Protein AF-A0A6B2KS11-F1 (afdb_monomer_lite)

Radius of gyration: 35.13 Å; chains: 1; bounding box: 88×69×96 Å

Structure (mmCIF, N/CA/C/O backbone):
data_AF-A0A6B2KS11-F1
#
_entry.id   AF-A0A6B2KS11-F1
#
loop_
_atom_site.group_PDB
_atom_site.id
_atom_site.type_symbol
_atom_site.label_atom_id
_atom_site.label_alt_id
_atom_site.label_comp_id
_atom_site.label_asym_id
_atom_site.label_entity_id
_atom_site.label_seq_id
_atom_site.pdbx_PDB_ins_code
_atom_site.Cartn_x
_atom_site.Cartn_y
_atom_site.Cartn_z
_atom_site.occupancy
_atom_site.B_iso_or_equiv
_atom_site.auth_seq_id
_atom_site.auth_comp_id
_atom_site.auth_asym_id
_atom_site.auth_atom_id
_atom_site.pdbx_PDB_model_num
ATOM 1 N N . MET A 1 1 ? 16.908 41.956 -24.418 1.00 30.27 1 MET A N 1
ATOM 2 C CA . MET A 1 1 ? 16.771 43.033 -23.409 1.00 30.27 1 MET A CA 1
ATOM 3 C C . MET A 1 1 ? 15.777 42.545 -22.360 1.00 30.27 1 MET A C 1
ATOM 5 O O . MET A 1 1 ? 14.597 42.499 -22.646 1.00 30.27 1 MET A O 1
ATOM 9 N N . ASN A 1 2 ? 16.236 41.781 -21.369 1.00 25.41 2 ASN A N 1
ATOM 10 C CA . ASN A 1 2 ? 16.745 42.202 -20.049 1.00 25.41 2 ASN A CA 1
ATOM 11 C C . ASN A 1 2 ? 15.650 42.529 -19.017 1.00 25.41 2 ASN A C 1
ATOM 13 O O . ASN A 1 2 ? 15.176 43.660 -18.984 1.00 25.41 2 ASN A O 1
ATOM 17 N N . LYS A 1 3 ? 15.379 41.547 -18.136 1.00 23.83 3 LYS A N 1
ATOM 18 C CA . LYS A 1 3 ? 15.374 41.573 -16.644 1.00 23.83 3 LYS A CA 1
ATOM 19 C C . LYS A 1 3 ? 14.313 40.576 -16.137 1.00 23.83 3 LYS A C 1
ATOM 21 O O . LYS A 1 3 ? 13.131 40.830 -16.292 1.00 23.83 3 LYS A O 1
ATOM 26 N N . LEU A 1 4 ? 14.649 39.328 -15.794 1.00 23.19 4 LEU A N 1
ATOM 27 C CA . LEU A 1 4 ? 15.319 38.822 -14.578 1.00 23.19 4 LEU A CA 1
ATOM 28 C C . LEU A 1 4 ? 14.597 39.204 -13.278 1.00 23.19 4 LEU A C 1
ATOM 30 O O . LEU A 1 4 ? 14.755 40.340 -12.858 1.00 23.19 4 LEU A O 1
ATOM 34 N N . TRP A 1 5 ? 13.912 38.244 -12.640 1.00 22.19 5 TRP A N 1
ATOM 35 C CA . TRP A 1 5 ? 13.784 38.112 -11.178 1.00 22.19 5 TRP A CA 1
ATOM 36 C C . TRP A 1 5 ? 13.659 36.622 -10.810 1.00 22.19 5 TRP A C 1
ATOM 38 O O . TRP A 1 5 ? 12.677 35.963 -11.143 1.00 22.19 5 TRP A O 1
ATOM 48 N N . LEU A 1 6 ? 14.706 36.105 -10.158 1.00 22.38 6 LEU A N 1
ATOM 49 C CA . LEU A 1 6 ? 14.700 34.883 -9.352 1.00 22.38 6 LEU A CA 1
ATOM 50 C C . LEU A 1 6 ? 14.026 35.181 -8.009 1.00 22.38 6 LEU A C 1
ATOM 52 O O . LEU A 1 6 ? 14.280 36.243 -7.447 1.00 22.38 6 LEU A O 1
ATOM 56 N N . LEU A 1 7 ? 13.313 34.209 -7.437 1.00 23.92 7 LEU A N 1
ATOM 57 C CA . LEU A 1 7 ? 13.120 34.121 -5.989 1.00 23.92 7 LEU A CA 1
ATOM 58 C C . LEU A 1 7 ? 13.154 32.654 -5.549 1.00 23.92 7 LEU A C 1
ATOM 60 O O . LEU A 1 7 ? 12.382 31.818 -6.011 1.00 23.92 7 LEU A O 1
ATOM 64 N N . ALA A 1 8 ? 14.120 32.377 -4.679 1.00 22.92 8 ALA A N 1
ATOM 65 C CA . ALA A 1 8 ? 14.330 31.131 -3.966 1.00 22.92 8 ALA A CA 1
ATOM 66 C C . ALA A 1 8 ? 13.353 31.019 -2.783 1.00 22.92 8 ALA A C 1
ATOM 68 O O . ALA A 1 8 ? 13.087 32.011 -2.107 1.00 22.92 8 ALA A O 1
ATOM 69 N N . MET A 1 9 ? 12.872 29.809 -2.495 1.00 22.22 9 MET A N 1
ATOM 70 C CA . MET A 1 9 ? 12.194 29.473 -1.239 1.00 22.22 9 MET A CA 1
ATOM 71 C C . MET A 1 9 ? 13.128 28.625 -0.367 1.00 22.22 9 MET A C 1
ATOM 73 O O . MET A 1 9 ? 13.595 27.587 -0.840 1.00 22.22 9 MET A O 1
ATOM 77 N N . PRO A 1 10 ? 13.382 29.007 0.897 1.00 26.09 10 PRO A N 1
ATOM 78 C CA . PRO A 1 10 ? 13.936 28.104 1.888 1.00 26.09 10 PRO A CA 1
ATOM 79 C C . PRO A 1 10 ? 12.815 27.414 2.679 1.00 26.09 10 PRO A C 1
ATOM 81 O O . PRO A 1 10 ? 11.802 28.018 3.032 1.00 26.09 10 PRO A O 1
ATOM 84 N N . ALA A 1 11 ? 13.036 26.139 2.987 1.00 25.36 11 ALA A N 1
ATOM 85 C CA . ALA A 1 11 ? 12.310 25.403 4.010 1.00 25.36 11 ALA A CA 1
ATOM 86 C C . ALA A 1 11 ? 12.751 25.872 5.406 1.00 25.36 11 ALA A C 1
ATOM 88 O O . ALA A 1 11 ? 13.951 25.988 5.651 1.00 25.36 11 ALA A O 1
ATOM 89 N N . LEU A 1 12 ? 11.803 26.069 6.328 1.00 23.78 12 LEU A N 1
ATOM 90 C CA . LEU A 1 12 ? 12.069 26.164 7.766 1.00 23.78 12 LEU A CA 1
ATOM 91 C C . LEU A 1 12 ? 10.941 25.498 8.569 1.00 23.78 12 LEU A C 1
ATOM 93 O O . LEU A 1 12 ? 9.779 25.892 8.508 1.00 23.78 12 LEU A O 1
ATOM 97 N N . LEU A 1 13 ? 11.346 24.470 9.315 1.00 24.33 13 LEU A N 1
ATOM 98 C CA . LEU A 1 13 ? 10.686 23.855 10.465 1.00 24.33 13 LEU A CA 1
ATOM 99 C C . LEU A 1 13 ? 10.989 24.677 11.731 1.00 24.33 13 LEU A C 1
ATOM 101 O O . LEU A 1 13 ? 12.155 24.981 11.967 1.00 24.33 13 LEU A O 1
ATOM 105 N N . ALA A 1 14 ? 9.962 24.960 12.539 1.00 24.09 14 ALA A N 1
ATOM 106 C CA . ALA A 1 14 ? 9.923 25.202 14.001 1.00 24.09 14 ALA A CA 1
ATOM 107 C C . ALA A 1 14 ? 8.566 25.892 14.285 1.00 24.09 14 ALA A C 1
ATOM 109 O O . ALA A 1 14 ? 8.171 26.771 13.532 1.00 24.09 14 ALA A O 1
ATOM 110 N N . GLY A 1 15 ? 7.721 25.501 15.243 1.00 23.34 15 GLY A N 1
ATOM 111 C CA . GLY A 1 15 ? 8.015 25.257 16.652 1.00 23.34 15 GLY A CA 1
ATOM 112 C C . GLY A 1 15 ? 7.835 26.567 17.431 1.00 23.34 15 GLY A C 1
ATOM 113 O O . GLY A 1 15 ? 8.652 27.454 17.241 1.00 23.34 15 GLY A O 1
ATOM 114 N N . CYS A 1 16 ? 6.763 26.680 18.233 1.00 21.70 16 CYS A N 1
ATOM 115 C CA . CYS A 1 16 ? 6.567 27.549 19.420 1.00 21.70 16 CYS A CA 1
ATOM 116 C C . CYS A 1 16 ? 5.070 27.480 19.809 1.00 21.70 16 CYS A C 1
ATOM 118 O O . CYS A 1 16 ? 4.213 27.712 18.964 1.00 21.70 16 CYS A O 1
ATOM 120 N N . LEU A 1 17 ? 4.652 26.980 20.981 1.00 24.80 17 LEU A N 1
ATOM 121 C CA . LEU A 1 17 ? 4.764 27.600 22.313 1.00 24.80 17 LEU A CA 1
ATOM 122 C C . LEU A 1 17 ? 4.416 29.094 22.296 1.00 24.80 17 LEU A C 1
ATOM 124 O O . LEU A 1 17 ? 5.182 29.913 21.804 1.00 24.80 17 LEU A O 1
ATOM 128 N N . GLY A 1 18 ? 3.278 29.439 22.892 1.00 23.50 18 GLY A N 1
ATOM 129 C CA . GLY A 1 18 ? 2.865 30.817 23.134 1.00 23.50 18 GLY A CA 1
ATOM 130 C C . GLY A 1 18 ? 1.820 30.852 24.237 1.00 23.50 18 GLY A C 1
ATOM 131 O O . GLY A 1 18 ? 0.643 30.614 23.987 1.00 23.50 18 GLY A O 1
ATOM 132 N N . GLY A 1 19 ? 2.280 31.073 25.466 1.00 22.38 19 GLY A N 1
ATOM 133 C CA . GLY A 1 19 ? 1.431 31.319 26.620 1.00 22.38 19 GLY A CA 1
ATOM 134 C C . GLY A 1 19 ? 0.986 32.779 26.720 1.00 22.38 19 GLY A C 1
ATOM 135 O O . GLY A 1 19 ? 1.628 33.673 26.180 1.00 22.38 19 GLY A O 1
ATOM 136 N N . GLY A 1 20 ? -0.105 32.963 27.466 1.00 23.36 20 GLY A N 1
ATOM 137 C CA . GLY A 1 20 ? -0.348 34.056 28.413 1.00 23.36 20 GLY A CA 1
ATOM 138 C C . GLY A 1 20 ? -0.180 35.503 27.944 1.00 23.36 20 GLY A C 1
ATOM 139 O O . GLY A 1 20 ? 0.918 36.046 27.961 1.00 23.36 20 GLY A O 1
ATOM 140 N N . GLY A 1 21 ? -1.308 36.174 27.711 1.00 22.17 21 GLY A N 1
ATOM 141 C CA . GLY A 1 21 ? -1.399 37.632 27.661 1.00 22.17 21 GLY A CA 1
ATOM 142 C C . GLY A 1 21 ? -2.834 38.083 27.919 1.00 22.17 21 GLY A C 1
ATOM 143 O O . GLY A 1 21 ? -3.725 37.821 27.123 1.00 22.17 21 GLY A O 1
ATOM 144 N N . SER A 1 22 ? -3.038 38.702 29.075 1.00 25.12 22 SER A N 1
ATOM 145 C CA . SER A 1 22 ? -4.284 39.181 29.674 1.00 25.12 22 SER A CA 1
ATOM 146 C C . SER A 1 22 ? -5.066 40.197 28.834 1.00 25.12 22 SER A C 1
ATOM 148 O O . SER A 1 22 ? -4.502 41.196 28.394 1.00 25.12 22 SER A O 1
ATOM 150 N N . GLY A 1 23 ? -6.385 40.018 28.769 1.00 23.58 23 GLY A N 1
ATOM 151 C CA . GLY A 1 23 ? -7.353 41.052 28.408 1.00 23.58 23 GLY A CA 1
ATOM 152 C C . GLY A 1 23 ? -8.668 40.769 29.125 1.00 23.58 23 GLY A C 1
ATOM 153 O O . GLY A 1 23 ? -9.354 39.804 28.800 1.00 23.58 23 GLY A O 1
ATOM 154 N N . GLN A 1 24 ? -8.962 41.553 30.162 1.00 25.92 24 GLN A N 1
ATOM 155 C CA . GLN A 1 24 ? -10.265 41.580 30.817 1.00 25.92 24 GLN A CA 1
ATOM 156 C C . GLN A 1 24 ? -11.297 42.113 29.822 1.00 25.92 24 GLN A C 1
ATOM 158 O O . GLN A 1 24 ? -11.140 43.229 29.346 1.00 25.92 24 GLN A O 1
ATOM 163 N N . ASP A 1 25 ? -12.358 41.351 29.572 1.00 24.16 25 ASP A N 1
ATOM 164 C CA . ASP A 1 25 ? -13.672 41.947 29.360 1.00 24.16 25 ASP A CA 1
ATOM 165 C C . ASP A 1 25 ? -14.757 41.001 29.875 1.00 24.16 25 ASP A C 1
ATOM 167 O O . ASP A 1 25 ? -14.887 39.835 29.496 1.00 24.16 25 ASP A O 1
ATOM 171 N N . SER A 1 26 ? -15.484 41.521 30.851 1.00 25.55 26 SER A N 1
ATOM 172 C CA . SER A 1 26 ? -16.569 40.889 31.577 1.00 25.55 26 SER A CA 1
ATOM 173 C C . SER A 1 26 ? -17.820 40.787 30.706 1.00 25.55 26 SER A C 1
ATOM 175 O O . SER A 1 26 ? -18.474 41.792 30.445 1.00 25.55 26 SER A O 1
ATOM 177 N N . ALA A 1 27 ? -18.214 39.567 30.344 1.00 24.77 27 ALA A N 1
ATOM 178 C CA . ALA A 1 27 ? -19.581 39.258 29.942 1.00 24.77 27 ALA A CA 1
ATOM 179 C C . ALA A 1 27 ? -20.002 37.938 30.599 1.00 24.77 27 ALA A C 1
ATOM 181 O O . ALA A 1 27 ? -19.427 36.877 30.352 1.00 24.77 27 ALA A O 1
ATOM 182 N N . GLN A 1 28 ? -20.978 38.039 31.499 1.00 25.41 28 GLN A N 1
ATOM 183 C CA . GLN A 1 28 ? -21.565 36.949 32.272 1.00 25.41 28 GLN A CA 1
ATOM 184 C C . GLN A 1 28 ? -22.001 35.791 31.356 1.00 25.41 28 GLN A C 1
ATOM 186 O O . GLN A 1 28 ? -22.994 35.898 30.639 1.00 25.41 28 GLN A O 1
ATOM 191 N N . ARG A 1 29 ? -21.296 34.654 31.412 1.00 23.78 29 ARG A N 1
ATOM 192 C CA . ARG A 1 29 ? -21.831 33.372 30.937 1.00 23.78 29 ARG A CA 1
ATOM 193 C C . ARG A 1 29 ? -22.729 32.805 32.027 1.00 23.78 29 ARG A C 1
ATOM 195 O O . ARG A 1 29 ? -22.259 32.456 33.107 1.00 23.78 29 ARG A O 1
ATOM 202 N N . GLN A 1 30 ? -24.022 32.745 31.727 1.00 23.67 30 GLN A N 1
ATOM 203 C CA . GLN A 1 30 ? -25.009 32.030 32.523 1.00 23.67 30 GLN A CA 1
ATOM 204 C C . GLN A 1 30 ? -24.571 30.574 32.714 1.00 23.67 30 GLN A C 1
ATOM 206 O O . GLN A 1 30 ? -24.274 29.859 31.758 1.00 23.67 30 GLN A O 1
ATOM 211 N N . VAL A 1 31 ? -24.528 30.167 33.977 1.00 23.66 31 VAL A N 1
ATOM 212 C CA . VAL A 1 31 ? -24.377 28.787 34.434 1.00 23.66 31 VAL A CA 1
ATOM 213 C C . VAL A 1 31 ? -25.656 28.024 34.068 1.00 23.66 31 VAL A C 1
ATOM 215 O O . VAL A 1 31 ? -26.729 28.463 34.488 1.00 23.66 31 VAL A O 1
ATOM 218 N N . PRO A 1 32 ? -25.607 26.889 33.346 1.00 26.05 32 PRO A N 1
ATOM 219 C CA . PRO A 1 32 ? -26.745 25.982 33.304 1.00 26.05 32 PRO A CA 1
ATOM 220 C C . PRO A 1 32 ? -26.912 25.348 34.688 1.00 26.05 32 PRO A C 1
ATOM 222 O O . PRO A 1 32 ? -26.041 24.626 35.175 1.00 26.05 32 PRO A O 1
ATOM 225 N N . GLN A 1 33 ? -28.015 25.698 35.344 1.00 27.75 33 GLN A N 1
ATOM 226 C CA . GLN A 1 33 ? -28.438 25.177 36.637 1.00 27.75 33 GLN A CA 1
ATOM 227 C C . GLN A 1 33 ? -28.634 23.655 36.607 1.00 27.75 33 GLN A C 1
ATOM 229 O O . GLN A 1 33 ? -29.191 23.111 35.661 1.00 27.75 33 GLN A O 1
ATOM 234 N N . GLN A 1 34 ? -28.194 23.030 37.704 1.00 27.25 34 GLN A N 1
ATOM 235 C CA . GLN A 1 34 ? -28.736 21.838 38.367 1.00 27.25 34 GLN A CA 1
ATOM 236 C C . GLN A 1 34 ? -29.380 20.758 37.482 1.00 27.25 34 G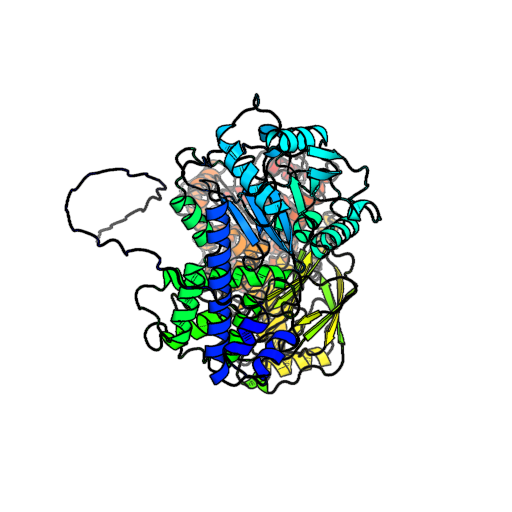LN A C 1
ATOM 238 O O . GLN A 1 34 ? -30.514 20.884 37.031 1.00 27.25 34 GLN A O 1
ATOM 243 N N . LEU A 1 35 ? -28.682 19.618 37.402 1.00 26.22 35 LEU A N 1
ATOM 244 C CA . LEU A 1 35 ? -29.261 18.291 37.185 1.00 26.22 35 LEU A CA 1
ATOM 245 C C . LEU A 1 35 ? -30.442 18.086 38.148 1.00 26.22 35 LEU A C 1
ATOM 247 O O . LEU A 1 35 ? -30.259 17.712 39.308 1.00 26.22 35 LEU A O 1
ATOM 251 N N . ALA A 1 36 ? -31.653 18.366 37.674 1.00 25.20 36 ALA A N 1
ATOM 252 C CA . ALA A 1 36 ? -32.864 17.886 38.308 1.00 25.20 36 ALA A CA 1
ATOM 253 C C . ALA A 1 36 ? -32.860 16.354 38.226 1.00 25.20 36 ALA A C 1
ATOM 255 O O . ALA A 1 36 ? -32.547 15.780 37.182 1.00 25.20 36 ALA A O 1
ATOM 256 N N . GLN A 1 37 ? -33.175 15.713 39.350 1.00 29.75 37 GLN A N 1
ATOM 257 C CA . GLN A 1 37 ? -33.398 14.277 39.466 1.00 29.75 37 GLN A CA 1
ATOM 258 C C . GLN A 1 37 ? -34.487 13.851 38.473 1.00 29.75 37 GLN A C 1
ATOM 260 O O . GLN A 1 37 ? -35.675 13.967 38.759 1.00 29.75 37 GLN A O 1
ATOM 265 N N . ALA A 1 38 ? -34.085 13.378 37.298 1.00 25.16 38 ALA A N 1
ATOM 266 C CA . ALA A 1 38 ? -34.938 12.550 36.467 1.00 25.16 38 ALA A CA 1
ATOM 267 C C . ALA A 1 38 ? -34.769 11.110 36.961 1.00 25.16 38 ALA A C 1
ATOM 269 O O . ALA A 1 38 ? -33.660 10.570 36.932 1.00 25.16 38 ALA A O 1
ATOM 270 N N . GLU A 1 39 ? -35.845 10.507 37.466 1.00 26.11 39 GLU A N 1
ATOM 271 C CA . GLU A 1 39 ? -35.879 9.069 37.727 1.00 26.11 39 GLU A CA 1
ATOM 272 C C . GLU A 1 39 ? -35.565 8.315 36.429 1.00 26.11 39 GLU A C 1
ATOM 274 O O . GLU A 1 39 ? -36.204 8.515 35.395 1.00 26.11 39 GLU A O 1
ATOM 279 N N . ALA A 1 40 ? -34.541 7.466 36.487 1.00 27.77 40 ALA A N 1
ATOM 280 C CA . ALA A 1 40 ? -34.168 6.586 35.395 1.00 27.77 40 ALA A CA 1
ATOM 281 C C . ALA A 1 40 ? -35.216 5.469 35.255 1.00 27.77 40 ALA A C 1
ATOM 283 O O . ALA A 1 40 ? -35.543 4.825 36.256 1.00 27.77 40 ALA A O 1
ATOM 284 N N . PRO A 1 41 ? -35.697 5.152 34.043 1.00 28.61 41 PRO A N 1
ATOM 285 C CA . PRO A 1 41 ? -36.376 3.890 33.831 1.00 28.61 41 PRO A CA 1
ATOM 286 C C . PRO A 1 41 ? -35.310 2.785 33.891 1.00 28.61 41 PRO A C 1
ATOM 288 O O . PRO A 1 41 ? -34.448 2.670 33.020 1.00 28.61 41 PRO A O 1
ATOM 291 N N . ALA A 1 42 ? -35.336 1.991 34.962 1.00 32.19 42 ALA A N 1
ATOM 292 C CA . ALA A 1 42 ? -34.577 0.753 35.061 1.00 32.19 42 ALA A CA 1
ATOM 293 C C . ALA A 1 42 ? -35.199 -0.263 34.098 1.00 32.19 42 ALA A C 1
ATOM 295 O O . ALA A 1 42 ? -36.178 -0.928 34.424 1.00 32.19 42 ALA A O 1
ATOM 296 N N . VAL A 1 43 ? -34.658 -0.339 32.889 1.00 29.55 43 VAL A N 1
ATOM 297 C CA . VAL A 1 43 ? -35.103 -1.288 31.874 1.00 29.55 43 VAL A CA 1
ATOM 298 C C . VAL A 1 43 ? -33.871 -2.059 31.420 1.00 29.55 43 VAL A C 1
ATOM 300 O O . VAL A 1 43 ? -32.865 -1.457 31.047 1.00 29.55 43 VAL A O 1
ATOM 303 N N . ALA A 1 44 ? -33.922 -3.389 31.519 1.00 35.47 44 ALA A N 1
ATOM 304 C CA . ALA A 1 44 ? -32.861 -4.266 31.029 1.00 35.47 44 ALA A CA 1
ATOM 305 C C . ALA A 1 44 ? -32.550 -3.944 29.553 1.00 35.47 44 ALA A C 1
ATOM 307 O O . ALA A 1 44 ? -33.459 -3.574 28.809 1.00 35.47 44 ALA A O 1
ATOM 308 N N . GLU A 1 45 ? -31.296 -4.095 29.109 1.00 39.44 45 GLU A N 1
ATOM 309 C CA . GLU A 1 45 ? -30.860 -3.744 27.739 1.00 39.44 45 GLU A CA 1
ATOM 310 C C . GLU A 1 45 ? -31.712 -4.393 26.629 1.00 39.44 45 GLU A C 1
ATOM 312 O O . GLU A 1 45 ? -31.842 -3.831 25.546 1.00 39.44 45 GLU A O 1
ATOM 317 N N . THR A 1 46 ? -32.371 -5.519 26.911 1.00 35.94 46 THR A N 1
ATOM 318 C CA . THR A 1 46 ? -33.343 -6.172 26.020 1.00 35.94 46 THR A CA 1
ATOM 319 C C . THR A 1 46 ? -34.735 -5.528 26.022 1.00 35.94 46 THR A C 1
ATOM 321 O O . THR A 1 46 ? -35.383 -5.471 24.982 1.00 35.94 46 THR A O 1
ATOM 324 N N . GLN A 1 47 ? -35.195 -4.993 27.154 1.00 35.38 47 GLN A N 1
ATOM 325 C CA . GLN A 1 47 ? -36.523 -4.383 27.302 1.00 35.38 47 GLN A CA 1
ATOM 326 C C . GLN A 1 47 ? -36.562 -2.911 26.843 1.00 35.38 47 GLN A C 1
ATOM 328 O O . GLN A 1 47 ? -37.624 -2.389 26.508 1.00 35.38 47 GLN A O 1
ATOM 333 N N . ALA A 1 48 ? -35.410 -2.230 26.793 1.00 39.84 48 ALA A N 1
ATOM 334 C CA . ALA A 1 48 ? -35.312 -0.838 26.346 1.00 39.84 48 ALA A CA 1
ATOM 335 C C . ALA A 1 48 ? -35.627 -0.681 24.844 1.00 39.84 48 ALA A C 1
ATOM 337 O O . ALA A 1 48 ? -36.089 0.373 24.411 1.00 39.84 48 ALA A O 1
ATOM 338 N N . VAL A 1 49 ? -35.422 -1.754 24.074 1.00 38.31 49 VAL A N 1
ATOM 339 C CA . VAL A 1 49 ? -35.632 -1.816 22.623 1.00 38.31 49 VAL A CA 1
ATOM 340 C C . VAL A 1 49 ? -37.084 -2.156 22.269 1.00 38.31 49 VAL A C 1
ATOM 342 O O . VAL A 1 49 ? -37.646 -1.532 21.371 1.00 38.31 49 VAL A O 1
ATOM 345 N N . GLU A 1 50 ? -37.723 -3.077 23.002 1.00 39.44 50 GLU A N 1
ATOM 346 C CA . GLU A 1 50 ? -39.147 -3.416 22.806 1.00 39.44 50 GLU A CA 1
ATOM 347 C C . GLU A 1 50 ? -40.079 -2.224 23.073 1.00 39.44 50 GLU A C 1
ATOM 349 O O . GLU A 1 50 ? -41.136 -2.109 22.453 1.00 39.44 50 GLU A O 1
ATOM 354 N N . ALA A 1 51 ? -39.686 -1.310 23.965 1.00 39.88 51 ALA A N 1
ATOM 355 C CA . ALA A 1 51 ? -40.531 -0.198 24.392 1.00 39.88 51 ALA A CA 1
ATOM 356 C C . ALA A 1 51 ? -40.580 0.990 23.411 1.00 39.88 51 ALA A C 1
ATOM 358 O O . ALA A 1 51 ? -41.495 1.808 23.511 1.00 39.88 51 ALA A O 1
ATOM 359 N N . ILE A 1 52 ? -39.619 1.123 22.486 1.00 43.06 52 ILE A N 1
ATOM 360 C CA . ILE A 1 52 ? -39.465 2.351 21.678 1.00 43.06 52 ILE A CA 1
ATOM 361 C C . ILE A 1 52 ? -39.940 2.174 20.228 1.00 43.06 52 ILE A C 1
ATOM 363 O O . ILE A 1 52 ? -40.359 3.153 19.617 1.00 43.06 52 ILE A O 1
ATOM 367 N N . TYR A 1 53 ? -39.984 0.952 19.690 1.00 46.12 53 TYR A N 1
ATOM 368 C CA . TYR A 1 53 ? -40.641 0.659 18.410 1.00 46.12 53 TYR A CA 1
ATOM 369 C C . TYR A 1 53 ? -40.989 -0.843 18.345 1.00 46.12 53 TYR A C 1
ATOM 371 O O . TYR A 1 53 ? -40.071 -1.657 18.272 1.00 46.12 53 TYR A O 1
ATOM 379 N N . PRO A 1 54 ? -42.272 -1.255 18.301 1.00 51.22 54 PRO A N 1
ATOM 380 C CA . PRO A 1 54 ? -42.671 -2.668 18.213 1.00 51.22 54 PRO A CA 1
ATOM 381 C C . PRO A 1 54 ? -42.452 -3.264 16.807 1.00 51.22 54 PRO A C 1
ATOM 383 O O . PRO A 1 54 ? -43.148 -4.191 16.393 1.00 51.22 54 PRO A O 1
ATOM 386 N N . TYR A 1 55 ? -41.523 -2.703 16.027 1.00 63.69 55 TYR A N 1
ATOM 387 C CA . TYR A 1 55 ? -41.244 -3.150 14.671 1.00 63.69 55 TYR A CA 1
ATOM 388 C C . TYR A 1 55 ? -40.358 -4.396 14.718 1.00 63.69 55 TYR A C 1
ATOM 390 O O . TYR A 1 55 ? -39.130 -4.320 14.676 1.00 63.69 55 TYR A O 1
ATOM 398 N N . GLU A 1 56 ? -41.024 -5.544 14.822 1.00 68.44 56 GLU A N 1
ATOM 399 C CA . GLU A 1 56 ? -40.445 -6.891 14.879 1.00 68.44 56 GLU A CA 1
ATOM 400 C C . GLU A 1 56 ? -39.298 -7.135 13.866 1.00 68.44 56 GLU A C 1
ATOM 402 O O . GLU A 1 56 ? -38.270 -7.682 14.284 1.00 68.44 56 GLU A O 1
ATOM 407 N N . PRO A 1 57 ? -39.333 -6.603 12.621 1.00 81.56 57 PRO A N 1
ATOM 408 C CA . PRO A 1 57 ? -38.229 -6.787 11.678 1.00 81.56 57 PRO A CA 1
ATOM 409 C C . PRO A 1 57 ? -36.885 -6.176 12.115 1.00 81.56 57 PRO A C 1
ATOM 411 O O . PRO A 1 57 ? -35.839 -6.695 11.730 1.00 81.56 57 PRO A O 1
ATOM 414 N N . ILE A 1 58 ? -36.861 -5.121 12.949 1.00 88.69 58 ILE A N 1
ATOM 415 C CA . ILE A 1 58 ? -35.597 -4.605 13.522 1.00 88.69 58 ILE A CA 1
ATOM 416 C C . ILE A 1 58 ? -34.985 -5.631 14.478 1.00 88.69 58 ILE A C 1
ATOM 418 O O . ILE A 1 58 ? -33.774 -5.847 14.443 1.00 88.69 58 ILE A O 1
ATOM 422 N N . GLY A 1 59 ? -35.803 -6.293 15.300 1.00 87.50 59 GLY A N 1
ATOM 423 C CA . GLY A 1 59 ? -35.342 -7.350 16.201 1.00 87.50 59 GLY A CA 1
ATOM 424 C C . GLY A 1 59 ? -34.722 -8.518 15.432 1.00 87.50 59 GLY A C 1
ATOM 425 O O . GLY A 1 59 ? -33.603 -8.935 15.738 1.00 87.50 59 GLY A O 1
ATOM 426 N N . ALA A 1 60 ? -35.399 -8.982 14.377 1.00 89.25 60 ALA A N 1
ATOM 427 C CA . ALA A 1 60 ? -34.889 -10.032 13.496 1.00 89.25 60 ALA A CA 1
ATOM 428 C C . ALA A 1 60 ? -33.579 -9.622 12.792 1.00 89.25 60 ALA A C 1
ATOM 430 O O . ALA A 1 60 ? -32.627 -10.407 12.731 1.00 89.25 60 ALA A O 1
ATOM 431 N N . ALA A 1 61 ? -33.483 -8.377 12.316 1.00 92.88 61 ALA A N 1
ATOM 432 C CA . ALA A 1 61 ? -32.281 -7.844 11.677 1.00 92.88 61 ALA A CA 1
ATOM 433 C C . ALA A 1 61 ? -31.095 -7.709 12.650 1.00 92.88 61 ALA A C 1
ATOM 435 O O . ALA A 1 61 ? -29.958 -8.004 12.283 1.00 92.88 61 ALA A O 1
ATOM 436 N N . LEU A 1 62 ? -31.332 -7.313 13.906 1.00 91.31 62 LEU A N 1
ATOM 437 C CA . LEU A 1 62 ? -30.293 -7.212 14.944 1.00 91.31 62 LEU A CA 1
ATOM 438 C C . LEU A 1 62 ? -29.695 -8.572 15.330 1.00 91.31 62 LEU A C 1
ATOM 440 O O . LEU A 1 62 ? -28.545 -8.627 15.775 1.00 91.31 62 LEU A O 1
ATOM 444 N N . GLN A 1 63 ? -30.458 -9.653 15.159 1.00 89.44 63 GLN A N 1
ATOM 445 C CA . GLN A 1 63 ? -29.993 -11.021 15.390 1.00 89.44 63 GLN A CA 1
ATOM 446 C C . GLN A 1 63 ? -29.285 -11.603 14.164 1.00 89.44 63 GLN A C 1
ATOM 448 O O . GLN A 1 63 ? -28.178 -12.124 14.277 1.00 89.44 63 GLN A O 1
ATOM 453 N N . SER A 1 64 ? -29.917 -11.510 12.993 1.00 91.06 64 SER A N 1
ATOM 454 C CA . SER A 1 64 ? -29.437 -12.142 11.757 1.00 91.06 64 SER A CA 1
ATOM 455 C C . SER A 1 64 ? -28.347 -11.345 11.043 1.00 91.06 64 SER A C 1
ATOM 457 O O . SER A 1 64 ? -27.551 -11.910 10.290 1.00 91.06 64 SER A O 1
ATOM 459 N N . GLY A 1 65 ? -28.317 -10.026 11.240 1.00 93.88 65 GLY A N 1
ATOM 460 C CA . GLY A 1 65 ? -27.577 -9.134 10.363 1.00 93.88 65 GLY A CA 1
ATOM 461 C C . GLY A 1 65 ? -28.113 -9.164 8.937 1.00 93.88 65 GLY A C 1
ATOM 462 O O . GLY A 1 65 ? -27.320 -9.045 8.005 1.00 93.88 65 GLY A O 1
ATOM 463 N N . ASP A 1 66 ? -29.418 -9.332 8.734 1.00 94.69 66 ASP A N 1
ATOM 464 C CA . ASP A 1 66 ? -30.064 -9.123 7.442 1.00 94.69 66 ASP A CA 1
ATOM 465 C C . ASP A 1 66 ? -30.969 -7.891 7.496 1.00 94.69 66 ASP A C 1
ATOM 467 O O . ASP A 1 66 ? -31.910 -7.820 8.280 1.00 94.69 66 ASP A O 1
ATOM 471 N N . ALA A 1 67 ? -30.654 -6.899 6.666 1.00 94.44 67 ALA A N 1
ATOM 472 C CA . ALA A 1 67 ? -31.425 -5.668 6.574 1.00 94.44 67 ALA A CA 1
ATOM 473 C C . ALA A 1 67 ? -32.495 -5.722 5.472 1.00 94.44 67 ALA A C 1
ATOM 475 O O . ALA A 1 67 ? -33.217 -4.742 5.320 1.00 94.44 67 ALA A O 1
ATOM 476 N N . SER A 1 68 ? -32.573 -6.794 4.672 1.00 90.44 68 SER A N 1
ATOM 477 C CA . SER A 1 68 ? -33.419 -6.912 3.470 1.00 90.44 68 SER A CA 1
ATOM 478 C C . SER A 1 68 ? -34.867 -6.453 3.691 1.00 90.44 68 SER A C 1
ATOM 480 O O . SER A 1 68 ? -35.340 -5.584 2.959 1.00 90.44 68 SER A O 1
ATOM 482 N N . GLU A 1 69 ? -35.497 -6.921 4.768 1.00 89.69 69 GLU A N 1
ATOM 483 C CA . GLU A 1 69 ? -36.891 -6.628 5.132 1.00 89.69 69 GLU A CA 1
ATOM 484 C C . GLU A 1 69 ? -37.096 -5.284 5.859 1.00 89.69 69 GLU A C 1
ATOM 486 O O . GLU A 1 69 ? -38.227 -4.891 6.135 1.00 89.69 69 GLU A O 1
ATOM 491 N N . LEU A 1 70 ? -36.027 -4.546 6.185 1.00 92.94 70 LEU A N 1
ATOM 492 C CA . LEU A 1 70 ? -36.150 -3.240 6.838 1.00 92.94 70 LEU A CA 1
ATOM 493 C C . LEU A 1 70 ? -36.559 -2.165 5.822 1.00 92.94 70 LEU A C 1
ATOM 495 O O . LEU A 1 70 ? -35.822 -1.950 4.862 1.00 92.94 70 LEU A O 1
ATOM 499 N N . PRO A 1 71 ? -37.666 -1.434 6.012 1.00 91.19 71 PRO A N 1
ATOM 500 C CA . PRO A 1 71 ? -38.073 -0.351 5.130 1.00 91.19 71 PRO A CA 1
ATOM 501 C C . PRO A 1 71 ? -37.301 0.938 5.464 1.00 91.19 71 PRO A C 1
ATOM 503 O O . PRO A 1 71 ? -36.570 1.006 6.456 1.00 91.19 71 PRO A O 1
ATOM 506 N N . ALA A 1 72 ? -37.439 1.982 4.643 1.00 89.69 72 ALA A N 1
ATOM 507 C CA . ALA A 1 72 ? -36.728 3.250 4.857 1.00 89.69 72 ALA A CA 1
ATOM 508 C C . ALA A 1 72 ? -37.098 3.903 6.205 1.00 89.69 72 ALA A C 1
ATOM 510 O O . ALA A 1 72 ? -36.258 4.504 6.875 1.00 89.69 72 ALA A O 1
ATOM 511 N N . GLU A 1 73 ? -38.342 3.709 6.636 1.00 88.69 73 GLU A N 1
ATOM 512 C CA . GLU A 1 73 ? -38.934 4.190 7.881 1.00 88.69 73 GLU A CA 1
ATOM 513 C C . GLU A 1 73 ? -38.315 3.543 9.132 1.00 88.69 73 GLU A C 1
ATOM 515 O O . GLU A 1 73 ? -38.503 4.051 10.235 1.00 88.69 73 GLU A O 1
ATOM 520 N N . ALA A 1 74 ? -37.531 2.465 8.989 1.00 91.12 74 ALA A N 1
ATOM 521 C CA . ALA A 1 74 ? -36.779 1.878 10.097 1.00 91.12 74 ALA A CA 1
ATOM 522 C C . ALA A 1 74 ? -35.547 2.716 10.495 1.00 91.12 74 ALA A C 1
ATOM 524 O O . ALA A 1 74 ? -35.055 2.590 11.618 1.00 91.12 74 ALA A O 1
ATOM 525 N N . ALA A 1 75 ? -35.035 3.583 9.610 1.00 91.94 75 ALA A N 1
ATOM 526 C CA . ALA A 1 75 ? -33.798 4.327 9.854 1.00 91.94 75 ALA A CA 1
ATOM 527 C C . ALA A 1 75 ? -33.836 5.223 11.116 1.00 91.94 75 ALA A C 1
ATOM 529 O O . ALA A 1 75 ? -32.888 5.145 11.903 1.00 91.94 75 ALA A O 1
ATOM 530 N N . PRO A 1 76 ? -34.895 6.019 11.385 1.00 91.06 76 PRO A N 1
ATOM 531 C CA . PRO A 1 76 ? -34.986 6.801 12.620 1.00 91.06 76 PRO A CA 1
ATOM 532 C C . PRO A 1 76 ? -34.971 5.937 13.887 1.00 91.06 76 PRO A C 1
ATOM 534 O O . PRO A 1 76 ? -34.303 6.290 14.856 1.00 91.06 76 PRO A O 1
ATOM 537 N N . ALA A 1 77 ? -35.649 4.783 13.877 1.00 89.94 77 ALA A N 1
ATOM 538 C CA . ALA A 1 77 ? -35.677 3.866 15.017 1.00 89.94 77 ALA A CA 1
ATOM 539 C C . ALA A 1 77 ? -34.297 3.241 15.286 1.00 89.94 77 ALA A C 1
ATOM 541 O O . ALA A 1 77 ? -33.877 3.130 16.437 1.00 89.94 77 ALA A O 1
ATOM 542 N N . LEU A 1 78 ? -33.549 2.899 14.230 1.00 94.56 78 LEU A N 1
ATOM 543 C CA . LEU A 1 78 ? -32.183 2.388 14.363 1.00 94.56 78 LEU A CA 1
ATOM 544 C C . LEU A 1 78 ? -31.227 3.438 14.955 1.00 94.56 78 LEU A C 1
ATOM 546 O O . LEU A 1 78 ? -30.421 3.113 15.829 1.00 94.56 78 LEU A O 1
ATOM 550 N N . LEU A 1 79 ? -31.341 4.703 14.529 1.00 94.44 79 LEU A N 1
ATOM 551 C CA . LEU A 1 79 ? -30.573 5.809 15.117 1.00 94.44 79 LEU A CA 1
ATOM 552 C C . LEU A 1 79 ? -30.967 6.070 16.570 1.00 94.44 79 LEU A C 1
ATOM 554 O O . LEU A 1 79 ? -30.085 6.288 17.398 1.00 94.44 79 LEU A O 1
ATOM 558 N N . ALA A 1 80 ? -32.262 6.018 16.893 1.00 91.44 80 ALA A N 1
ATOM 559 C CA . ALA A 1 80 ? -32.748 6.176 18.260 1.00 91.44 80 ALA A CA 1
ATOM 560 C C . ALA A 1 80 ? -32.180 5.089 19.190 1.00 91.44 80 ALA A C 1
ATOM 562 O O . ALA A 1 80 ? -31.697 5.415 20.274 1.00 91.44 80 ALA A O 1
ATOM 563 N N . GLY A 1 81 ? -32.139 3.829 18.740 1.00 90.88 81 GLY A N 1
ATOM 564 C CA . GLY A 1 81 ? -31.508 2.730 19.479 1.00 90.88 81 GLY A CA 1
ATOM 565 C C . GLY A 1 81 ? -30.007 2.947 19.701 1.00 90.88 81 GLY A C 1
ATOM 566 O O . GLY A 1 81 ? -29.525 2.868 20.831 1.00 90.88 81 GLY A O 1
ATOM 567 N N . ALA A 1 82 ? -29.259 3.314 18.653 1.00 93.31 82 ALA A N 1
ATOM 568 C CA . ALA A 1 82 ? -27.834 3.636 18.783 1.00 93.31 82 ALA A CA 1
ATOM 569 C C . ALA A 1 82 ? -27.586 4.816 19.743 1.00 93.31 82 ALA A C 1
ATOM 571 O O . ALA A 1 82 ? -26.668 4.780 20.567 1.00 93.31 82 ALA A O 1
ATOM 572 N N . ARG A 1 83 ? -28.417 5.860 19.661 1.00 94.38 83 ARG A N 1
ATOM 573 C CA . ARG A 1 83 ? -28.362 7.035 20.537 1.00 94.38 83 ARG A CA 1
ATOM 574 C C . ARG A 1 83 ? -28.595 6.650 21.997 1.00 94.38 83 ARG A C 1
ATOM 576 O O . ARG A 1 83 ? -27.802 7.037 22.851 1.00 94.38 83 ARG A O 1
ATOM 583 N N . GLN A 1 84 ? -29.622 5.849 22.270 1.00 92.44 84 GLN A N 1
ATOM 584 C CA . GLN A 1 84 ? -29.944 5.385 23.618 1.00 92.44 84 GLN A CA 1
ATOM 585 C C . GLN A 1 84 ? -28.808 4.555 24.226 1.00 92.44 84 GLN A C 1
ATOM 587 O O . GLN A 1 84 ? -28.476 4.747 25.393 1.00 92.44 84 GLN A O 1
ATOM 592 N N . LEU A 1 85 ? -28.162 3.681 23.446 1.00 91.12 85 LEU A N 1
ATOM 593 C CA . LEU A 1 85 ? -26.996 2.919 23.908 1.00 91.12 85 LEU A CA 1
ATOM 594 C C . LEU A 1 85 ? -25.820 3.836 24.277 1.00 91.12 85 LEU A C 1
ATOM 596 O O . LEU A 1 85 ? -25.178 3.636 25.309 1.00 91.12 85 LEU A O 1
ATOM 600 N N . ALA A 1 86 ? -25.557 4.872 23.474 1.00 92.12 86 ALA A N 1
ATOM 601 C CA . ALA A 1 86 ? -24.520 5.856 23.781 1.00 92.12 86 ALA A CA 1
ATOM 602 C C . ALA A 1 86 ? -24.850 6.676 25.043 1.00 92.12 86 ALA A C 1
ATOM 604 O O . ALA A 1 86 ? -23.964 6.915 25.864 1.00 92.12 86 ALA A O 1
ATOM 605 N N . GLU A 1 87 ? -26.111 7.072 25.233 1.00 92.56 87 GLU A N 1
ATOM 606 C CA . GLU A 1 87 ? -26.572 7.767 26.441 1.00 92.56 87 GLU A CA 1
ATOM 607 C C . GLU A 1 87 ? -26.495 6.887 27.686 1.00 92.56 87 GLU A C 1
ATOM 609 O O . GLU A 1 87 ? -25.986 7.335 28.714 1.00 92.56 87 GLU A O 1
ATOM 614 N N . ALA A 1 88 ? -26.943 5.634 27.591 1.00 89.69 88 ALA A N 1
ATOM 615 C CA . ALA A 1 88 ? -26.882 4.672 28.682 1.00 89.69 88 ALA A CA 1
ATOM 616 C C . ALA A 1 88 ? -25.430 4.420 29.100 1.00 89.69 88 ALA A C 1
ATOM 618 O O . ALA A 1 88 ? -25.107 4.514 30.284 1.00 89.69 88 ALA A O 1
ATOM 619 N N . ALA A 1 89 ? -24.531 4.193 28.138 1.00 89.88 89 ALA A N 1
ATOM 620 C CA . ALA A 1 89 ? -23.108 4.049 28.416 1.00 89.88 89 ALA A CA 1
ATOM 621 C C . ALA A 1 89 ? -22.523 5.311 29.066 1.00 89.88 89 ALA A C 1
ATOM 623 O O . ALA A 1 89 ? -21.842 5.217 30.085 1.00 89.88 89 ALA A O 1
ATOM 624 N N . ARG A 1 90 ? -22.837 6.502 28.540 1.00 91.69 90 ARG A N 1
ATOM 625 C CA . ARG A 1 90 ? -22.374 7.779 29.106 1.00 91.69 90 ARG A CA 1
ATOM 626 C C . ARG A 1 90 ? -22.838 7.964 30.540 1.00 91.69 90 ARG A C 1
ATOM 628 O O . ARG A 1 90 ? -22.033 8.284 31.409 1.00 91.69 90 ARG A O 1
ATOM 635 N N . PHE A 1 91 ? -24.116 7.722 30.801 1.00 90.31 91 PHE A N 1
ATOM 636 C CA . PHE A 1 91 ? -24.680 7.822 32.136 1.00 90.31 91 PHE A CA 1
ATOM 637 C C . PHE A 1 91 ? -24.024 6.829 33.102 1.00 90.31 91 PHE A C 1
ATOM 639 O O . PHE A 1 91 ? -23.583 7.236 34.178 1.00 90.31 91 PHE A O 1
ATOM 646 N N . ARG A 1 92 ? -23.895 5.552 32.710 1.00 88.38 92 ARG A N 1
ATOM 647 C CA . ARG A 1 92 ? -23.245 4.510 33.521 1.00 88.38 92 ARG A CA 1
ATOM 648 C C . ARG A 1 92 ? -21.794 4.861 33.846 1.00 88.38 92 ARG A C 1
ATOM 650 O O . ARG A 1 92 ? -21.434 4.880 35.020 1.00 88.38 92 ARG A O 1
ATOM 657 N N . GLN A 1 93 ? -20.981 5.182 32.837 1.00 90.19 93 GLN A N 1
ATOM 658 C CA . GLN A 1 93 ? -19.551 5.466 33.014 1.00 90.19 93 GLN A CA 1
ATOM 659 C C . GLN A 1 93 ? -19.317 6.686 33.912 1.00 90.19 93 GLN A C 1
ATOM 661 O O . GLN A 1 93 ? -18.504 6.626 34.836 1.00 90.19 93 GLN A O 1
ATOM 666 N N . LEU A 1 94 ? -20.046 7.782 33.677 1.00 90.44 94 LEU A N 1
ATOM 667 C CA . LEU A 1 94 ? -19.890 8.998 34.473 1.00 90.44 94 LEU A CA 1
ATOM 668 C C . LEU A 1 94 ? -20.395 8.794 35.904 1.00 90.44 94 LEU A C 1
ATOM 670 O O . LEU A 1 94 ? -19.701 9.171 36.841 1.00 90.44 94 LEU A O 1
ATOM 674 N N . THR A 1 95 ? -21.533 8.120 36.090 1.00 88.94 95 THR A N 1
ATOM 675 C CA . THR A 1 95 ? -22.073 7.817 37.427 1.00 88.94 95 THR A CA 1
ATOM 676 C C . THR A 1 95 ? -21.127 6.917 38.216 1.00 88.94 95 THR A C 1
ATOM 678 O O . THR A 1 95 ? -20.862 7.179 39.391 1.00 88.94 95 THR A O 1
ATOM 681 N N . GLN A 1 96 ? -20.572 5.886 37.572 1.00 88.38 96 GLN A N 1
ATOM 682 C CA . GLN A 1 96 ? -19.571 5.017 38.179 1.00 88.38 96 GLN A CA 1
ATOM 683 C C . GLN A 1 96 ? -18.351 5.830 38.614 1.00 88.38 96 GLN A C 1
ATOM 685 O O . GLN A 1 96 ? -17.957 5.760 39.775 1.00 88.38 96 GLN A O 1
ATOM 690 N N . LEU A 1 97 ? -17.772 6.635 37.720 1.00 90.31 97 LEU A N 1
ATOM 691 C CA . LEU A 1 97 ? -16.575 7.411 38.032 1.00 90.31 97 LEU A CA 1
ATOM 692 C C . LEU A 1 97 ? -16.833 8.454 39.136 1.00 90.31 97 LEU A C 1
ATOM 694 O O . LEU A 1 97 ? -16.011 8.593 40.042 1.00 90.31 97 LEU A O 1
ATOM 698 N N . THR A 1 98 ? -17.997 9.111 39.137 1.00 90.56 98 THR A N 1
ATOM 699 C CA . THR A 1 98 ? -18.430 10.008 40.221 1.00 90.56 98 THR A CA 1
ATOM 700 C C . THR A 1 98 ? -18.542 9.275 41.558 1.00 90.56 98 THR A C 1
ATOM 702 O O . THR A 1 98 ? -18.083 9.792 42.575 1.00 90.56 98 THR A O 1
ATOM 705 N N . ALA A 1 99 ? -19.094 8.057 41.580 1.00 88.44 99 ALA A N 1
ATOM 706 C CA . ALA A 1 99 ? -19.203 7.261 42.804 1.00 88.44 99 ALA A CA 1
ATOM 707 C C . ALA A 1 99 ? -17.832 6.842 43.370 1.00 88.44 99 ALA A C 1
ATOM 709 O O . ALA A 1 99 ? -17.689 6.661 44.580 1.00 88.44 99 ALA A O 1
ATOM 710 N N . LEU A 1 100 ? -16.816 6.703 42.512 1.00 90.44 100 LEU A N 1
ATOM 711 C CA . LEU A 1 100 ? -15.441 6.407 42.924 1.00 90.44 100 LEU A CA 1
ATOM 712 C C . LEU A 1 100 ? -14.678 7.649 43.410 1.00 90.44 100 LEU A C 1
ATOM 714 O O . LEU A 1 100 ? -13.756 7.515 44.221 1.00 90.44 100 LEU A O 1
ATOM 718 N N . LEU A 1 101 ? -15.085 8.839 42.958 1.00 89.88 101 LEU A N 1
ATOM 719 C CA . LEU A 1 101 ? -14.458 10.137 43.224 1.00 89.88 101 LEU A CA 1
ATOM 720 C C . LEU A 1 101 ? -15.391 11.106 43.985 1.00 89.88 101 LEU A C 1
ATOM 722 O O . LEU A 1 101 ? -15.694 12.191 43.478 1.00 89.88 101 LEU A O 1
ATOM 726 N N . PRO A 1 102 ? -15.846 10.775 45.210 1.00 85.81 102 PRO A N 1
ATOM 727 C CA . PRO A 1 102 ? -16.571 11.739 46.028 1.00 85.81 102 PRO A CA 1
ATOM 728 C C . PRO A 1 102 ? -15.678 12.938 46.387 1.00 85.81 102 PRO A C 1
ATOM 730 O O . PRO A 1 102 ? -14.445 12.865 46.341 1.00 85.81 102 PRO A O 1
ATOM 733 N N . ALA A 1 103 ? -16.304 14.055 46.768 1.00 82.88 103 ALA A N 1
ATOM 734 C CA . ALA A 1 103 ? -15.600 15.295 47.087 1.00 82.88 103 ALA A CA 1
ATOM 735 C C . ALA A 1 103 ? -14.454 15.071 48.096 1.00 82.88 103 ALA A C 1
ATOM 737 O O . ALA A 1 103 ? -14.644 14.466 49.150 1.00 82.88 103 ALA A O 1
ATOM 738 N N . GLY A 1 104 ? -13.259 15.571 47.763 1.00 82.38 104 GLY A N 1
ATOM 739 C CA . GLY A 1 104 ? -12.059 15.461 48.601 1.00 82.38 104 GLY A CA 1
ATOM 740 C C . GLY A 1 104 ? -11.204 14.206 48.378 1.00 82.38 104 GLY A C 1
ATOM 741 O O . GLY A 1 104 ? -10.130 14.106 48.971 1.00 82.38 104 GLY A O 1
ATOM 742 N N . VAL A 1 105 ? -11.614 13.266 47.518 1.00 87.81 105 VAL A N 1
ATOM 743 C CA . VAL A 1 105 ? -10.772 12.121 47.133 1.00 87.81 105 VAL A CA 1
ATOM 744 C C . VAL A 1 105 ? -9.727 12.547 46.100 1.00 87.81 105 VAL A C 1
ATOM 746 O O . VAL A 1 105 ? -10.065 13.031 45.021 1.00 87.81 105 VAL A O 1
ATOM 749 N N . SER A 1 106 ? -8.443 12.349 46.420 1.00 88.31 106 SER A N 1
ATOM 750 C CA . SER A 1 106 ? -7.346 12.609 45.482 1.00 88.31 106 SER A CA 1
ATOM 751 C C . SER A 1 106 ? -7.213 11.483 44.457 1.00 88.31 106 SER A C 1
ATOM 753 O O . SER A 1 106 ? -7.292 10.300 44.787 1.00 88.31 106 SER A O 1
ATOM 755 N N . GLN A 1 107 ? -6.958 11.878 43.212 1.00 89.56 107 GLN A N 1
ATOM 756 C CA . GLN A 1 107 ? -6.712 10.993 42.067 1.00 89.56 107 GLN A CA 1
ATOM 757 C C . GLN A 1 107 ? -5.248 11.059 41.602 1.00 89.56 107 GLN A C 1
ATOM 759 O O . GLN A 1 107 ? -4.888 10.427 40.611 1.00 89.56 107 GLN A O 1
ATOM 764 N N . GLY A 1 108 ? -4.405 11.816 42.312 1.00 93.81 108 GLY A N 1
ATOM 765 C CA . GLY A 1 108 ? -2.997 11.973 41.977 1.00 93.81 108 GLY A CA 1
ATOM 766 C C . GLY A 1 108 ? -2.245 10.655 42.113 1.00 93.81 108 GLY A C 1
ATOM 767 O O . GLY A 1 108 ? -2.143 10.121 43.219 1.00 93.81 108 GLY A O 1
ATOM 768 N N . TYR A 1 109 ? -1.721 10.141 41.002 1.00 95.69 109 TYR A N 1
ATOM 769 C CA . TYR A 1 109 ? -0.915 8.924 40.994 1.00 95.69 109 TYR A CA 1
ATOM 770 C C . TYR A 1 109 ? -0.002 8.860 39.768 1.00 95.69 109 TYR A C 1
ATOM 772 O O . TYR A 1 109 ? -0.440 9.001 38.626 1.00 95.69 109 TYR A O 1
ATOM 780 N N . ASP A 1 110 ? 1.274 8.596 40.010 1.00 95.56 110 ASP A N 1
ATOM 781 C CA . ASP A 1 110 ? 2.299 8.304 39.021 1.00 95.56 110 ASP A CA 1
ATOM 782 C C . ASP A 1 110 ? 2.452 6.785 38.862 1.00 95.56 110 ASP A C 1
ATOM 784 O O . ASP A 1 110 ? 2.878 6.081 39.787 1.00 95.56 110 ASP A O 1
ATOM 788 N N . PHE A 1 111 ? 2.095 6.270 37.682 1.00 94.31 111 PHE A N 1
ATOM 789 C CA . PHE A 1 111 ? 2.267 4.856 37.337 1.00 94.31 111 PHE A CA 1
ATOM 790 C C . PHE A 1 111 ? 3.697 4.542 36.874 1.00 94.31 111 PHE A C 1
ATOM 792 O O . PHE A 1 111 ? 4.075 3.369 36.792 1.00 94.31 111 PHE A O 1
ATOM 799 N N . GLY A 1 112 ? 4.502 5.568 36.587 1.00 91.69 112 GLY A N 1
ATOM 800 C CA . GLY A 1 112 ? 5.882 5.453 36.149 1.00 91.69 112 GLY A CA 1
ATOM 801 C C . GLY A 1 112 ? 6.057 4.700 34.828 1.00 91.69 112 GLY A C 1
ATOM 802 O O . GLY A 1 112 ? 5.112 4.383 34.102 1.00 91.69 112 GLY A O 1
ATOM 803 N N . SER A 1 113 ? 7.314 4.379 34.517 1.00 92.75 113 SER A N 1
ATOM 804 C CA . SER A 1 113 ? 7.697 3.649 33.301 1.00 92.75 113 SER A CA 1
ATOM 805 C C . SER A 1 113 ? 7.358 2.155 33.341 1.00 92.75 113 SER A C 1
ATOM 807 O O . SER A 1 113 ? 7.364 1.504 32.303 1.00 92.75 113 SER A O 1
ATOM 809 N N . ASN A 1 114 ? 7.058 1.590 34.512 1.00 92.50 114 ASN A N 1
ATOM 810 C CA . ASN A 1 114 ? 6.754 0.169 34.700 1.00 92.50 114 ASN A CA 1
ATOM 811 C C . ASN A 1 114 ? 5.245 -0.098 34.634 1.00 92.50 114 ASN A C 1
ATOM 813 O O . ASN A 1 114 ? 4.678 -0.743 35.513 1.00 92.50 114 ASN A O 1
ATOM 817 N N . SER A 1 115 ? 4.602 0.405 33.583 1.00 94.25 115 SER A N 1
ATOM 818 C CA . SER A 1 115 ? 3.162 0.263 33.386 1.00 94.25 115 SER A CA 1
ATOM 819 C C . SER A 1 115 ? 2.783 0.042 31.917 1.00 94.25 115 SER A C 1
ATOM 821 O O . SER A 1 115 ? 3.591 0.225 30.999 1.00 94.25 115 SER A O 1
ATOM 823 N N . ARG A 1 116 ? 1.542 -0.390 31.682 1.00 94.38 116 ARG A N 1
ATOM 824 C CA . ARG A 1 116 ? 0.913 -0.538 30.363 1.00 94.38 116 ARG A CA 1
ATOM 825 C C . ARG A 1 116 ? -0.450 0.129 30.347 1.00 94.38 116 ARG A C 1
ATOM 827 O O . ARG A 1 116 ? -1.055 0.370 31.382 1.00 94.38 116 ARG A O 1
ATOM 834 N N . GLN A 1 117 ? -0.930 0.406 29.144 1.00 95.12 117 GLN A N 1
ATOM 835 C CA . GLN A 1 117 ? -2.286 0.897 28.962 1.00 95.12 117 GLN A CA 1
ATOM 836 C C . GLN A 1 117 ? -3.287 -0.254 29.042 1.00 95.12 117 GLN A C 1
ATOM 838 O O . GLN A 1 117 ? -3.022 -1.344 28.523 1.00 95.12 117 GLN A O 1
ATOM 843 N N . VAL A 1 118 ? -4.427 0.024 29.661 1.00 95.00 118 VAL A N 1
ATOM 844 C CA . VAL A 1 118 ? -5.559 -0.887 29.806 1.00 95.00 118 VAL A CA 1
ATOM 845 C C . VAL A 1 118 ? -6.832 -0.098 29.543 1.00 95.00 118 VAL A C 1
ATOM 847 O O . VAL A 1 118 ? -7.021 0.942 30.164 1.00 95.00 118 VAL A O 1
ATOM 850 N N . TRP A 1 119 ? -7.712 -0.580 28.670 1.00 92.94 119 TRP A N 1
ATOM 851 C CA . TRP A 1 119 ? -8.968 0.102 28.340 1.00 92.94 119 TRP A CA 1
ATOM 852 C C . TRP A 1 119 ? -10.134 -0.881 28.158 1.00 92.94 119 TRP A C 1
ATOM 854 O O . TRP A 1 119 ? -9.891 -2.070 27.960 1.00 92.94 119 TRP A O 1
ATOM 864 N N . PRO A 1 120 ? -11.396 -0.426 28.231 1.00 91.00 120 PRO A N 1
ATOM 865 C CA . PRO A 1 120 ? -12.557 -1.263 27.922 1.00 91.00 120 PRO A CA 1
ATOM 866 C C . PRO A 1 120 ? -12.512 -1.844 26.506 1.00 91.00 120 PRO A C 1
ATOM 868 O O . PRO A 1 120 ? -12.187 -1.124 25.565 1.00 91.00 120 PRO A O 1
ATOM 871 N N . ALA A 1 121 ? -12.868 -3.120 26.334 1.00 84.88 121 ALA A N 1
ATOM 872 C CA . ALA A 1 121 ? -13.006 -3.711 24.999 1.00 84.88 121 ALA A CA 1
ATOM 873 C C . ALA A 1 121 ? -14.201 -3.117 24.230 1.00 84.88 121 ALA A C 1
ATOM 875 O O . ALA A 1 121 ? -14.146 -2.985 23.010 1.00 84.88 121 ALA A O 1
ATOM 876 N N . SER A 1 122 ? -15.248 -2.710 24.953 1.00 84.12 122 SER A N 1
ATOM 877 C CA . SER A 1 122 ? -16.381 -1.942 24.442 1.00 84.12 122 SER A CA 1
ATOM 878 C C . SER A 1 122 ? -16.756 -0.853 25.443 1.00 84.12 122 SER A C 1
ATOM 880 O O . SER A 1 122 ? -16.645 -1.046 26.655 1.00 84.12 122 SER A O 1
ATOM 882 N N . PHE A 1 123 ? -17.210 0.298 24.945 1.00 86.00 123 PHE A N 1
ATOM 883 C CA . PHE A 1 123 ? -17.751 1.355 25.802 1.00 86.00 123 PHE A CA 1
ATOM 884 C C . PHE A 1 123 ? -19.138 0.986 26.359 1.00 86.00 123 PHE A C 1
ATOM 886 O O . PHE A 1 123 ? -19.584 1.604 27.322 1.00 86.00 123 PHE A O 1
ATOM 893 N N . GLU A 1 124 ? -19.816 -0.001 25.760 1.00 82.44 124 GLU A N 1
ATOM 894 C CA . GLU A 1 124 ? -21.121 -0.481 26.220 1.00 82.44 124 GLU A CA 1
ATOM 895 C C . GLU A 1 124 ? -20.982 -1.204 27.566 1.00 82.44 124 GLU A C 1
ATOM 897 O O . GLU A 1 124 ? -21.701 -0.887 28.510 1.00 82.44 124 GLU A O 1
ATOM 902 N N . SER A 1 125 ? -20.017 -2.116 27.691 1.00 80.69 125 SER A N 1
ATOM 903 C CA . SER A 1 125 ? -19.850 -2.977 28.871 1.00 80.69 125 SER A CA 1
ATOM 904 C C . SER A 1 125 ? -18.729 -2.551 29.824 1.00 80.69 125 SER A C 1
ATOM 906 O O . SER A 1 125 ? -18.529 -3.187 30.860 1.00 80.69 125 SER A O 1
ATOM 908 N N . GLY A 1 126 ? -17.990 -1.477 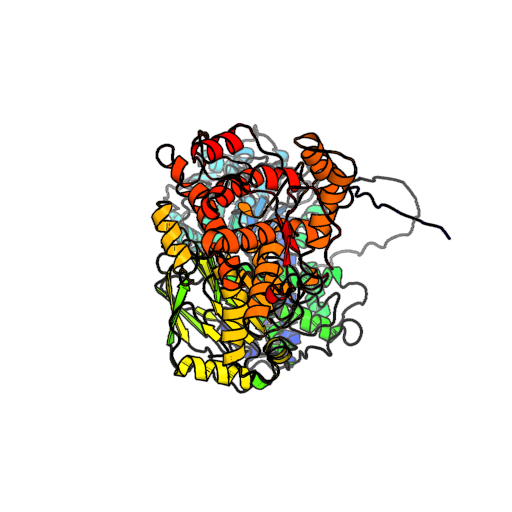29.525 1.00 89.06 126 GLY A N 1
ATOM 909 C CA . GLY A 1 126 ? -16.896 -1.029 30.383 1.00 89.06 126 GLY A CA 1
ATOM 910 C C . GLY A 1 126 ? -16.623 0.470 30.374 1.00 89.06 126 GLY A C 1
ATOM 911 O O . GLY A 1 126 ? -17.092 1.220 29.521 1.00 89.06 126 GLY A O 1
ATOM 912 N N . ALA A 1 127 ? -15.836 0.896 31.361 1.00 91.38 127 ALA A N 1
ATOM 913 C CA . ALA A 1 127 ? -15.507 2.286 31.646 1.00 91.38 127 ALA A CA 1
ATOM 914 C C . ALA A 1 127 ? -13.996 2.462 31.883 1.00 91.38 127 ALA A C 1
ATOM 916 O O . ALA A 1 127 ? -13.388 1.655 32.600 1.00 91.38 127 ALA A O 1
ATOM 917 N N . PRO A 1 128 ? -13.360 3.519 31.343 1.00 94.12 128 PRO A N 1
ATOM 918 C CA . PRO A 1 128 ? -12.048 3.922 31.822 1.00 94.12 128 PRO A CA 1
ATOM 919 C C . PRO A 1 128 ? -12.181 4.439 33.262 1.00 94.12 128 PRO A C 1
ATOM 921 O O . PRO A 1 128 ? -13.008 5.298 33.554 1.00 94.12 128 PRO A O 1
ATOM 924 N N . LEU A 1 129 ? -11.348 3.929 34.166 1.00 94.38 129 LEU A N 1
ATOM 925 C CA . LEU A 1 129 ? -11.292 4.406 35.550 1.00 94.38 129 LEU A CA 1
ATOM 926 C C . LEU A 1 129 ? -10.259 5.518 35.715 1.00 94.38 129 LEU A C 1
ATOM 928 O O . LEU A 1 129 ? -10.448 6.439 36.504 1.00 94.38 129 LEU A O 1
ATOM 932 N N . VAL A 1 130 ? -9.140 5.411 34.992 1.00 95.38 130 VAL A N 1
ATOM 933 C CA . VAL A 1 130 ? -8.003 6.325 35.123 1.00 95.38 130 VAL A CA 1
ATOM 934 C C . VAL A 1 130 ? -7.466 6.673 33.749 1.00 95.38 130 VAL A C 1
ATOM 936 O O . VAL A 1 130 ? -6.946 5.808 33.043 1.00 95.38 130 VAL A O 1
ATOM 939 N N . ILE A 1 131 ? -7.544 7.958 33.406 1.00 95.81 131 ILE A N 1
ATOM 940 C CA . ILE A 1 131 ? -6.950 8.526 32.197 1.00 95.81 131 ILE A CA 1
ATOM 941 C C . ILE A 1 131 ? -5.878 9.530 32.616 1.00 95.81 131 ILE A C 1
ATOM 943 O O . ILE A 1 131 ? -6.165 10.576 33.217 1.00 95.81 131 ILE A O 1
ATOM 947 N N . ALA A 1 132 ? -4.635 9.194 32.286 1.00 94.81 132 ALA A N 1
ATOM 948 C CA . ALA A 1 132 ? -3.465 10.012 32.552 1.00 94.81 132 ALA A CA 1
ATOM 949 C C . ALA A 1 132 ? -3.524 11.367 31.831 1.00 94.81 132 ALA A C 1
ATOM 951 O O . ALA A 1 132 ? -4.289 11.582 30.883 1.00 94.81 132 ALA A O 1
ATOM 952 N N . ASP A 1 133 ? -2.695 12.311 32.272 1.00 93.81 133 ASP A N 1
ATOM 953 C CA . ASP A 1 133 ? -2.573 13.624 31.631 1.00 93.81 133 ASP A CA 1
ATOM 954 C C . ASP A 1 133 ? -2.119 13.509 30.171 1.00 93.81 133 ASP A C 1
ATOM 956 O O . ASP A 1 133 ? -2.619 14.237 29.316 1.00 93.81 133 ASP A O 1
ATOM 960 N N . ASN A 1 134 ? -1.291 12.507 29.861 1.00 91.44 134 ASN A N 1
ATOM 961 C CA . ASN A 1 134 ? -0.865 12.178 28.498 1.00 91.44 134 ASN A CA 1
ATOM 962 C C . ASN A 1 134 ? -1.937 11.445 27.652 1.00 91.44 134 ASN A C 1
ATOM 964 O O . ASN A 1 134 ? -1.659 11.071 26.516 1.00 91.44 134 ASN A O 1
ATOM 968 N N . GLY A 1 135 ? -3.138 11.209 28.197 1.00 91.25 135 GLY A N 1
ATOM 969 C CA . GLY A 1 135 ? -4.257 10.547 27.515 1.00 91.25 135 GLY A CA 1
ATOM 970 C C . GLY A 1 135 ? -4.267 9.016 27.593 1.00 91.25 135 GLY A C 1
ATOM 971 O O . GLY A 1 135 ? -5.232 8.399 27.148 1.00 91.25 135 GLY A O 1
ATOM 972 N N . ALA A 1 136 ? -3.245 8.384 28.176 1.00 92.75 136 ALA A N 1
ATOM 973 C CA . ALA A 1 136 ? -3.212 6.935 28.359 1.00 92.75 136 ALA A CA 1
ATOM 974 C C . ALA A 1 136 ? -4.273 6.468 29.368 1.00 92.75 136 ALA A C 1
ATOM 976 O O . ALA A 1 136 ? -4.350 6.995 30.480 1.00 92.75 136 ALA A O 1
ATOM 977 N N . VAL A 1 137 ? -5.041 5.432 29.021 1.00 95.44 137 VAL A N 1
ATOM 978 C CA . VAL A 1 137 ? -5.915 4.752 29.988 1.00 95.44 137 VAL A CA 1
ATOM 979 C C . VAL A 1 137 ? -5.074 3.755 30.780 1.00 95.44 137 VAL A C 1
ATOM 981 O O . VAL A 1 137 ? -4.451 2.867 30.198 1.00 95.44 137 VAL A O 1
ATOM 984 N N . LEU A 1 138 ? -5.000 3.930 32.098 1.00 95.56 138 LEU A N 1
ATOM 985 C CA . LEU A 1 138 ? -4.121 3.158 32.990 1.00 95.56 138 LEU A CA 1
ATOM 986 C C . LEU A 1 138 ? -4.888 2.235 33.937 1.00 95.56 138 LEU A C 1
ATOM 988 O O . LEU A 1 138 ? -4.285 1.388 34.593 1.00 95.56 138 LEU A O 1
ATOM 992 N N . ALA A 1 139 ? -6.207 2.373 33.995 1.00 96.94 139 ALA A N 1
ATOM 993 C CA . ALA A 1 139 ? -7.088 1.424 34.648 1.00 96.94 139 ALA A CA 1
ATOM 994 C C . ALA A 1 139 ? -8.462 1.468 33.990 1.00 96.94 139 ALA A C 1
ATOM 996 O O . ALA A 1 139 ? -8.941 2.540 33.610 1.00 96.94 139 ALA A O 1
ATOM 997 N N . ALA A 1 140 ? -9.099 0.309 33.894 1.00 97.12 140 ALA A N 1
ATOM 998 C CA . ALA A 1 140 ? -10.431 0.172 33.331 1.00 97.12 140 ALA A CA 1
ATOM 999 C C . ALA A 1 140 ? -11.240 -0.868 34.103 1.00 97.12 140 ALA A C 1
ATOM 1001 O O . ALA A 1 140 ? -10.681 -1.781 34.720 1.00 97.12 140 ALA A O 1
ATOM 1002 N N . ALA A 1 141 ? -12.555 -0.709 34.044 1.00 95.25 141 ALA A N 1
ATOM 1003 C CA . ALA A 1 141 ? -13.531 -1.619 34.606 1.00 95.25 141 ALA A CA 1
ATOM 1004 C C . ALA A 1 141 ? -14.469 -2.128 33.520 1.00 95.25 141 ALA A C 1
ATOM 1006 O O . ALA A 1 141 ? -14.739 -1.421 32.550 1.00 95.25 141 ALA A O 1
ATOM 1007 N N . ALA A 1 142 ? -14.981 -3.333 33.715 1.00 93.38 142 ALA A N 1
ATOM 1008 C CA . ALA A 1 142 ? -16.050 -3.892 32.908 1.00 93.38 142 ALA A CA 1
ATOM 1009 C C . ALA A 1 142 ? -17.028 -4.655 33.796 1.00 93.38 142 ALA A C 1
ATOM 1011 O O . ALA A 1 142 ? -16.663 -5.157 34.866 1.00 93.38 142 ALA A O 1
ATOM 1012 N N . GLU A 1 143 ? -18.267 -4.726 33.344 1.00 89.31 143 GLU A N 1
ATOM 1013 C CA . GLU A 1 143 ? -19.309 -5.554 33.927 1.00 89.31 143 GLU A CA 1
ATOM 1014 C C . GLU A 1 143 ? -19.715 -6.603 32.892 1.00 89.31 143 GLU A C 1
ATOM 1016 O O . GLU A 1 143 ? -19.872 -6.297 31.711 1.00 89.31 143 GLU A O 1
ATOM 1021 N N . ALA A 1 144 ? -19.790 -7.854 33.329 1.00 84.12 144 ALA A N 1
ATOM 1022 C CA . ALA A 1 144 ? -20.141 -8.988 32.493 1.00 84.12 144 ALA A CA 1
ATOM 1023 C C . ALA A 1 144 ? -21.600 -9.388 32.710 1.00 84.12 144 ALA A C 1
ATOM 1025 O O . ALA A 1 144 ? -22.165 -9.197 33.795 1.00 84.12 144 ALA A O 1
ATOM 1026 N N . ASP A 1 145 ? -22.166 -10.041 31.702 1.00 69.06 145 ASP A N 1
ATOM 1027 C CA . ASP A 1 145 ? -23.495 -10.633 31.780 1.00 69.06 145 ASP A CA 1
ATOM 1028 C C . ASP A 1 145 ? -23.556 -11.634 32.951 1.00 69.06 145 ASP A C 1
ATOM 1030 O O . ASP A 1 145 ? -22.695 -12.503 33.106 1.00 69.06 145 ASP A O 1
ATOM 1034 N N . GLY A 1 146 ? -24.545 -11.468 33.837 1.00 70.00 146 GLY A N 1
ATOM 1035 C CA . GLY A 1 146 ? -24.633 -12.187 35.121 1.00 70.00 146 GLY A CA 1
ATOM 1036 C C . GLY A 1 146 ? -24.172 -11.383 36.348 1.00 70.00 146 GLY A C 1
ATOM 1037 O O . GLY A 1 146 ? -24.209 -11.900 37.466 1.00 70.00 146 GLY A O 1
ATOM 1038 N N . GLY A 1 147 ? -23.774 -10.117 36.169 1.00 84.06 147 GLY A N 1
ATOM 1039 C CA . GLY A 1 147 ? -23.453 -9.182 37.258 1.00 84.06 147 GLY A CA 1
ATOM 1040 C C . GLY A 1 147 ? -22.037 -9.329 37.825 1.00 84.06 147 GLY A C 1
ATOM 1041 O O . GLY A 1 147 ? -21.739 -8.803 38.904 1.00 84.06 147 GLY A O 1
ATOM 1042 N N . GLY A 1 148 ? -21.166 -10.068 37.131 1.00 92.88 148 GLY A N 1
ATOM 1043 C CA . GLY A 1 148 ? -19.746 -10.159 37.457 1.00 92.88 148 GLY A CA 1
ATOM 1044 C C . GLY A 1 148 ? -19.024 -8.873 37.096 1.00 92.88 148 GLY A C 1
ATOM 1045 O O . GLY A 1 148 ? -19.362 -8.213 36.119 1.00 92.88 148 GLY A O 1
ATOM 1046 N N . ARG A 1 149 ? -18.009 -8.508 37.876 1.00 95.25 149 ARG A N 1
ATOM 1047 C CA . ARG A 1 149 ? -17.270 -7.255 37.683 1.00 95.25 149 ARG A CA 1
ATOM 1048 C C . ARG A 1 149 ? -15.793 -7.535 37.531 1.00 95.25 149 ARG A C 1
ATOM 1050 O O . ARG A 1 149 ? -15.224 -8.367 38.241 1.00 95.25 149 ARG A O 1
ATOM 1057 N N . ALA A 1 150 ? -15.168 -6.796 36.631 1.00 97.00 150 ALA A N 1
ATOM 1058 C CA . ALA A 1 150 ? -13.756 -6.905 36.350 1.00 97.00 150 ALA A CA 1
ATOM 1059 C C . ALA A 1 150 ? -13.066 -5.546 36.443 1.00 97.00 150 ALA A C 1
ATOM 1061 O O . ALA A 1 150 ? -13.623 -4.523 36.049 1.00 97.00 150 ALA A O 1
ATOM 1062 N N . GLN A 1 151 ? -11.829 -5.537 36.935 1.00 97.62 151 GLN A N 1
ATOM 1063 C CA . GLN A 1 151 ? -10.935 -4.385 36.840 1.00 97.62 151 GLN A CA 1
ATOM 1064 C C . GLN A 1 151 ? -9.542 -4.820 36.438 1.00 97.62 151 GLN A C 1
ATOM 1066 O O . GLN A 1 151 ? -9.002 -5.774 36.993 1.00 97.62 151 GLN A O 1
ATOM 1071 N N . ALA A 1 152 ? -8.924 -4.076 35.534 1.00 98.06 152 ALA A N 1
ATOM 1072 C CA . ALA A 1 152 ? -7.529 -4.266 35.183 1.00 98.06 152 ALA A CA 1
ATOM 1073 C C . ALA A 1 152 ? -6.764 -2.956 35.371 1.00 98.06 152 ALA A C 1
ATOM 1075 O O . ALA A 1 152 ? -7.197 -1.888 34.937 1.00 98.06 152 ALA A O 1
ATOM 1076 N N . TRP A 1 153 ? -5.617 -3.063 36.035 1.00 97.75 153 TRP A N 1
ATOM 1077 C CA . TRP A 1 153 ? -4.740 -1.948 36.357 1.00 97.75 153 TRP A CA 1
ATOM 1078 C C . TRP A 1 153 ? -3.415 -2.115 35.627 1.00 97.75 153 TRP A C 1
ATOM 1080 O O . TRP A 1 153 ? -2.712 -3.116 35.773 1.00 97.75 153 TRP A O 1
ATOM 1090 N N . GLY A 1 154 ? -3.070 -1.091 34.857 1.00 95.88 154 GLY A N 1
ATOM 1091 C CA . GLY A 1 154 ? -1.873 -0.998 34.037 1.00 95.88 154 GLY A CA 1
ATOM 1092 C C . GLY A 1 154 ? -0.566 -0.901 34.817 1.00 95.88 154 GLY A C 1
ATOM 1093 O O . GLY A 1 154 ? 0.497 -0.939 34.211 1.00 95.88 154 GLY A O 1
ATOM 1094 N N . GLY A 1 155 ? -0.613 -0.824 36.145 1.00 95.00 155 GLY A N 1
ATOM 1095 C CA . GLY A 1 155 ? 0.552 -0.888 37.020 1.00 95.00 155 GLY A CA 1
ATOM 1096 C C . GLY A 1 155 ? 0.196 -1.470 38.385 1.00 95.00 155 GLY A C 1
ATOM 1097 O O . GLY A 1 155 ? -0.977 -1.670 38.713 1.00 95.00 155 GLY A O 1
ATOM 1098 N N . ASN A 1 156 ? 1.218 -1.718 39.205 1.00 93.38 156 ASN A N 1
ATOM 1099 C CA . ASN A 1 156 ? 1.061 -2.412 40.481 1.00 93.38 156 ASN A CA 1
ATOM 1100 C C . ASN A 1 156 ? 0.579 -1.476 41.607 1.00 93.38 156 ASN A C 1
ATOM 1102 O O . ASN A 1 156 ? 1.286 -1.226 42.585 1.00 93.38 156 ASN A O 1
ATOM 1106 N N . VAL A 1 157 ? -0.630 -0.930 41.455 1.00 95.56 157 VAL A N 1
ATOM 1107 C CA . VAL A 1 157 ? -1.227 0.018 42.411 1.00 95.56 157 VAL A CA 1
ATOM 1108 C C . VAL A 1 157 ? -1.515 -0.649 43.753 1.00 95.56 157 VAL A C 1
ATOM 1110 O O . VAL A 1 157 ? -1.214 -0.079 44.803 1.00 95.56 157 VAL A O 1
ATOM 1113 N N . LEU A 1 158 ? -2.023 -1.887 43.732 1.00 97.12 158 LEU A N 1
ATOM 1114 C CA . LEU A 1 158 ? -2.361 -2.633 44.946 1.00 97.12 158 LEU A CA 1
ATOM 1115 C C . LEU A 1 158 ? -1.152 -2.784 45.875 1.00 97.12 158 LEU A C 1
ATOM 1117 O O . LEU A 1 158 ? -1.301 -2.610 47.081 1.00 97.12 158 LEU A O 1
ATOM 1121 N N . TRP A 1 159 ? 0.054 -2.988 45.332 1.00 95.94 159 TRP A N 1
ATOM 1122 C CA . TRP A 1 159 ? 1.273 -3.018 46.136 1.00 95.94 159 TRP A CA 1
ATOM 1123 C C . TRP A 1 159 ? 1.449 -1.725 46.944 1.00 95.94 159 TRP A C 1
ATOM 1125 O O . TRP A 1 159 ? 1.571 -1.787 48.163 1.00 95.94 159 TRP A O 1
ATOM 1135 N N . ASN A 1 160 ? 1.362 -0.537 46.343 1.00 95.06 160 ASN A N 1
ATOM 1136 C CA . ASN A 1 160 ? 1.456 0.710 47.117 1.00 95.06 160 ASN A CA 1
ATOM 1137 C C . ASN A 1 160 ? 0.330 0.843 48.158 1.00 95.06 160 ASN A C 1
ATOM 1139 O O . ASN A 1 160 ? 0.552 1.343 49.261 1.00 95.06 160 ASN A O 1
ATOM 1143 N N . MET A 1 161 ? -0.872 0.369 47.834 1.00 96.44 161 MET A N 1
ATOM 1144 C CA . MET A 1 161 ? -2.050 0.517 48.692 1.00 96.44 161 MET A CA 1
ATOM 1145 C C . MET A 1 161 ? -2.117 -0.512 49.832 1.00 96.44 161 MET A C 1
ATOM 1147 O O . MET A 1 161 ? -2.794 -0.270 50.833 1.00 96.44 161 MET A O 1
ATOM 1151 N N . ALA A 1 162 ? -1.375 -1.618 49.742 1.00 96.69 162 ALA A N 1
ATOM 1152 C CA . ALA A 1 162 ? -1.345 -2.672 50.756 1.00 96.69 162 ALA A CA 1
ATOM 1153 C C . ALA A 1 162 ? -0.650 -2.275 52.067 1.00 96.69 162 ALA A C 1
ATOM 1155 O O . ALA A 1 162 ? -0.911 -2.883 53.102 1.00 96.69 162 ALA A O 1
ATOM 1156 N N . ASN A 1 163 ? 0.225 -1.263 52.046 1.00 95.00 163 ASN A N 1
ATOM 1157 C CA . ASN A 1 163 ? 0.965 -0.811 53.224 1.00 95.00 163 ASN A CA 1
ATOM 1158 C C . ASN A 1 163 ? 1.019 0.723 53.276 1.00 95.00 163 ASN A C 1
ATOM 1160 O O . ASN A 1 163 ? 1.496 1.361 52.341 1.00 95.00 163 ASN A O 1
ATOM 1164 N N . ALA A 1 164 ? 0.569 1.304 54.391 1.00 94.06 164 ALA A N 1
ATOM 1165 C CA . ALA A 1 164 ? 0.516 2.750 54.595 1.00 94.06 164 ALA A CA 1
ATOM 1166 C C . ALA A 1 164 ? 1.895 3.443 54.605 1.00 94.06 164 ALA A C 1
ATOM 1168 O O . ALA A 1 164 ? 1.942 4.660 54.464 1.00 94.06 164 ALA A O 1
ATOM 1169 N N . SER A 1 165 ? 3.007 2.706 54.737 1.00 94.50 165 SER A N 1
ATOM 1170 C CA . SER A 1 165 ? 4.365 3.264 54.640 1.00 94.50 165 SER A CA 1
ATOM 1171 C C . SER A 1 165 ? 4.906 3.378 53.208 1.00 94.50 165 SER A C 1
ATOM 1173 O O . SER A 1 165 ? 5.987 3.931 53.010 1.00 94.50 165 SER A O 1
ATOM 1175 N N . ARG A 1 166 ? 4.197 2.847 52.200 1.00 94.06 166 ARG A N 1
ATOM 1176 C CA . ARG A 1 166 ? 4.608 2.927 50.785 1.00 94.06 166 ARG A CA 1
ATOM 1177 C C . ARG A 1 166 ? 4.255 4.296 50.189 1.00 94.06 166 ARG A C 1
ATOM 1179 O O . ARG A 1 166 ? 3.574 5.103 50.816 1.00 94.06 166 ARG A O 1
ATOM 1186 N N . ALA A 1 167 ? 4.699 4.581 48.970 1.00 91.38 167 ALA A N 1
ATOM 1187 C CA . ALA A 1 167 ? 4.475 5.882 48.338 1.00 91.38 167 ALA A CA 1
ATOM 1188 C C . ALA A 1 167 ? 3.003 6.119 47.926 1.00 91.38 167 ALA A C 1
ATOM 1190 O O . ALA A 1 167 ? 2.204 5.189 47.842 1.00 91.38 167 ALA A O 1
ATOM 1191 N N . GLN A 1 168 ? 2.674 7.380 47.617 1.00 92.75 168 GLN A N 1
ATOM 1192 C CA . GLN A 1 168 ? 1.434 7.802 46.938 1.00 92.75 168 GLN A CA 1
ATOM 1193 C C . GLN A 1 168 ? 0.123 7.494 47.687 1.00 92.75 168 GLN A C 1
ATOM 1195 O O . GLN A 1 168 ? -0.923 7.259 47.087 1.00 92.75 168 GLN A O 1
ATOM 1200 N N . GLN A 1 169 ? 0.158 7.536 49.023 1.00 93.81 169 GLN A N 1
ATOM 1201 C CA . GLN A 1 169 ? -0.973 7.159 49.884 1.00 93.81 169 GLN A CA 1
ATOM 1202 C C . GLN A 1 169 ? -2.219 8.041 49.749 1.00 93.81 169 GLN A C 1
ATOM 1204 O O . GLN A 1 169 ? -3.305 7.596 50.117 1.00 93.81 169 GLN A O 1
ATOM 1209 N N . GLY A 1 170 ? -2.091 9.245 49.181 1.00 91.38 170 GLY A N 1
ATOM 1210 C CA . GLY A 1 170 ? -3.239 10.093 48.841 1.00 91.38 170 GLY A CA 1
ATOM 1211 C C . GLY A 1 170 ? -4.234 9.413 47.892 1.00 91.38 170 GLY A C 1
ATOM 1212 O O . GLY A 1 170 ? -5.416 9.734 47.926 1.00 91.38 170 GLY A O 1
ATOM 1213 N N . TYR A 1 171 ? -3.779 8.417 47.123 1.00 94.75 171 TYR A N 1
ATOM 1214 C CA . TYR A 1 171 ? -4.593 7.648 46.182 1.00 94.75 171 TYR A CA 1
ATOM 1215 C C . TYR A 1 171 ? -5.401 6.508 46.824 1.00 94.75 171 TYR A C 1
ATOM 1217 O O . TYR A 1 171 ? -6.281 5.921 46.189 1.00 94.75 171 TYR A O 1
ATOM 1225 N N . PHE A 1 172 ? -5.124 6.175 48.092 1.00 95.06 172 PHE A N 1
ATOM 1226 C CA . PHE A 1 172 ? -5.758 5.045 48.776 1.00 95.06 172 PHE A CA 1
ATOM 1227 C C . PHE A 1 172 ? -7.291 5.108 48.796 1.00 95.06 172 PHE A C 1
ATOM 1229 O O . PHE A 1 172 ? -7.899 4.077 48.508 1.00 95.06 172 PHE A O 1
ATOM 1236 N N . PRO A 1 173 ? -7.946 6.253 49.079 1.00 93.88 173 PRO A N 1
ATOM 1237 C CA . PRO A 1 173 ? -9.404 6.323 49.065 1.00 93.88 173 PRO A CA 1
ATOM 1238 C C . PRO A 1 173 ? -10.004 5.987 47.695 1.00 93.88 173 PRO A C 1
ATOM 1240 O O . PRO A 1 173 ? -10.945 5.202 47.633 1.00 93.88 173 PRO A O 1
ATOM 1243 N N . PHE A 1 174 ? -9.425 6.488 46.597 1.00 94.31 174 PHE A N 1
ATOM 1244 C CA . PHE A 1 174 ? -9.899 6.171 45.247 1.00 94.31 174 PHE A CA 1
ATOM 1245 C C . PHE A 1 174 ? -9.738 4.681 44.926 1.00 94.31 174 PHE A C 1
ATOM 1247 O O . PHE A 1 174 ? -10.697 4.023 44.523 1.00 94.31 174 PHE A O 1
ATOM 1254 N N . PHE A 1 175 ? -8.548 4.116 45.166 1.00 95.62 175 PHE A N 1
ATOM 1255 C CA . PHE A 1 175 ? -8.309 2.693 44.919 1.00 95.62 175 PHE A CA 1
ATOM 1256 C C . PHE A 1 175 ? -9.202 1.805 45.804 1.00 95.62 175 PHE A C 1
ATOM 1258 O O . PHE A 1 175 ? -9.753 0.812 45.330 1.00 95.62 175 PHE A O 1
ATOM 1265 N N . LYS A 1 176 ? -9.428 2.192 47.068 1.00 94.94 176 LYS A N 1
ATOM 1266 C CA . LYS A 1 176 ? -10.379 1.528 47.970 1.00 94.94 176 LYS A CA 1
ATOM 1267 C C . LYS A 1 176 ? -11.795 1.540 47.404 1.00 94.94 176 LYS A C 1
ATOM 1269 O O . LYS A 1 176 ? -12.410 0.477 47.348 1.00 94.94 176 LYS A O 1
ATOM 1274 N N . ASN A 1 177 ? -12.287 2.698 46.968 1.00 94.62 177 ASN A N 1
ATOM 1275 C CA . ASN A 1 177 ? -13.619 2.813 46.380 1.00 94.62 177 ASN A CA 1
ATOM 1276 C C . ASN A 1 177 ? -13.736 1.948 45.120 1.00 94.62 177 ASN A C 1
ATOM 1278 O O . ASN A 1 177 ? -14.735 1.261 44.925 1.00 94.62 177 ASN A O 1
ATOM 1282 N N . SER A 1 178 ? -12.682 1.917 44.298 1.00 95.25 178 SER A N 1
ATOM 1283 C CA . SER A 1 178 ? -12.628 1.098 43.086 1.00 95.25 178 SER A CA 1
ATOM 1284 C C . SER A 1 178 ? -12.770 -0.391 43.394 1.00 95.25 178 SER A C 1
ATOM 1286 O O . SER A 1 178 ? -13.581 -1.070 42.766 1.00 95.25 178 SER A O 1
ATOM 1288 N N . ILE A 1 179 ? -12.034 -0.909 44.383 1.00 95.88 179 ILE A N 1
ATOM 1289 C CA . ILE A 1 179 ? -12.164 -2.315 44.788 1.00 95.88 179 ILE A CA 1
ATOM 1290 C C . ILE A 1 179 ? -13.500 -2.578 45.506 1.00 95.88 179 ILE A C 1
ATOM 1292 O O . ILE A 1 179 ? -14.065 -3.660 45.361 1.00 95.88 179 ILE A O 1
ATOM 1296 N N . GLY A 1 180 ? -14.047 -1.592 46.224 1.00 94.38 180 GLY A N 1
ATOM 1297 C CA . GLY A 1 180 ? -15.404 -1.651 46.776 1.00 94.38 180 GLY A CA 1
ATOM 1298 C C . GLY A 1 180 ? -16.454 -1.871 45.686 1.00 94.38 180 GLY A C 1
ATOM 1299 O O . GLY A 1 180 ? -17.230 -2.824 45.764 1.00 94.38 180 GLY A O 1
ATOM 1300 N N . TRP A 1 181 ? -16.394 -1.080 44.608 1.00 93.69 181 TRP A N 1
ATOM 1301 C CA . TRP A 1 181 ? -17.256 -1.269 43.440 1.00 93.69 181 TRP A CA 1
ATOM 1302 C C . TRP A 1 181 ? -17.049 -2.645 42.810 1.00 93.69 181 TRP A C 1
ATOM 1304 O O . TRP A 1 181 ? -18.019 -3.340 42.528 1.00 93.69 181 TRP A O 1
ATOM 1314 N N . LEU A 1 182 ? -15.799 -3.088 42.656 1.00 95.38 182 LEU A N 1
ATOM 1315 C CA . LEU A 1 182 ? -15.496 -4.401 42.091 1.00 95.38 182 LEU A CA 1
ATOM 1316 C C . LEU A 1 182 ? -16.179 -5.525 42.893 1.00 95.38 182 LEU A C 1
ATOM 1318 O O . LEU A 1 182 ? -16.795 -6.415 42.313 1.00 95.38 182 LEU A O 1
ATOM 1322 N N . LEU A 1 183 ? -16.150 -5.451 44.223 1.00 93.81 183 LEU A N 1
ATOM 1323 C CA . LEU A 1 183 ? -16.735 -6.459 45.108 1.00 93.81 183 LEU A CA 1
ATOM 1324 C C . LEU A 1 183 ? -18.262 -6.372 45.217 1.00 93.81 183 LEU A C 1
ATOM 1326 O O . LEU A 1 183 ? -18.924 -7.405 45.175 1.00 93.81 183 LEU A O 1
ATOM 1330 N N . GLY A 1 184 ? -18.827 -5.171 45.349 1.00 87.81 184 GLY A N 1
ATOM 1331 C CA . GLY A 1 184 ? -20.228 -4.977 45.747 1.00 87.81 184 GLY A CA 1
ATOM 1332 C C . GLY A 1 184 ? -21.079 -4.112 44.817 1.00 87.81 184 GLY A C 1
ATOM 1333 O O . GLY A 1 184 ? -22.218 -3.821 45.161 1.00 87.81 184 GLY A O 1
ATOM 1334 N N . GLY A 1 185 ? -20.543 -3.651 43.684 1.00 85.25 185 GLY A N 1
ATOM 1335 C CA . GLY A 1 185 ? -21.236 -2.765 42.737 1.00 85.25 185 GLY A CA 1
ATOM 1336 C C . GLY A 1 185 ? -21.376 -1.311 43.207 1.00 85.25 185 GLY A C 1
ATOM 1337 O O . GLY A 1 185 ? -21.863 -0.468 42.461 1.00 85.25 185 GLY A O 1
ATOM 1338 N N . SER A 1 186 ? -20.915 -0.985 44.419 1.00 79.00 186 SER A N 1
ATOM 1339 C CA . SER A 1 186 ? -20.947 0.362 44.997 1.00 79.00 186 SER A CA 1
ATOM 1340 C C . SER A 1 186 ? -19.561 0.793 45.469 1.00 79.00 186 SER A C 1
ATOM 1342 O O . SER A 1 186 ? -18.855 0.029 46.123 1.00 79.00 186 SER A O 1
ATOM 1344 N N . GLY A 1 187 ? -19.184 2.040 45.172 1.00 71.56 187 GLY A N 1
ATOM 1345 C CA . GLY A 1 187 ? -17.892 2.608 45.564 1.00 71.56 187 GLY A CA 1
ATOM 1346 C C . GLY A 1 187 ? -17.730 2.864 47.068 1.00 71.56 187 GLY A C 1
ATOM 1347 O O . GLY A 1 187 ? -16.608 3.041 47.526 1.00 71.56 187 GLY A O 1
ATOM 1348 N N . SER A 1 188 ? -18.813 2.877 47.854 1.00 67.88 188 SER A N 1
ATOM 1349 C CA . SER A 1 188 ? -18.787 3.287 49.270 1.00 67.88 188 SER A CA 1
ATOM 1350 C C . SER A 1 188 ? -18.905 2.139 50.279 1.00 67.88 188 SER A C 1
ATOM 1352 O O . SER A 1 188 ? -18.578 2.326 51.453 1.00 67.88 188 SER A O 1
ATOM 1354 N N . ALA A 1 189 ? -19.335 0.948 49.850 1.00 73.50 189 ALA A N 1
ATOM 1355 C CA . ALA A 1 189 ? -19.550 -0.205 50.722 1.00 73.50 189 ALA A CA 1
ATOM 1356 C C . ALA A 1 189 ? -18.470 -1.273 50.498 1.00 73.50 189 ALA A C 1
ATOM 1358 O O . ALA A 1 189 ? -18.326 -1.810 49.403 1.00 73.50 189 ALA A O 1
ATOM 1359 N N . PHE A 1 190 ? -17.717 -1.599 51.551 1.00 84.62 190 PHE A N 1
ATOM 1360 C CA . PHE A 1 190 ? -16.691 -2.643 51.517 1.00 84.62 190 PHE A CA 1
ATOM 1361 C C . PHE A 1 190 ? -17.172 -3.865 52.320 1.00 84.62 190 PHE A C 1
ATOM 1363 O O . PHE A 1 190 ? -17.600 -3.683 53.463 1.00 84.62 190 PHE A O 1
ATOM 1370 N N . PRO A 1 191 ? -17.136 -5.099 51.778 1.00 89.06 191 PRO A N 1
ATOM 1371 C CA . PRO A 1 191 ? -17.593 -6.279 52.511 1.00 89.06 191 PRO A CA 1
ATOM 1372 C C . PRO A 1 191 ? -16.805 -6.505 53.807 1.00 89.06 191 PRO A C 1
ATOM 1374 O O . PRO A 1 191 ? -15.582 -6.379 53.825 1.00 89.06 191 PRO A O 1
ATOM 1377 N N . ALA A 1 192 ? -17.487 -6.915 54.882 1.00 92.06 192 ALA A N 1
ATOM 1378 C CA . ALA A 1 192 ? -16.843 -7.190 56.173 1.00 92.06 192 ALA A CA 1
ATOM 1379 C C . ALA A 1 192 ? -15.848 -8.365 56.112 1.00 92.06 192 ALA A C 1
ATOM 1381 O O . ALA A 1 192 ? -14.892 -8.429 56.880 1.00 92.06 192 ALA A O 1
ATOM 1382 N N . THR A 1 193 ? -16.062 -9.316 55.201 1.00 95.56 193 THR A N 1
ATOM 1383 C CA . THR A 1 193 ? -15.145 -10.423 54.910 1.00 95.56 193 THR A CA 1
ATOM 1384 C C . THR A 1 193 ? -15.011 -10.563 53.404 1.00 95.56 193 THR A C 1
ATOM 1386 O O . THR A 1 193 ? -16.017 -10.544 52.701 1.00 95.56 193 THR A O 1
ATOM 1389 N N . VAL A 1 194 ? -13.782 -10.743 52.922 1.00 97.25 194 VAL A N 1
ATOM 1390 C CA . VAL A 1 194 ? -13.495 -11.006 51.508 1.00 97.25 194 VAL A CA 1
ATOM 1391 C C . VAL A 1 194 ? -12.664 -12.276 51.412 1.00 97.25 194 VAL A C 1
ATOM 1393 O O . VAL A 1 194 ? -11.525 -12.327 51.893 1.00 97.25 194 VAL A O 1
ATOM 1396 N N . ARG A 1 195 ? -13.236 -13.314 50.798 1.00 97.94 195 ARG A N 1
ATOM 1397 C CA . ARG A 1 195 ? -12.518 -14.543 50.461 1.00 97.94 195 ARG A CA 1
ATOM 1398 C C . ARG A 1 195 ? -11.817 -14.338 49.131 1.00 97.94 195 ARG A C 1
ATOM 1400 O O . ARG A 1 195 ? -12.474 -14.081 48.126 1.00 97.94 195 ARG A O 1
ATOM 1407 N N . TYR A 1 196 ? -10.497 -14.425 49.112 1.00 98.25 196 TYR A N 1
ATOM 1408 C CA . TYR A 1 196 ? -9.721 -14.143 47.909 1.00 98.25 196 TYR A CA 1
ATOM 1409 C C . TYR A 1 196 ? -8.834 -15.320 47.530 1.00 98.25 196 TYR A C 1
ATOM 1411 O O . TYR A 1 196 ? -8.357 -16.061 48.389 1.00 98.25 196 TYR A O 1
ATOM 1419 N N . ALA A 1 197 ? -8.584 -15.461 46.237 1.00 98.12 197 ALA A N 1
ATOM 1420 C CA . ALA A 1 197 ? -7.583 -16.367 45.699 1.00 98.12 197 ALA A CA 1
ATOM 1421 C C . ALA A 1 197 ? -6.729 -15.607 44.682 1.00 98.12 197 ALA A C 1
ATOM 1423 O O . ALA A 1 197 ? -7.222 -14.703 44.001 1.00 98.12 197 ALA A O 1
ATOM 1424 N N . THR A 1 198 ? -5.443 -15.944 44.604 1.00 97.62 198 THR A N 1
ATOM 1425 C CA . THR A 1 198 ? -4.502 -15.257 43.714 1.00 97.62 198 THR A CA 1
ATOM 1426 C C . THR A 1 198 ? -3.788 -16.231 42.792 1.00 97.62 198 THR A C 1
ATOM 1428 O O . THR A 1 198 ? -3.563 -17.391 43.134 1.00 97.62 198 THR A O 1
ATOM 1431 N N . HIS A 1 199 ? -3.401 -15.739 41.620 1.00 97.56 199 HIS A N 1
ATOM 1432 C CA . HIS A 1 199 ? -2.492 -16.417 40.711 1.00 97.56 199 HIS A CA 1
ATOM 1433 C C . HIS A 1 199 ? -1.497 -15.406 40.135 1.00 97.56 199 HIS A C 1
ATOM 1435 O O . HIS A 1 199 ? -1.869 -14.288 39.778 1.00 97.56 199 HIS A O 1
ATOM 1441 N N . ALA A 1 200 ? -0.215 -15.782 40.098 1.00 96.50 200 ALA A N 1
ATOM 1442 C CA . ALA A 1 200 ? 0.892 -14.920 39.671 1.00 96.50 200 ALA A CA 1
ATOM 1443 C C . ALA A 1 200 ? 0.939 -13.530 40.353 1.00 96.50 200 ALA A C 1
ATOM 1445 O O . ALA A 1 200 ? 1.526 -12.590 39.816 1.00 96.50 200 ALA A O 1
ATOM 1446 N N . TYR A 1 201 ? 0.336 -13.396 41.540 1.00 97.56 201 TYR A N 1
ATOM 1447 C CA . TYR A 1 201 ? 0.314 -12.167 42.328 1.00 97.56 201 TYR A CA 1
ATOM 1448 C C . TYR A 1 201 ? 0.459 -12.473 43.833 1.00 97.56 201 TYR A C 1
ATOM 1450 O O . TYR A 1 201 ? -0.161 -13.434 44.311 1.00 97.56 201 TYR A O 1
ATOM 1458 N N . PRO A 1 202 ? 1.246 -11.693 44.605 1.00 96.75 202 PRO A N 1
ATOM 1459 C CA . PRO A 1 202 ? 1.480 -11.968 46.023 1.00 96.75 202 PRO A CA 1
ATOM 1460 C C . PRO A 1 202 ? 0.209 -11.853 46.880 1.00 96.75 202 PRO A C 1
ATOM 1462 O O . PRO A 1 202 ? -0.357 -10.772 47.045 1.00 96.75 202 PRO A O 1
ATOM 1465 N N . GLY A 1 203 ? -0.209 -12.958 47.508 1.00 96.56 203 GLY A N 1
ATOM 1466 C CA . GLY A 1 203 ? -1.372 -12.970 48.408 1.00 96.56 203 GLY A CA 1
ATOM 1467 C C . GLY A 1 203 ? -1.216 -12.063 49.637 1.00 96.56 203 GLY A C 1
ATOM 1468 O O . GLY A 1 203 ? -2.197 -11.498 50.114 1.00 96.56 203 GLY A O 1
ATOM 1469 N N . ALA A 1 204 ? 0.017 -11.848 50.111 1.00 97.44 204 ALA A N 1
ATOM 1470 C CA . ALA A 1 204 ? 0.303 -10.960 51.239 1.00 97.44 204 ALA A CA 1
ATOM 1471 C C . ALA A 1 204 ? -0.091 -9.497 50.962 1.00 97.44 204 ALA A C 1
ATOM 1473 O O . ALA A 1 204 ? -0.644 -8.843 51.844 1.00 97.44 204 ALA A O 1
ATOM 1474 N N . ASP A 1 205 ? 0.131 -8.998 49.740 1.00 97.94 205 ASP A N 1
ATOM 1475 C CA . ASP A 1 205 ? -0.265 -7.636 49.368 1.00 97.94 205 ASP A CA 1
ATOM 1476 C C . ASP A 1 205 ? -1.797 -7.519 49.273 1.00 97.94 205 ASP A C 1
ATOM 1478 O O . ASP A 1 205 ? -2.371 -6.547 49.762 1.00 97.94 205 ASP A O 1
ATOM 1482 N N . VAL A 1 206 ? -2.482 -8.540 48.736 1.00 97.94 206 VAL A N 1
ATOM 1483 C CA . VAL A 1 206 ? -3.958 -8.585 48.701 1.00 97.94 206 VAL A CA 1
ATOM 1484 C C . VAL A 1 206 ? -4.529 -8.572 50.118 1.00 97.94 206 VAL A C 1
ATOM 1486 O O . VAL A 1 206 ? -5.389 -7.750 50.432 1.00 97.94 206 VAL A O 1
ATOM 1489 N N . SER A 1 207 ? -4.006 -9.425 51.004 1.00 97.75 207 SER A N 1
ATOM 1490 C CA . SER A 1 207 ? -4.407 -9.463 52.413 1.00 97.75 207 SER A CA 1
ATOM 1491 C C . SER A 1 207 ? -4.161 -8.133 53.125 1.00 97.75 207 SER A C 1
ATOM 1493 O O . SER A 1 207 ? -5.023 -7.671 53.875 1.00 97.75 207 SER A O 1
ATOM 1495 N N . GLY A 1 208 ? -2.996 -7.517 52.896 1.00 97.50 208 GLY A N 1
ATOM 1496 C CA . GLY A 1 208 ? -2.622 -6.233 53.489 1.00 97.50 208 GLY A CA 1
ATOM 1497 C C . GLY A 1 208 ? -3.567 -5.112 53.069 1.00 97.50 208 GLY A C 1
ATOM 1498 O O . GLY A 1 208 ? -4.093 -4.394 53.921 1.00 97.50 208 GLY A O 1
ATOM 1499 N N . PHE A 1 209 ? -3.871 -5.023 51.771 1.00 97.69 209 PHE A N 1
ATOM 1500 C CA . PHE A 1 209 ? -4.832 -4.053 51.251 1.00 97.69 209 PHE A CA 1
ATOM 1501 C C . PHE A 1 209 ? -6.242 -4.267 51.818 1.00 97.69 209 PHE A C 1
ATOM 1503 O O . PHE A 1 209 ? -6.831 -3.319 52.332 1.00 97.69 209 PHE A O 1
ATOM 1510 N N . LEU A 1 210 ? -6.770 -5.497 51.773 1.00 97.00 210 LEU A N 1
ATOM 1511 C CA . LEU A 1 210 ? -8.117 -5.813 52.270 1.00 97.00 210 LEU A CA 1
ATOM 1512 C C . LEU A 1 210 ? -8.267 -5.489 53.765 1.00 97.00 210 LEU A C 1
ATOM 1514 O O . LEU A 1 210 ? -9.254 -4.873 54.166 1.00 97.00 210 LEU A O 1
ATOM 1518 N N . THR A 1 211 ? -7.256 -5.827 54.571 1.00 96.19 211 THR A N 1
ATOM 1519 C CA . THR A 1 211 ? -7.230 -5.511 56.009 1.00 96.19 211 THR A CA 1
ATOM 1520 C C . THR A 1 211 ? -7.246 -4.003 56.234 1.00 96.19 211 THR A C 1
ATOM 1522 O O . THR A 1 211 ? -8.047 -3.494 57.016 1.00 96.19 211 THR A O 1
ATOM 1525 N N . ARG A 1 212 ? -6.414 -3.260 55.495 1.00 95.12 212 ARG A N 1
ATOM 1526 C CA . ARG A 1 212 ? -6.375 -1.795 55.565 1.00 95.12 212 ARG A CA 1
ATOM 1527 C C . ARG A 1 212 ? -7.677 -1.146 55.086 1.00 95.12 212 ARG A C 1
ATOM 1529 O O . ARG A 1 212 ? -8.065 -0.097 55.593 1.00 95.12 212 ARG A O 1
ATOM 1536 N N . ALA A 1 213 ? -8.363 -1.755 54.121 1.00 94.19 213 ALA A N 1
ATOM 1537 C CA . ALA A 1 213 ? -9.665 -1.304 53.643 1.00 94.19 213 ALA A CA 1
ATOM 1538 C C . ALA A 1 213 ? -10.799 -1.548 54.659 1.00 94.19 213 ALA A C 1
ATOM 1540 O O . ALA A 1 213 ? -11.871 -0.959 54.501 1.00 94.19 213 ALA A O 1
ATOM 1541 N N . GLY A 1 214 ? -10.548 -2.326 55.720 1.00 93.69 214 GLY A N 1
ATOM 1542 C CA . GLY A 1 214 ? -11.497 -2.615 56.798 1.00 93.69 214 GLY A CA 1
ATOM 1543 C C . GLY A 1 214 ? -12.208 -3.966 56.671 1.00 93.69 214 GLY A C 1
ATOM 1544 O O . GLY A 1 214 ? -13.196 -4.181 57.367 1.00 93.69 214 GLY A O 1
ATOM 1545 N N . ALA A 1 215 ? -11.732 -4.869 55.806 1.00 95.06 215 ALA A N 1
ATOM 1546 C CA . ALA A 1 215 ? -12.269 -6.223 55.663 1.00 95.06 215 ALA A CA 1
ATOM 1547 C C . ALA A 1 215 ? -11.408 -7.273 56.369 1.00 95.06 215 ALA A C 1
ATOM 1549 O O . ALA A 1 215 ? -10.180 -7.196 56.385 1.00 95.06 215 ALA A O 1
ATOM 1550 N N . GLN A 1 216 ? -12.045 -8.347 56.833 1.00 96.50 216 GLN A N 1
ATOM 1551 C CA . GLN A 1 216 ? -11.344 -9.586 57.143 1.00 96.50 216 GLN A CA 1
ATOM 1552 C C . GLN A 1 216 ? -10.945 -10.295 55.838 1.00 96.50 216 GLN A C 1
ATOM 1554 O O . GLN A 1 216 ? -11.797 -10.814 55.112 1.00 96.50 216 GLN A O 1
ATOM 1559 N N . ALA A 1 217 ? -9.645 -10.348 55.550 1.00 96.81 217 ALA A N 1
ATOM 1560 C CA . ALA A 1 217 ? -9.110 -11.058 54.393 1.00 96.81 217 ALA A CA 1
ATOM 1561 C C . ALA A 1 217 ? -8.997 -12.565 54.679 1.00 96.81 217 ALA A C 1
ATOM 1563 O O . ALA A 1 217 ? -8.307 -12.972 55.614 1.00 96.81 217 ALA A O 1
ATOM 1564 N N . LYS A 1 218 ? -9.652 -13.406 53.872 1.00 97.19 218 LYS A N 1
ATOM 1565 C CA . LYS A 1 218 ? -9.570 -14.872 53.987 1.00 97.19 218 LYS A CA 1
ATOM 1566 C C . LYS A 1 218 ? -9.004 -15.470 52.704 1.00 97.19 218 LYS A C 1
ATOM 1568 O O . LYS A 1 218 ? -9.690 -15.515 51.688 1.00 97.19 218 LYS A O 1
ATOM 1573 N N . ALA A 1 219 ? -7.757 -15.929 52.747 1.00 96.75 219 ALA A N 1
ATOM 1574 C CA . ALA A 1 219 ? -7.155 -16.618 51.611 1.00 96.75 219 ALA A CA 1
ATOM 1575 C C . ALA A 1 219 ? -7.847 -17.969 51.382 1.00 96.75 219 ALA A C 1
ATOM 1577 O O . ALA A 1 219 ? -8.017 -18.754 52.316 1.00 96.75 219 ALA A O 1
ATOM 1578 N N . VAL A 1 220 ? -8.216 -18.249 50.137 1.00 96.88 220 VAL A N 1
ATOM 1579 C CA . VAL A 1 220 ? -8.728 -19.544 49.692 1.00 96.88 220 VAL A CA 1
ATOM 1580 C C . VAL A 1 220 ? -7.649 -20.193 48.839 1.00 96.88 220 VAL A C 1
ATOM 1582 O O . VAL A 1 220 ? -7.238 -19.640 47.820 1.00 96.88 220 VAL A O 1
ATOM 1585 N N . SER A 1 221 ? -7.179 -21.371 49.251 1.00 93.94 221 SER A N 1
ATOM 1586 C CA . SER A 1 221 ? -6.263 -22.160 48.427 1.00 93.94 221 SER A CA 1
ATOM 1587 C C . SER A 1 221 ? -7.035 -22.716 47.236 1.00 93.94 221 SER A C 1
ATOM 1589 O O . SER A 1 221 ? -7.867 -23.610 47.387 1.00 93.94 221 SER A O 1
ATOM 1591 N N . CYS A 1 222 ? -6.828 -22.120 46.065 1.00 93.69 222 CYS A N 1
ATOM 1592 C CA . CYS A 1 222 ? -7.538 -22.492 44.854 1.00 93.69 222 CYS A CA 1
ATOM 1593 C C . CYS A 1 222 ? -6.687 -22.200 43.617 1.00 93.69 222 CYS A C 1
ATOM 1595 O O . CYS A 1 222 ? -6.152 -21.101 43.471 1.00 93.69 222 CYS A O 1
ATOM 1597 N N . ALA A 1 223 ? -6.566 -23.176 42.717 1.00 93.19 223 ALA A N 1
ATOM 1598 C CA . ALA A 1 223 ? -5.828 -23.039 41.463 1.00 93.19 223 ALA A CA 1
ATOM 1599 C C . ALA A 1 223 ? -6.684 -22.307 40.416 1.00 93.19 223 ALA A C 1
ATOM 1601 O O . ALA A 1 223 ? -7.183 -22.906 39.469 1.00 93.19 223 ALA A O 1
ATOM 1602 N N . ILE A 1 224 ? -6.880 -21.001 40.610 1.00 94.31 224 ILE A N 1
ATOM 1603 C CA . ILE A 1 224 ? -7.896 -20.214 39.891 1.00 94.31 224 ILE A CA 1
ATOM 1604 C C . ILE A 1 224 ? -7.664 -20.047 38.384 1.00 94.31 224 ILE A C 1
ATOM 1606 O O . ILE A 1 224 ? -8.561 -19.581 37.688 1.00 94.31 224 ILE A O 1
ATOM 1610 N N . GLU A 1 225 ? -6.492 -20.417 37.882 1.00 92.12 225 GLU A N 1
ATOM 1611 C CA . GLU A 1 225 ? -6.167 -20.387 36.456 1.00 92.12 225 GLU A CA 1
ATOM 1612 C C . GLU A 1 225 ? -6.616 -21.658 35.705 1.00 92.12 225 GLU A C 1
ATOM 1614 O O . GLU A 1 225 ? -6.744 -21.647 34.483 1.00 92.12 225 GLU A O 1
ATOM 1619 N N . GLN A 1 226 ? -6.868 -22.746 36.435 1.00 89.50 226 GLN A N 1
ATOM 1620 C CA . GLN A 1 226 ? -7.230 -24.057 35.895 1.00 89.50 226 GLN A CA 1
ATOM 1621 C C . GLN A 1 226 ? -8.680 -24.395 36.250 1.00 89.50 226 GLN A C 1
ATOM 1623 O O . GLN A 1 226 ? -9.258 -23.803 37.166 1.00 89.50 226 GLN A O 1
ATOM 1628 N N . GLU A 1 227 ? -9.270 -25.371 35.560 1.00 89.12 227 GLU A N 1
ATOM 1629 C CA . GLU A 1 227 ? -10.593 -25.867 35.930 1.00 89.12 227 GLU A CA 1
ATOM 1630 C C . GLU A 1 227 ? -10.571 -26.452 37.350 1.00 89.12 227 GLU A C 1
ATOM 1632 O O . GLU A 1 227 ? -9.724 -27.271 37.704 1.00 89.12 227 GLU A O 1
ATOM 1637 N N . ASN A 1 228 ? -11.499 -25.999 38.190 1.00 89.19 228 ASN A N 1
ATOM 1638 C CA . ASN A 1 228 ? -11.603 -26.412 39.584 1.00 89.19 228 ASN A CA 1
ATOM 1639 C C . ASN A 1 228 ? -13.036 -26.184 40.106 1.00 89.19 228 ASN A C 1
ATOM 1641 O O . ASN A 1 228 ? -13.876 -25.607 39.412 1.00 89.19 228 ASN A O 1
ATOM 1645 N N . SER A 1 229 ? -13.317 -26.610 41.341 1.00 91.69 229 SER A N 1
ATOM 1646 C CA . SER A 1 229 ? -14.582 -26.337 42.047 1.00 91.69 229 SER A CA 1
ATOM 1647 C C . SER A 1 229 ? -14.429 -25.419 43.270 1.00 91.69 229 SER A C 1
ATOM 1649 O O . SER A 1 229 ? -15.411 -24.819 43.706 1.00 91.69 229 SER A O 1
ATOM 1651 N N . CYS A 1 230 ? -13.209 -25.248 43.801 1.00 93.44 230 CYS A N 1
ATOM 1652 C CA . CYS A 1 230 ? -12.936 -24.412 44.980 1.00 93.44 230 CYS A CA 1
ATOM 1653 C C . CYS A 1 230 ? -13.280 -22.929 44.774 1.00 93.44 230 CYS A C 1
ATOM 1655 O O . CYS A 1 230 ? -13.536 -22.214 45.745 1.00 93.44 230 CYS A O 1
ATOM 1657 N N . TRP A 1 231 ? -13.338 -22.470 43.520 1.00 94.81 231 TRP A N 1
ATOM 1658 C CA . TRP A 1 231 ? -13.640 -21.088 43.157 1.00 94.81 231 TRP A CA 1
ATOM 1659 C C . TRP A 1 231 ? -15.023 -20.609 43.621 1.00 94.81 231 TRP A C 1
ATOM 1661 O O . TRP A 1 231 ? -15.218 -19.414 43.822 1.00 94.81 231 TRP A O 1
ATOM 1671 N N . GLN A 1 232 ? -15.991 -21.508 43.832 1.00 94.56 232 GLN A N 1
ATOM 1672 C CA . GLN A 1 232 ? -17.354 -21.127 44.230 1.00 94.56 232 GLN A CA 1
ATOM 1673 C C . GLN A 1 232 ? -17.377 -20.339 45.551 1.00 94.56 232 GLN A C 1
ATOM 1675 O O . GLN A 1 232 ? -18.174 -19.409 45.717 1.00 94.56 232 GLN A O 1
ATOM 1680 N N . GLY A 1 233 ? -16.463 -20.677 46.467 1.00 93.38 233 GLY A N 1
ATOM 1681 C CA . GLY A 1 233 ? -16.280 -20.006 47.754 1.00 93.38 233 GLY A CA 1
ATOM 1682 C C . GLY A 1 233 ? -15.389 -18.762 47.710 1.00 93.38 233 GLY A C 1
ATOM 1683 O O . GLY A 1 233 ? -15.127 -18.192 48.764 1.00 93.38 233 GLY A O 1
ATOM 1684 N N . VAL A 1 234 ? -14.903 -18.350 46.539 1.00 97.19 234 VAL A N 1
ATOM 1685 C CA . VAL A 1 234 ? -14.069 -17.155 46.362 1.00 97.19 234 VAL A CA 1
ATOM 1686 C C . VAL A 1 234 ? -14.958 -15.967 45.997 1.00 97.19 234 VAL A C 1
ATOM 1688 O O . VAL A 1 234 ? -15.898 -16.099 45.210 1.00 97.19 234 VAL A O 1
ATOM 1691 N N . ASP A 1 235 ? -14.668 -14.810 46.585 1.00 95.88 235 ASP A N 1
ATOM 1692 C CA . ASP A 1 235 ? -15.334 -13.536 46.306 1.00 95.88 235 ASP A CA 1
ATOM 1693 C C . ASP A 1 235 ? -14.498 -12.694 45.328 1.00 95.88 235 ASP A C 1
ATOM 1695 O O . ASP A 1 235 ? -15.054 -12.133 44.389 1.00 95.88 235 ASP A O 1
ATOM 1699 N N . LEU A 1 236 ? -13.167 -12.664 45.512 1.00 97.88 236 LEU A N 1
ATOM 1700 C CA . LEU A 1 236 ? -12.212 -11.902 44.698 1.00 97.88 236 LEU A CA 1
ATOM 1701 C C . LEU A 1 236 ? -11.113 -12.788 44.096 1.00 97.88 236 LEU A C 1
ATOM 1703 O O . LEU A 1 236 ? -10.311 -13.385 44.818 1.00 97.88 236 LEU A O 1
ATOM 1707 N N . PHE A 1 237 ? -11.022 -12.793 42.772 1.00 98.44 237 PHE A N 1
ATOM 1708 C CA . PHE A 1 237 ? -9.957 -13.443 42.013 1.00 98.44 237 PHE A CA 1
ATOM 1709 C C . PHE A 1 237 ? -8.908 -12.410 41.609 1.00 98.44 237 PHE A C 1
ATOM 1711 O O . PHE A 1 237 ? -9.252 -11.425 40.961 1.00 98.44 237 PHE A O 1
ATOM 1718 N N . VAL A 1 238 ? -7.639 -12.616 41.970 1.00 98.50 238 VAL A N 1
ATOM 1719 C CA . VAL A 1 238 ? -6.552 -11.675 41.645 1.00 98.50 238 VAL A CA 1
ATOM 1720 C C . VAL A 1 238 ? -5.508 -12.334 40.751 1.00 98.50 238 VAL A C 1
ATOM 1722 O O . VAL A 1 238 ? -4.859 -13.299 41.152 1.00 98.50 238 VAL A O 1
ATOM 1725 N N . PHE A 1 239 ? -5.307 -11.770 39.566 1.00 98.38 239 PHE A N 1
ATOM 1726 C CA . PHE A 1 239 ? -4.330 -12.214 38.580 1.00 98.38 239 PHE A CA 1
ATOM 1727 C C . PHE A 1 239 ? -3.207 -11.187 38.420 1.00 98.38 239 PHE A C 1
ATOM 1729 O O . PHE A 1 239 ? -3.449 -9.980 38.353 1.00 98.38 239 PHE A O 1
ATOM 1736 N N . GLY A 1 240 ? -1.969 -11.667 38.341 1.00 97.50 240 GLY A N 1
ATOM 1737 C CA . GLY A 1 240 ? -0.804 -10.846 38.012 1.00 97.50 240 GLY A CA 1
ATOM 1738 C C . GLY A 1 240 ? -0.293 -11.080 36.591 1.00 97.50 240 GLY A C 1
ATOM 1739 O O . GLY A 1 240 ? -0.712 -12.015 35.907 1.00 97.50 240 GLY A O 1
ATOM 1740 N N . GLN A 1 241 ? 0.670 -10.258 36.167 1.00 95.31 241 GLN A N 1
ATOM 1741 C CA . GLN A 1 241 ? 1.293 -10.321 34.835 1.00 95.31 241 GLN A CA 1
ATOM 1742 C C . GLN A 1 241 ? 1.828 -11.710 34.443 1.00 95.31 241 GLN A C 1
ATOM 1744 O O . GLN A 1 241 ? 1.824 -12.046 33.266 1.00 95.31 241 GLN A O 1
ATOM 1749 N N . GLY A 1 242 ? 2.275 -12.521 35.408 1.00 95.31 242 GLY A N 1
ATOM 1750 C CA . GLY A 1 242 ? 2.796 -13.869 35.152 1.00 95.31 242 GLY A CA 1
ATOM 1751 C C . GLY A 1 242 ? 1.733 -14.939 34.880 1.00 95.31 242 GLY A C 1
ATOM 1752 O O . GLY A 1 242 ? 2.097 -16.108 34.794 1.00 95.31 242 GLY A O 1
ATOM 1753 N N . SER A 1 243 ? 0.450 -14.572 34.790 1.00 96.44 243 SER A N 1
ATOM 1754 C CA . SER A 1 243 ? -0.608 -15.512 34.401 1.00 96.44 243 SER A CA 1
ATOM 1755 C C . SER A 1 243 ? -0.435 -15.924 32.934 1.00 96.44 243 SER A C 1
ATOM 1757 O O . SER A 1 243 ? 0.129 -15.187 32.124 1.00 96.44 243 SER A O 1
ATOM 1759 N N . SER A 1 244 ? -0.926 -17.098 32.570 1.00 94.31 244 SER A N 1
ATOM 1760 C CA . SER A 1 244 ? -0.837 -17.640 31.222 1.00 94.31 244 SER A CA 1
ATOM 1761 C C . SER A 1 244 ? -1.774 -16.925 30.247 1.00 94.31 244 SER A C 1
ATOM 1763 O O . SER A 1 244 ? -2.912 -16.560 30.545 1.00 94.31 244 SER A O 1
ATOM 1765 N N . ASN A 1 245 ? -1.280 -16.749 29.023 1.00 93.31 245 ASN A N 1
ATOM 1766 C CA . ASN A 1 245 ? -2.026 -16.160 27.917 1.00 93.31 245 ASN A CA 1
ATOM 1767 C C . ASN A 1 245 ? -2.755 -17.251 27.109 1.00 93.31 245 ASN A C 1
ATOM 1769 O O . ASN A 1 245 ? -2.491 -17.439 25.920 1.00 93.31 245 ASN A O 1
ATOM 1773 N N . SER A 1 246 ? -3.608 -18.038 27.773 1.00 93.12 246 SER A N 1
ATOM 1774 C CA . SER A 1 246 ? -4.239 -19.238 27.205 1.00 93.12 246 SER A CA 1
ATOM 1775 C C . SER A 1 246 ? -5.766 -19.136 27.133 1.00 93.12 246 SER A C 1
ATOM 1777 O O . SER A 1 246 ? -6.393 -18.390 27.885 1.00 93.12 246 SER A O 1
ATOM 1779 N N . GLU A 1 247 ? -6.380 -19.913 26.235 1.00 90.56 247 GLU A N 1
ATOM 1780 C CA . GLU A 1 247 ? -7.846 -19.990 26.144 1.00 90.56 247 GLU A CA 1
ATOM 1781 C C . GLU A 1 247 ? -8.476 -20.655 27.375 1.00 90.56 247 GLU A C 1
ATOM 1783 O O . GLU A 1 247 ? -9.559 -20.267 27.797 1.00 90.56 247 GLU A O 1
ATOM 1788 N N . ALA A 1 248 ? -7.784 -21.619 27.990 1.00 92.12 248 ALA A N 1
ATOM 1789 C CA . ALA A 1 248 ? -8.263 -22.285 29.199 1.00 92.12 248 ALA A CA 1
ATOM 1790 C C . ALA A 1 248 ? -8.421 -21.288 30.360 1.00 92.12 248 ALA A C 1
ATOM 1792 O O . ALA A 1 248 ? -9.461 -21.248 31.017 1.00 92.12 248 ALA A O 1
ATOM 1793 N N . THR A 1 249 ? -7.429 -20.418 30.554 1.00 94.50 249 THR A N 1
ATOM 1794 C CA . THR A 1 249 ? -7.480 -19.348 31.558 1.00 94.50 249 THR A CA 1
ATOM 1795 C C . THR A 1 249 ? -8.571 -18.330 31.250 1.00 94.50 249 THR A C 1
ATOM 1797 O O . THR A 1 249 ? -9.332 -17.952 32.140 1.00 94.50 249 THR A O 1
ATOM 1800 N N . ALA A 1 250 ? -8.687 -17.918 29.986 1.00 94.06 250 ALA A N 1
ATOM 1801 C CA . ALA A 1 250 ? -9.735 -17.010 29.534 1.00 94.06 250 ALA A CA 1
ATOM 1802 C C . ALA A 1 250 ? -11.144 -17.586 29.794 1.00 94.06 250 ALA A C 1
ATOM 1804 O O . ALA A 1 250 ? -12.012 -16.892 30.324 1.00 94.06 250 ALA A O 1
ATOM 1805 N N . ALA A 1 251 ? -11.362 -18.872 29.502 1.00 93.75 251 ALA A N 1
ATOM 1806 C CA . ALA A 1 251 ? -12.623 -19.564 29.767 1.00 93.75 251 ALA A CA 1
ATOM 1807 C C . ALA A 1 251 ? -12.958 -19.615 31.262 1.00 93.75 251 ALA A C 1
ATOM 1809 O O . ALA A 1 251 ? -14.104 -19.385 31.652 1.00 93.75 251 ALA A O 1
ATOM 1810 N N . GLN A 1 252 ? -11.954 -19.855 32.104 1.00 95.00 252 GLN A N 1
ATOM 1811 C CA . GLN A 1 252 ? -12.133 -19.881 33.547 1.00 95.00 252 GLN A CA 1
ATOM 1812 C C . GLN A 1 252 ? -12.490 -18.488 34.104 1.00 95.00 252 GLN A C 1
ATOM 1814 O O . GLN A 1 252 ? -13.390 -18.374 34.935 1.00 95.00 252 GLN A O 1
ATOM 1819 N N . VAL A 1 253 ? -11.868 -17.419 33.593 1.00 95.94 253 VAL A N 1
ATOM 1820 C CA . VAL A 1 253 ? -12.236 -16.034 33.939 1.00 95.94 253 VAL A CA 1
ATOM 1821 C C . VAL A 1 253 ? -13.670 -15.709 33.526 1.00 95.94 253 VAL A C 1
ATOM 1823 O O . VAL A 1 253 ? -14.427 -15.196 34.352 1.00 95.94 253 VAL A O 1
ATOM 1826 N N . ARG A 1 254 ? -14.083 -16.070 32.303 1.00 93.88 254 ARG A N 1
ATOM 1827 C CA . ARG A 1 254 ? -15.481 -15.899 31.866 1.00 93.88 254 ARG A CA 1
ATOM 1828 C C . ARG A 1 254 ? -16.454 -16.647 32.774 1.00 93.88 254 ARG A C 1
ATOM 1830 O O . ARG A 1 254 ? -17.488 -16.097 33.133 1.00 93.88 254 ARG A O 1
ATOM 1837 N N . ARG A 1 255 ? -16.105 -17.857 33.225 1.00 94.38 255 ARG A N 1
ATOM 1838 C CA . ARG A 1 255 ? -16.918 -18.634 34.177 1.00 94.38 255 ARG A CA 1
ATOM 1839 C C . ARG A 1 255 ? -17.083 -17.927 35.524 1.00 94.38 255 ARG A C 1
ATOM 1841 O O . ARG A 1 255 ? -18.168 -17.973 36.096 1.00 94.38 255 ARG A O 1
ATOM 1848 N N . TYR A 1 256 ? -16.036 -17.278 36.035 1.00 95.81 256 TYR A N 1
ATOM 1849 C CA . TYR A 1 256 ? -16.128 -16.499 37.275 1.00 95.81 256 TYR A CA 1
ATOM 1850 C C . TYR A 1 256 ? -17.040 -15.289 37.115 1.00 95.81 256 TYR A C 1
ATOM 1852 O O . TYR A 1 256 ? -17.911 -15.059 37.954 1.00 95.81 256 TYR A O 1
ATOM 1860 N N . LEU A 1 257 ? -16.865 -14.547 36.026 1.00 95.00 257 LEU A N 1
ATOM 1861 C CA . LEU A 1 257 ? -17.662 -13.362 35.735 1.00 95.00 257 LEU A CA 1
ATOM 1862 C C . LEU A 1 257 ? -19.140 -13.712 35.516 1.00 95.00 257 LEU A C 1
ATOM 1864 O O . LEU A 1 257 ? -19.997 -13.105 36.150 1.00 95.00 257 LEU A O 1
ATOM 1868 N N . ALA A 1 258 ? -19.437 -14.767 34.755 1.00 92.88 258 ALA A N 1
ATOM 1869 C CA . ALA A 1 258 ? -20.801 -15.268 34.563 1.00 92.88 258 ALA A CA 1
ATOM 1870 C C . ALA A 1 258 ? -21.477 -15.709 35.878 1.00 92.88 258 ALA A C 1
ATOM 1872 O O . ALA A 1 258 ? -22.699 -15.706 35.993 1.00 92.88 258 ALA A O 1
ATOM 1873 N N . ALA A 1 259 ? -20.688 -16.079 36.893 1.00 93.25 259 ALA A N 1
ATOM 1874 C CA . ALA A 1 259 ? -21.171 -16.422 38.229 1.00 93.25 259 ALA A CA 1
ATOM 1875 C C . ALA A 1 259 ? -21.261 -15.212 39.185 1.00 93.25 259 ALA A C 1
ATOM 1877 O O . ALA A 1 259 ? -21.354 -15.399 40.402 1.00 93.25 259 ALA A O 1
ATOM 1878 N N . GLY A 1 260 ? -21.182 -13.981 38.669 1.00 93.75 260 GLY A N 1
ATOM 1879 C CA . GLY A 1 260 ? -21.310 -12.758 39.462 1.00 93.75 260 GLY A CA 1
ATOM 1880 C C . GLY A 1 260 ? -20.077 -12.409 40.302 1.00 93.75 260 GLY A C 1
ATOM 1881 O O . GLY A 1 260 ? -20.179 -11.633 41.253 1.00 93.75 260 GLY A O 1
ATOM 1882 N N . LYS A 1 261 ? -18.912 -13.011 40.025 1.00 95.69 261 LYS A N 1
ATOM 1883 C CA . LYS A 1 261 ? -17.702 -12.841 40.848 1.00 95.69 261 LYS A CA 1
ATOM 1884 C C . LYS A 1 261 ? -16.870 -11.623 40.444 1.00 95.69 261 LYS A C 1
ATOM 1886 O O . LYS A 1 261 ? -16.977 -11.117 39.329 1.00 95.69 261 LYS A O 1
ATOM 1891 N N . ALA A 1 262 ? -16.004 -11.187 41.360 1.00 97.44 262 ALA A N 1
ATOM 1892 C CA . ALA A 1 262 ? -15.063 -10.095 41.142 1.00 97.44 262 ALA A CA 1
ATOM 1893 C C . ALA A 1 262 ? -13.706 -10.598 40.627 1.00 97.44 262 ALA A C 1
ATOM 1895 O O . ALA A 1 262 ? -13.068 -11.431 41.276 1.00 97.44 262 ALA A O 1
ATOM 1896 N N . VAL A 1 263 ? -13.223 -10.046 39.511 1.00 98.31 263 VAL A N 1
ATOM 1897 C CA . VAL A 1 263 ? -11.911 -10.377 38.926 1.00 98.31 263 VAL A CA 1
ATOM 1898 C C . VAL A 1 263 ? -11.027 -9.130 38.824 1.00 98.31 263 VAL A C 1
ATOM 1900 O O . VAL A 1 263 ? -11.398 -8.132 38.214 1.00 98.31 263 VAL A O 1
ATOM 1903 N N . LEU A 1 264 ? -9.831 -9.184 39.406 1.00 98.50 264 LEU A N 1
ATOM 1904 C CA . LEU A 1 264 ? -8.836 -8.113 39.394 1.00 98.50 264 LEU A CA 1
ATOM 1905 C C . LEU A 1 264 ? -7.575 -8.563 38.655 1.00 98.50 264 LEU A C 1
ATOM 1907 O O . LEU A 1 264 ? -6.995 -9.591 38.995 1.00 98.50 264 LEU A O 1
ATOM 1911 N N . TYR A 1 265 ? -7.104 -7.756 37.708 1.00 98.50 265 TYR A N 1
ATOM 1912 C CA . TYR A 1 265 ? -5.808 -7.925 37.055 1.00 98.50 265 TYR A CA 1
ATOM 1913 C C . TYR A 1 265 ? -4.856 -6.773 37.396 1.00 98.50 265 TYR A C 1
ATOM 1915 O O . TYR A 1 265 ? -5.244 -5.603 37.356 1.00 98.50 265 TYR A O 1
ATOM 1923 N N . LEU A 1 266 ? -3.598 -7.101 37.701 1.00 97.94 266 LEU A N 1
ATOM 1924 C CA . LEU A 1 266 ? -2.544 -6.142 38.040 1.00 97.94 266 LEU A CA 1
ATOM 1925 C C . LEU A 1 266 ? -1.283 -6.399 37.208 1.00 97.94 266 LEU A C 1
ATOM 1927 O O . LEU A 1 266 ? -0.601 -7.417 37.359 1.00 97.94 266 LEU A O 1
ATOM 1931 N N . GLN A 1 267 ? -0.934 -5.427 36.370 1.00 95.69 267 GLN A N 1
ATOM 1932 C CA . GLN A 1 267 ? 0.335 -5.398 35.648 1.00 95.69 267 GLN A CA 1
ATOM 1933 C C . GLN A 1 267 ? 1.490 -5.050 36.606 1.00 95.69 267 GLN A C 1
ATOM 1935 O O . GLN A 1 267 ? 1.330 -4.192 37.475 1.00 95.69 267 GLN A O 1
ATOM 1940 N N . SER A 1 268 ? 2.671 -5.665 36.450 1.00 93.38 268 SER A N 1
ATOM 1941 C CA . SER A 1 268 ? 3.833 -5.371 37.310 1.00 93.38 268 SER A CA 1
ATOM 1942 C C . SER A 1 268 ? 4.941 -4.558 36.632 1.00 93.38 268 SER A C 1
ATOM 1944 O O . SER A 1 268 ? 5.719 -3.912 37.334 1.00 93.38 268 SER A O 1
ATOM 1946 N N . ASN A 1 269 ? 5.021 -4.551 35.296 1.00 92.25 269 ASN A N 1
ATOM 1947 C CA . ASN A 1 269 ? 5.975 -3.737 34.533 1.00 92.25 269 ASN A CA 1
ATOM 1948 C C . ASN A 1 269 ? 5.476 -3.395 33.110 1.00 92.25 269 ASN A C 1
ATOM 1950 O O . ASN A 1 269 ? 4.327 -3.641 32.760 1.00 92.25 269 ASN A O 1
ATOM 1954 N N . TRP A 1 270 ? 6.331 -2.816 32.262 1.00 91.69 270 TRP A N 1
ATOM 1955 C CA . TRP A 1 270 ? 5.978 -2.432 30.887 1.00 91.69 270 TRP A CA 1
ATOM 1956 C C . TRP A 1 270 ? 5.963 -3.588 29.871 1.00 91.69 270 TRP A C 1
ATOM 1958 O O . TRP A 1 270 ? 5.524 -3.378 28.742 1.00 91.69 270 TRP A O 1
ATOM 1968 N N . ASN A 1 271 ? 6.441 -4.787 30.219 1.00 91.12 271 ASN A N 1
ATOM 1969 C CA . ASN A 1 271 ? 6.544 -5.948 29.321 1.00 91.12 271 ASN A CA 1
ATOM 1970 C C . ASN A 1 271 ? 5.173 -6.611 29.068 1.00 91.12 271 ASN A C 1
ATOM 1972 O O . ASN A 1 271 ? 4.212 -6.296 29.758 1.00 91.12 271 ASN A O 1
ATOM 1976 N N . TYR A 1 272 ? 5.060 -7.499 28.076 1.00 90.88 272 TYR A N 1
ATOM 1977 C CA . TYR A 1 272 ? 3.801 -8.168 27.710 1.00 90.88 272 TYR A CA 1
ATOM 1978 C C . TYR A 1 272 ? 3.119 -8.863 28.902 1.00 90.88 272 TYR A C 1
ATOM 1980 O O . TYR A 1 272 ? 3.774 -9.220 29.888 1.00 90.88 272 TYR A O 1
ATOM 1988 N N . GLY A 1 273 ? 1.797 -9.016 28.812 1.00 90.69 273 GLY A N 1
ATOM 1989 C CA . GLY A 1 273 ? 0.964 -9.652 29.833 1.00 90.69 273 GLY A CA 1
ATOM 1990 C C . GLY A 1 273 ? 0.066 -10.736 29.229 1.00 90.69 273 GLY A C 1
ATOM 1991 O O . GLY A 1 273 ? 0.281 -11.145 28.095 1.00 90.69 273 GLY A O 1
ATOM 1992 N N . PRO A 1 274 ? -0.939 -11.229 29.965 1.00 94.06 274 PRO A N 1
ATOM 1993 C CA . PRO A 1 274 ? -1.868 -12.238 29.478 1.00 94.06 274 PRO A CA 1
ATOM 1994 C C . PRO A 1 274 ? -3.049 -11.570 28.757 1.00 94.06 274 PRO A C 1
ATOM 1996 O O . PRO A 1 274 ? -4.131 -11.423 29.328 1.00 94.06 274 PRO A O 1
ATOM 1999 N N . GLU A 1 275 ? -2.866 -11.132 27.507 1.00 92.75 275 GLU A N 1
ATOM 2000 C CA . GLU A 1 275 ? -3.897 -10.368 26.783 1.00 92.75 275 GLU A CA 1
ATOM 2001 C C . GLU A 1 275 ? -5.236 -11.117 26.656 1.00 92.75 275 GLU A C 1
ATOM 2003 O O . GLU A 1 275 ? -6.287 -10.491 26.768 1.00 92.75 275 GLU A O 1
ATOM 2008 N N . ARG A 1 276 ? -5.233 -12.447 26.490 1.00 91.88 276 ARG A N 1
ATOM 2009 C CA . ARG A 1 276 ? -6.457 -13.271 26.432 1.00 91.88 276 ARG A CA 1
ATOM 2010 C C . ARG A 1 276 ? -7.228 -13.283 27.748 1.00 91.88 276 ARG A C 1
ATOM 2012 O O . ARG A 1 276 ? -8.454 -13.262 27.729 1.00 91.88 276 ARG A O 1
ATOM 2019 N N . LEU A 1 277 ? -6.521 -13.295 28.879 1.00 95.38 277 LEU A N 1
ATOM 2020 C CA . LEU A 1 277 ? -7.132 -13.204 30.205 1.00 95.38 277 LEU A CA 1
ATOM 2021 C C . LEU A 1 277 ? -7.836 -11.856 30.355 1.00 95.38 277 LEU A C 1
ATOM 2023 O O . LEU A 1 277 ? -9.005 -11.811 30.724 1.00 95.38 277 LEU A O 1
ATOM 2027 N N . VAL A 1 278 ? -7.144 -10.765 30.019 1.00 95.44 278 VAL A N 1
ATOM 2028 C CA . VAL A 1 278 ? -7.712 -9.411 30.098 1.00 95.44 278 VAL A CA 1
ATOM 2029 C C . VAL A 1 278 ? -8.868 -9.243 29.102 1.00 95.44 278 VAL A C 1
ATOM 2031 O O . VAL A 1 278 ? -9.886 -8.653 29.446 1.00 95.44 278 VAL A O 1
ATOM 2034 N N . SER A 1 279 ? -8.779 -9.849 27.917 1.00 92.06 279 SER A N 1
ATOM 2035 C CA . SER A 1 279 ? -9.877 -9.894 26.944 1.00 92.06 279 SER A CA 1
ATOM 2036 C C . SER A 1 279 ? -11.108 -10.628 27.476 1.00 92.06 279 SER A C 1
ATOM 2038 O O . SER A 1 279 ? -12.220 -10.129 27.323 1.00 92.06 279 SER A O 1
ATOM 2040 N N . ALA A 1 280 ? -10.930 -11.746 28.187 1.00 92.50 280 ALA A N 1
ATOM 2041 C CA . ALA A 1 280 ? -12.020 -12.442 28.877 1.00 92.50 280 ALA A CA 1
ATOM 2042 C C . ALA A 1 280 ? -12.679 -11.613 29.990 1.00 92.50 280 ALA A C 1
ATOM 2044 O O . ALA A 1 280 ? -13.800 -11.919 30.385 1.00 92.50 280 ALA A O 1
ATOM 2045 N N . MET A 1 281 ? -12.005 -10.568 30.478 1.00 94.81 281 MET A N 1
ATOM 2046 C CA . MET A 1 281 ? -12.565 -9.599 31.419 1.00 94.81 281 MET A CA 1
ATOM 2047 C C . MET A 1 281 ? -13.405 -8.509 30.739 1.00 94.81 281 MET A C 1
ATOM 2049 O O . MET A 1 281 ? -13.870 -7.614 31.434 1.00 94.81 281 MET A O 1
ATOM 2053 N N . GLY A 1 282 ? -13.560 -8.519 29.410 1.00 91.38 282 GLY A N 1
ATOM 2054 C CA . GLY A 1 282 ? -14.172 -7.408 28.670 1.00 91.38 282 GLY A CA 1
ATOM 2055 C C . GLY A 1 282 ? -13.262 -6.176 28.572 1.00 91.38 282 GLY A C 1
ATOM 2056 O O . GLY A 1 282 ? -13.725 -5.066 28.310 1.00 91.38 282 GLY A O 1
ATOM 2057 N N . LEU A 1 283 ? -11.956 -6.351 28.791 1.00 94.19 283 LEU A N 1
ATOM 2058 C CA . LEU A 1 283 ? -10.947 -5.294 28.795 1.00 94.19 283 LEU A CA 1
ATOM 2059 C C . LEU A 1 283 ? -9.857 -5.599 27.761 1.00 94.19 283 LEU A C 1
ATOM 2061 O O . LEU A 1 283 ? -9.712 -6.713 27.277 1.00 94.19 283 LEU A O 1
ATOM 2065 N N . THR A 1 284 ? -9.051 -4.608 27.413 1.00 92.25 284 THR A N 1
ATOM 2066 C CA . THR A 1 284 ? -7.912 -4.756 26.508 1.00 92.25 284 THR A CA 1
ATOM 2067 C C . THR A 1 284 ? -6.650 -4.307 27.215 1.00 92.25 284 THR A C 1
ATOM 2069 O O . THR A 1 284 ? -6.596 -3.212 27.771 1.00 92.25 284 THR A O 1
ATOM 2072 N N . LEU A 1 285 ? -5.617 -5.144 27.160 1.00 92.75 285 LEU A N 1
ATOM 2073 C CA . LEU A 1 285 ? -4.254 -4.771 27.514 1.00 92.75 285 LEU A CA 1
ATOM 2074 C C . LEU A 1 285 ? -3.528 -4.375 26.228 1.00 92.75 285 LEU A C 1
ATOM 2076 O O . LEU A 1 285 ? -3.565 -5.116 25.247 1.00 92.75 285 LEU A O 1
ATOM 2080 N N . SER A 1 286 ? -2.867 -3.217 26.215 1.00 88.38 286 SER A N 1
ATOM 2081 C CA . SER A 1 286 ? -2.144 -2.769 25.020 1.00 88.38 286 SER A CA 1
ATOM 2082 C C . SER A 1 286 ? -1.144 -3.817 24.550 1.00 88.38 286 SER A C 1
ATOM 2084 O O . SER A 1 286 ? -0.306 -4.241 25.343 1.00 88.38 286 SER A O 1
ATOM 2086 N N . GLY A 1 287 ? -1.183 -4.167 23.262 1.00 81.75 287 GLY A N 1
ATOM 2087 C CA . GLY A 1 287 ? -0.189 -5.016 22.596 1.00 81.75 287 GLY A CA 1
ATOM 2088 C C . GLY A 1 287 ? 1.057 -4.259 22.118 1.00 81.75 287 GLY A C 1
ATOM 2089 O O . GLY A 1 287 ? 1.986 -4.875 21.605 1.00 81.75 287 GLY A O 1
ATOM 2090 N N . ALA A 1 288 ? 1.113 -2.932 22.285 1.00 78.50 288 ALA A N 1
ATOM 2091 C CA . ALA A 1 288 ? 2.242 -2.129 21.822 1.00 78.50 288 ALA A CA 1
ATOM 2092 C C . ALA A 1 288 ? 3.519 -2.431 22.623 1.00 78.50 288 ALA A C 1
ATOM 2094 O O . ALA A 1 288 ? 3.505 -2.495 23.857 1.00 78.50 288 ALA A O 1
ATOM 2095 N N . TYR A 1 289 ? 4.643 -2.597 21.926 1.00 84.94 289 TYR A N 1
ATOM 2096 C CA . TYR A 1 289 ? 5.938 -2.788 22.574 1.00 84.94 289 TYR A CA 1
ATOM 2097 C C . TYR A 1 289 ? 6.288 -1.590 23.474 1.00 84.94 289 TYR A C 1
ATOM 2099 O O . TYR A 1 289 ? 6.076 -0.438 23.101 1.00 84.94 289 TYR A O 1
ATOM 2107 N N . GLY A 1 290 ? 6.831 -1.868 24.662 1.00 87.44 290 GLY A N 1
ATOM 2108 C CA . GLY A 1 290 ? 7.321 -0.851 25.597 1.00 87.44 290 GLY A CA 1
ATOM 2109 C C . GLY A 1 290 ? 6.269 -0.171 26.482 1.00 87.44 290 GLY A C 1
ATOM 2110 O O . GLY A 1 290 ? 6.655 0.568 27.381 1.00 87.44 290 GLY A O 1
ATOM 2111 N N . GLY A 1 291 ? 4.968 -0.428 26.304 1.00 89.00 291 GLY A N 1
ATOM 2112 C CA . GLY A 1 291 ? 3.932 0.051 27.230 1.00 89.00 291 GLY A CA 1
ATOM 2113 C C . GLY A 1 291 ? 4.003 1.563 27.500 1.00 89.00 291 GLY A C 1
ATOM 2114 O O . GLY A 1 291 ? 3.894 2.370 26.582 1.00 89.00 291 GLY A O 1
ATOM 2115 N N . GLN A 1 292 ? 4.177 1.946 28.768 1.00 91.88 292 GLN A N 1
ATOM 2116 C CA . GLN A 1 292 ? 4.370 3.335 29.216 1.00 91.88 292 GLN A CA 1
ATOM 2117 C C . GLN A 1 292 ? 5.835 3.683 29.530 1.00 91.88 292 GLN A C 1
ATOM 2119 O O . GLN A 1 292 ? 6.095 4.710 30.156 1.00 91.88 292 GLN A O 1
ATOM 2124 N N . TYR A 1 293 ? 6.805 2.872 29.096 1.00 92.31 293 TYR A N 1
ATOM 2125 C CA . TYR A 1 293 ? 8.219 3.064 29.432 1.00 92.31 293 TYR A CA 1
ATOM 2126 C C . TYR A 1 293 ? 8.730 4.476 29.102 1.00 92.31 293 TYR A C 1
ATOM 2128 O O . TYR A 1 293 ? 9.404 5.102 29.923 1.00 92.31 293 TYR A O 1
ATOM 2136 N N . TRP A 1 294 ? 8.352 5.001 27.931 1.00 92.56 294 TRP A N 1
ATOM 2137 C CA . TRP A 1 294 ? 8.725 6.347 27.483 1.00 92.56 294 TRP A CA 1
ATOM 2138 C C . TRP A 1 294 ? 7.724 7.425 27.906 1.00 92.56 294 TRP A C 1
ATOM 2140 O O . TRP A 1 294 ? 8.134 8.510 28.306 1.00 92.56 294 TRP A O 1
ATOM 2150 N N . SER A 1 295 ? 6.423 7.132 27.828 1.00 89.69 295 SER A N 1
ATOM 2151 C CA . SER A 1 295 ? 5.356 8.120 28.036 1.00 89.69 295 SER A CA 1
ATOM 2152 C C . SER A 1 295 ? 5.056 8.422 29.505 1.00 89.69 295 SER A C 1
ATOM 2154 O O . SER A 1 295 ? 4.480 9.474 29.768 1.00 89.69 295 SER A O 1
ATOM 2156 N N . LYS A 1 296 ? 5.428 7.517 30.429 1.00 92.12 296 LYS A N 1
ATOM 2157 C CA . LYS A 1 296 ? 5.308 7.648 31.895 1.00 92.12 296 LYS A CA 1
ATOM 2158 C C . LYS A 1 296 ? 3.969 8.249 32.337 1.00 92.12 296 LYS A C 1
ATOM 2160 O O . LYS A 1 296 ? 3.912 9.372 32.826 1.00 92.12 296 LYS A O 1
ATOM 2165 N N . GLY A 1 297 ? 2.883 7.516 32.112 1.00 91.75 297 GLY A N 1
ATOM 2166 C CA . GLY A 1 297 ? 1.546 7.995 32.441 1.00 91.75 297 GLY A CA 1
ATOM 2167 C C . GLY A 1 297 ? 1.369 8.308 33.932 1.00 91.75 297 GLY A C 1
ATOM 2168 O O . GLY A 1 297 ? 1.624 7.469 34.794 1.00 91.75 297 GLY A O 1
ATOM 2169 N N . SER A 1 298 ? 0.886 9.511 34.222 1.00 94.81 298 SER A N 1
ATOM 2170 C CA . SER A 1 298 ? 0.544 9.968 35.566 1.00 94.81 298 SER A CA 1
ATOM 2171 C C . SER A 1 298 ? -0.736 10.803 35.546 1.00 94.81 298 SER A C 1
ATOM 2173 O O . SER A 1 298 ? -1.171 11.289 34.496 1.00 94.81 298 SER A O 1
ATOM 2175 N N . VAL A 1 299 ? -1.362 10.923 36.712 1.00 95.56 299 VAL A N 1
ATOM 2176 C CA . VAL A 1 299 ? -2.455 11.859 36.977 1.00 95.56 299 VAL A CA 1
ATOM 2177 C C . VAL A 1 299 ? -1.961 12.877 37.992 1.00 95.56 299 VAL A C 1
ATOM 2179 O O . VAL A 1 299 ? -1.516 12.504 39.080 1.00 95.56 299 VAL A O 1
ATOM 2182 N N . ALA A 1 300 ? -2.051 14.153 37.636 1.00 93.75 300 ALA A N 1
ATOM 2183 C CA . ALA A 1 300 ? -1.734 15.275 38.503 1.00 93.75 300 ALA A CA 1
ATOM 2184 C C . ALA A 1 300 ? -2.549 15.264 39.823 1.00 93.75 300 ALA A C 1
ATOM 2186 O O . ALA A 1 300 ? -3.762 15.024 39.792 1.00 93.75 300 ALA A O 1
ATOM 2187 N N . PRO A 1 301 ? -1.931 15.558 40.987 1.00 89.12 301 PRO A N 1
ATOM 2188 C CA . PRO A 1 301 ? -2.632 15.675 42.272 1.00 89.12 301 PRO A CA 1
ATOM 2189 C C . PRO A 1 301 ? -3.792 16.679 42.283 1.00 89.12 301 PRO A C 1
ATOM 2191 O O . PRO A 1 301 ? -4.772 16.473 42.996 1.00 89.12 301 PRO A O 1
ATOM 2194 N N . GLU A 1 302 ? -3.688 17.739 41.484 1.00 90.69 302 GLU A N 1
ATOM 2195 C CA . GLU A 1 302 ? -4.670 18.813 41.324 1.00 90.69 302 GLU A CA 1
ATOM 2196 C C . GLU A 1 302 ? -5.814 18.485 40.350 1.00 90.69 302 GLU A C 1
ATOM 2198 O O . GLU A 1 302 ? -6.696 19.319 40.133 1.00 90.69 302 GLU A O 1
ATOM 2203 N N . ARG A 1 303 ? -5.835 17.280 39.757 1.00 93.19 303 ARG A N 1
ATOM 2204 C CA . ARG A 1 303 ? -6.900 16.860 38.840 1.00 93.19 303 ARG A CA 1
ATOM 2205 C C . ARG A 1 303 ? -8.271 16.939 39.520 1.00 93.19 303 ARG A C 1
ATOM 2207 O O . ARG A 1 303 ? -8.561 16.201 40.465 1.00 93.19 303 ARG A O 1
ATOM 2214 N N . THR A 1 304 ? -9.148 17.784 38.980 1.00 92.25 304 THR A N 1
ATOM 2215 C CA . THR A 1 304 ? -10.536 17.903 39.445 1.00 92.25 304 THR A CA 1
ATOM 2216 C C . THR A 1 304 ? -11.381 16.708 39.003 1.00 92.25 304 THR A C 1
ATOM 2218 O O . THR A 1 304 ? -11.064 16.023 38.026 1.00 92.25 304 THR A O 1
ATOM 2221 N N . VAL A 1 305 ? -12.475 16.447 39.726 1.00 90.94 305 VAL A N 1
ATOM 2222 C CA . VAL A 1 305 ? -13.445 15.403 39.353 1.00 90.94 305 VAL A CA 1
ATOM 2223 C C . VAL A 1 305 ? -14.018 15.692 37.965 1.00 90.94 305 VAL A C 1
ATOM 2225 O O . VAL A 1 305 ? -13.966 14.818 37.104 1.00 90.94 305 VAL A O 1
ATOM 2228 N N . ASP A 1 306 ? -14.435 16.934 37.706 1.00 91.25 306 ASP A N 1
ATOM 2229 C CA . ASP A 1 306 ? -14.977 17.358 36.408 1.00 91.25 306 ASP A CA 1
ATOM 2230 C C . ASP A 1 306 ? -14.004 17.113 35.249 1.00 91.25 306 ASP A C 1
ATOM 2232 O O . ASP A 1 306 ? -14.408 16.609 34.206 1.00 91.25 306 ASP A O 1
ATOM 2236 N N . ALA A 1 307 ? -12.706 17.385 35.434 1.00 92.62 307 ALA A N 1
ATOM 2237 C CA . ALA A 1 307 ? -11.703 17.131 34.400 1.00 92.62 307 ALA A CA 1
ATOM 2238 C C . ALA A 1 307 ? -11.526 15.629 34.106 1.00 92.62 307 ALA A C 1
ATOM 2240 O O . ALA A 1 307 ? -11.265 15.244 32.965 1.00 92.62 307 ALA A O 1
ATOM 2241 N N . SER A 1 308 ? -11.671 14.763 35.114 1.00 91.88 308 SER A N 1
ATOM 2242 C CA . SER A 1 308 ? -11.643 13.308 34.916 1.00 91.88 308 SER A CA 1
ATOM 2243 C C . SER A 1 308 ? -12.923 12.788 34.256 1.00 91.88 308 SER A C 1
ATOM 2245 O O . SER A 1 308 ? -12.832 11.952 33.358 1.00 91.88 308 SER A O 1
ATOM 2247 N N . LEU A 1 309 ? -14.092 13.319 34.630 1.00 91.44 309 LEU A N 1
ATOM 2248 C CA . LEU A 1 309 ? -15.370 13.013 33.975 1.00 91.44 309 LEU A CA 1
ATOM 2249 C C . LEU A 1 309 ? -15.359 13.443 32.502 1.00 91.44 309 LEU A C 1
ATOM 2251 O O . LEU A 1 309 ? -15.740 12.665 31.630 1.00 91.44 309 LEU A O 1
ATOM 2255 N N . GLN A 1 310 ? -14.847 14.641 32.208 1.00 90.88 310 GLN A N 1
ATOM 2256 C CA . GLN A 1 310 ? -14.681 15.130 30.842 1.00 90.88 310 GLN A CA 1
ATOM 2257 C C . GLN A 1 310 ? -13.758 14.215 30.028 1.00 90.88 310 GLN A C 1
ATOM 2259 O O . GLN A 1 310 ? -14.121 13.806 28.928 1.00 90.88 310 GLN A O 1
ATOM 2264 N N . LYS A 1 311 ? -12.597 13.827 30.575 1.00 91.50 311 LYS A N 1
ATOM 2265 C CA . LYS A 1 311 ? -11.682 12.889 29.902 1.00 91.50 311 LYS A CA 1
ATOM 2266 C C . LYS A 1 311 ? -12.332 11.531 29.628 1.00 91.50 311 LYS A C 1
ATOM 2268 O O . LYS A 1 311 ? -12.050 10.943 28.588 1.00 91.50 311 LYS A O 1
ATOM 2273 N N . ALA A 1 312 ? -13.180 11.025 30.525 1.00 89.25 312 ALA A N 1
ATOM 2274 C CA . ALA A 1 312 ? -13.910 9.775 30.301 1.00 89.25 312 ALA A CA 1
ATOM 2275 C C . ALA A 1 312 ? -14.928 9.903 29.150 1.00 89.25 312 ALA A C 1
ATOM 2277 O O . ALA A 1 312 ? -14.960 9.047 28.264 1.00 89.25 312 ALA A O 1
ATOM 2278 N N . ASP A 1 313 ? -15.688 11.003 29.109 1.00 87.50 313 ASP A N 1
ATOM 2279 C CA . ASP A 1 313 ? -16.648 11.299 28.033 1.00 87.50 313 ASP A CA 1
ATOM 2280 C C . ASP A 1 313 ? -15.950 11.459 26.667 1.00 87.50 313 ASP A C 1
ATOM 2282 O O . ASP A 1 313 ? -16.358 10.862 25.665 1.00 87.50 313 ASP A O 1
ATOM 2286 N N . GLU A 1 314 ? -14.839 12.202 26.637 1.00 86.69 314 GLU A N 1
ATOM 2287 C CA . GLU A 1 314 ? -13.980 12.377 25.459 1.00 86.69 314 GLU A CA 1
ATOM 2288 C C . GLU A 1 314 ? -13.353 11.054 25.010 1.00 86.69 314 GLU A C 1
ATOM 2290 O O . GLU A 1 314 ? -13.310 10.760 23.809 1.00 86.69 314 GLU A O 1
ATOM 2295 N N . TRP A 1 315 ? -12.910 10.219 25.958 1.00 84.81 315 TRP A N 1
ATOM 2296 C CA . TRP A 1 315 ? -12.332 8.920 25.640 1.00 84.81 315 TRP A CA 1
ATOM 2297 C C . TRP A 1 315 ? -13.332 8.031 24.926 1.00 84.81 315 TRP A C 1
ATOM 2299 O O . TRP A 1 315 ? -12.936 7.437 23.938 1.00 84.81 315 TRP A O 1
ATOM 2309 N N . GLY A 1 316 ? -14.600 7.962 25.338 1.00 79.94 316 GLY A N 1
ATOM 2310 C CA . GLY A 1 316 ? -15.627 7.198 24.613 1.00 79.94 316 GLY A CA 1
ATOM 2311 C C . GLY A 1 316 ? -16.193 7.915 23.375 1.00 79.94 316 GLY A C 1
ATOM 2312 O O . GLY A 1 316 ? -16.885 7.294 22.559 1.00 79.94 316 GLY A O 1
ATOM 2313 N N . ALA A 1 317 ? -15.894 9.212 23.227 1.00 85.81 317 ALA A N 1
ATOM 2314 C CA . ALA A 1 317 ? -16.547 10.151 22.312 1.00 85.81 317 ALA A CA 1
ATOM 2315 C C . ALA A 1 317 ? -18.083 10.118 22.417 1.00 85.81 317 ALA A C 1
ATOM 2317 O O . ALA A 1 317 ? -18.778 10.273 21.413 1.00 85.81 317 ALA A O 1
ATOM 2318 N N . LEU A 1 318 ? -18.628 9.894 23.616 1.00 88.00 318 LEU A N 1
ATOM 2319 C CA . LEU A 1 318 ? -20.047 9.563 23.794 1.00 88.00 318 LEU A CA 1
ATOM 2320 C C . LEU A 1 318 ? -20.949 10.751 23.446 1.00 88.00 318 LEU A C 1
ATOM 2322 O O . LEU A 1 318 ? -21.895 10.591 22.678 1.00 88.00 318 LEU A O 1
ATOM 2326 N N . ALA A 1 319 ? -20.596 11.961 23.890 1.00 87.62 319 ALA A N 1
ATOM 2327 C CA . ALA A 1 319 ? -21.269 13.186 23.450 1.00 87.62 319 ALA A CA 1
ATOM 2328 C C . ALA A 1 319 ? -21.232 13.369 21.918 1.00 87.62 319 ALA A C 1
ATOM 2330 O O . ALA A 1 319 ? -22.229 13.753 21.311 1.00 87.62 319 ALA A O 1
ATOM 2331 N N . GLY A 1 320 ? -20.104 13.040 21.276 1.00 89.25 320 GLY A N 1
ATOM 2332 C CA . GLY A 1 320 ? -19.955 13.099 19.819 1.00 89.25 320 GLY A CA 1
ATOM 2333 C C . GLY A 1 320 ? -20.824 12.076 19.082 1.00 89.25 320 GLY A C 1
ATOM 2334 O O . GLY A 1 320 ? -21.398 12.401 18.046 1.00 89.25 320 GLY A O 1
ATOM 2335 N N . ARG A 1 321 ? -20.977 10.863 19.631 1.00 91.50 321 ARG A N 1
ATOM 2336 C CA . ARG A 1 321 ? -21.878 9.821 19.104 1.00 91.50 321 ARG A CA 1
ATOM 2337 C C . ARG A 1 321 ? -23.341 10.239 19.180 1.00 91.50 321 ARG A C 1
ATOM 2339 O O . ARG A 1 321 ? -24.066 10.043 18.210 1.00 91.50 321 ARG A O 1
ATOM 2346 N N . ILE A 1 322 ? -23.753 10.824 20.306 1.00 91.75 322 ILE A N 1
ATOM 2347 C CA . ILE A 1 322 ? -25.118 11.330 20.509 1.00 91.75 322 ILE A CA 1
ATOM 2348 C C . ILE A 1 322 ? -25.396 12.463 19.517 1.00 91.75 322 ILE A C 1
ATOM 2350 O O . ILE A 1 322 ? -26.350 12.380 18.749 1.00 91.75 322 ILE A O 1
ATOM 2354 N N . ALA A 1 323 ? -24.500 13.453 19.442 1.00 90.69 323 ALA A N 1
ATOM 2355 C CA . ALA A 1 323 ? -24.622 14.564 18.501 1.00 90.69 323 ALA A CA 1
ATOM 2356 C C . ALA A 1 323 ? -24.658 14.101 17.035 1.00 90.69 323 ALA A C 1
ATOM 2358 O O . ALA A 1 323 ? -25.375 14.682 16.222 1.00 90.69 323 ALA A O 1
ATOM 2359 N N . LEU A 1 324 ? -23.905 13.053 16.683 1.00 92.25 324 LEU A N 1
ATOM 2360 C CA . LEU A 1 324 ? -23.936 12.473 15.343 1.00 92.25 324 LEU A CA 1
ATOM 2361 C C . LEU A 1 324 ? -25.256 11.756 15.045 1.00 92.25 324 LEU A C 1
ATOM 2363 O O . LEU A 1 324 ? -25.794 11.933 13.953 1.00 92.25 324 LEU A O 1
ATOM 2367 N N . ALA A 1 325 ? -25.789 10.980 15.991 1.00 93.19 325 ALA A N 1
ATOM 2368 C CA . ALA A 1 325 ? -27.094 10.343 15.838 1.00 93.19 325 ALA A CA 1
ATOM 2369 C C . ALA A 1 325 ? -28.208 11.392 15.672 1.00 93.19 325 ALA A C 1
ATOM 2371 O O . ALA A 1 325 ? -29.034 11.261 14.771 1.00 93.19 325 ALA A O 1
ATOM 2372 N N . ASP A 1 326 ? -28.171 12.473 16.459 1.00 90.62 326 ASP A N 1
ATOM 2373 C CA . ASP A 1 326 ? -29.109 13.596 16.345 1.00 90.62 326 ASP A CA 1
ATOM 2374 C C . ASP A 1 326 ? -28.978 14.313 14.992 1.00 90.62 326 ASP A C 1
ATOM 2376 O O . ASP A 1 326 ? -29.982 14.619 14.349 1.00 90.62 326 ASP A O 1
ATOM 2380 N N . ALA A 1 327 ? -27.752 14.558 14.523 1.00 90.81 327 ALA A N 1
ATOM 2381 C CA . ALA A 1 327 ? -27.506 15.186 13.225 1.00 90.81 327 ALA A CA 1
ATOM 2382 C C . ALA A 1 327 ? -28.038 14.335 12.059 1.00 90.81 327 ALA A C 1
ATOM 2384 O O . ALA A 1 327 ? -28.642 14.871 11.130 1.00 90.81 327 ALA A O 1
ATOM 2385 N N . LEU A 1 328 ? -27.844 13.012 12.120 1.00 92.50 328 LEU A N 1
ATOM 2386 C CA . LEU A 1 328 ? -28.349 12.067 11.122 1.00 92.50 328 LEU A CA 1
ATOM 2387 C C . LEU A 1 328 ? -29.874 11.922 11.161 1.00 92.50 328 LEU A C 1
ATOM 2389 O O . LEU A 1 328 ? -30.481 11.777 10.107 1.00 92.50 328 LEU A O 1
ATOM 2393 N N . ALA A 1 329 ? -30.492 11.965 12.343 1.00 89.38 329 ALA A N 1
ATOM 2394 C CA . ALA A 1 329 ? -31.943 11.844 12.491 1.00 89.38 329 ALA A CA 1
ATOM 2395 C C . ALA A 1 329 ? -32.694 13.099 12.020 1.00 89.38 329 ALA A C 1
ATOM 2397 O O . ALA A 1 329 ? -33.807 12.997 11.514 1.00 89.38 329 ALA A O 1
ATOM 2398 N N . ASN A 1 330 ? -32.081 14.276 12.176 1.00 86.25 330 ASN A N 1
ATOM 2399 C CA . ASN A 1 330 ? -32.676 15.564 11.812 1.00 86.25 330 ASN A CA 1
ATOM 2400 C C . ASN A 1 330 ? -32.236 16.076 10.434 1.00 86.25 330 ASN A C 1
ATOM 2402 O O . ASN A 1 330 ? -32.534 17.221 10.094 1.00 86.25 330 ASN A O 1
ATOM 2406 N N . ASP A 1 331 ? -31.484 15.281 9.664 1.00 81.25 331 ASP A N 1
ATOM 2407 C CA . ASP A 1 331 ? -30.920 15.690 8.372 1.00 81.25 331 ASP A CA 1
ATOM 2408 C C . ASP A 1 331 ? -30.115 17.003 8.441 1.00 81.25 331 ASP A C 1
ATOM 2410 O O . ASP A 1 331 ? -30.025 17.780 7.487 1.00 81.25 331 ASP A O 1
ATOM 2414 N N . ALA A 1 332 ? -29.501 17.256 9.595 1.00 71.38 332 ALA A N 1
ATOM 2415 C CA . ALA A 1 332 ? -28.889 18.528 9.927 1.00 71.38 332 ALA A CA 1
ATOM 2416 C C . ALA A 1 332 ? -27.363 18.431 9.833 1.00 71.38 332 ALA A C 1
ATOM 2418 O O . ALA A 1 332 ? -26.690 17.971 10.755 1.00 71.38 332 ALA A O 1
ATOM 2419 N N . LEU A 1 333 ? -26.792 18.938 8.738 1.00 68.62 333 LEU A N 1
ATOM 2420 C CA . LEU A 1 333 ? -25.362 19.233 8.663 1.00 68.62 333 LEU A CA 1
ATOM 2421 C C . LEU A 1 333 ? -25.164 20.750 8.762 1.00 68.62 333 LEU A C 1
ATOM 2423 O O . LEU A 1 333 ? -25.368 21.482 7.793 1.00 68.62 333 LEU A O 1
ATOM 2427 N N . ALA A 1 334 ? -24.763 21.240 9.937 1.00 59.53 334 ALA A N 1
ATOM 2428 C CA . ALA A 1 334 ? -24.379 22.641 10.075 1.00 59.53 334 ALA A CA 1
ATOM 2429 C C . ALA A 1 334 ? -23.166 22.916 9.169 1.00 59.53 334 ALA A C 1
ATOM 2431 O O . ALA A 1 334 ? -22.131 22.263 9.316 1.00 59.53 334 ALA A O 1
ATOM 2432 N N . GLN A 1 335 ? -23.276 23.901 8.267 1.00 56.22 335 GLN A N 1
ATOM 2433 C CA . GLN A 1 335 ? -22.250 24.236 7.261 1.00 56.22 335 GLN A CA 1
ATOM 2434 C C . GLN A 1 335 ? -20.837 24.456 7.848 1.00 56.22 335 GLN A C 1
ATOM 2436 O O . GLN A 1 335 ? -19.851 24.323 7.130 1.00 56.22 335 GLN A O 1
ATOM 2441 N N . TRP A 1 336 ? -20.736 24.742 9.153 1.00 49.16 336 TRP A N 1
ATOM 2442 C CA . TRP A 1 336 ? -19.500 25.084 9.864 1.00 49.16 336 TRP A CA 1
ATOM 2443 C C . TRP A 1 336 ? -18.990 24.004 10.835 1.00 49.16 336 TRP A C 1
ATOM 2445 O O . TRP A 1 336 ? -17.896 24.155 11.372 1.00 49.16 336 TRP A O 1
ATOM 2455 N N . ASN A 1 337 ? -19.735 22.912 11.067 1.00 59.59 337 ASN A N 1
ATOM 2456 C CA . ASN A 1 337 ? -19.346 21.848 12.010 1.00 59.59 337 ASN A CA 1
ATOM 2457 C C . ASN A 1 337 ? -19.121 20.491 11.323 1.00 59.59 337 ASN A C 1
ATOM 2459 O O . ASN A 1 337 ? -19.626 19.454 11.753 1.00 59.59 337 ASN A O 1
ATOM 2463 N N . THR A 1 338 ? -18.343 20.475 10.241 1.00 62.66 338 THR A N 1
ATOM 2464 C CA . THR A 1 338 ? -17.936 19.210 9.613 1.00 62.66 338 THR A CA 1
ATOM 2465 C C . THR A 1 338 ? -16.853 18.493 10.415 1.00 62.66 338 THR A C 1
ATOM 2467 O O . THR A 1 338 ? -16.792 17.270 10.367 1.00 62.66 338 THR A O 1
ATOM 2470 N N . GLY A 1 339 ? -16.015 19.216 11.169 1.00 71.56 339 GLY A N 1
ATOM 2471 C CA . GLY A 1 339 ? -14.871 18.637 11.883 1.00 71.56 339 GLY A CA 1
ATOM 2472 C C . GLY A 1 339 ? -15.270 17.626 12.961 1.00 71.56 339 GLY A C 1
ATOM 2473 O O . GLY A 1 339 ? -14.805 16.489 12.929 1.00 71.56 339 GLY A O 1
ATOM 2474 N N . GLY A 1 340 ? -16.170 18.010 13.874 1.00 81.81 340 GLY A N 1
ATOM 2475 C CA . GLY A 1 340 ? -16.587 17.147 14.985 1.00 81.81 340 GLY A CA 1
ATOM 2476 C C . GLY A 1 340 ? -17.387 15.922 14.532 1.00 81.81 340 GLY A C 1
ATOM 2477 O O . GLY A 1 340 ? -17.091 14.803 14.945 1.00 81.81 340 GLY A O 1
ATOM 2478 N N . LEU A 1 341 ? -18.359 16.116 13.632 1.00 85.88 341 LEU A N 1
ATOM 2479 C CA . LEU A 1 341 ? -19.190 15.023 13.111 1.00 85.88 341 LEU A CA 1
ATOM 2480 C C . LEU A 1 341 ? -18.382 14.039 12.256 1.00 85.88 341 LEU A C 1
ATOM 2482 O O . LEU A 1 341 ? -18.522 12.829 12.417 1.00 85.88 341 LEU A O 1
ATOM 2486 N N . THR A 1 342 ? -17.491 14.536 11.392 1.00 86.06 342 THR A N 1
ATOM 2487 C CA . THR A 1 342 ? -16.619 13.667 10.582 1.00 86.06 342 THR A CA 1
ATOM 2488 C C . THR A 1 342 ? -15.673 12.862 11.468 1.00 86.06 342 THR A C 1
ATOM 2490 O O . THR A 1 342 ? -15.513 11.665 11.247 1.00 86.06 342 THR A O 1
ATOM 2493 N N . ALA A 1 343 ? -15.096 13.481 12.504 1.00 87.12 343 ALA A N 1
ATOM 2494 C CA . ALA A 1 343 ? -14.245 12.772 13.455 1.00 87.12 343 ALA A CA 1
ATOM 2495 C C . ALA A 1 343 ? -15.005 11.647 14.179 1.00 87.12 343 ALA A C 1
ATOM 2497 O O . ALA A 1 343 ? -14.459 10.559 14.356 1.00 87.12 343 ALA A O 1
ATOM 2498 N N . ALA A 1 344 ? -16.273 11.871 14.544 1.00 90.19 344 ALA A N 1
ATOM 2499 C CA . ALA A 1 344 ? -17.121 10.833 15.128 1.00 90.19 344 ALA A CA 1
ATOM 2500 C C . ALA A 1 344 ? -17.403 9.686 14.136 1.00 90.19 344 ALA A C 1
ATOM 2502 O O . ALA A 1 344 ? -17.264 8.518 14.501 1.00 90.19 344 ALA A O 1
ATOM 2503 N N . VAL A 1 345 ? -17.716 10.000 12.871 1.00 92.62 345 VAL A N 1
ATOM 2504 C CA . VAL A 1 345 ? -17.887 8.995 11.804 1.00 92.62 345 VAL A CA 1
ATOM 2505 C C . VAL A 1 345 ? -16.626 8.143 11.635 1.00 92.62 345 VAL A C 1
ATOM 2507 O O . VAL A 1 345 ? -16.716 6.914 11.599 1.00 92.62 345 VAL A O 1
ATOM 2510 N N . ASP A 1 346 ? -15.457 8.783 11.556 1.00 91.44 346 ASP A N 1
ATOM 2511 C CA . ASP A 1 346 ? -14.169 8.114 11.339 1.00 91.44 346 ASP A CA 1
ATOM 2512 C C . ASP A 1 346 ? -13.765 7.247 12.520 1.00 91.44 346 ASP A C 1
ATOM 2514 O O . ASP A 1 346 ? -13.252 6.143 12.341 1.00 91.44 346 ASP A O 1
ATOM 2518 N N . ARG A 1 347 ? -14.055 7.713 13.732 1.00 89.06 347 ARG A N 1
ATOM 2519 C CA . ARG A 1 347 ? -13.824 6.945 14.945 1.00 89.06 347 ARG A CA 1
ATOM 2520 C C . ARG A 1 347 ? -14.638 5.649 14.963 1.00 89.06 347 ARG A C 1
ATOM 2522 O O . ARG A 1 347 ? -14.073 4.583 15.187 1.00 89.06 347 ARG A O 1
ATOM 2529 N N . ILE A 1 348 ? -15.936 5.722 14.668 1.00 92.06 348 ILE A N 1
ATOM 2530 C CA . ILE A 1 348 ? -16.803 4.534 14.585 1.00 92.06 348 ILE A CA 1
ATOM 2531 C C . ILE A 1 348 ? -16.314 3.588 13.473 1.00 92.06 348 ILE A C 1
ATOM 2533 O O . ILE A 1 348 ? -16.277 2.370 13.654 1.00 92.06 348 ILE A O 1
ATOM 2537 N N . ALA A 1 349 ? -15.877 4.139 12.334 1.00 92.94 349 ALA A N 1
ATOM 2538 C CA . ALA A 1 349 ? -15.315 3.357 11.235 1.00 92.94 349 ALA A CA 1
ATOM 2539 C C . ALA A 1 349 ? -14.027 2.610 11.634 1.00 92.94 349 ALA A C 1
ATOM 2541 O O . ALA A 1 349 ? -13.816 1.470 11.215 1.00 92.94 349 ALA A O 1
ATOM 2542 N N . GLN A 1 350 ? -13.167 3.216 12.455 1.00 89.81 350 GLN A N 1
ATOM 2543 C CA . GLN A 1 350 ? -11.967 2.560 12.982 1.00 89.81 350 GLN A CA 1
ATOM 2544 C C . GLN A 1 350 ? -12.327 1.431 13.952 1.00 89.81 350 GLN A C 1
ATOM 2546 O O . GLN A 1 350 ? -11.796 0.330 13.820 1.00 89.81 350 GLN A O 1
ATOM 2551 N N . GLU A 1 351 ? -13.268 1.675 14.867 1.00 86.94 351 GLU A N 1
ATOM 2552 C CA . GLU A 1 351 ? -13.724 0.691 15.857 1.00 86.94 351 GLU A CA 1
ATOM 2553 C C . GLU A 1 351 ? -14.268 -0.578 15.192 1.00 86.94 351 GLU A C 1
ATOM 2555 O O . GLU A 1 351 ? -13.809 -1.677 15.507 1.00 86.94 351 GLU A O 1
ATOM 2560 N N . LYS A 1 352 ? -15.155 -0.446 14.193 1.00 90.38 352 LYS A N 1
ATOM 2561 C CA . LYS A 1 352 ? -15.669 -1.618 13.461 1.00 90.38 352 LYS A CA 1
ATOM 2562 C C . LYS A 1 352 ? -14.564 -2.388 12.727 1.00 90.38 352 LYS A C 1
ATOM 2564 O O . LYS A 1 352 ? -14.632 -3.611 12.612 1.00 90.38 352 LYS A O 1
ATOM 2569 N N . SER A 1 353 ? -13.560 -1.680 12.202 1.00 90.69 353 SER A N 1
ATOM 2570 C CA . SER A 1 353 ? -12.570 -2.265 11.292 1.00 90.69 353 SER A CA 1
ATOM 2571 C C . SER A 1 353 ? -11.611 -3.193 12.033 1.00 90.69 353 SER A C 1
ATOM 2573 O O . SER A 1 353 ? -11.109 -4.142 11.440 1.00 90.69 353 SER A O 1
ATOM 2575 N N . VAL A 1 354 ? -11.402 -2.977 13.338 1.00 85.25 354 VAL A N 1
ATOM 2576 C CA . VAL A 1 354 ? -10.609 -3.881 14.183 1.00 85.25 354 VAL A CA 1
ATOM 2577 C C . VAL A 1 354 ? -11.255 -5.267 14.249 1.00 85.25 354 VAL A C 1
ATOM 2579 O O . VAL A 1 354 ? -10.587 -6.263 13.972 1.00 85.25 354 VAL A O 1
ATOM 2582 N N . SER A 1 355 ? -12.552 -5.338 14.564 1.00 86.50 355 SER A N 1
ATOM 2583 C CA . SER A 1 355 ? -13.281 -6.611 14.638 1.00 86.50 355 SER A CA 1
ATOM 2584 C C . SER A 1 355 ? -13.419 -7.267 13.263 1.00 86.50 355 SER A C 1
ATOM 2586 O O . SER A 1 355 ? -13.228 -8.475 13.133 1.00 86.50 355 SER A O 1
ATOM 2588 N N . GLU A 1 356 ? -13.701 -6.472 12.224 1.00 93.44 356 GLU A N 1
ATOM 2589 C CA . GLU A 1 356 ? -13.785 -6.964 10.843 1.00 93.44 356 GLU A CA 1
ATOM 2590 C C . GLU A 1 356 ? -12.464 -7.606 10.391 1.00 93.44 356 GLU A C 1
ATOM 2592 O O . GLU A 1 356 ? -12.462 -8.723 9.873 1.00 93.44 356 GLU A O 1
ATOM 2597 N N . ALA A 1 357 ? -11.327 -6.954 10.658 1.00 92.44 357 ALA A N 1
ATOM 2598 C CA . ALA A 1 357 ? -10.010 -7.444 10.256 1.00 92.44 357 ALA A CA 1
ATOM 2599 C C . ALA A 1 357 ? -9.628 -8.785 10.891 1.00 92.44 357 ALA A C 1
ATOM 2601 O O . ALA A 1 357 ? -8.850 -9.553 10.314 1.00 92.44 357 ALA A O 1
ATOM 2602 N N . GLN A 1 358 ? -10.202 -9.094 12.052 1.00 89.44 358 GLN A N 1
ATOM 2603 C CA . GLN A 1 358 ? -10.028 -10.366 12.750 1.00 89.44 358 GLN A CA 1
ATOM 2604 C C . GLN A 1 358 ? -10.965 -11.474 12.241 1.00 89.44 358 GLN A C 1
ATOM 2606 O O . GLN A 1 358 ? -10.884 -12.601 12.728 1.00 89.44 358 GLN A O 1
ATOM 2611 N N . GLY A 1 359 ? -11.855 -11.187 11.283 1.00 90.56 359 GLY A N 1
ATOM 2612 C CA . GLY A 1 359 ? -12.825 -12.163 10.780 1.00 90.56 359 GLY A CA 1
ATOM 2613 C C . GLY A 1 359 ? -13.898 -12.533 11.805 1.00 90.56 359 GLY A C 1
ATOM 2614 O O . GLY A 1 359 ? -14.410 -13.659 11.776 1.00 90.56 359 GLY A O 1
ATOM 2615 N N . GLN A 1 360 ? -14.200 -11.615 12.730 1.00 88.62 360 GLN A N 1
ATOM 2616 C CA . GLN A 1 360 ? -15.240 -11.800 13.739 1.00 88.62 360 GLN A CA 1
ATOM 2617 C C . GLN A 1 360 ? -16.607 -11.425 13.160 1.00 88.62 360 GLN A C 1
ATOM 2619 O O . GLN A 1 360 ? -16.707 -10.412 12.477 1.00 88.62 360 GLN A O 1
ATOM 2624 N N . PRO A 1 361 ? -17.670 -12.205 13.400 1.00 90.38 361 PRO A N 1
ATOM 2625 C CA . PRO A 1 361 ? -19.020 -11.768 13.075 1.00 90.38 361 PRO A CA 1
ATOM 2626 C C . PRO A 1 361 ? -19.443 -10.634 14.020 1.00 90.38 361 PRO A C 1
ATOM 2628 O O . PRO A 1 361 ? -19.248 -10.729 15.230 1.00 90.38 361 PRO A O 1
ATOM 2631 N N . LEU A 1 362 ? -20.037 -9.564 13.484 1.00 90.94 362 LEU A N 1
ATOM 2632 C CA . LEU A 1 362 ? -20.553 -8.460 14.307 1.00 90.94 362 LEU A CA 1
ATOM 2633 C C . LEU A 1 362 ? -21.876 -8.830 14.989 1.00 90.94 362 LEU A C 1
ATOM 2635 O O . LEU A 1 362 ? -22.087 -8.574 16.174 1.00 90.94 362 LEU A O 1
ATOM 2639 N N . PHE A 1 363 ? -22.784 -9.428 14.223 1.00 90.75 363 PHE A N 1
ATOM 2640 C CA . PHE A 1 363 ? -24.102 -9.831 14.697 1.00 90.75 363 PHE A CA 1
ATOM 2641 C C . PHE A 1 363 ? -23.960 -11.101 15.541 1.00 90.75 363 PHE A C 1
ATOM 2643 O O . PHE A 1 363 ? -23.328 -12.068 15.119 1.00 90.75 363 PHE A O 1
ATOM 2650 N N . GLY A 1 364 ? -24.481 -11.062 16.768 1.00 80.00 364 GLY A N 1
ATOM 2651 C CA . GLY A 1 364 ? -24.296 -12.109 17.779 1.00 80.00 364 GLY A CA 1
ATOM 2652 C C . GLY A 1 364 ? -23.099 -11.919 18.728 1.00 80.00 364 GLY A C 1
ATOM 2653 O O . GLY A 1 364 ? -23.093 -12.543 19.783 1.00 80.00 364 GLY A O 1
ATOM 2654 N N . ALA A 1 365 ? -22.137 -11.028 18.444 1.00 80.69 365 ALA A N 1
ATOM 2655 C CA . ALA A 1 365 ? -20.999 -10.769 19.342 1.00 80.69 365 ALA A CA 1
ATOM 2656 C C . ALA A 1 365 ? -21.357 -9.883 20.553 1.00 80.69 365 ALA A C 1
ATOM 2658 O O . ALA A 1 365 ? -21.906 -8.797 20.374 1.00 80.69 365 ALA A O 1
ATOM 2659 N N . GLU A 1 366 ? -21.029 -10.288 21.777 1.00 75.38 366 GLU A N 1
ATOM 2660 C CA . GLU A 1 366 ? -21.276 -9.491 22.994 1.00 75.38 366 GLU A CA 1
ATOM 2661 C C . GLU A 1 366 ? -20.690 -8.062 22.906 1.00 75.38 366 GLU A C 1
ATOM 2663 O O . GLU A 1 366 ? -19.650 -7.837 22.285 1.00 75.38 366 GLU A O 1
ATOM 2668 N N . GLY A 1 367 ? -21.371 -7.076 23.508 1.00 78.75 367 GLY A N 1
ATOM 2669 C CA . GLY A 1 367 ? -20.895 -5.685 23.597 1.00 78.75 367 GLY A CA 1
ATOM 2670 C C . GLY A 1 367 ? -20.770 -4.926 22.268 1.00 78.75 367 GLY A C 1
ATOM 2671 O O . GLY A 1 367 ? -19.988 -3.976 22.190 1.00 78.75 367 GLY A O 1
ATOM 2672 N N . SER A 1 368 ? -21.489 -5.355 21.225 1.00 86.81 368 SER A N 1
ATOM 2673 C CA . SER A 1 368 ? -21.451 -4.758 19.879 1.00 86.81 368 SER A CA 1
ATOM 2674 C C . SER A 1 368 ? -22.774 -4.130 19.431 1.00 86.81 368 SER A C 1
ATOM 2676 O O . SER A 1 368 ? -22.925 -3.807 18.248 1.00 86.81 368 SER A O 1
ATOM 2678 N N . ASN A 1 369 ? -23.751 -3.970 20.329 1.00 89.50 369 ASN A N 1
ATOM 2679 C CA . ASN A 1 369 ? -25.110 -3.588 19.947 1.00 89.50 369 ASN A CA 1
ATOM 2680 C C . ASN A 1 369 ? -25.127 -2.236 19.234 1.00 89.50 369 ASN A C 1
ATOM 2682 O O . ASN A 1 369 ? -25.764 -2.112 18.189 1.00 89.50 369 ASN A O 1
ATOM 2686 N N . TYR A 1 370 ? -24.361 -1.256 19.715 1.00 91.81 370 TYR A N 1
ATOM 2687 C CA . TYR A 1 370 ? -24.260 0.062 19.093 1.00 91.81 370 TYR A CA 1
ATOM 2688 C C . TYR A 1 370 ? -23.827 -0.037 17.629 1.00 91.81 370 TYR A C 1
ATOM 2690 O O . TYR A 1 370 ? -24.443 0.558 16.743 1.00 91.81 370 TYR A O 1
ATOM 2698 N N . LEU A 1 371 ? -22.790 -0.835 17.360 1.00 93.69 371 LEU A N 1
ATOM 2699 C CA . LEU A 1 371 ? -22.307 -1.057 16.002 1.00 93.69 371 LEU A CA 1
ATOM 2700 C C . LEU A 1 371 ? -23.336 -1.811 15.154 1.00 93.69 371 LEU A C 1
ATOM 2702 O O . LEU A 1 371 ? -23.506 -1.455 13.993 1.00 93.69 371 LEU A O 1
ATOM 2706 N N . ARG A 1 372 ? -24.062 -2.792 15.707 1.00 94.62 372 ARG A N 1
ATOM 2707 C CA . ARG A 1 372 ? -25.139 -3.488 14.977 1.00 94.62 372 ARG A CA 1
ATOM 2708 C C . ARG A 1 372 ? -26.230 -2.516 14.525 1.00 94.62 372 ARG A C 1
ATOM 2710 O O . ARG A 1 372 ? -26.596 -2.537 13.353 1.00 94.62 372 ARG A O 1
ATOM 2717 N N . TYR A 1 373 ? -26.693 -1.627 15.409 1.00 95.69 373 TYR A N 1
ATOM 2718 C CA . TYR A 1 373 ? -27.670 -0.591 15.057 1.00 95.69 373 TYR A CA 1
ATOM 2719 C C . TYR A 1 373 ? -27.166 0.320 13.937 1.00 95.69 373 TYR A C 1
ATOM 2721 O O . TYR A 1 373 ? -27.879 0.541 12.959 1.00 95.69 373 TYR A O 1
ATOM 2729 N N . LEU A 1 374 ? -25.933 0.823 14.048 1.00 96.88 374 LEU A N 1
ATOM 2730 C CA . LEU A 1 374 ? -25.369 1.718 13.037 1.00 96.88 374 LEU A CA 1
ATOM 2731 C C . LEU A 1 374 ? -25.107 1.031 11.698 1.00 96.88 374 LEU A C 1
ATOM 2733 O O . LEU A 1 374 ? -25.299 1.651 10.657 1.00 96.88 374 LEU A O 1
ATOM 2737 N N . VAL A 1 375 ? -24.683 -0.232 11.709 1.00 97.38 375 VAL A N 1
ATOM 2738 C CA . VAL A 1 375 ? -24.453 -1.013 10.490 1.00 97.38 375 VAL A CA 1
ATOM 2739 C C . VAL A 1 375 ? -25.779 -1.312 9.780 1.00 97.38 375 VAL A C 1
ATOM 2741 O O . VAL A 1 375 ? -25.857 -1.157 8.562 1.00 97.38 375 VAL A O 1
ATOM 2744 N N . LEU A 1 376 ? -26.844 -1.663 10.513 1.00 97.69 376 LEU A N 1
ATOM 2745 C CA . LEU A 1 376 ? -28.185 -1.823 9.932 1.00 97.69 376 LEU A CA 1
ATOM 2746 C C . LEU A 1 376 ? -28.757 -0.492 9.436 1.00 97.69 376 LEU A C 1
ATOM 2748 O O . LEU A 1 376 ? -29.350 -0.440 8.360 1.00 97.69 376 LEU A O 1
ATOM 2752 N N . TRP A 1 377 ? -28.547 0.600 10.176 1.00 97.62 377 TRP A N 1
ATOM 2753 C CA . TRP A 1 377 ? -28.918 1.933 9.706 1.00 97.62 377 TRP A CA 1
ATOM 2754 C C . TRP A 1 377 ? -28.176 2.279 8.414 1.00 97.62 377 TRP A C 1
ATOM 2756 O O . TRP A 1 377 ? -28.787 2.764 7.464 1.00 97.62 377 TRP A O 1
ATOM 2766 N N . ALA A 1 378 ? -26.872 1.993 8.359 1.00 97.75 378 ALA A N 1
ATOM 2767 C CA . ALA A 1 378 ? -26.048 2.236 7.188 1.00 97.75 378 ALA A CA 1
ATOM 2768 C C . ALA A 1 378 ? -26.549 1.435 5.987 1.00 97.75 378 ALA A C 1
ATOM 2770 O O . ALA A 1 378 ? -26.558 1.975 4.888 1.00 97.75 378 ALA A O 1
ATOM 2771 N N . ASP A 1 379 ? -27.007 0.195 6.182 1.00 98.06 379 ASP A N 1
ATOM 2772 C CA . ASP A 1 379 ? -27.662 -0.581 5.129 1.00 98.06 379 ASP A CA 1
ATOM 2773 C C . ASP A 1 379 ? -28.934 0.123 4.615 1.00 98.06 379 ASP A C 1
ATOM 2775 O O . ASP A 1 379 ? -29.068 0.403 3.423 1.00 98.06 379 ASP A O 1
ATOM 2779 N N . VAL A 1 380 ? -29.858 0.490 5.505 1.00 97.06 380 VAL A N 1
ATOM 2780 C CA . VAL A 1 380 ? -31.100 1.173 5.102 1.00 97.06 380 VAL A CA 1
ATOM 2781 C C . VAL A 1 380 ? -30.798 2.490 4.372 1.00 97.06 380 VAL A C 1
ATOM 2783 O O . VAL A 1 380 ? -31.326 2.730 3.285 1.00 97.06 380 VAL A O 1
ATOM 2786 N N . ALA A 1 381 ? -29.901 3.313 4.920 1.00 96.19 381 ALA A N 1
ATOM 2787 C CA . ALA A 1 381 ? -29.518 4.604 4.353 1.00 96.19 381 ALA A CA 1
ATOM 2788 C C . ALA A 1 381 ? -28.785 4.475 3.006 1.00 96.19 381 ALA A C 1
ATOM 2790 O O . ALA A 1 381 ? -28.976 5.306 2.112 1.00 96.19 381 ALA A O 1
ATOM 2791 N N . ARG A 1 382 ? -27.963 3.430 2.829 1.00 96.56 382 ARG A N 1
ATOM 2792 C CA . ARG A 1 382 ? -27.165 3.242 1.612 1.00 96.56 382 ARG A CA 1
ATOM 2793 C C . ARG A 1 382 ? -28.039 3.082 0.380 1.00 96.56 382 ARG A C 1
ATOM 2795 O O . ARG A 1 382 ? -27.673 3.603 -0.664 1.00 96.56 382 ARG A O 1
ATOM 2802 N N . ARG A 1 383 ? -29.206 2.442 0.489 1.00 96.00 383 ARG A N 1
ATOM 2803 C CA . ARG A 1 383 ? -30.121 2.186 -0.644 1.00 96.00 383 ARG A CA 1
ATOM 2804 C C . ARG A 1 383 ? -30.517 3.431 -1.432 1.00 96.00 383 ARG A C 1
ATOM 2806 O O . ARG A 1 383 ? -30.852 3.304 -2.604 1.00 96.00 383 ARG A O 1
ATOM 2813 N N . SER A 1 384 ? -30.498 4.611 -0.808 1.00 93.50 384 SER A N 1
ATOM 2814 C CA . SER A 1 384 ? -30.803 5.890 -1.464 1.00 93.50 384 SER A CA 1
ATOM 2815 C C . SER A 1 384 ? -29.572 6.663 -1.946 1.00 93.50 384 SER A C 1
ATOM 2817 O O . SER A 1 384 ? -29.718 7.751 -2.491 1.00 93.50 384 SER A O 1
ATOM 2819 N N . VAL A 1 385 ? -28.359 6.159 -1.704 1.00 95.25 385 VAL A N 1
ATOM 2820 C CA . VAL A 1 385 ? -27.124 6.848 -2.092 1.00 95.25 385 VAL A CA 1
ATOM 2821 C C . VAL A 1 385 ? -26.949 6.770 -3.604 1.00 95.25 385 VAL A C 1
ATOM 2823 O O . VAL A 1 385 ? -26.888 5.679 -4.177 1.00 95.25 385 VAL A O 1
ATOM 2826 N N . ASP A 1 386 ? -26.835 7.944 -4.219 1.00 94.12 386 ASP A N 1
ATOM 2827 C CA . ASP A 1 386 ? -26.508 8.134 -5.627 1.00 94.12 386 ASP A CA 1
ATOM 2828 C C . ASP A 1 386 ? -25.217 8.959 -5.740 1.00 94.12 386 ASP A C 1
ATOM 2830 O O . ASP A 1 386 ? -25.189 10.151 -5.422 1.00 94.12 386 ASP A O 1
ATOM 2834 N N . TYR A 1 387 ? -24.119 8.306 -6.116 1.00 94.75 387 TYR A N 1
ATOM 2835 C CA . TYR A 1 387 ? -22.809 8.950 -6.200 1.00 94.75 387 TYR A CA 1
ATOM 2836 C C . TYR A 1 387 ? -22.715 9.875 -7.416 1.00 94.75 387 TYR A C 1
ATOM 2838 O O . TYR A 1 387 ? -23.213 9.558 -8.493 1.00 94.75 387 TYR A O 1
ATOM 2846 N N . GLY A 1 388 ? -22.026 11.006 -7.255 1.00 89.62 388 GLY A N 1
ATOM 2847 C CA . GLY A 1 388 ? -21.938 12.088 -8.240 1.00 89.62 388 GLY A CA 1
ATOM 2848 C C . GLY A 1 388 ? -22.828 13.279 -7.863 1.00 89.62 388 GLY A C 1
ATOM 2849 O O . GLY A 1 388 ? -22.291 14.339 -7.542 1.00 89.62 388 GLY A O 1
ATOM 2850 N N . PRO A 1 389 ? -24.172 13.142 -7.829 1.00 90.25 389 PRO A N 1
ATOM 2851 C CA . PRO A 1 389 ? -25.067 14.227 -7.407 1.00 90.25 389 PRO A CA 1
ATOM 2852 C C . PRO A 1 389 ? -24.949 14.621 -5.925 1.00 90.25 389 PRO A C 1
ATOM 2854 O O . PRO A 1 389 ? -25.253 15.760 -5.555 1.00 90.25 389 PRO A O 1
ATOM 2857 N N . VAL A 1 390 ? -24.529 13.698 -5.054 1.00 89.25 390 VAL A N 1
ATOM 2858 C CA . VAL A 1 390 ? -24.319 13.981 -3.626 1.00 89.25 390 VAL A CA 1
ATOM 2859 C C . VAL A 1 390 ? -23.199 15.012 -3.447 1.00 89.25 390 VAL A C 1
ATOM 2861 O O . VAL A 1 390 ? -22.070 14.819 -3.893 1.00 89.25 390 VAL A O 1
ATOM 2864 N N . SER A 1 391 ? -23.491 16.111 -2.746 1.00 85.25 391 SER A N 1
ATOM 2865 C CA . SER A 1 391 ? -22.524 17.188 -2.509 1.00 85.25 391 SER A CA 1
ATOM 2866 C C . SER A 1 391 ? -22.728 17.868 -1.160 1.00 85.25 391 SER A C 1
ATOM 2868 O O . SER A 1 391 ? -23.852 18.014 -0.679 1.00 85.25 391 SER A O 1
ATOM 2870 N N . ARG A 1 392 ? -21.631 18.346 -0.562 1.00 82.69 392 ARG A N 1
ATOM 2871 C CA . ARG A 1 392 ? -21.651 19.016 0.748 1.00 82.69 392 ARG A CA 1
ATOM 2872 C C . ARG A 1 392 ? -22.485 20.301 0.757 1.00 82.69 392 ARG A C 1
ATOM 2874 O O . ARG A 1 392 ? -23.064 20.642 1.781 1.00 82.69 392 ARG A O 1
ATOM 2881 N N . THR A 1 393 ? -22.515 21.029 -0.358 1.00 81.50 393 THR A N 1
ATOM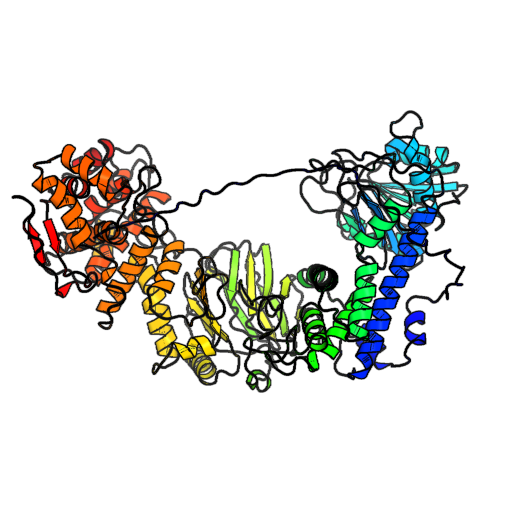 2882 C CA . THR A 1 393 ? -23.182 22.336 -0.469 1.00 81.50 393 THR A CA 1
ATOM 2883 C C . THR A 1 393 ? -24.578 22.248 -1.079 1.00 81.50 393 THR A C 1
ATOM 2885 O O . THR A 1 393 ? -25.449 23.006 -0.666 1.00 81.50 393 THR A O 1
ATOM 2888 N N . GLY A 1 394 ? -24.808 21.339 -2.033 1.00 82.25 394 GLY A N 1
ATOM 2889 C CA . GLY A 1 394 ? -26.099 21.183 -2.711 1.00 82.25 394 GLY A CA 1
ATOM 2890 C C . GLY A 1 394 ? -27.045 20.179 -2.045 1.00 82.25 394 GLY A C 1
ATOM 2891 O O . GLY A 1 394 ? -28.255 20.292 -2.203 1.00 82.25 394 GLY A O 1
ATOM 2892 N N . ASN A 1 395 ? -26.515 19.212 -1.288 1.00 84.44 395 ASN A N 1
ATOM 2893 C CA . ASN A 1 395 ? -27.289 18.185 -0.587 1.00 84.44 395 ASN A CA 1
ATOM 2894 C C . ASN A 1 395 ? -26.578 17.763 0.711 1.00 84.44 395 ASN A C 1
ATOM 2896 O O . ASN A 1 395 ? -26.105 16.635 0.848 1.00 84.44 395 ASN A O 1
ATOM 2900 N N . ALA A 1 396 ? -26.467 18.688 1.666 1.00 84.81 396 ALA A N 1
ATOM 2901 C CA . ALA A 1 396 ? -25.683 18.486 2.886 1.00 84.81 396 ALA A CA 1
ATOM 2902 C C . ALA A 1 396 ? -26.171 17.292 3.739 1.00 84.81 396 ALA A C 1
ATOM 2904 O O . ALA A 1 396 ? -25.356 16.552 4.291 1.00 84.81 396 ALA A O 1
ATOM 2905 N N . ALA A 1 397 ? -27.488 17.065 3.794 1.00 85.56 397 ALA A N 1
ATOM 2906 C CA . ALA A 1 397 ? -28.088 15.919 4.480 1.00 85.56 397 ALA A CA 1
ATOM 2907 C C . ALA A 1 397 ? -27.737 14.590 3.792 1.00 85.56 397 ALA A C 1
ATOM 2909 O O . ALA A 1 397 ? -27.229 13.667 4.430 1.00 85.56 397 ALA A O 1
ATOM 2910 N N . GLY A 1 398 ? -27.936 14.503 2.470 1.00 89.50 398 GLY A N 1
ATOM 2911 C CA . GLY A 1 398 ? -27.546 13.336 1.678 1.00 89.50 398 GLY A CA 1
ATOM 2912 C C . GLY A 1 398 ? -26.042 13.073 1.727 1.00 89.50 398 GLY A C 1
ATOM 2913 O O . GLY A 1 398 ? -25.629 11.919 1.790 1.00 89.50 398 GLY A O 1
ATOM 2914 N N . PHE A 1 399 ? -25.230 14.130 1.798 1.00 91.19 399 PHE A N 1
ATOM 2915 C CA . PHE A 1 399 ? -23.788 14.036 1.995 1.00 91.19 399 PHE A CA 1
ATOM 2916 C C . PHE A 1 399 ? -23.431 13.391 3.334 1.00 91.19 399 PHE A C 1
ATOM 2918 O O . PHE A 1 399 ? -22.655 12.439 3.343 1.00 91.19 399 PHE A O 1
ATOM 2925 N N . LEU A 1 400 ? -24.002 13.856 4.455 1.00 90.06 400 LEU A N 1
ATOM 2926 C CA . LEU A 1 400 ? -23.735 13.260 5.769 1.00 90.06 400 LEU A CA 1
ATOM 2927 C C . LEU A 1 400 ? -24.172 11.791 5.814 1.00 90.06 400 LEU A C 1
ATOM 2929 O O . LEU A 1 400 ? -23.420 10.946 6.301 1.00 90.06 400 LEU A O 1
ATOM 2933 N N . ARG A 1 401 ? -25.351 11.475 5.258 1.00 92.50 401 ARG A N 1
ATOM 2934 C CA . ARG A 1 401 ? -25.855 10.096 5.179 1.00 92.50 401 ARG A CA 1
ATOM 2935 C C . ARG A 1 401 ? -24.944 9.197 4.350 1.00 92.50 401 ARG A C 1
ATOM 2937 O O . ARG A 1 401 ? -24.612 8.104 4.802 1.00 92.50 401 ARG A O 1
ATOM 2944 N N . ALA A 1 402 ? -24.503 9.646 3.175 1.00 94.50 402 ALA A N 1
ATOM 2945 C CA . ALA A 1 402 ? -23.565 8.897 2.340 1.00 94.50 402 ALA A CA 1
ATOM 2946 C C . ALA A 1 402 ? -22.203 8.739 3.033 1.00 94.50 402 ALA A C 1
ATOM 2948 O O . ALA A 1 402 ? -21.635 7.654 3.046 1.00 94.50 402 ALA A O 1
ATOM 2949 N N . LEU A 1 403 ? -21.685 9.800 3.662 1.00 93.88 403 LEU A N 1
ATOM 2950 C CA . LEU A 1 403 ? -20.419 9.776 4.400 1.00 93.88 403 LEU A CA 1
ATOM 2951 C C . LEU A 1 403 ? -20.447 8.746 5.536 1.00 93.88 403 LEU A C 1
ATOM 2953 O O . LEU A 1 403 ? -19.525 7.944 5.655 1.00 93.88 403 LEU A O 1
ATOM 2957 N N . ALA A 1 404 ? -21.500 8.765 6.354 1.00 95.06 404 ALA A N 1
ATOM 2958 C CA . ALA A 1 404 ? -21.656 7.864 7.488 1.00 95.06 404 ALA A CA 1
ATOM 2959 C C . ALA A 1 404 ? -21.952 6.423 7.045 1.00 95.06 404 ALA A C 1
ATOM 2961 O O . ALA A 1 404 ? -21.272 5.499 7.486 1.00 95.06 404 ALA A O 1
ATOM 2962 N N . SER A 1 405 ? -22.903 6.217 6.126 1.00 96.62 405 SER A N 1
ATOM 2963 C CA . SER A 1 405 ? -23.239 4.868 5.653 1.00 96.62 405 SER A CA 1
ATOM 2964 C C . SER A 1 405 ? -22.055 4.195 4.955 1.00 96.62 405 SER A C 1
ATOM 2966 O O . SER A 1 405 ? -21.780 3.026 5.220 1.00 96.62 405 SER A O 1
ATOM 2968 N N . ASP A 1 406 ? -21.283 4.898 4.124 1.00 96.50 406 ASP A N 1
ATOM 2969 C CA . ASP A 1 406 ? -20.059 4.355 3.515 1.00 96.50 406 ASP A CA 1
ATOM 2970 C C . ASP A 1 406 ? -18.957 4.057 4.526 1.00 96.50 406 ASP A C 1
ATOM 2972 O O . ASP A 1 406 ? -18.207 3.097 4.367 1.00 96.50 406 ASP A O 1
ATOM 2976 N N . SER A 1 407 ? -18.878 4.839 5.596 1.00 96.00 407 SER A N 1
ATOM 2977 C CA . SER A 1 407 ? -17.947 4.593 6.692 1.00 96.00 407 SER A CA 1
ATOM 2978 C C . SER A 1 407 ? -18.314 3.387 7.553 1.00 96.00 407 SER A C 1
ATOM 2980 O O . SER A 1 407 ? -17.433 2.870 8.237 1.00 96.00 407 SER A O 1
ATOM 2982 N N . TRP A 1 408 ? -19.572 2.938 7.553 1.00 96.00 408 TRP A N 1
ATOM 2983 C CA . TRP A 1 408 ? -20.087 1.923 8.480 1.00 96.00 408 TRP A CA 1
ATOM 2984 C C . TRP A 1 408 ? -20.551 0.632 7.792 1.00 96.00 408 TRP A C 1
ATOM 2986 O O . TRP A 1 408 ? -21.409 -0.078 8.305 1.00 96.00 408 TRP A O 1
ATOM 2996 N N . SER A 1 409 ? -19.975 0.286 6.638 1.00 95.44 409 SER A N 1
ATOM 2997 C CA . SER A 1 409 ? -20.121 -1.056 6.057 1.00 95.44 409 SER A CA 1
ATOM 2998 C C . SER A 1 409 ? -19.384 -2.114 6.893 1.00 95.44 409 SER A C 1
ATOM 3000 O O . SER A 1 409 ? -18.303 -1.846 7.424 1.00 95.44 409 SER A O 1
ATOM 3002 N N . TYR A 1 410 ? -19.936 -3.327 6.991 1.00 96.44 410 TYR A N 1
ATOM 3003 C CA . TYR A 1 410 ? -19.310 -4.445 7.705 1.00 96.44 410 TYR A CA 1
ATOM 3004 C C . TYR A 1 410 ? -19.403 -5.742 6.901 1.00 96.44 410 TYR A C 1
ATOM 3006 O O . TYR A 1 410 ? -20.508 -6.186 6.590 1.00 96.44 410 TYR A O 1
ATOM 3014 N N . ALA A 1 411 ? -18.260 -6.343 6.576 1.00 96.44 411 ALA A N 1
ATOM 3015 C CA . ALA A 1 411 ? -18.178 -7.424 5.605 1.00 96.44 411 ALA A CA 1
ATOM 3016 C C . ALA A 1 411 ? -18.461 -8.814 6.181 1.00 96.44 411 ALA A C 1
ATOM 3018 O O . ALA A 1 411 ? -19.017 -9.641 5.470 1.00 96.44 411 ALA A O 1
ATOM 3019 N N . VAL A 1 412 ? -18.102 -9.105 7.438 1.00 95.88 412 VAL A N 1
ATOM 3020 C CA . VAL A 1 412 ? -18.187 -10.468 8.007 1.00 95.88 412 VAL A CA 1
ATOM 3021 C C . VAL A 1 412 ? -19.622 -10.802 8.444 1.00 95.88 412 VAL A C 1
ATOM 3023 O O . VAL A 1 412 ? -19.947 -10.793 9.633 1.00 95.88 412 VAL A O 1
ATOM 3026 N N . ARG A 1 413 ? -20.502 -11.029 7.461 1.00 94.94 413 ARG A N 1
ATOM 3027 C CA . ARG A 1 413 ? -21.931 -11.371 7.602 1.00 94.94 413 ARG A CA 1
ATOM 3028 C C . ARG A 1 413 ? -22.498 -11.930 6.286 1.00 94.94 413 ARG A C 1
ATOM 3030 O O . ARG A 1 413 ? -21.832 -11.898 5.255 1.00 94.94 413 ARG A O 1
ATOM 3037 N N . GLY A 1 414 ? -23.736 -12.430 6.324 1.00 94.19 414 GLY A N 1
ATOM 3038 C CA . GLY A 1 414 ? -24.393 -13.073 5.175 1.00 94.19 414 GLY A CA 1
ATOM 3039 C C . GLY A 1 414 ? -25.168 -12.151 4.223 1.00 94.19 414 GLY A C 1
ATOM 3040 O O . GLY A 1 414 ? -25.427 -12.551 3.094 1.00 94.19 414 GLY A O 1
ATOM 3041 N N . SER A 1 415 ? -25.539 -10.939 4.647 1.00 94.31 415 SER A N 1
ATOM 3042 C CA . SER A 1 415 ? -26.375 -10.017 3.860 1.00 94.31 415 SER A CA 1
ATOM 3043 C C . SER A 1 415 ? -25.997 -8.555 4.110 1.00 94.31 415 SER A C 1
ATOM 3045 O O . SER A 1 415 ? -25.544 -8.196 5.194 1.00 94.31 415 SER A O 1
ATOM 3047 N N . THR A 1 416 ? -26.166 -7.707 3.100 1.00 95.81 416 THR A N 1
ATOM 3048 C CA . THR A 1 416 ? -26.041 -6.242 3.167 1.00 95.81 416 THR A CA 1
ATOM 3049 C C . THR A 1 416 ? -26.884 -5.648 2.042 1.00 95.81 416 THR A C 1
ATOM 3051 O O . THR A 1 416 ? -27.513 -6.359 1.260 1.00 95.81 416 THR A O 1
ATOM 3054 N N . THR A 1 417 ? -26.886 -4.330 1.926 1.00 95.81 417 THR A N 1
ATOM 3055 C CA . THR A 1 417 ? -27.625 -3.614 0.886 1.00 95.81 417 THR A CA 1
ATOM 3056 C C . THR A 1 417 ? -26.670 -2.854 -0.025 1.00 95.81 417 THR A C 1
ATOM 3058 O O . THR A 1 417 ? -25.539 -2.537 0.345 1.00 95.81 417 THR A O 1
ATOM 3061 N N . THR A 1 418 ? -27.128 -2.549 -1.236 1.00 96.56 418 THR A N 1
ATOM 3062 C CA . THR A 1 418 ? -26.341 -1.815 -2.234 1.00 96.56 418 THR A CA 1
ATOM 3063 C C . THR A 1 418 ? -26.865 -0.388 -2.398 1.00 96.56 418 THR A C 1
ATOM 3065 O O . THR A 1 418 ? -28.075 -0.193 -2.265 1.00 96.56 418 THR A O 1
ATOM 3068 N N . PRO A 1 419 ? -26.013 0.583 -2.768 1.00 96.62 419 PRO A N 1
ATOM 3069 C CA . PRO A 1 419 ? -26.452 1.924 -3.168 1.00 96.62 419 PRO A CA 1
ATOM 3070 C C . PRO A 1 419 ? -27.285 1.915 -4.454 1.00 96.62 419 PRO A C 1
ATOM 3072 O O . PRO A 1 419 ? -27.423 0.860 -5.068 1.00 96.62 419 PRO A O 1
ATOM 3075 N N . GLN A 1 420 ? -27.831 3.058 -4.887 1.00 95.44 420 GLN A N 1
ATOM 3076 C CA . GLN A 1 420 ? -28.526 3.170 -6.182 1.00 95.44 420 GLN A CA 1
ATOM 3077 C C . GLN A 1 420 ? -27.537 3.034 -7.341 1.00 95.44 420 GLN A C 1
ATOM 3079 O O . GLN A 1 420 ? -27.725 2.218 -8.251 1.00 95.44 420 GLN A O 1
ATOM 3084 N N . THR A 1 421 ? -26.440 3.781 -7.260 1.00 95.38 421 THR A N 1
ATOM 3085 C CA . THR A 1 421 ? -25.329 3.756 -8.213 1.00 95.38 421 THR A CA 1
ATOM 3086 C C . THR A 1 421 ? -24.035 3.396 -7.494 1.00 95.38 421 THR A C 1
ATOM 3088 O O . THR A 1 421 ? -23.948 3.467 -6.273 1.00 95.38 421 THR A O 1
ATOM 3091 N N . PHE A 1 422 ? -23.014 2.982 -8.241 1.00 95.25 422 PHE A N 1
ATOM 3092 C CA . PHE A 1 422 ? -21.694 2.662 -7.684 1.00 95.25 422 PHE A CA 1
ATOM 3093 C C . PHE A 1 422 ? -20.643 3.718 -8.054 1.00 95.25 422 PHE A C 1
ATOM 3095 O O . PHE A 1 422 ? -19.447 3.478 -7.900 1.00 95.25 422 PHE A O 1
ATOM 3102 N N . GLY A 1 423 ? -21.080 4.879 -8.553 1.00 94.69 423 GLY A N 1
ATOM 3103 C CA . GLY A 1 423 ? -20.178 5.928 -9.011 1.00 94.69 423 GLY A CA 1
ATOM 3104 C C . GLY A 1 423 ? -19.257 5.445 -10.128 1.00 94.69 423 GLY A C 1
ATOM 3105 O O . GLY A 1 423 ? -19.659 4.667 -10.993 1.00 94.69 423 GLY A O 1
ATOM 3106 N N . ASP A 1 424 ? -17.996 5.861 -10.080 1.00 94.50 424 ASP A N 1
ATOM 3107 C CA . ASP A 1 424 ? -16.956 5.364 -10.987 1.00 94.50 424 ASP A CA 1
ATOM 3108 C C . ASP A 1 424 ? -16.219 4.100 -10.482 1.00 94.50 424 ASP A C 1
ATOM 3110 O O . ASP A 1 424 ? -15.246 3.674 -11.110 1.00 94.50 424 ASP A O 1
ATOM 3114 N N . TRP A 1 425 ? -16.679 3.486 -9.378 1.00 95.88 425 TRP A N 1
ATOM 3115 C CA . TRP A 1 425 ? -16.118 2.242 -8.831 1.00 95.88 425 TRP A CA 1
ATOM 3116 C C . TRP A 1 425 ? -16.582 1.004 -9.610 1.00 95.88 425 TRP A C 1
ATOM 3118 O O . TRP A 1 425 ? -15.761 0.156 -9.953 1.00 95.88 425 TRP A O 1
ATOM 3128 N N . MET A 1 426 ? -17.883 0.895 -9.911 1.00 95.94 426 MET A N 1
ATOM 3129 C CA . MET A 1 426 ? -18.474 -0.204 -10.696 1.00 95.94 426 MET A CA 1
ATOM 3130 C C . MET A 1 426 ? -19.549 0.338 -11.656 1.00 95.94 426 MET A C 1
ATOM 3132 O O . MET A 1 426 ? -20.224 1.314 -11.340 1.00 95.94 426 MET A O 1
ATOM 3136 N N . PRO A 1 427 ? -19.773 -0.284 -12.824 1.00 96.31 427 PRO A N 1
ATOM 3137 C CA . PRO A 1 427 ? -20.842 0.105 -13.734 1.00 96.31 427 PRO A CA 1
ATOM 3138 C C . PRO A 1 427 ? -22.202 -0.405 -13.231 1.00 96.31 427 PRO A C 1
ATOM 3140 O O . PRO A 1 427 ? -22.258 -1.452 -12.584 1.00 96.31 427 PRO A O 1
ATOM 3143 N N . PRO A 1 428 ? -23.328 0.226 -13.614 1.00 95.12 428 PRO A N 1
ATOM 3144 C CA . PRO A 1 428 ? -24.667 -0.284 -13.294 1.00 95.12 428 PRO A CA 1
ATOM 3145 C C . PRO A 1 428 ? -24.914 -1.724 -13.772 1.00 95.12 428 PRO A C 1
ATOM 3147 O O . PRO A 1 428 ? -25.634 -2.481 -13.124 1.00 95.12 428 PRO A O 1
ATOM 3150 N N . ALA A 1 429 ? -24.274 -2.117 -14.881 1.00 96.44 429 ALA A N 1
ATOM 3151 C CA . ALA A 1 429 ? -24.382 -3.447 -15.478 1.00 96.44 429 ALA A CA 1
ATOM 3152 C C . ALA A 1 429 ? -23.923 -4.591 -14.555 1.00 96.44 429 ALA A C 1
ATOM 3154 O O . ALA A 1 429 ? -24.323 -5.730 -14.786 1.00 96.44 429 ALA A O 1
ATOM 3155 N N . VAL A 1 430 ? -23.159 -4.305 -13.492 1.00 96.94 430 VAL A N 1
ATOM 3156 C CA . VAL A 1 430 ? -22.726 -5.319 -12.516 1.00 96.94 430 VAL A CA 1
ATOM 3157 C C . VAL A 1 430 ? -23.908 -6.043 -11.868 1.00 96.94 430 VAL A C 1
ATOM 3159 O O . VAL A 1 430 ? -23.798 -7.217 -11.532 1.00 96.94 430 VAL A O 1
ATOM 3162 N N . ARG A 1 431 ? -25.068 -5.382 -11.752 1.00 94.88 431 ARG A N 1
ATOM 3163 C CA . ARG A 1 431 ? -26.296 -5.976 -11.196 1.00 94.88 431 ARG A CA 1
ATOM 3164 C C . ARG A 1 431 ? -26.844 -7.135 -12.029 1.00 94.88 431 ARG A C 1
ATOM 3166 O O . ARG A 1 431 ? -27.624 -7.924 -11.516 1.00 94.88 431 ARG A O 1
ATOM 3173 N N . ASN A 1 432 ? -26.448 -7.226 -13.299 1.00 95.38 432 ASN A N 1
ATOM 3174 C CA . ASN A 1 432 ? -26.889 -8.279 -14.213 1.00 95.38 432 ASN A CA 1
ATOM 3175 C C . ASN A 1 432 ? -25.991 -9.524 -14.151 1.00 95.38 432 ASN A C 1
ATOM 3177 O O . ASN A 1 432 ? -26.277 -10.517 -14.818 1.00 95.38 432 ASN A O 1
ATOM 3181 N N . LEU A 1 433 ? -24.888 -9.469 -13.401 1.00 96.75 433 LEU A N 1
ATOM 3182 C CA . LEU A 1 433 ? -24.003 -10.608 -13.207 1.00 96.75 433 LEU A CA 1
ATOM 3183 C C . LEU A 1 433 ? -24.549 -11.519 -12.108 1.00 96.75 433 LEU A C 1
ATOM 3185 O O . LEU A 1 433 ? -25.026 -11.051 -11.077 1.00 96.75 433 LEU A O 1
ATOM 3189 N N . ALA A 1 434 ? -24.443 -12.827 -12.328 1.00 95.06 434 ALA A N 1
ATOM 3190 C CA . ALA A 1 434 ? -24.832 -13.831 -11.350 1.00 95.06 434 ALA A CA 1
ATOM 3191 C C . ALA A 1 434 ? -23.602 -14.328 -10.569 1.00 95.06 434 ALA A C 1
ATOM 3193 O O . ALA A 1 434 ? -22.566 -14.604 -11.185 1.00 95.06 434 ALA A O 1
ATOM 3194 N N . PRO A 1 435 ? -23.695 -14.471 -9.235 1.00 96.50 435 PRO A N 1
ATOM 3195 C CA . PRO A 1 435 ? -22.639 -15.091 -8.444 1.00 96.50 435 PRO A CA 1
ATOM 3196 C C . PRO A 1 435 ? -22.542 -16.595 -8.744 1.00 96.50 435 PRO A C 1
ATOM 3198 O O . PRO A 1 435 ? -23.518 -17.228 -9.155 1.00 96.50 435 PRO A O 1
ATOM 3201 N N . SER A 1 436 ? -21.372 -17.194 -8.512 1.00 96.94 436 SER A N 1
ATOM 3202 C CA . SER A 1 436 ? -21.180 -18.632 -8.692 1.00 96.94 436 SER A CA 1
ATOM 3203 C C . SER A 1 436 ? -22.074 -19.426 -7.733 1.00 96.94 436 SER A C 1
ATOM 3205 O O . SER A 1 436 ? -22.047 -19.231 -6.517 1.00 96.94 436 SER A O 1
ATOM 3207 N N . ALA A 1 437 ? -22.870 -20.344 -8.288 1.00 94.75 437 ALA A N 1
ATOM 3208 C CA . ALA A 1 437 ? -23.758 -21.198 -7.499 1.00 94.75 437 ALA A CA 1
ATOM 3209 C C . ALA A 1 437 ? -22.994 -22.329 -6.786 1.00 94.75 437 ALA A C 1
ATOM 3211 O O . ALA A 1 437 ? -23.333 -22.706 -5.664 1.00 94.75 437 ALA A O 1
ATOM 3212 N N . ALA A 1 438 ? -21.954 -22.858 -7.436 1.00 96.88 438 ALA A N 1
ATOM 3213 C CA . ALA A 1 438 ? -21.106 -23.922 -6.912 1.00 96.88 438 ALA A CA 1
ATOM 3214 C C . ALA A 1 438 ? -19.779 -23.364 -6.364 1.00 96.88 438 ALA A C 1
ATOM 3216 O O . ALA A 1 438 ? -19.274 -22.368 -6.898 1.00 96.88 438 ALA A O 1
ATOM 3217 N N . PRO A 1 439 ? -19.200 -24.007 -5.332 1.00 96.81 439 PRO A N 1
ATOM 3218 C CA . PRO A 1 439 ? -17.847 -23.697 -4.899 1.00 96.81 439 PRO A CA 1
ATOM 3219 C C . PRO A 1 439 ? -16.832 -24.052 -5.994 1.00 96.81 439 PRO A C 1
ATOM 3221 O O . PRO A 1 439 ? -16.942 -25.093 -6.642 1.00 96.81 439 PRO A O 1
ATOM 3224 N N . GLU A 1 440 ? -15.826 -23.202 -6.176 1.00 96.94 440 GLU A N 1
ATOM 3225 C CA . GLU A 1 440 ? -14.678 -23.430 -7.052 1.00 96.94 440 GLU A CA 1
ATOM 3226 C C . GLU A 1 440 ? -13.365 -23.290 -6.273 1.00 96.94 440 GLU A C 1
ATOM 3228 O O . GLU A 1 440 ? -13.249 -22.459 -5.372 1.00 96.94 440 GLU A O 1
ATOM 3233 N N . GLU A 1 441 ? -12.365 -24.100 -6.619 1.00 97.12 441 GLU A N 1
ATOM 3234 C CA . GLU A 1 441 ? -11.013 -23.968 -6.074 1.00 97.12 441 GLU A CA 1
ATOM 3235 C C . GLU A 1 441 ? -10.161 -23.090 -6.991 1.00 97.12 441 GLU A C 1
ATOM 3237 O O . GLU A 1 441 ? -10.093 -23.297 -8.203 1.00 97.12 441 GLU A O 1
ATOM 3242 N N . VAL A 1 442 ? -9.513 -22.091 -6.400 1.00 96.00 442 VAL A N 1
ATOM 3243 C CA . VAL A 1 442 ? -8.653 -21.131 -7.084 1.00 96.00 442 VAL A CA 1
ATOM 3244 C C . VAL A 1 442 ? -7.249 -21.242 -6.515 1.00 96.00 442 VAL A C 1
ATOM 3246 O O . VAL A 1 442 ? -7.028 -21.099 -5.312 1.00 96.00 442 VAL A O 1
ATOM 3249 N N . VAL A 1 443 ? -6.292 -21.476 -7.408 1.00 96.25 443 VAL A N 1
ATOM 3250 C CA . VAL A 1 443 ? -4.872 -21.581 -7.078 1.00 96.25 443 VAL A CA 1
ATOM 3251 C C . VAL A 1 443 ? -4.195 -20.244 -7.355 1.00 96.25 443 VAL A C 1
ATOM 3253 O O . VAL A 1 443 ? -4.128 -19.796 -8.497 1.00 96.25 443 VAL A O 1
ATOM 3256 N N . VAL A 1 444 ? -3.653 -19.620 -6.314 1.00 96.31 444 VAL A N 1
ATOM 3257 C CA . VAL A 1 444 ? -3.005 -18.308 -6.374 1.00 96.31 444 VAL A CA 1
ATOM 3258 C C . VAL A 1 444 ? -1.486 -18.480 -6.313 1.00 96.31 444 VAL A C 1
ATOM 3260 O O . VAL A 1 444 ? -0.941 -18.921 -5.299 1.00 96.31 444 VAL A O 1
ATOM 3263 N N . THR A 1 445 ? -0.789 -18.127 -7.397 1.00 94.12 445 THR A N 1
ATOM 3264 C CA . THR A 1 445 ? 0.685 -18.121 -7.443 1.00 94.12 445 THR A CA 1
ATOM 3265 C C . THR A 1 445 ? 1.251 -16.958 -6.637 1.00 94.12 445 THR A C 1
ATOM 3267 O O . THR A 1 445 ? 0.848 -15.811 -6.832 1.00 94.12 445 THR A O 1
ATOM 3270 N N . ILE A 1 446 ? 2.234 -17.242 -5.786 1.00 93.81 446 ILE A N 1
ATOM 3271 C CA . ILE A 1 446 ? 2.891 -16.263 -4.924 1.00 93.81 446 ILE A CA 1
ATOM 3272 C C . ILE A 1 446 ? 4.242 -15.863 -5.506 1.00 93.81 446 ILE A C 1
ATOM 3274 O O . ILE A 1 446 ? 5.077 -16.710 -5.814 1.00 93.81 446 ILE A O 1
ATOM 3278 N N . ALA A 1 447 ? 4.474 -14.560 -5.638 1.00 89.88 447 ALA A N 1
ATOM 3279 C CA . ALA A 1 447 ? 5.665 -14.032 -6.297 1.00 89.88 447 ALA A CA 1
ATOM 3280 C C . ALA A 1 447 ? 6.836 -13.743 -5.341 1.00 89.88 447 ALA A C 1
ATOM 3282 O O . ALA A 1 447 ? 7.976 -13.670 -5.789 1.00 89.88 447 ALA A O 1
ATOM 3283 N N . GLN A 1 448 ? 6.589 -13.567 -4.036 1.00 91.62 448 GLN A N 1
ATOM 3284 C CA . GLN A 1 448 ? 7.603 -13.093 -3.081 1.00 91.62 448 GLN A CA 1
ATOM 3285 C C . GLN A 1 448 ? 7.271 -13.428 -1.612 1.00 91.62 448 GLN A C 1
ATOM 3287 O O . GLN A 1 448 ? 6.241 -14.028 -1.331 1.00 91.62 448 GLN A O 1
ATOM 3292 N N . GLY A 1 449 ? 8.150 -13.004 -0.688 1.00 91.75 449 GLY A N 1
ATOM 3293 C CA . GLY A 1 449 ? 8.074 -13.164 0.780 1.00 91.75 449 GLY A CA 1
ATOM 3294 C C . GLY A 1 449 ? 6.718 -12.858 1.421 1.00 91.75 449 GLY A C 1
ATOM 3295 O O . GLY A 1 449 ? 6.201 -13.582 2.272 1.00 91.75 449 GLY A O 1
ATOM 3296 N N . GLY A 1 450 ? 6.171 -11.722 1.014 1.00 95.69 450 GLY A N 1
ATOM 3297 C CA . GLY A 1 450 ? 4.927 -11.162 1.501 1.00 95.69 450 GLY A CA 1
ATOM 3298 C C . GLY A 1 450 ? 4.487 -10.046 0.568 1.00 95.69 450 GLY A C 1
ATOM 3299 O O . GLY A 1 450 ? 5.311 -9.421 -0.108 1.00 95.69 450 GLY A O 1
ATOM 3300 N N . GLY A 1 451 ? 3.190 -9.813 0.483 1.00 95.62 451 GLY A N 1
ATOM 3301 C CA . GLY A 1 451 ? 2.644 -8.870 -0.476 1.00 95.62 451 GLY A CA 1
ATOM 3302 C C . GLY A 1 451 ? 1.153 -9.049 -0.658 1.00 95.62 451 GLY A C 1
ATOM 3303 O O . GLY A 1 451 ? 0.466 -9.591 0.208 1.00 95.62 451 GLY A O 1
ATOM 3304 N N . ARG A 1 452 ? 0.676 -8.558 -1.798 1.00 96.38 452 ARG A N 1
ATOM 3305 C CA . ARG A 1 452 ? -0.721 -8.626 -2.210 1.00 96.38 452 ARG A CA 1
ATOM 3306 C C . ARG A 1 452 ? -0.772 -9.151 -3.633 1.00 96.38 452 ARG A C 1
ATOM 3308 O O . ARG A 1 452 ? 0.157 -8.906 -4.395 1.00 96.38 452 ARG A O 1
ATOM 3315 N N . THR A 1 453 ? -1.804 -9.898 -3.989 1.00 97.50 453 THR A N 1
ATOM 3316 C CA . THR A 1 453 ? -1.961 -10.396 -5.362 1.00 97.50 453 THR A CA 1
ATOM 3317 C C . THR A 1 453 ? -3.427 -10.569 -5.715 1.00 97.50 453 THR A C 1
ATOM 3319 O O . THR A 1 453 ? -4.233 -10.949 -4.860 1.00 97.50 453 THR A O 1
ATOM 3322 N N . ALA A 1 454 ? -3.797 -10.275 -6.961 1.00 97.75 454 ALA A N 1
ATOM 3323 C CA . ALA A 1 454 ? -5.158 -10.521 -7.423 1.00 97.75 454 ALA A CA 1
ATOM 3324 C C . ALA A 1 454 ? -5.467 -12.032 -7.425 1.00 97.75 454 ALA A C 1
ATOM 3326 O O . ALA A 1 454 ? -4.678 -12.852 -7.904 1.00 97.75 454 ALA A O 1
ATOM 3327 N N . ILE A 1 455 ? -6.649 -12.395 -6.919 1.00 98.00 455 ILE A N 1
ATOM 3328 C CA . ILE A 1 455 ? -7.141 -13.785 -6.901 1.00 98.00 455 ILE A CA 1
ATOM 3329 C C . ILE A 1 455 ? -7.739 -14.181 -8.259 1.00 98.00 455 ILE A C 1
ATOM 3331 O O . ILE A 1 455 ? -7.838 -15.357 -8.587 1.00 98.00 455 ILE A O 1
ATOM 3335 N N . GLY A 1 456 ? -8.173 -13.197 -9.051 1.00 96.81 456 GLY A N 1
ATOM 3336 C CA . GLY A 1 456 ? -8.862 -13.440 -10.320 1.00 96.81 456 GLY A CA 1
ATOM 3337 C C . GLY A 1 456 ? -10.349 -13.756 -10.179 1.00 96.81 456 GLY A C 1
ATOM 3338 O O . GLY A 1 456 ? -10.983 -14.247 -11.115 1.00 96.81 456 GLY A O 1
ATOM 3339 N N . ARG A 1 457 ? -10.918 -13.465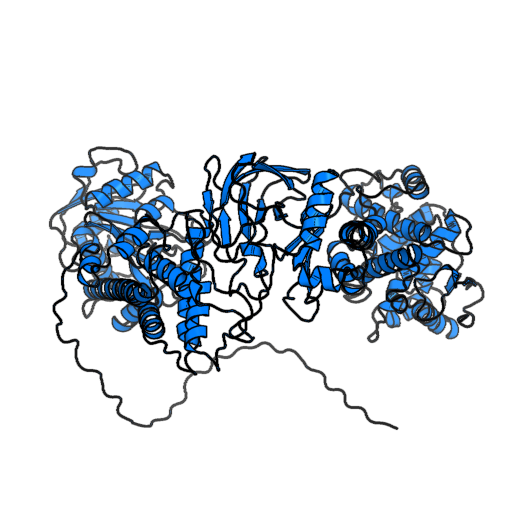 -9.008 1.00 98.12 457 ARG A N 1
ATOM 3340 C CA . ARG A 1 457 ? -12.355 -13.501 -8.731 1.00 98.12 457 ARG A CA 1
ATOM 3341 C C . ARG A 1 457 ? -12.820 -12.184 -8.143 1.00 98.12 457 ARG A C 1
ATOM 3343 O O . ARG A 1 457 ? -12.028 -11.419 -7.595 1.00 98.12 457 ARG A O 1
ATOM 3350 N N . GLY A 1 458 ? -14.095 -11.902 -8.335 1.00 98.00 458 GLY A N 1
ATOM 3351 C CA . GLY A 1 458 ? -14.729 -10.670 -7.919 1.00 98.00 458 GLY A CA 1
ATOM 3352 C C . GLY A 1 458 ? -15.895 -10.910 -6.969 1.00 98.00 458 GLY A C 1
ATOM 3353 O O . GLY A 1 458 ? -16.636 -11.874 -7.154 1.00 98.00 458 GLY A O 1
ATOM 3354 N N . ALA A 1 459 ? -16.067 -10.028 -5.987 1.00 98.25 459 ALA A N 1
ATOM 3355 C CA . ALA A 1 459 ? -17.298 -9.940 -5.214 1.00 98.25 459 ALA A CA 1
ATOM 3356 C C . ALA A 1 459 ? -18.338 -9.102 -5.969 1.00 98.25 459 ALA A C 1
ATOM 3358 O O . ALA A 1 459 ? -18.047 -7.982 -6.393 1.00 98.25 459 ALA A O 1
ATOM 3359 N N . LEU A 1 460 ? -19.561 -9.615 -6.103 1.00 98.12 460 LEU A N 1
ATOM 3360 C CA . LEU A 1 460 ? -20.678 -8.828 -6.621 1.00 98.12 460 LEU A CA 1
ATOM 3361 C C . LEU A 1 460 ? -21.287 -7.963 -5.505 1.00 98.12 460 LEU A C 1
ATOM 3363 O O . LEU A 1 460 ? -21.319 -8.400 -4.353 1.00 98.12 460 LEU A O 1
ATOM 3367 N N . PRO A 1 461 ? -21.777 -6.748 -5.813 1.00 97.69 461 PRO A N 1
ATOM 3368 C CA . PRO A 1 461 ? -22.401 -5.891 -4.811 1.00 97.69 461 PRO A CA 1
ATOM 3369 C C . PRO A 1 461 ? -23.574 -6.585 -4.111 1.00 97.69 461 PRO A C 1
ATOM 3371 O O . PRO A 1 461 ? -24.506 -7.043 -4.768 1.00 97.69 461 PRO A O 1
ATOM 3374 N N . GLY A 1 462 ? -23.529 -6.655 -2.781 1.00 96.44 462 GLY A N 1
ATOM 3375 C CA . GLY A 1 462 ? -24.584 -7.241 -1.951 1.00 96.44 462 GLY A CA 1
ATOM 3376 C C . GLY A 1 462 ? -24.671 -8.773 -1.966 1.00 96.44 462 GLY A C 1
ATOM 3377 O O . GLY A 1 462 ? -25.432 -9.328 -1.180 1.00 96.44 462 GLY A O 1
ATOM 3378 N N . ALA A 1 463 ? -23.897 -9.466 -2.807 1.00 97.00 463 ALA A N 1
ATOM 3379 C CA . ALA A 1 463 ? -23.894 -10.926 -2.859 1.00 97.00 463 ALA A CA 1
ATOM 3380 C C . ALA A 1 463 ? -22.870 -11.511 -1.866 1.00 97.00 463 ALA A C 1
ATOM 3382 O O . ALA A 1 463 ? -21.737 -11.018 -1.805 1.00 97.00 463 ALA A O 1
ATOM 3383 N N . PRO A 1 464 ? -23.228 -12.556 -1.096 1.00 97.06 464 PRO A N 1
ATOM 3384 C CA . PRO A 1 464 ? -22.299 -13.190 -0.173 1.00 97.06 464 PRO A CA 1
ATOM 3385 C C . PRO A 1 464 ? -21.225 -13.987 -0.921 1.00 97.06 464 PRO A C 1
ATOM 3387 O O . PRO A 1 464 ? -21.514 -14.721 -1.863 1.00 97.06 464 PRO A O 1
ATOM 3390 N N . VAL A 1 465 ? -19.990 -13.875 -0.444 1.00 98.31 465 VAL A N 1
ATOM 3391 C CA . VAL A 1 465 ? -18.813 -14.646 -0.838 1.00 98.31 465 VAL A CA 1
ATOM 3392 C C . VAL A 1 465 ? -18.443 -15.569 0.314 1.00 98.31 465 VAL A C 1
ATOM 3394 O O . VAL A 1 465 ? -18.151 -15.108 1.416 1.00 98.31 465 VAL A O 1
ATOM 3397 N N . GLU A 1 466 ? -18.417 -16.872 0.064 1.00 98.12 466 GLU A N 1
ATOM 3398 C CA . GLU A 1 466 ? -17.839 -17.839 0.998 1.00 98.12 466 GLU A CA 1
ATOM 3399 C C . GLU A 1 466 ? -16.378 -18.089 0.604 1.00 98.12 466 GLU A C 1
ATOM 3401 O O . GLU A 1 466 ? -16.091 -18.337 -0.569 1.00 98.12 466 GLU A O 1
ATOM 3406 N N . VAL A 1 467 ? -15.456 -18.015 1.567 1.00 98.00 467 VAL A N 1
ATOM 3407 C CA . VAL A 1 467 ? -14.016 -18.233 1.364 1.00 98.00 467 VAL A CA 1
ATOM 3408 C C . VAL A 1 467 ? -13.454 -19.188 2.409 1.00 98.00 467 VAL A C 1
ATOM 3410 O O . VAL A 1 467 ? -13.646 -19.000 3.608 1.00 98.00 467 VAL A O 1
ATOM 3413 N N . GLU A 1 468 ? -12.710 -20.189 1.956 1.00 97.25 468 GLU A N 1
ATOM 3414 C CA . GLU A 1 468 ? -11.994 -21.146 2.799 1.00 97.25 468 GLU A CA 1
ATOM 3415 C C . GLU A 1 468 ? -10.560 -21.318 2.287 1.00 97.25 468 GLU A C 1
ATOM 3417 O O . GLU A 1 468 ? -10.323 -21.420 1.081 1.00 97.25 468 GLU A O 1
ATOM 3422 N N . VAL A 1 469 ? -9.590 -21.364 3.202 1.00 97.44 469 VAL A N 1
ATOM 3423 C CA . VAL A 1 469 ? -8.201 -21.705 2.871 1.00 97.44 469 VAL A CA 1
ATOM 3424 C C . VAL A 1 469 ? -8.067 -23.225 2.849 1.00 97.44 469 VAL A C 1
ATOM 3426 O O . VAL A 1 469 ? -8.107 -23.860 3.901 1.00 97.44 469 VAL A O 1
ATOM 3429 N N . VAL A 1 470 ? -7.899 -23.791 1.654 1.00 96.38 470 VAL A N 1
ATOM 3430 C CA . VAL A 1 470 ? -7.705 -25.237 1.450 1.00 96.38 470 VAL A CA 1
ATOM 3431 C C . VAL A 1 470 ? -6.244 -25.619 1.678 1.00 96.38 470 VAL A C 1
ATOM 3433 O O . VAL A 1 470 ? -5.957 -26.620 2.327 1.00 96.38 470 VAL A O 1
ATOM 3436 N N . ASP A 1 471 ? -5.321 -24.797 1.177 1.00 95.94 471 ASP A N 1
ATOM 3437 C CA . ASP A 1 471 ? -3.881 -24.938 1.395 1.00 95.94 471 ASP A CA 1
ATOM 3438 C C . ASP A 1 471 ? -3.255 -23.547 1.541 1.00 95.94 471 ASP A C 1
ATOM 3440 O O . ASP A 1 471 ? -3.324 -22.727 0.623 1.00 95.94 471 ASP A O 1
ATOM 3444 N N . ASP A 1 472 ? -2.652 -23.275 2.699 1.00 95.06 472 ASP A N 1
ATOM 3445 C CA . ASP A 1 472 ? -1.967 -22.012 2.988 1.00 95.06 472 ASP A CA 1
ATOM 3446 C C . ASP A 1 472 ? -0.503 -21.990 2.524 1.00 95.06 472 ASP A C 1
ATOM 3448 O O . ASP A 1 472 ? 0.178 -20.972 2.663 1.00 95.06 472 ASP A O 1
ATOM 3452 N N . ALA A 1 473 ? -0.006 -23.104 1.983 1.00 95.19 473 ALA A N 1
ATOM 3453 C CA . ALA A 1 473 ? 1.353 -23.302 1.504 1.00 95.19 473 ALA A CA 1
ATOM 3454 C C . ALA A 1 473 ? 2.466 -23.040 2.535 1.00 95.19 473 ALA A C 1
ATOM 3456 O O . ALA A 1 473 ? 3.632 -22.920 2.129 1.00 95.19 473 ALA A O 1
ATOM 3457 N N . GLY A 1 474 ? 2.137 -22.987 3.831 1.00 95.06 474 GLY A N 1
ATOM 3458 C CA . GLY A 1 474 ? 3.035 -22.620 4.928 1.00 95.06 474 GLY A CA 1
ATOM 3459 C C . GLY A 1 474 ? 3.026 -21.132 5.297 1.00 95.06 474 GLY A C 1
ATOM 3460 O O . GLY A 1 474 ? 3.947 -20.686 5.979 1.00 95.06 474 GLY A O 1
ATOM 3461 N N . ALA A 1 475 ? 2.034 -20.353 4.852 1.00 96.00 475 ALA A N 1
ATOM 3462 C CA . ALA A 1 475 ? 1.952 -18.920 5.138 1.00 96.00 475 ALA A CA 1
ATOM 3463 C C . ALA A 1 475 ? 1.866 -18.636 6.647 1.00 96.00 475 ALA A C 1
ATOM 3465 O O . ALA A 1 475 ? 1.190 -19.348 7.399 1.00 96.00 475 ALA A O 1
ATOM 3466 N N . SER A 1 476 ? 2.505 -17.547 7.088 1.00 94.88 476 SER A N 1
ATOM 3467 C CA . SER A 1 476 ? 2.352 -17.061 8.465 1.00 94.88 476 SER A CA 1
ATOM 3468 C C . SER A 1 476 ? 1.015 -16.349 8.669 1.00 94.88 476 SER A C 1
ATOM 3470 O O . SER A 1 476 ? 0.430 -16.440 9.747 1.00 94.88 476 SER A O 1
ATOM 3472 N N . SER A 1 477 ? 0.507 -15.677 7.633 1.00 95.44 477 SER A N 1
ATOM 3473 C CA . SER A 1 477 ? -0.840 -15.114 7.603 1.00 95.44 477 SER A CA 1
ATOM 3474 C C . SER A 1 477 ? -1.373 -14.997 6.177 1.00 95.44 477 SER A C 1
ATOM 3476 O O . SER A 1 477 ? -0.612 -14.791 5.227 1.00 95.44 477 SER A O 1
ATOM 3478 N N . LEU A 1 478 ? -2.698 -15.112 6.053 1.00 97.75 478 LEU A N 1
ATOM 3479 C CA . LEU A 1 478 ? -3.465 -14.836 4.843 1.00 97.75 478 LEU A CA 1
ATOM 3480 C C . LEU A 1 478 ? -4.641 -13.923 5.201 1.00 97.75 478 LEU A C 1
ATOM 3482 O O . LEU A 1 478 ? -5.270 -14.105 6.244 1.00 97.75 478 LEU A O 1
ATOM 3486 N N . ALA A 1 479 ? -4.958 -12.961 4.341 1.00 97.81 479 ALA A N 1
ATOM 3487 C CA . ALA A 1 479 ? -6.152 -12.133 4.465 1.00 97.81 479 ALA A CA 1
ATOM 3488 C C . ALA A 1 479 ? -6.783 -11.872 3.093 1.00 97.81 479 ALA A C 1
ATOM 3490 O O . ALA A 1 479 ? -6.081 -11.716 2.096 1.00 97.81 479 ALA A O 1
ATOM 3491 N N . LEU A 1 480 ? -8.112 -11.815 3.047 1.00 98.00 480 LEU A N 1
ATOM 3492 C CA . LEU A 1 480 ? -8.870 -11.435 1.860 1.00 98.00 480 LEU A CA 1
ATOM 3493 C C . LEU A 1 480 ? -9.175 -9.940 1.904 1.00 98.00 480 LEU A C 1
ATOM 3495 O O . LEU A 1 480 ? -9.565 -9.426 2.950 1.00 98.00 480 LEU A O 1
ATOM 3499 N N . ARG A 1 481 ? -9.056 -9.247 0.773 1.00 96.75 481 ARG A N 1
ATOM 3500 C CA . ARG A 1 481 ? -9.425 -7.831 0.661 1.00 96.75 481 ARG A CA 1
ATOM 3501 C C . ARG A 1 481 ? -10.096 -7.488 -0.664 1.00 96.75 481 ARG A C 1
ATOM 3503 O O . ARG A 1 481 ? -9.966 -8.231 -1.638 1.00 96.75 481 ARG A O 1
ATOM 3510 N N . ILE A 1 482 ? -10.736 -6.320 -0.710 1.00 96.50 482 ILE A N 1
ATOM 3511 C CA . ILE A 1 482 ? -11.212 -5.705 -1.954 1.00 96.50 482 ILE A CA 1
ATOM 3512 C C . ILE A 1 482 ? -10.139 -4.772 -2.517 1.00 96.50 482 ILE A C 1
ATOM 3514 O O . ILE A 1 482 ? -9.784 -3.780 -1.890 1.00 96.50 482 ILE A O 1
ATOM 3518 N N . GLY A 1 483 ? -9.658 -5.074 -3.722 1.00 95.19 483 GLY A N 1
ATOM 3519 C CA . GLY A 1 483 ? -8.702 -4.255 -4.462 1.00 95.19 483 GLY A CA 1
ATOM 3520 C C . GLY A 1 483 ? -7.328 -4.099 -3.800 1.00 95.19 483 GLY A C 1
ATOM 3521 O O . GLY A 1 483 ? -7.104 -4.410 -2.628 1.00 95.19 483 GLY A O 1
ATOM 3522 N N . HIS A 1 484 ? -6.389 -3.556 -4.568 1.00 95.88 484 HIS A N 1
ATOM 3523 C CA . HIS A 1 484 ? -5.127 -3.048 -4.058 1.00 95.88 484 HIS A CA 1
ATOM 3524 C C . HIS A 1 484 ? -4.875 -1.641 -4.607 1.00 95.88 484 HIS A C 1
ATOM 3526 O O . HIS A 1 484 ? -4.152 -1.438 -5.579 1.00 95.88 484 HIS A O 1
ATOM 3532 N N . ILE A 1 485 ? -5.486 -0.655 -3.952 1.00 94.75 485 ILE A N 1
ATOM 3533 C CA . ILE A 1 485 ? -5.390 0.762 -4.310 1.00 94.75 485 ILE A CA 1
ATOM 3534 C C . ILE A 1 485 ? -4.825 1.586 -3.149 1.00 94.75 485 ILE A C 1
ATOM 3536 O O . ILE A 1 485 ? -4.767 1.127 -2.009 1.00 94.75 485 ILE A O 1
ATOM 3540 N N . ARG A 1 486 ? -4.379 2.806 -3.452 1.00 93.44 486 ARG A N 1
ATOM 3541 C CA . ARG A 1 486 ? -3.864 3.780 -2.473 1.00 93.44 486 ARG A CA 1
ATOM 3542 C C . ARG A 1 486 ? -4.775 4.988 -2.294 1.00 93.44 486 ARG A C 1
ATOM 3544 O O . ARG A 1 486 ? -4.767 5.605 -1.234 1.00 93.44 486 ARG A O 1
ATOM 3551 N N . ALA A 1 487 ? -5.527 5.335 -3.337 1.00 91.69 487 ALA A N 1
ATOM 3552 C CA . ALA A 1 487 ? -6.329 6.544 -3.402 1.00 91.69 487 ALA A CA 1
ATOM 3553 C C . ALA A 1 487 ? -7.742 6.247 -3.904 1.00 91.69 487 ALA A C 1
ATOM 3555 O O . ALA A 1 487 ? -7.948 5.411 -4.781 1.00 91.69 487 ALA A O 1
ATOM 3556 N N . ARG A 1 488 ? -8.701 6.981 -3.340 1.00 90.19 488 ARG A N 1
ATOM 3557 C CA . ARG A 1 488 ? -10.141 6.928 -3.649 1.00 90.19 488 ARG A CA 1
ATOM 3558 C C . ARG A 1 488 ? -10.769 8.325 -3.758 1.00 90.19 488 ARG A C 1
ATOM 3560 O O . ARG A 1 488 ? -11.984 8.470 -3.803 1.00 90.19 488 ARG A O 1
ATOM 3567 N N . GLY A 1 489 ? -9.937 9.367 -3.817 1.00 86.19 489 GLY A N 1
ATOM 3568 C CA . GLY A 1 489 ? -10.366 10.758 -3.643 1.00 86.19 489 GLY A CA 1
ATOM 3569 C C . GLY A 1 489 ? -10.743 11.076 -2.194 1.00 86.19 489 GLY A C 1
ATOM 3570 O O . GLY A 1 489 ? -10.685 10.208 -1.316 1.00 86.19 489 GLY A O 1
ATOM 3571 N N . ASN A 1 490 ? -11.104 12.331 -1.936 1.00 86.94 490 ASN A N 1
ATOM 3572 C CA . ASN A 1 490 ? -11.568 12.771 -0.628 1.00 86.94 490 ASN A CA 1
ATOM 3573 C C . ASN A 1 490 ? -12.914 13.496 -0.773 1.00 86.94 490 ASN A C 1
ATOM 3575 O O . ASN A 1 490 ? -12.912 14.668 -1.140 1.00 86.94 490 ASN A O 1
ATOM 3579 N N . PRO A 1 491 ? -14.058 12.880 -0.417 1.00 85.56 491 PRO A N 1
ATOM 3580 C CA . PRO A 1 491 ? -15.365 13.528 -0.573 1.00 85.56 491 PRO A CA 1
ATOM 3581 C C . PRO A 1 491 ? -15.525 14.800 0.282 1.00 85.56 491 PRO A C 1
ATOM 3583 O O . PRO A 1 491 ? -16.458 15.567 0.078 1.00 85.56 491 PRO A O 1
ATOM 3586 N N . LEU A 1 492 ? -14.632 15.061 1.249 1.00 83.12 492 LEU A N 1
ATOM 3587 C CA . LEU A 1 492 ? -14.625 16.312 2.020 1.00 83.12 492 LEU A CA 1
ATOM 3588 C C . LEU A 1 492 ? -13.964 17.485 1.273 1.00 83.12 492 LEU A C 1
ATOM 3590 O O . LEU A 1 492 ? -14.160 18.636 1.675 1.00 83.12 492 LEU A O 1
ATOM 3594 N N . ALA A 1 493 ? -13.169 17.195 0.241 1.00 82.12 493 ALA A N 1
ATOM 3595 C CA . ALA A 1 493 ? -12.436 18.167 -0.573 1.00 82.12 493 ALA A CA 1
ATOM 3596 C C . ALA A 1 493 ? -12.879 18.177 -2.049 1.00 82.12 493 ALA A C 1
ATOM 3598 O O . ALA A 1 493 ? -12.782 19.216 -2.697 1.00 82.12 493 ALA A O 1
ATOM 3599 N N . ASP A 1 494 ? -13.403 17.053 -2.540 1.00 80.50 494 ASP A N 1
ATOM 3600 C CA . ASP A 1 494 ? -13.774 16.799 -3.932 1.00 80.50 494 ASP A CA 1
ATOM 3601 C C . ASP A 1 494 ? -15.289 16.522 -4.069 1.00 80.50 494 ASP A C 1
ATOM 3603 O O . ASP A 1 494 ? -16.047 16.585 -3.097 1.00 80.50 494 ASP A O 1
ATOM 3607 N N . ASN A 1 495 ? -15.738 16.164 -5.278 1.00 85.75 495 ASN A N 1
ATOM 3608 C CA . ASN A 1 495 ? -17.075 15.607 -5.496 1.00 85.75 495 ASN A CA 1
ATOM 3609 C C . ASN A 1 495 ? -17.208 14.209 -4.868 1.00 85.75 495 ASN A C 1
ATOM 3611 O O . ASN A 1 495 ? -16.243 13.442 -4.794 1.00 85.75 495 ASN A O 1
ATOM 3615 N N . TYR A 1 496 ? -18.427 13.839 -4.466 1.00 92.62 496 TYR A N 1
ATOM 3616 C CA . TYR A 1 496 ? -18.715 12.509 -3.923 1.00 92.62 496 TYR A CA 1
ATOM 3617 C C . TYR A 1 496 ? -19.032 11.507 -5.053 1.00 92.62 496 TYR A C 1
ATOM 3619 O O . TYR A 1 496 ? -20.111 10.920 -5.108 1.00 92.62 496 TYR A O 1
ATOM 3627 N N . ASP A 1 497 ? -18.079 11.313 -5.968 1.00 93.31 497 ASP A N 1
ATOM 3628 C CA . ASP A 1 497 ? -18.254 10.542 -7.216 1.00 93.31 497 ASP A CA 1
ATOM 3629 C C . ASP A 1 497 ? -18.277 9.014 -7.034 1.00 93.31 497 ASP A C 1
ATOM 3631 O O . ASP A 1 497 ? -18.465 8.277 -8.002 1.00 93.31 497 ASP A O 1
ATOM 3635 N N . ARG A 1 498 ? -18.034 8.516 -5.817 1.00 94.38 498 ARG A N 1
ATOM 3636 C CA . ARG A 1 498 ? -17.837 7.090 -5.515 1.00 94.38 498 ARG A CA 1
ATOM 3637 C C . ARG A 1 498 ? -17.930 6.810 -4.019 1.00 94.38 498 ARG A C 1
ATOM 3639 O O . ARG A 1 498 ? -17.821 7.764 -3.250 1.00 94.38 498 ARG A O 1
ATOM 3646 N N . PRO A 1 499 ? -18.025 5.538 -3.591 1.00 95.06 499 PRO A N 1
ATOM 3647 C CA . PRO A 1 499 ? -18.010 5.208 -2.176 1.00 95.06 499 PRO A CA 1
ATOM 3648 C C . PRO A 1 499 ? -16.795 5.762 -1.429 1.00 95.06 499 PRO A C 1
ATOM 3650 O O . PRO A 1 499 ? -15.704 5.846 -1.996 1.00 95.06 499 PRO A O 1
ATOM 3653 N N . ARG A 1 500 ? -16.941 6.089 -0.139 1.00 93.50 500 ARG A N 1
ATOM 3654 C CA . ARG A 1 500 ? -15.817 6.613 0.664 1.00 93.50 500 ARG A CA 1
ATOM 3655 C C . ARG A 1 500 ? -14.670 5.615 0.837 1.00 93.50 500 ARG A C 1
ATOM 3657 O O . ARG A 1 500 ? -13.507 6.017 0.806 1.00 93.50 500 ARG A O 1
ATOM 3664 N N . TYR A 1 501 ? -14.993 4.337 1.051 1.00 92.75 501 TYR A N 1
ATOM 3665 C CA . TYR A 1 501 ? -14.036 3.259 1.341 1.00 92.75 501 TYR A CA 1
ATOM 3666 C C . TYR A 1 501 ? -14.359 1.962 0.572 1.00 92.75 501 TYR A C 1
ATOM 3668 O O . TYR A 1 501 ? -14.559 0.920 1.196 1.00 92.75 501 TYR A O 1
ATOM 3676 N N . PRO A 1 502 ? -14.401 1.983 -0.774 1.00 92.81 502 PRO A N 1
ATOM 3677 C CA . PRO A 1 502 ? -14.804 0.821 -1.567 1.00 92.81 502 PRO A CA 1
ATOM 3678 C C . PRO A 1 502 ? -13.830 -0.361 -1.430 1.00 92.81 502 PRO A C 1
ATOM 3680 O O . PRO A 1 502 ? -14.223 -1.512 -1.587 1.00 92.81 502 PRO A O 1
ATOM 3683 N N . ASP A 1 503 ? -12.570 -0.077 -1.089 1.00 92.06 503 ASP A N 1
ATOM 3684 C CA . ASP A 1 503 ? -11.487 -1.030 -0.830 1.00 92.06 503 ASP A CA 1
ATOM 3685 C C . ASP A 1 503 ? -11.243 -1.290 0.671 1.00 92.06 503 ASP A C 1
ATOM 3687 O O . ASP A 1 503 ? -10.297 -1.984 1.046 1.00 92.06 503 ASP A O 1
ATOM 3691 N N . GLY A 1 504 ? -12.067 -0.702 1.547 1.00 88.25 504 GLY A N 1
ATOM 3692 C CA . GLY A 1 504 ? -11.832 -0.598 2.992 1.00 88.25 504 GLY A CA 1
ATOM 3693 C C . GLY A 1 504 ? -12.022 -1.883 3.793 1.00 88.25 504 GLY A C 1
ATOM 3694 O O . GLY A 1 504 ? -12.049 -1.823 5.019 1.00 88.25 504 GLY A O 1
ATOM 3695 N N . HIS A 1 505 ? -12.158 -3.022 3.118 1.00 94.19 505 HIS A N 1
ATOM 3696 C CA . HIS A 1 505 ? -12.411 -4.314 3.734 1.00 94.19 505 HIS A CA 1
ATOM 3697 C C . HIS A 1 505 ? -11.209 -5.230 3.544 1.00 94.19 505 HIS A C 1
ATOM 3699 O O . HIS A 1 505 ? -10.854 -5.585 2.418 1.00 94.19 505 HIS A O 1
ATOM 3705 N N . GLN A 1 506 ? -10.608 -5.631 4.659 1.00 95.31 506 GLN A N 1
ATOM 3706 C CA . GLN A 1 506 ? -9.522 -6.600 4.721 1.00 95.31 506 GLN A CA 1
ATOM 3707 C C . GLN A 1 506 ? -9.789 -7.519 5.906 1.00 95.31 506 GLN A C 1
ATOM 3709 O O . GLN A 1 506 ? -9.865 -7.039 7.028 1.00 95.31 506 GLN A O 1
ATOM 3714 N N . VAL A 1 507 ? -9.906 -8.821 5.663 1.00 96.88 507 VAL A N 1
ATOM 3715 C CA . VAL A 1 507 ? -10.316 -9.812 6.661 1.00 96.88 507 VAL A CA 1
ATOM 3716 C C . VAL A 1 507 ? -9.298 -10.940 6.714 1.00 96.88 507 VAL A C 1
ATOM 3718 O O . VAL A 1 507 ? -9.024 -11.582 5.701 1.00 96.88 507 VAL A O 1
ATOM 3721 N N . THR A 1 508 ? -8.742 -11.202 7.895 1.00 96.19 508 THR A N 1
ATOM 3722 C CA . THR A 1 508 ? -7.833 -12.336 8.110 1.00 96.19 508 THR A CA 1
ATOM 3723 C C . THR A 1 508 ? -8.565 -13.651 7.871 1.00 96.19 508 THR A C 1
ATOM 3725 O O . THR A 1 508 ? -9.647 -13.871 8.412 1.00 96.19 508 THR A O 1
ATOM 3728 N N . LEU A 1 509 ? -7.964 -14.538 7.081 1.00 95.62 509 LEU A N 1
ATOM 3729 C CA . LEU A 1 509 ? -8.521 -15.851 6.790 1.00 95.62 509 LEU A CA 1
ATOM 3730 C C . LEU A 1 509 ? -8.066 -16.861 7.859 1.00 95.62 509 LEU A C 1
ATOM 3732 O O . LEU A 1 509 ? -6.865 -17.127 7.971 1.00 95.62 509 LEU A O 1
ATOM 3736 N N . PRO A 1 510 ? -8.985 -17.426 8.663 1.00 88.81 510 PRO A N 1
ATOM 3737 C CA . PRO A 1 510 ? -8.641 -18.453 9.636 1.00 88.81 510 PRO A CA 1
ATOM 3738 C C . PRO A 1 510 ? -8.316 -19.782 8.941 1.00 88.81 510 PRO A C 1
ATOM 3740 O O . PRO A 1 510 ? -8.884 -20.121 7.903 1.00 88.81 510 PRO A O 1
ATOM 3743 N N . LYS A 1 511 ? -7.435 -20.581 9.552 1.00 81.69 511 LYS A N 1
ATOM 3744 C CA . LYS A 1 511 ? -7.165 -21.946 9.080 1.00 81.69 511 LYS A CA 1
ATOM 3745 C C . LYS A 1 511 ? -8.348 -22.862 9.400 1.00 81.69 511 LYS A C 1
ATOM 3747 O O . LYS A 1 511 ? -8.862 -22.828 10.517 1.00 81.69 511 LYS A O 1
ATOM 3752 N N . GLY A 1 512 ? -8.749 -23.693 8.437 1.00 79.31 512 GLY A N 1
ATOM 3753 C CA . GLY A 1 512 ? -9.746 -24.755 8.632 1.00 79.31 512 GLY A CA 1
ATOM 3754 C C . GLY A 1 512 ? -11.184 -24.284 8.879 1.00 79.31 512 GLY A C 1
ATOM 3755 O O . GLY A 1 512 ? -12.009 -25.084 9.314 1.00 79.31 512 GLY A O 1
ATOM 3756 N N . ARG A 1 513 ? -11.500 -23.005 8.637 1.00 87.50 513 ARG A N 1
ATOM 3757 C CA . ARG A 1 513 ? -12.855 -22.454 8.781 1.00 87.50 513 ARG A CA 1
ATOM 3758 C C . ARG A 1 513 ? -13.188 -21.547 7.600 1.00 87.50 513 ARG A C 1
ATOM 3760 O O . ARG A 1 513 ? -12.420 -20.641 7.292 1.00 87.50 513 ARG A O 1
ATOM 3767 N N . ALA A 1 514 ? -14.354 -21.758 6.996 1.00 93.12 514 ALA A N 1
ATOM 3768 C CA . ALA A 1 514 ? -14.887 -20.853 5.986 1.00 93.12 514 ALA A CA 1
ATOM 3769 C C . ALA A 1 514 ? -15.407 -19.548 6.619 1.00 93.12 514 ALA A C 1
ATOM 3771 O O . ALA A 1 514 ? -15.964 -19.553 7.721 1.00 93.12 514 ALA A O 1
ATOM 3772 N N . LEU A 1 515 ? -15.245 -18.433 5.909 1.00 95.62 515 LEU A N 1
ATOM 3773 C CA . LEU A 1 515 ? -15.884 -17.156 6.223 1.00 95.62 515 LEU A CA 1
ATOM 3774 C C . LEU A 1 515 ? -16.935 -16.829 5.169 1.00 95.62 515 LEU A C 1
ATOM 3776 O O . LEU A 1 515 ? -16.695 -17.032 3.983 1.00 95.62 515 LEU A O 1
ATOM 3780 N N . THR A 1 516 ? -18.053 -16.254 5.605 1.00 96.56 516 THR A N 1
ATOM 3781 C CA . THR A 1 516 ? -19.039 -15.622 4.724 1.00 96.56 516 THR A CA 1
ATOM 3782 C C . THR A 1 516 ? -18.862 -14.114 4.812 1.00 96.56 516 THR A C 1
ATOM 3784 O O . THR A 1 516 ? -18.885 -13.546 5.906 1.00 96.56 516 THR A O 1
ATOM 3787 N N . LEU A 1 517 ? -18.638 -13.490 3.661 1.00 97.44 517 LEU A N 1
ATOM 3788 C CA . LEU A 1 517 ? -18.308 -12.080 3.523 1.00 97.44 517 LEU A CA 1
ATOM 3789 C C . LEU A 1 517 ? -19.251 -11.429 2.516 1.00 97.44 517 LEU A C 1
ATOM 3791 O O . LEU A 1 517 ? -19.508 -12.002 1.466 1.00 97.44 517 LEU A O 1
ATOM 3795 N N . VAL A 1 518 ? -19.731 -10.222 2.776 1.00 97.06 518 VAL A N 1
ATOM 3796 C CA . VAL A 1 518 ? -20.608 -9.495 1.852 1.00 97.06 518 VAL A CA 1
ATOM 3797 C C . VAL A 1 518 ? -20.153 -8.046 1.723 1.00 97.06 518 VAL A C 1
ATOM 3799 O O . VAL A 1 518 ? -19.779 -7.408 2.703 1.00 97.06 518 VAL A O 1
ATOM 3802 N N . TYR A 1 519 ? -20.164 -7.510 0.504 1.00 96.94 519 TYR A N 1
ATOM 3803 C CA . TYR A 1 519 ? -19.604 -6.190 0.212 1.00 96.94 519 TYR A CA 1
ATOM 3804 C C . TYR A 1 519 ? -20.653 -5.303 -0.467 1.00 96.94 519 TYR A C 1
ATOM 3806 O O . TYR A 1 519 ? -21.125 -5.670 -1.545 1.00 96.94 519 TYR A O 1
ATOM 3814 N N . PRO A 1 520 ? -20.993 -4.118 0.078 1.00 96.81 520 PRO A N 1
ATOM 3815 C CA . PRO A 1 520 ? -22.039 -3.263 -0.497 1.00 96.81 520 PRO A CA 1
ATOM 3816 C C . PRO A 1 520 ? -21.789 -2.819 -1.941 1.00 96.81 520 PRO A C 1
ATOM 3818 O O . PRO A 1 520 ? -22.733 -2.567 -2.689 1.00 96.81 520 PRO A O 1
ATOM 3821 N N . TRP A 1 521 ? -20.518 -2.720 -2.335 1.00 96.19 521 TRP A N 1
ATOM 3822 C CA . TRP A 1 521 ? -20.101 -2.222 -3.649 1.00 96.19 521 TRP A CA 1
ATOM 3823 C C . TRP A 1 521 ? -19.398 -3.267 -4.509 1.00 96.19 521 TRP A C 1
ATOM 3825 O O . TRP A 1 521 ? -19.075 -2.976 -5.657 1.00 96.19 521 TRP A O 1
ATOM 3835 N N . GLY A 1 522 ? -19.142 -4.463 -3.970 1.00 96.94 522 GLY A N 1
ATOM 3836 C CA . GLY A 1 522 ? -18.316 -5.465 -4.638 1.00 96.94 522 GLY A CA 1
ATOM 3837 C C . GLY A 1 522 ? -16.906 -4.960 -4.973 1.00 96.94 522 GLY A C 1
ATOM 3838 O O . GLY A 1 522 ? -16.469 -3.901 -4.519 1.00 96.94 522 GLY A O 1
ATOM 3839 N N . GLY A 1 523 ? -16.184 -5.723 -5.788 1.00 97.69 523 GLY A N 1
ATOM 3840 C CA . GLY A 1 523 ? -14.854 -5.345 -6.262 1.00 97.69 523 GLY A CA 1
ATOM 3841 C C . GLY A 1 523 ? -13.897 -6.529 -6.401 1.00 97.69 523 GLY A C 1
ATOM 3842 O O . GLY A 1 523 ? -14.202 -7.645 -5.971 1.00 97.69 523 GLY A O 1
ATOM 3843 N N . PRO A 1 524 ? -12.763 -6.349 -7.096 1.00 98.25 524 PRO A N 1
ATOM 3844 C CA . PRO A 1 524 ? -11.822 -7.438 -7.342 1.00 98.25 524 PRO A CA 1
ATOM 3845 C C . PRO A 1 524 ? -11.246 -7.962 -6.020 1.00 98.25 524 PRO A C 1
ATOM 3847 O O . PRO A 1 524 ? -10.787 -7.175 -5.195 1.00 98.25 524 PRO A O 1
ATOM 3850 N N . LEU A 1 525 ? -11.249 -9.282 -5.825 1.00 98.56 525 LEU A N 1
ATOM 3851 C CA . LEU A 1 525 ? -10.686 -9.912 -4.632 1.00 98.56 525 LEU A CA 1
ATOM 3852 C C . LEU A 1 525 ? -9.161 -10.017 -4.749 1.00 98.56 525 LEU A C 1
ATOM 3854 O O . LEU A 1 525 ? -8.627 -10.469 -5.770 1.00 98.56 525 LEU A O 1
ATOM 3858 N N . PHE A 1 526 ? -8.470 -9.632 -3.681 1.00 98.56 526 PHE A N 1
ATOM 3859 C CA . PHE A 1 526 ? -7.022 -9.747 -3.527 1.00 98.56 526 PHE A CA 1
ATOM 3860 C C . PHE A 1 526 ? -6.681 -10.571 -2.285 1.00 98.56 526 PHE A C 1
ATOM 3862 O O . PHE A 1 526 ? -7.406 -10.551 -1.288 1.00 98.56 526 PHE A O 1
ATOM 3869 N N . LEU A 1 527 ? -5.558 -11.279 -2.363 1.00 98.44 527 LEU A N 1
ATOM 3870 C CA . LEU A 1 527 ? -4.965 -12.029 -1.266 1.00 98.44 527 LEU A CA 1
ATOM 3871 C C . LEU A 1 527 ? -3.776 -11.248 -0.708 1.00 98.44 527 LEU A C 1
ATOM 3873 O O . LEU A 1 527 ? -2.796 -11.034 -1.422 1.00 98.44 527 LEU A O 1
ATOM 3877 N N . ASP A 1 528 ? -3.845 -10.889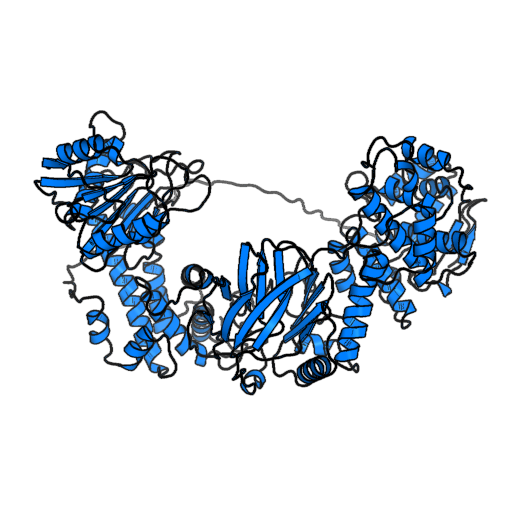 0.568 1.00 97.94 528 ASP A N 1
ATOM 3878 C CA . ASP A 1 528 ? -2.699 -10.432 1.350 1.00 97.94 528 ASP A CA 1
ATOM 3879 C C . ASP A 1 528 ? -2.033 -11.663 1.977 1.00 97.94 528 ASP A C 1
ATOM 3881 O O . ASP A 1 528 ? -2.705 -12.493 2.592 1.00 97.94 528 ASP A O 1
ATOM 3885 N N . TYR A 1 529 ? -0.718 -11.797 1.814 1.00 97.31 529 TYR A N 1
ATOM 3886 C CA . TYR A 1 529 ? 0.041 -12.964 2.274 1.00 97.31 529 TYR A CA 1
ATOM 3887 C C . TYR A 1 529 ? 1.369 -12.561 2.916 1.00 97.31 529 TYR A C 1
ATOM 3889 O O . TYR A 1 529 ? 1.973 -11.547 2.552 1.00 97.31 529 TYR A O 1
ATOM 3897 N N . GLN A 1 530 ? 1.840 -13.372 3.863 1.00 97.44 530 GLN A N 1
ATOM 3898 C CA . GLN A 1 530 ? 3.137 -13.215 4.526 1.00 97.44 530 GLN A CA 1
ATOM 3899 C C . GLN A 1 530 ? 3.812 -14.571 4.770 1.00 97.44 530 GLN A C 1
ATOM 3901 O O . GLN A 1 530 ? 3.150 -15.597 4.938 1.00 97.44 530 GLN A O 1
ATOM 3906 N N . GLY A 1 531 ? 5.145 -14.560 4.833 1.00 96.00 531 GLY A N 1
ATOM 3907 C CA . GLY A 1 531 ? 5.952 -15.718 5.225 1.00 96.00 531 GLY A CA 1
ATOM 3908 C C . GLY A 1 531 ? 6.080 -16.810 4.159 1.00 96.00 531 GLY A C 1
ATOM 3909 O O . GLY A 1 531 ? 6.350 -17.954 4.507 1.00 96.00 531 GLY A O 1
ATOM 3910 N N . LEU A 1 532 ? 5.892 -16.485 2.877 1.00 93.75 532 LEU A N 1
ATOM 3911 C CA . LEU A 1 532 ? 5.954 -17.448 1.773 1.00 93.75 532 LEU A CA 1
ATOM 3912 C C . LEU A 1 532 ? 7.188 -17.246 0.894 1.00 93.75 532 LEU A C 1
ATOM 3914 O O . LEU A 1 532 ? 7.686 -16.142 0.740 1.00 93.75 532 LEU A O 1
ATOM 3918 N N . ALA A 1 533 ? 7.681 -18.309 0.264 1.00 89.75 533 ALA A N 1
ATOM 3919 C CA . ALA A 1 533 ? 8.688 -18.182 -0.787 1.00 89.75 533 ALA A CA 1
ATOM 3920 C C . ALA A 1 533 ? 8.034 -17.896 -2.153 1.00 89.75 533 ALA A C 1
ATOM 3922 O O . ALA A 1 533 ? 6.894 -18.288 -2.408 1.00 89.75 533 ALA A O 1
ATOM 3923 N N . ALA A 1 534 ? 8.782 -17.267 -3.062 1.00 88.06 534 ALA A N 1
ATOM 3924 C CA . ALA A 1 534 ? 8.369 -17.123 -4.457 1.00 88.06 534 ALA A CA 1
ATOM 3925 C C . ALA A 1 534 ? 8.123 -18.499 -5.110 1.00 88.06 534 ALA A C 1
ATOM 3927 O O . ALA A 1 534 ? 8.881 -19.443 -4.886 1.00 88.06 534 ALA A O 1
ATOM 3928 N N . GLY A 1 535 ? 7.075 -18.607 -5.926 1.00 87.62 535 GLY A N 1
ATOM 3929 C CA . GLY A 1 535 ? 6.649 -19.831 -6.609 1.00 87.62 535 GLY A CA 1
ATOM 3930 C C . GLY A 1 535 ? 5.722 -20.740 -5.793 1.00 87.62 535 GLY A C 1
ATOM 3931 O O . GLY A 1 535 ? 5.213 -21.722 -6.335 1.00 87.62 535 GLY A O 1
ATOM 3932 N N . ARG A 1 536 ? 5.469 -20.439 -4.510 1.00 93.00 536 ARG A N 1
ATOM 3933 C CA . ARG A 1 536 ? 4.467 -21.164 -3.708 1.00 93.00 536 ARG A CA 1
ATOM 3934 C C . ARG A 1 536 ? 3.058 -20.897 -4.243 1.00 93.00 536 ARG A C 1
ATOM 3936 O O . ARG A 1 536 ? 2.806 -19.872 -4.874 1.00 93.00 536 ARG A O 1
ATOM 3943 N N . LYS A 1 537 ? 2.144 -21.834 -3.998 1.00 95.75 537 LYS A N 1
ATOM 3944 C CA . LYS A 1 537 ? 0.760 -21.785 -4.476 1.00 95.75 537 LYS A CA 1
ATOM 3945 C C . LYS A 1 537 ? -0.185 -21.915 -3.292 1.00 95.75 537 LYS A C 1
ATOM 3947 O O . LYS A 1 537 ? -0.141 -22.935 -2.621 1.00 95.75 537 LYS A O 1
ATOM 3952 N N . VAL A 1 538 ? -1.002 -20.896 -3.051 1.00 97.25 538 VAL A N 1
ATOM 3953 C CA . VAL A 1 538 ? -2.081 -20.930 -2.051 1.00 97.25 538 VAL A CA 1
ATOM 3954 C C . VAL A 1 538 ? -3.357 -21.393 -2.745 1.00 97.25 538 VAL A C 1
ATOM 3956 O O . VAL A 1 538 ? -3.651 -20.918 -3.841 1.00 97.25 538 VAL A O 1
ATOM 3959 N N . THR A 1 539 ? -4.120 -22.288 -2.121 1.00 97.62 539 THR A N 1
ATOM 3960 C CA . THR A 1 539 ? -5.397 -22.769 -2.668 1.00 97.62 539 THR A CA 1
ATOM 3961 C C . THR A 1 539 ? -6.550 -22.258 -1.818 1.00 97.62 539 THR A C 1
ATOM 3963 O O . THR A 1 539 ? -6.609 -22.514 -0.613 1.00 97.62 539 THR A O 1
ATOM 3966 N N . LEU A 1 540 ? -7.472 -21.539 -2.454 1.00 98.06 540 LEU A N 1
ATOM 3967 C CA . LEU A 1 540 ? -8.689 -21.015 -1.841 1.00 98.06 540 LEU A CA 1
ATOM 3968 C C . LEU A 1 540 ? -9.903 -21.716 -2.443 1.00 98.06 540 LEU A C 1
ATOM 3970 O O . LEU A 1 540 ? -9.971 -21.876 -3.658 1.00 98.06 540 LEU A O 1
ATOM 3974 N N . ARG A 1 541 ? -10.887 -22.073 -1.622 1.00 97.94 541 ARG A N 1
ATOM 3975 C CA . ARG A 1 541 ? -12.215 -22.482 -2.086 1.00 97.94 541 ARG A CA 1
ATOM 3976 C C . ARG A 1 541 ? -13.158 -21.299 -1.953 1.00 97.94 541 ARG A C 1
ATOM 3978 O O . ARG A 1 541 ? -13.257 -20.712 -0.877 1.00 97.94 541 ARG A O 1
ATOM 3985 N N . LEU A 1 542 ? -13.806 -20.937 -3.055 1.00 98.31 542 LEU A N 1
ATOM 3986 C CA . LEU A 1 542 ? -14.637 -19.746 -3.179 1.00 98.31 542 LEU A CA 1
ATOM 3987 C C . LEU A 1 542 ? -16.027 -20.111 -3.696 1.00 98.31 542 LEU A C 1
ATOM 3989 O O . LEU A 1 542 ? -16.151 -20.894 -4.633 1.00 98.31 542 LEU A O 1
ATOM 3993 N N . LYS A 1 543 ? -17.071 -19.498 -3.147 1.00 98.31 543 LYS A N 1
ATOM 3994 C CA . LYS A 1 543 ? -18.447 -19.567 -3.665 1.00 98.31 543 LYS A CA 1
ATOM 3995 C C . LYS A 1 543 ? -19.072 -18.179 -3.619 1.00 98.31 543 LYS A C 1
ATOM 3997 O O . LYS A 1 543 ? -18.676 -17.358 -2.798 1.00 98.31 543 LYS A O 1
ATOM 4002 N N . GLY A 1 544 ? -20.031 -17.910 -4.501 1.00 98.12 544 GLY A N 1
ATOM 4003 C CA . GLY A 1 544 ? -20.701 -16.613 -4.554 1.00 98.12 544 GLY A CA 1
ATOM 4004 C C . GLY A 1 544 ? -19.886 -15.524 -5.265 1.00 98.12 544 GLY A C 1
ATOM 4005 O O . GLY A 1 544 ? -20.196 -14.338 -5.178 1.00 98.12 544 GLY A O 1
ATOM 4006 N N . VAL A 1 545 ? -18.830 -15.917 -5.978 1.00 98.31 545 VAL A N 1
ATOM 4007 C CA . VAL A 1 545 ? -17.923 -15.011 -6.696 1.00 98.31 545 VAL A CA 1
ATOM 4008 C C . VAL A 1 545 ? -18.280 -14.920 -8.177 1.00 98.31 545 VAL A C 1
ATOM 4010 O O . VAL A 1 545 ? -18.986 -15.770 -8.708 1.00 98.31 545 VAL A O 1
ATOM 4013 N N . THR A 1 546 ? -17.751 -13.919 -8.877 1.00 97.50 546 THR A N 1
ATOM 4014 C CA . THR A 1 546 ? -17.822 -13.838 -10.343 1.00 97.50 546 THR A CA 1
ATOM 4015 C C . THR A 1 546 ? -16.437 -13.854 -10.979 1.00 97.50 546 THR A C 1
ATOM 4017 O O . THR A 1 546 ? -15.446 -13.393 -10.399 1.00 97.50 546 THR A O 1
ATOM 4020 N N . ARG A 1 547 ? -16.372 -14.337 -12.221 1.00 96.12 547 ARG A N 1
ATOM 4021 C CA . ARG A 1 547 ? -15.244 -14.080 -13.122 1.00 96.12 547 ARG A CA 1
ATOM 4022 C C . ARG A 1 547 ? -15.422 -12.705 -13.765 1.00 96.12 547 ARG A C 1
ATOM 4024 O O . ARG A 1 547 ? -16.545 -12.258 -13.989 1.00 96.12 547 ARG A O 1
ATOM 4031 N N . TYR A 1 548 ? -14.312 -12.037 -14.041 1.00 97.25 548 TYR A N 1
ATOM 4032 C CA . TYR A 1 548 ? -14.272 -10.732 -14.702 1.00 97.25 548 TYR A CA 1
ATOM 4033 C C . TYR A 1 548 ? -13.083 -10.679 -15.668 1.00 97.25 548 TYR A C 1
ATOM 4035 O O . TYR A 1 548 ? -12.458 -11.707 -15.923 1.00 97.25 548 TYR A O 1
ATOM 4043 N N . ALA A 1 549 ? -12.774 -9.502 -16.216 1.00 98.00 549 ALA A N 1
ATOM 4044 C CA . ALA A 1 549 ? -11.602 -9.268 -17.060 1.00 98.00 549 ALA A CA 1
ATOM 4045 C C . ALA A 1 549 ? -10.284 -9.438 -16.273 1.00 98.00 549 ALA A C 1
ATOM 4047 O O . ALA A 1 549 ? -9.623 -8.462 -15.920 1.00 98.00 549 ALA A O 1
ATOM 4048 N N . HIS A 1 550 ? -9.923 -10.683 -15.976 1.00 97.88 550 HIS A N 1
ATOM 4049 C CA . HIS A 1 550 ? -8.707 -11.066 -15.277 1.00 97.88 550 HIS A CA 1
ATOM 4050 C C . HIS A 1 550 ? -7.811 -11.896 -16.190 1.00 97.88 550 HIS A C 1
ATOM 4052 O O . HIS A 1 550 ? -8.245 -12.911 -16.728 1.00 97.88 550 HIS A O 1
ATOM 4058 N N . PHE A 1 551 ? -6.558 -11.480 -16.324 1.00 97.75 551 PHE A N 1
ATOM 4059 C CA . PHE A 1 551 ? -5.547 -12.179 -17.109 1.00 97.75 551 PHE A CA 1
ATOM 4060 C C . PHE A 1 551 ? -4.411 -12.604 -16.176 1.00 97.75 551 PHE A C 1
ATOM 4062 O O . PHE A 1 551 ? -3.778 -11.737 -15.580 1.00 97.75 551 PHE A O 1
ATOM 4069 N N . ASP A 1 552 ? -4.141 -13.900 -16.025 1.00 95.75 552 ASP A N 1
ATOM 4070 C CA . ASP A 1 552 ? -3.035 -14.388 -15.189 1.00 95.75 552 ASP A CA 1
ATOM 4071 C C . ASP A 1 552 ? -2.009 -15.123 -16.051 1.00 95.75 552 ASP A C 1
ATOM 4073 O O . ASP A 1 552 ? -2.273 -16.209 -16.557 1.00 95.75 552 ASP A O 1
ATOM 4077 N N . PHE A 1 553 ? -0.833 -14.517 -16.216 1.00 93.12 553 PHE A N 1
ATOM 4078 C CA . PHE A 1 553 ? 0.298 -15.089 -16.948 1.00 93.12 553 PHE A CA 1
ATOM 4079 C C . PHE A 1 553 ? 1.396 -15.615 -16.019 1.00 93.12 553 PHE A C 1
ATOM 4081 O O . PHE A 1 553 ? 2.497 -15.915 -16.478 1.00 93.12 553 PHE A O 1
ATOM 4088 N N . THR A 1 554 ? 1.129 -15.723 -14.714 1.00 88.06 554 THR A N 1
ATOM 4089 C CA . THR A 1 554 ? 2.028 -16.422 -13.779 1.00 88.06 554 THR A CA 1
ATOM 4090 C C . THR A 1 554 ? 1.946 -17.941 -13.942 1.00 88.06 554 THR A C 1
ATOM 4092 O O . THR A 1 554 ? 2.817 -18.668 -13.466 1.00 88.06 554 THR A O 1
ATOM 4095 N N . GLN A 1 555 ? 0.913 -18.421 -14.639 1.00 84.31 555 GLN A N 1
ATOM 4096 C CA . GLN A 1 555 ? 0.744 -19.793 -15.108 1.00 84.31 555 GLN A CA 1
ATOM 4097 C C . GLN A 1 555 ? 0.239 -19.760 -16.564 1.00 84.31 555 GLN A C 1
ATOM 4099 O O . GLN A 1 555 ? -0.261 -18.723 -17.005 1.00 84.31 555 GLN A O 1
ATOM 4104 N N . PRO A 1 556 ? 0.368 -20.852 -17.342 1.00 86.25 556 PRO A N 1
ATOM 4105 C CA . PRO A 1 556 ? -0.236 -20.919 -18.669 1.00 86.25 556 PRO A CA 1
ATOM 4106 C C . PRO A 1 556 ? -1.757 -20.744 -18.589 1.00 86.25 556 PRO A C 1
ATOM 4108 O O . PRO A 1 556 ? -2.434 -21.531 -17.933 1.00 86.25 556 PRO A O 1
ATOM 4111 N N . MET A 1 557 ? -2.277 -19.725 -19.271 1.00 91.25 557 MET A N 1
ATOM 4112 C CA . MET A 1 557 ? -3.713 -19.471 -19.390 1.00 91.25 557 MET A CA 1
ATOM 4113 C C . MET A 1 557 ? -4.285 -20.318 -20.532 1.00 91.25 557 MET A C 1
ATOM 4115 O O . MET A 1 557 ? -3.717 -20.352 -21.627 1.00 91.25 557 MET A O 1
ATOM 4119 N N . SER A 1 558 ? -5.396 -21.012 -20.294 1.00 93.44 558 SER A N 1
ATOM 4120 C CA . SER A 1 558 ? -6.087 -21.768 -21.345 1.00 93.44 558 SER A CA 1
ATOM 4121 C C . SER A 1 558 ? -6.778 -20.840 -22.354 1.00 93.44 558 SER A C 1
ATOM 4123 O O . SER A 1 558 ? -7.080 -19.681 -22.059 1.00 93.44 558 SER A O 1
ATOM 4125 N N . ALA A 1 559 ? -7.070 -21.360 -23.552 1.00 94.62 559 ALA A N 1
ATOM 4126 C CA . ALA A 1 559 ? -7.802 -20.611 -24.579 1.00 94.62 559 ALA A CA 1
ATOM 4127 C C . ALA A 1 559 ? -9.193 -20.163 -24.089 1.00 94.62 559 ALA A C 1
ATOM 4129 O O . ALA A 1 559 ? -9.614 -19.042 -24.368 1.00 94.62 559 ALA A O 1
ATOM 4130 N N . ASP A 1 560 ? -9.871 -21.004 -23.304 1.00 95.75 560 ASP A N 1
ATOM 4131 C CA . ASP A 1 560 ? -11.189 -20.697 -22.743 1.00 95.75 560 ASP A CA 1
ATOM 4132 C C . ASP A 1 560 ? -11.120 -19.598 -21.681 1.00 95.75 560 ASP A C 1
ATOM 4134 O O . ASP A 1 560 ? -11.944 -18.682 -21.685 1.00 95.75 560 ASP A O 1
ATOM 4138 N N . GLU A 1 561 ? -10.128 -19.645 -20.785 1.00 94.44 561 GLU A N 1
ATOM 4139 C CA . GLU A 1 561 ? -9.905 -18.573 -19.810 1.00 94.44 561 GLU A CA 1
ATOM 4140 C C . GLU A 1 561 ? -9.617 -17.250 -20.521 1.00 94.44 561 GLU A C 1
ATOM 4142 O O . GLU A 1 561 ? -10.200 -16.223 -20.162 1.00 94.44 561 GLU A O 1
ATOM 4147 N N . MET A 1 562 ? -8.757 -17.270 -21.548 1.00 96.44 562 MET A N 1
ATOM 4148 C CA . MET A 1 562 ? -8.436 -16.084 -22.344 1.00 96.44 562 MET A CA 1
ATOM 4149 C C . MET A 1 562 ? -9.695 -15.510 -23.002 1.00 96.44 562 MET A C 1
ATOM 4151 O O . MET A 1 562 ? -9.994 -14.326 -22.839 1.00 96.44 562 MET A O 1
ATOM 4155 N N . ALA A 1 563 ? -10.484 -16.348 -23.681 1.00 97.31 563 ALA A N 1
ATOM 4156 C CA . ALA A 1 563 ? -11.721 -15.931 -24.336 1.00 97.31 563 ALA A CA 1
ATOM 4157 C C . ALA A 1 563 ? -12.739 -15.341 -23.341 1.00 97.31 563 ALA A C 1
ATOM 4159 O O . ALA A 1 563 ? -13.384 -14.330 -23.636 1.00 97.31 563 ALA A O 1
ATOM 4160 N N . GLN A 1 564 ? -12.856 -15.920 -22.140 1.00 96.31 564 GLN A N 1
ATOM 4161 C CA . GLN A 1 564 ? -13.715 -15.395 -21.073 1.00 96.31 564 GLN A CA 1
ATOM 4162 C C . GLN A 1 564 ? -13.254 -14.013 -20.593 1.00 96.31 564 GLN A C 1
ATOM 4164 O O . GLN A 1 564 ? -14.082 -13.102 -20.484 1.00 96.31 564 GLN A O 1
ATOM 4169 N N . ALA A 1 565 ? -11.953 -13.830 -20.346 1.00 97.69 565 ALA A N 1
ATOM 4170 C CA . ALA A 1 565 ? -11.386 -12.558 -19.900 1.00 97.69 565 ALA A CA 1
ATOM 4171 C C . ALA A 1 565 ? -11.519 -11.457 -20.967 1.00 97.69 565 ALA A C 1
ATOM 4173 O O . ALA A 1 565 ? -11.930 -10.334 -20.658 1.00 97.69 565 ALA A O 1
ATOM 4174 N N . VAL A 1 566 ? -11.254 -11.792 -22.235 1.00 98.06 566 VAL A N 1
ATOM 4175 C CA . VAL A 1 566 ? -11.458 -10.914 -23.400 1.00 98.06 566 VAL A CA 1
ATOM 4176 C C . VAL A 1 566 ? -12.922 -10.501 -23.515 1.00 98.06 566 VAL A C 1
ATOM 4178 O O . VAL A 1 566 ? -13.226 -9.309 -23.604 1.00 98.06 566 VAL A O 1
ATOM 4181 N N . GLY A 1 567 ? -13.841 -11.469 -23.458 1.00 97.31 567 GLY A N 1
ATOM 4182 C CA . GLY A 1 567 ? -15.276 -11.211 -23.511 1.00 97.31 567 GLY A CA 1
ATOM 4183 C C . GLY A 1 567 ? -15.744 -10.302 -22.374 1.00 97.31 567 GLY A C 1
ATOM 4184 O O . GLY A 1 567 ? -16.502 -9.364 -22.617 1.00 97.31 567 GLY A O 1
ATOM 4185 N N . ALA A 1 568 ? -15.259 -10.526 -21.149 1.00 97.44 568 ALA A N 1
ATOM 4186 C CA . ALA A 1 568 ? -15.574 -9.685 -19.996 1.00 97.44 568 ALA A CA 1
ATOM 4187 C C . ALA A 1 568 ? -15.054 -8.247 -20.160 1.00 97.44 568 ALA A C 1
ATOM 4189 O O . ALA A 1 568 ? -15.784 -7.299 -19.864 1.00 97.44 568 ALA A O 1
ATOM 4190 N N . LEU A 1 569 ? -13.837 -8.054 -20.690 1.00 97.50 569 LEU A N 1
ATOM 4191 C CA . LEU A 1 569 ? -13.301 -6.710 -20.935 1.00 97.50 569 LEU A CA 1
ATOM 4192 C C . LEU A 1 569 ? -14.116 -5.964 -22.000 1.00 97.50 569 LEU A C 1
ATOM 4194 O O . LEU A 1 569 ? -14.431 -4.782 -21.830 1.00 97.50 569 LEU A O 1
ATOM 4198 N N . SER A 1 570 ? -14.510 -6.661 -23.069 1.00 96.00 570 SER A N 1
ATOM 4199 C CA . SER A 1 570 ? -15.372 -6.100 -24.111 1.00 96.00 570 SER A CA 1
ATOM 4200 C C . SER A 1 570 ? -16.739 -5.693 -23.559 1.00 96.00 570 SER A C 1
ATOM 4202 O O . SER A 1 570 ? -17.152 -4.546 -23.761 1.00 96.00 570 SER A O 1
ATOM 4204 N N . ARG A 1 571 ? -17.414 -6.575 -22.806 1.00 95.56 571 ARG A N 1
ATOM 4205 C CA . ARG A 1 571 ? -18.727 -6.277 -22.203 1.00 95.56 571 ARG A CA 1
ATOM 4206 C C . ARG A 1 571 ? -18.649 -5.145 -21.182 1.00 95.56 571 ARG A C 1
ATOM 4208 O O . ARG A 1 571 ? -19.490 -4.255 -21.200 1.00 95.56 571 ARG A O 1
ATOM 4215 N N . GLY A 1 572 ? -17.608 -5.121 -20.349 1.00 95.56 572 GLY A N 1
ATOM 4216 C CA . GLY A 1 572 ? -17.426 -4.085 -19.334 1.00 95.56 572 GLY A CA 1
ATOM 4217 C C . GLY A 1 572 ? -18.482 -4.109 -18.230 1.00 95.56 572 GLY A C 1
ATOM 4218 O O . GLY A 1 572 ? -18.856 -3.056 -17.729 1.00 95.56 572 GLY A O 1
ATOM 4219 N N . ASP A 1 573 ? -18.961 -5.299 -17.876 1.00 95.56 573 ASP A N 1
ATOM 4220 C CA . ASP A 1 573 ? -20.049 -5.546 -16.924 1.00 95.56 573 ASP A CA 1
ATOM 4221 C C . ASP A 1 573 ? -19.593 -5.542 -15.451 1.00 95.56 573 ASP A C 1
ATOM 4223 O O . ASP A 1 573 ? -20.377 -5.175 -14.583 1.00 95.56 573 ASP A O 1
ATOM 4227 N N . TYR A 1 574 ? -18.326 -5.868 -15.159 1.00 95.56 574 TYR A N 1
ATOM 4228 C CA . TYR A 1 574 ? -17.768 -5.898 -13.793 1.00 95.56 574 TYR A CA 1
ATOM 4229 C C . TYR A 1 574 ? -16.960 -4.645 -13.385 1.00 95.56 574 TYR A C 1
ATOM 4231 O O . TYR A 1 574 ? -16.541 -4.517 -12.247 1.00 95.56 574 TYR A O 1
ATOM 4239 N N . GLY A 1 575 ? -16.683 -3.698 -14.283 1.00 94.44 575 GLY A N 1
ATOM 4240 C CA . GLY A 1 575 ? -16.029 -2.422 -13.931 1.00 94.44 575 GLY A CA 1
ATOM 4241 C C . GLY A 1 575 ? -14.513 -2.419 -13.742 1.00 94.44 575 GLY A C 1
ATOM 4242 O O . GLY A 1 575 ? -13.895 -1.401 -14.042 1.00 94.44 575 GLY A O 1
ATOM 4243 N N . TRP A 1 576 ? -13.895 -3.535 -13.354 1.00 98.25 576 TRP A N 1
ATOM 4244 C CA . TRP A 1 576 ? -12.438 -3.654 -13.190 1.00 98.25 576 TRP A CA 1
ATOM 4245 C C . TRP A 1 576 ? -11.810 -4.632 -14.176 1.00 98.25 576 TRP A C 1
ATOM 4247 O O . TRP A 1 576 ? -12.411 -5.638 -14.546 1.00 98.25 576 TRP A O 1
ATOM 4257 N N . GLN A 1 577 ? -10.573 -4.339 -14.565 1.00 98.06 577 GLN A N 1
ATOM 4258 C CA . GLN A 1 577 ? -9.675 -5.235 -15.277 1.00 98.06 577 GLN A CA 1
ATOM 4259 C C . GLN A 1 577 ? -8.415 -5.422 -14.439 1.00 98.06 577 GLN A C 1
ATOM 4261 O O . GLN A 1 577 ? -7.845 -4.449 -13.937 1.00 98.06 577 GLN A O 1
ATOM 4266 N N . THR A 1 578 ? -7.976 -6.669 -14.295 1.00 98.44 578 THR A N 1
ATOM 4267 C CA . THR A 1 578 ? -6.688 -6.981 -13.675 1.00 98.44 578 THR A CA 1
ATOM 4268 C C . THR A 1 578 ? -5.844 -7.864 -14.579 1.00 98.44 578 THR A C 1
ATOM 4270 O O . THR A 1 578 ? -6.366 -8.660 -15.362 1.00 98.44 578 THR A O 1
ATOM 4273 N N . ALA A 1 579 ? -4.529 -7.690 -14.520 1.00 97.88 579 ALA A N 1
ATOM 4274 C CA . ALA A 1 579 ? -3.585 -8.552 -15.215 1.00 97.88 579 ALA A CA 1
ATOM 4275 C C . ALA A 1 579 ? -2.395 -8.858 -14.312 1.00 97.88 579 ALA A C 1
ATOM 4277 O O . ALA A 1 579 ? -1.873 -7.953 -13.665 1.00 97.88 579 ALA A O 1
ATOM 4278 N N . LYS A 1 580 ? -1.967 -10.116 -14.279 1.00 96.00 580 LYS A N 1
ATOM 4279 C CA . LYS A 1 580 ? -0.813 -10.585 -13.520 1.00 96.00 580 LYS A CA 1
ATOM 4280 C C . LYS A 1 580 ? 0.254 -11.080 -14.472 1.00 96.00 580 LYS A C 1
ATOM 4282 O O . LYS A 1 580 ? -0.004 -11.902 -15.350 1.00 96.00 580 LYS A O 1
ATOM 4287 N N . PHE A 1 581 ? 1.459 -10.591 -14.261 1.00 93.88 581 PHE A N 1
ATOM 4288 C CA . PHE A 1 581 ? 2.664 -10.938 -14.988 1.00 93.88 581 PHE A CA 1
ATOM 4289 C C . PHE A 1 581 ? 3.730 -11.344 -13.973 1.00 93.88 581 PHE A C 1
ATOM 4291 O O . PHE A 1 581 ? 3.632 -11.051 -12.779 1.00 93.88 581 PHE A O 1
ATOM 4298 N N . GLU A 1 582 ? 4.791 -11.998 -14.429 1.00 89.75 582 GLU A N 1
ATOM 4299 C CA . GLU A 1 582 ? 5.951 -12.164 -13.562 1.00 89.75 582 GLU A CA 1
ATOM 4300 C C . GLU A 1 582 ? 6.546 -10.783 -13.241 1.00 89.75 582 GLU A C 1
ATOM 4302 O O . GLU A 1 582 ? 6.804 -10.004 -14.153 1.00 89.75 582 GLU A O 1
ATOM 4307 N N . GLY A 1 583 ? 6.718 -10.461 -11.954 1.00 91.31 583 GLY A N 1
ATOM 4308 C CA . GLY A 1 583 ? 7.239 -9.168 -11.487 1.00 91.31 583 GLY A CA 1
ATOM 4309 C C . GLY A 1 583 ? 6.275 -7.976 -11.591 1.00 91.31 583 GLY A C 1
ATOM 4310 O O . GLY A 1 583 ? 6.673 -6.858 -11.264 1.00 91.31 583 GLY A O 1
ATOM 4311 N N . GLY A 1 584 ? 5.012 -8.172 -11.989 1.00 95.25 584 GLY A N 1
ATOM 4312 C CA . GLY A 1 584 ? 4.093 -7.054 -12.192 1.00 95.25 584 GLY A CA 1
ATOM 4313 C C . GLY A 1 584 ? 2.614 -7.407 -12.136 1.00 95.25 584 GLY A C 1
ATOM 4314 O O . GLY A 1 584 ? 2.197 -8.449 -12.628 1.00 95.25 584 GLY A O 1
ATOM 4315 N N . GLU A 1 585 ? 1.800 -6.508 -11.592 1.00 97.75 585 GLU A N 1
ATOM 4316 C CA . GLU A 1 585 ? 0.342 -6.631 -11.614 1.00 97.75 585 GLU A CA 1
ATOM 4317 C C . GLU A 1 585 ? -0.316 -5.296 -11.963 1.00 97.75 585 GLU A C 1
ATOM 4319 O O . GLU A 1 585 ? 0.108 -4.231 -11.521 1.00 97.75 585 GLU A O 1
ATOM 4324 N N . VAL A 1 586 ? -1.385 -5.353 -12.747 1.00 98.31 586 VAL A N 1
ATOM 4325 C CA . VAL A 1 586 ? -2.186 -4.198 -13.151 1.00 98.31 586 VAL A CA 1
ATOM 4326 C C . VAL A 1 586 ? -3.581 -4.349 -12.572 1.00 98.31 586 VAL A C 1
ATOM 4328 O O . VAL A 1 586 ? -4.189 -5.408 -12.703 1.00 98.31 586 VAL A O 1
ATOM 4331 N N . GLN A 1 587 ? -4.103 -3.276 -11.987 1.00 98.00 587 GLN A N 1
ATOM 4332 C CA . GLN A 1 587 ? -5.510 -3.103 -11.651 1.00 98.00 587 GLN A CA 1
ATOM 4333 C C . GLN A 1 587 ? -5.986 -1.777 -12.243 1.00 98.00 587 GLN A C 1
ATOM 4335 O O . GLN A 1 587 ? -5.459 -0.722 -11.928 1.00 98.00 587 GLN A O 1
ATOM 4340 N N . GLN A 1 588 ? -7.005 -1.779 -13.088 1.00 97.88 588 GLN A N 1
ATOM 4341 C CA . GLN A 1 588 ? -7.554 -0.535 -13.631 1.00 97.88 588 GLN A CA 1
ATOM 4342 C C . GLN A 1 588 ? -9.048 -0.661 -13.858 1.00 97.88 588 GLN A C 1
ATOM 4344 O O . GLN A 1 588 ? -9.557 -1.766 -14.066 1.00 97.88 588 GLN A O 1
ATOM 4349 N N . THR A 1 589 ? -9.768 0.457 -13.832 1.00 97.69 589 THR A N 1
ATOM 4350 C CA . THR A 1 589 ? -11.171 0.406 -14.239 1.00 97.69 589 THR A CA 1
ATOM 4351 C C . THR A 1 589 ? -11.251 0.104 -15.732 1.00 97.69 589 THR A C 1
ATOM 4353 O O . THR A 1 589 ? -10.410 0.534 -16.528 1.00 97.69 589 THR A O 1
ATOM 4356 N N . ILE A 1 590 ? -12.286 -0.620 -16.149 1.00 97.06 590 ILE A N 1
ATOM 4357 C CA . ILE A 1 590 ? -12.526 -0.937 -17.559 1.00 97.06 590 ILE A CA 1
ATOM 4358 C C . ILE A 1 590 ? -12.701 0.348 -18.373 1.00 97.06 590 ILE A C 1
ATOM 4360 O O . ILE A 1 590 ? -12.267 0.398 -19.519 1.00 97.06 590 ILE A O 1
ATOM 4364 N N . ALA A 1 591 ? -13.261 1.410 -17.785 1.00 95.50 591 ALA A N 1
ATOM 4365 C CA . ALA A 1 591 ? -13.332 2.720 -18.426 1.00 95.50 591 ALA A CA 1
ATOM 4366 C C . ALA A 1 591 ? -11.934 3.254 -18.792 1.00 95.50 591 ALA A C 1
ATOM 4368 O O . ALA A 1 591 ? -11.709 3.684 -19.925 1.00 95.50 591 ALA A O 1
ATOM 4369 N N . LYS A 1 592 ? -10.968 3.168 -17.866 1.00 96.94 592 LYS A N 1
ATOM 4370 C CA . LYS A 1 592 ? -9.583 3.581 -18.119 1.00 96.94 592 LYS A CA 1
ATOM 4371 C C . LYS A 1 592 ? -8.884 2.644 -19.103 1.00 96.94 592 LYS A C 1
ATOM 4373 O O . LYS A 1 592 ? -8.276 3.148 -20.041 1.00 96.94 592 LYS A O 1
ATOM 4378 N N . ALA A 1 593 ? -9.058 1.327 -18.995 1.00 97.12 593 ALA A N 1
ATOM 4379 C CA . ALA A 1 593 ? -8.534 0.381 -19.986 1.00 97.12 593 ALA A CA 1
ATOM 4380 C C . ALA A 1 593 ? -9.066 0.685 -21.403 1.00 97.12 593 ALA A C 1
ATOM 4382 O O . ALA A 1 593 ? -8.294 0.850 -22.345 1.00 97.12 593 ALA A O 1
ATOM 4383 N N . LYS A 1 594 ? -10.384 0.859 -21.561 1.00 95.38 594 LYS A N 1
ATOM 4384 C CA . LYS A 1 594 ? -11.019 1.173 -22.853 1.00 95.38 594 LYS A CA 1
ATOM 4385 C C . LYS A 1 594 ? -10.553 2.506 -23.441 1.00 95.38 594 LYS A C 1
ATOM 4387 O O . LYS A 1 594 ? -10.436 2.604 -24.657 1.00 95.38 594 LYS A O 1
ATOM 4392 N N . SER A 1 595 ? -10.219 3.495 -22.606 1.00 95.56 595 SER A N 1
ATOM 4393 C CA . SER A 1 595 ? -9.670 4.773 -23.085 1.00 95.56 595 SER A CA 1
ATOM 4394 C C . SER A 1 595 ? -8.301 4.658 -23.770 1.00 95.56 595 SER A C 1
ATOM 4396 O O . SER A 1 595 ? -7.918 5.573 -24.493 1.00 95.56 595 SER A O 1
ATOM 4398 N N . VAL A 1 596 ? -7.575 3.548 -23.569 1.00 95.06 596 VAL A N 1
ATOM 4399 C CA . VAL A 1 596 ? -6.227 3.338 -24.127 1.00 95.06 596 VAL A CA 1
ATOM 4400 C C . VAL A 1 596 ? -6.100 2.118 -25.044 1.00 95.06 596 VAL A C 1
ATOM 4402 O O . VAL A 1 596 ? -5.146 2.050 -25.814 1.00 95.06 596 VAL A O 1
ATOM 4405 N N . ILE A 1 597 ? -7.056 1.180 -25.014 1.00 94.81 597 ILE A N 1
ATOM 4406 C CA . ILE A 1 597 ? -7.115 0.035 -25.945 1.00 94.81 597 ILE A CA 1
ATOM 4407 C C . ILE A 1 597 ? -7.243 0.506 -27.405 1.00 94.81 597 ILE A C 1
ATOM 4409 O O . ILE A 1 597 ? -6.641 -0.076 -28.311 1.00 94.81 597 ILE A O 1
ATOM 4413 N N . GLY A 1 598 ? -8.017 1.569 -27.648 1.00 89.31 598 GLY A N 1
ATOM 4414 C CA . GLY A 1 598 ? -8.280 2.064 -28.998 1.00 89.31 598 GLY A CA 1
ATOM 4415 C C . GLY A 1 598 ? -8.995 1.019 -29.862 1.00 89.31 598 GLY A C 1
ATOM 4416 O O . GLY A 1 598 ? -10.016 0.472 -29.455 1.00 89.31 598 GLY A O 1
ATOM 4417 N N . SER A 1 599 ? -8.464 0.750 -31.058 1.00 89.25 599 SER A N 1
ATOM 4418 C CA . SER A 1 599 ? -9.002 -0.241 -32.006 1.00 89.25 599 SER A CA 1
ATOM 4419 C C . SER A 1 599 ? -8.462 -1.664 -31.811 1.00 89.25 599 SER A C 1
ATOM 4421 O O . SER A 1 599 ? -8.841 -2.562 -32.562 1.00 89.25 599 SER A O 1
ATOM 4423 N N . GLN A 1 600 ? -7.561 -1.880 -30.848 1.00 93.56 600 GLN A N 1
ATOM 4424 C CA . GLN A 1 600 ? -6.987 -3.199 -30.578 1.00 93.56 600 GLN A CA 1
ATOM 4425 C C . GLN A 1 600 ? -8.032 -4.116 -29.936 1.00 93.56 600 GLN A C 1
ATOM 4427 O O . GLN A 1 600 ? -8.924 -3.664 -29.216 1.00 93.56 600 GLN A O 1
ATOM 4432 N N . SER A 1 601 ? -7.898 -5.426 -30.145 1.00 95.31 601 SER A N 1
ATOM 4433 C CA . SER A 1 601 ? -8.639 -6.377 -29.312 1.00 95.31 601 SER A CA 1
ATOM 4434 C C . SER A 1 601 ? -8.140 -6.316 -27.855 1.00 95.31 601 SER A C 1
ATOM 4436 O O . SER A 1 601 ? -6.964 -6.015 -27.624 1.00 95.31 601 SER A O 1
ATOM 4438 N N . PRO A 1 602 ? -8.986 -6.643 -26.857 1.00 96.75 602 PRO A N 1
ATOM 4439 C CA . PRO A 1 602 ? -8.552 -6.819 -25.469 1.00 96.75 602 PRO A CA 1
ATOM 4440 C C . PRO A 1 602 ? -7.312 -7.706 -25.316 1.00 96.75 602 PRO A C 1
ATOM 4442 O O . PRO A 1 602 ? -6.413 -7.381 -24.546 1.00 96.75 602 PRO A O 1
ATOM 4445 N N . GLU A 1 603 ? -7.249 -8.801 -26.074 1.00 96.31 603 GLU A N 1
ATOM 4446 C CA . GLU A 1 603 ? -6.131 -9.743 -26.053 1.00 96.31 603 GLU A CA 1
ATOM 4447 C C . GLU A 1 603 ? -4.830 -9.089 -26.529 1.00 96.31 603 GLU A C 1
ATOM 4449 O O . GLU A 1 603 ? -3.837 -9.106 -25.804 1.00 96.31 603 GLU A O 1
ATOM 4454 N N . GLN A 1 604 ? -4.849 -8.435 -27.696 1.00 96.19 604 GLN A N 1
ATOM 4455 C CA . GLN A 1 604 ? -3.691 -7.700 -28.225 1.00 96.19 604 GLN A CA 1
ATOM 4456 C C . GLN A 1 604 ? -3.230 -6.599 -27.269 1.00 96.19 604 GLN A C 1
ATOM 4458 O O . GLN A 1 604 ? -2.034 -6.399 -27.068 1.00 96.19 604 GLN A O 1
ATOM 4463 N N . TYR A 1 605 ? -4.163 -5.889 -26.638 1.00 96.94 605 TYR A N 1
ATOM 4464 C CA . TYR A 1 605 ? -3.821 -4.868 -25.657 1.00 96.94 605 TYR A CA 1
ATOM 4465 C C . TYR A 1 605 ? -3.070 -5.453 -24.450 1.00 96.94 605 TYR A C 1
ATOM 4467 O O . TYR A 1 605 ? -2.041 -4.910 -24.037 1.00 96.94 605 TYR A O 1
ATOM 4475 N N . VAL A 1 606 ? -3.548 -6.566 -23.892 1.00 97.31 606 VAL A N 1
ATOM 4476 C CA . VAL A 1 606 ? -2.927 -7.187 -22.716 1.00 97.31 606 VAL A CA 1
ATOM 4477 C C . VAL A 1 606 ? -1.598 -7.858 -23.074 1.00 97.31 606 VAL A C 1
ATOM 4479 O O . VAL A 1 606 ? -0.608 -7.647 -22.372 1.00 97.31 606 VAL A O 1
ATOM 4482 N N . LEU A 1 607 ? -1.551 -8.633 -24.160 1.00 95.50 607 LEU A N 1
ATOM 4483 C CA . LEU A 1 607 ? -0.354 -9.366 -24.573 1.00 95.50 607 LEU A CA 1
ATOM 4484 C C . LEU A 1 607 ? 0.700 -8.437 -25.176 1.00 95.50 607 LEU A C 1
ATOM 4486 O O . LEU A 1 607 ? 1.832 -8.394 -24.699 1.00 95.50 607 LEU A O 1
ATOM 4490 N N . ASP A 1 608 ? 0.349 -7.636 -26.176 1.00 94.81 608 ASP A N 1
ATOM 4491 C CA . ASP A 1 608 ? 1.342 -6.813 -26.862 1.00 94.81 608 ASP A CA 1
ATOM 4492 C C . ASP A 1 608 ? 1.589 -5.502 -26.114 1.00 94.81 608 ASP A C 1
ATOM 4494 O O . ASP A 1 608 ? 2.720 -5.028 -26.027 1.00 94.81 608 ASP A O 1
ATOM 4498 N N . GLY A 1 609 ? 0.536 -4.885 -25.574 1.00 95.06 609 GLY A N 1
ATOM 4499 C CA . GLY A 1 609 ? 0.630 -3.620 -24.850 1.00 95.06 609 GLY A CA 1
ATOM 4500 C C . GLY A 1 609 ? 1.243 -3.779 -23.470 1.00 95.06 609 GLY A C 1
ATOM 4501 O O . GLY A 1 609 ? 2.342 -3.283 -23.223 1.00 95.06 609 GLY A O 1
ATOM 4502 N N . LEU A 1 610 ? 0.534 -4.450 -22.569 1.00 96.94 610 LEU A N 1
ATOM 4503 C CA . LEU A 1 610 ? 0.964 -4.549 -21.177 1.00 96.94 610 LEU A CA 1
ATOM 4504 C C . LEU A 1 610 ? 2.145 -5.511 -21.029 1.00 96.94 610 LEU A C 1
ATOM 4506 O O . LEU A 1 610 ? 3.210 -5.105 -20.563 1.00 96.94 610 LEU A O 1
ATOM 4510 N N . LYS A 1 611 ? 1.997 -6.766 -21.464 1.00 95.44 611 LYS A N 1
ATOM 4511 C CA . LYS A 1 611 ? 3.031 -7.781 -21.252 1.00 95.44 611 LYS A CA 1
ATOM 4512 C C . LYS A 1 611 ? 4.298 -7.471 -22.046 1.00 95.44 611 LYS A C 1
ATOM 4514 O O . LYS A 1 611 ? 5.341 -7.242 -21.444 1.00 95.44 611 LYS A O 1
ATOM 4519 N N . VAL A 1 612 ? 4.221 -7.431 -23.378 1.00 95.19 612 VAL A N 1
ATOM 4520 C CA . VAL A 1 612 ? 5.418 -7.313 -24.227 1.00 95.19 612 VAL A CA 1
ATOM 4521 C C . VAL A 1 612 ? 6.069 -5.936 -24.103 1.00 95.19 612 VAL A C 1
ATOM 4523 O O . VAL A 1 612 ? 7.283 -5.838 -23.918 1.00 95.19 612 VAL A O 1
ATOM 4526 N N . ARG A 1 613 ? 5.287 -4.858 -24.230 1.00 95.38 613 ARG A N 1
ATOM 4527 C CA . ARG A 1 613 ? 5.849 -3.508 -24.385 1.00 95.38 613 ARG A CA 1
ATOM 4528 C C . ARG A 1 613 ? 6.107 -2.781 -23.065 1.00 95.38 613 ARG A C 1
ATOM 4530 O O . ARG A 1 613 ? 6.974 -1.908 -23.064 1.00 95.38 613 ARG A O 1
ATOM 4537 N N . ILE A 1 614 ? 5.455 -3.137 -21.952 1.00 95.94 614 ILE A N 1
ATOM 4538 C CA . ILE A 1 614 ? 5.766 -2.580 -20.618 1.00 95.94 614 ILE A CA 1
ATOM 4539 C C . ILE A 1 614 ? 6.691 -3.516 -19.831 1.00 95.94 614 ILE A C 1
ATOM 4541 O O . ILE A 1 614 ? 7.848 -3.161 -19.596 1.00 95.94 614 ILE A O 1
ATOM 4545 N N . PHE A 1 615 ? 6.215 -4.702 -19.447 1.00 96.06 615 PHE A N 1
ATOM 4546 C CA . PHE A 1 615 ? 6.947 -5.573 -18.519 1.00 96.06 615 PHE A CA 1
ATOM 4547 C C . PHE A 1 615 ? 8.114 -6.306 -19.182 1.00 96.06 615 PHE A C 1
ATOM 4549 O O . PHE A 1 615 ? 9.259 -6.148 -18.758 1.00 96.06 615 PHE A O 1
ATOM 4556 N N . ASP A 1 616 ? 7.869 -7.048 -20.263 1.00 95.62 616 ASP A N 1
ATOM 4557 C CA . ASP A 1 616 ? 8.905 -7.831 -20.940 1.00 95.62 616 ASP A CA 1
ATOM 4558 C C . ASP A 1 616 ? 10.007 -6.922 -21.510 1.00 95.62 616 ASP A C 1
ATOM 4560 O O . ASP A 1 616 ? 11.166 -7.331 -21.555 1.00 95.62 616 ASP A O 1
ATOM 4564 N N . SER A 1 617 ? 9.689 -5.695 -21.949 1.00 95.75 617 SER A N 1
ATOM 4565 C CA . SER A 1 617 ? 10.681 -4.669 -22.325 1.00 95.75 617 SER A CA 1
ATOM 4566 C C . SER A 1 617 ? 11.681 -4.414 -21.207 1.00 95.75 617 SER A C 1
ATOM 4568 O O . SER A 1 617 ? 12.884 -4.552 -21.421 1.00 95.75 617 SER A O 1
ATOM 4570 N N . ASN A 1 618 ? 11.187 -4.109 -20.010 1.00 96.69 618 ASN A N 1
ATOM 4571 C CA . ASN A 1 618 ? 12.024 -3.873 -18.845 1.00 96.69 618 ASN A CA 1
ATOM 4572 C C . ASN A 1 618 ? 12.785 -5.142 -18.426 1.00 96.69 618 ASN A C 1
ATOM 4574 O O . ASN A 1 618 ? 13.996 -5.099 -18.205 1.00 96.69 618 ASN A O 1
ATOM 4578 N N . HIS A 1 619 ? 12.098 -6.284 -18.375 1.00 96.56 619 HIS A N 1
ATOM 4579 C CA . HIS A 1 619 ? 12.682 -7.539 -17.909 1.00 96.56 619 HIS A CA 1
ATOM 4580 C C . HIS A 1 619 ? 13.787 -8.046 -18.834 1.00 96.56 619 HIS A C 1
ATOM 4582 O O . HIS A 1 619 ? 14.779 -8.602 -18.356 1.00 96.56 619 HIS A O 1
ATOM 4588 N N . LEU A 1 620 ? 13.638 -7.824 -20.146 1.00 96.31 620 LEU A N 1
ATOM 4589 C CA . LEU A 1 620 ? 14.655 -8.159 -21.139 1.00 96.31 620 LEU A CA 1
ATOM 4590 C C . LEU A 1 620 ? 15.936 -7.388 -20.838 1.00 96.31 620 LEU A C 1
ATOM 4592 O O . LEU A 1 620 ? 16.983 -7.992 -20.654 1.00 96.31 620 LEU A O 1
ATOM 4596 N N . VAL A 1 621 ? 15.820 -6.065 -20.717 1.00 95.75 621 VAL A N 1
ATOM 4597 C CA . VAL A 1 621 ? 16.937 -5.139 -20.484 1.00 95.75 621 VAL A CA 1
ATOM 4598 C C . VAL A 1 621 ? 17.614 -5.405 -19.141 1.00 95.75 621 VAL A C 1
ATOM 4600 O O . VAL A 1 621 ? 18.835 -5.334 -19.036 1.00 95.75 621 VAL A O 1
ATOM 4603 N N . ASN A 1 622 ? 16.840 -5.773 -18.121 1.00 97.06 622 ASN A N 1
ATOM 4604 C CA . ASN A 1 622 ? 17.373 -6.167 -16.822 1.00 97.06 622 ASN A CA 1
ATOM 4605 C C . ASN A 1 622 ? 17.931 -7.595 -16.796 1.00 97.06 622 ASN A C 1
ATOM 4607 O O . ASN A 1 622 ? 18.573 -7.981 -15.814 1.00 97.06 622 ASN A O 1
ATOM 4611 N N . GLY A 1 623 ? 17.725 -8.393 -17.844 1.00 96.12 623 GLY A N 1
ATOM 4612 C CA . GLY A 1 623 ? 18.223 -9.758 -17.952 1.00 96.12 623 GLY A CA 1
ATOM 4613 C C . GLY A 1 623 ? 17.650 -10.705 -16.906 1.00 96.12 623 GLY A C 1
ATOM 4614 O O . GLY A 1 623 ? 18.402 -11.513 -16.344 1.00 96.12 623 GLY A O 1
ATOM 4615 N N . TYR A 1 624 ? 16.363 -10.584 -16.587 1.00 96.50 624 TYR A N 1
ATOM 4616 C CA . TYR A 1 624 ? 15.703 -11.523 -15.683 1.00 96.50 624 TYR A CA 1
ATOM 4617 C C . TYR A 1 624 ? 15.515 -12.901 -16.334 1.00 96.50 624 TYR A C 1
ATOM 4619 O O . TYR A 1 624 ? 15.506 -13.039 -17.555 1.00 96.50 624 TYR A O 1
ATOM 4627 N N . ALA A 1 625 ? 15.432 -13.943 -15.507 1.00 93.50 625 ALA A N 1
ATOM 4628 C CA . ALA A 1 625 ? 15.410 -15.344 -15.930 1.00 93.50 625 ALA A CA 1
ATOM 4629 C C . ALA A 1 625 ? 14.113 -15.747 -16.652 1.00 93.50 625 ALA A C 1
ATOM 4631 O O . ALA A 1 625 ? 14.088 -16.784 -17.307 1.00 93.50 625 ALA A O 1
ATOM 4632 N N . ASN A 1 626 ? 13.069 -14.921 -16.563 1.00 91.62 626 ASN A N 1
ATOM 4633 C CA . ASN A 1 626 ? 11.803 -15.115 -17.263 1.00 91.62 626 ASN A CA 1
ATOM 4634 C C . ASN A 1 626 ? 11.829 -14.670 -18.730 1.00 91.62 626 ASN A C 1
ATOM 4636 O O . ASN A 1 626 ? 10.868 -14.890 -19.463 1.00 91.62 626 ASN A O 1
ATOM 4640 N N . MET A 1 627 ? 12.924 -14.042 -19.159 1.00 94.69 627 MET A N 1
ATOM 4641 C CA . MET A 1 627 ? 13.134 -13.636 -20.541 1.00 94.69 627 MET A CA 1
ATOM 4642 C C . MET A 1 627 ? 14.085 -14.602 -21.251 1.00 94.69 627 MET A C 1
ATOM 4644 O O . MET A 1 627 ? 15.039 -15.089 -20.635 1.00 94.69 627 MET A O 1
ATOM 4648 N N . PRO A 1 628 ? 13.874 -14.865 -22.554 1.00 91.31 628 PRO A N 1
ATOM 4649 C CA . PRO A 1 628 ? 14.785 -15.693 -23.325 1.00 91.31 628 PRO A CA 1
ATOM 4650 C C . PRO A 1 628 ? 16.179 -15.062 -23.363 1.00 91.31 628 PRO A C 1
ATOM 4652 O O . PRO A 1 628 ? 16.333 -13.856 -23.569 1.00 91.31 628 PRO A O 1
ATOM 4655 N N . LEU A 1 629 ? 17.200 -15.899 -23.184 1.00 91.38 629 LEU A N 1
ATOM 4656 C CA . LEU A 1 629 ? 18.594 -15.482 -23.274 1.00 91.38 629 LEU A CA 1
ATOM 4657 C C . LEU A 1 629 ? 19.017 -15.425 -24.745 1.00 91.38 629 LEU A C 1
ATOM 4659 O O . LEU A 1 629 ? 18.959 -16.438 -25.442 1.00 91.38 629 LEU A O 1
ATOM 4663 N N . GLN A 1 630 ? 19.459 -14.260 -25.220 1.00 93.94 630 GLN A N 1
ATOM 4664 C CA . GLN A 1 630 ? 19.937 -14.117 -26.595 1.00 93.94 630 GLN A CA 1
ATOM 4665 C C . GLN A 1 630 ? 21.204 -14.959 -26.822 1.00 93.94 630 GLN A C 1
ATOM 4667 O O . GLN A 1 630 ? 22.015 -15.097 -25.898 1.00 93.94 630 GLN A O 1
ATOM 4672 N N . PRO A 1 631 ? 21.438 -15.483 -28.043 1.00 95.94 631 PRO A N 1
ATOM 4673 C CA . PRO A 1 631 ? 22.584 -16.348 -28.325 1.00 95.94 631 PRO A CA 1
ATOM 4674 C C . PRO A 1 631 ? 23.938 -15.741 -27.938 1.00 95.94 631 PRO A C 1
ATOM 4676 O O . PRO A 1 631 ? 24.749 -16.422 -27.309 1.00 95.94 631 PRO A O 1
ATOM 4679 N N . LYS A 1 632 ? 24.168 -14.456 -28.242 1.00 96.56 632 LYS A N 1
ATOM 4680 C CA . LYS A 1 632 ? 25.424 -13.775 -27.896 1.00 96.56 632 LYS A CA 1
ATOM 4681 C C . LYS A 1 632 ? 25.561 -13.532 -26.396 1.00 96.56 632 LYS A C 1
ATOM 4683 O O . LYS A 1 632 ? 26.645 -13.709 -25.850 1.00 96.56 632 LYS A O 1
ATOM 4688 N N . VAL A 1 633 ? 24.470 -13.202 -25.704 1.00 97.75 633 VAL A N 1
ATOM 4689 C CA . VAL A 1 633 ? 24.471 -13.104 -24.236 1.00 97.75 633 VAL A CA 1
ATOM 4690 C C . VAL A 1 633 ? 24.846 -14.457 -23.624 1.00 97.75 633 VAL A C 1
ATOM 4692 O O . VAL A 1 633 ? 25.709 -14.514 -22.754 1.00 97.75 633 VAL A O 1
ATOM 4695 N N . ALA A 1 634 ? 24.259 -15.557 -24.106 1.00 97.31 634 ALA A N 1
ATOM 4696 C CA . ALA A 1 634 ? 24.587 -16.906 -23.648 1.00 97.31 634 ALA A CA 1
ATOM 4697 C C . ALA A 1 634 ? 26.055 -17.280 -23.916 1.00 97.31 634 ALA A C 1
ATOM 4699 O O . ALA A 1 634 ? 26.707 -17.880 -23.061 1.00 97.31 634 ALA A O 1
ATOM 4700 N N . GLU A 1 635 ? 26.584 -16.914 -25.084 1.00 98.00 635 GLU A N 1
ATOM 4701 C CA . GLU A 1 635 ? 27.994 -17.081 -25.443 1.00 98.00 635 GLU A CA 1
ATOM 4702 C C . GLU A 1 635 ? 28.920 -16.346 -24.475 1.00 98.00 635 GLU A C 1
ATOM 4704 O O . GLU A 1 635 ? 29.787 -16.982 -23.875 1.00 98.00 635 GLU A O 1
ATOM 4709 N N . LEU A 1 636 ? 28.690 -15.051 -24.258 1.00 98.31 636 LEU A N 1
ATOM 4710 C CA . LEU A 1 636 ? 29.516 -14.233 -23.372 1.00 98.31 636 LEU A CA 1
ATOM 4711 C C . LEU A 1 636 ? 29.410 -14.681 -21.914 1.00 98.31 636 LEU A C 1
ATOM 4713 O O . LEU A 1 636 ? 30.407 -14.708 -21.202 1.00 98.31 636 LEU A O 1
ATOM 4717 N N . CYS A 1 637 ? 28.234 -15.118 -21.466 1.00 97.81 637 CYS A N 1
ATOM 4718 C CA . CYS A 1 637 ? 28.089 -15.709 -20.140 1.00 97.81 637 CYS A CA 1
ATOM 4719 C C . CYS A 1 637 ? 28.968 -16.956 -19.962 1.00 97.81 637 CYS A C 1
ATOM 4721 O O . CYS A 1 637 ? 29.604 -17.099 -18.919 1.00 97.81 637 CYS A O 1
ATOM 4723 N N . ARG A 1 638 ? 29.067 -17.830 -20.975 1.00 97.81 638 ARG A N 1
ATOM 4724 C CA . ARG A 1 638 ? 29.993 -18.976 -20.936 1.00 97.81 638 ARG A CA 1
ATOM 4725 C C . ARG A 1 638 ? 31.451 -18.525 -20.962 1.00 97.81 638 ARG A C 1
ATOM 4727 O O . ARG A 1 638 ? 32.230 -19.012 -20.151 1.00 97.81 638 ARG A O 1
ATOM 4734 N N . GLU A 1 639 ? 31.801 -17.581 -21.838 1.00 97.44 639 GLU A N 1
ATOM 4735 C CA . GLU A 1 639 ? 33.155 -17.009 -21.937 1.00 97.44 639 GLU A CA 1
ATOM 4736 C C . GLU A 1 639 ? 33.614 -16.410 -20.598 1.00 97.44 639 GLU A C 1
ATOM 4738 O O . GLU A 1 639 ? 34.756 -16.589 -20.180 1.00 97.44 639 GLU A O 1
ATOM 4743 N N . PHE A 1 640 ? 32.715 -15.732 -19.885 1.00 97.12 640 PHE A N 1
ATOM 4744 C CA . PHE A 1 640 ? 33.022 -15.090 -18.609 1.00 97.12 640 PHE A CA 1
ATOM 4745 C C . PHE A 1 640 ? 32.911 -16.031 -17.402 1.00 97.12 640 PHE A C 1
ATOM 4747 O O . PHE A 1 640 ? 33.266 -15.628 -16.292 1.00 97.12 640 PHE A O 1
ATOM 4754 N N . GLY A 1 641 ? 32.409 -17.256 -17.590 1.00 96.12 641 GLY A N 1
ATOM 4755 C CA . GLY A 1 641 ? 32.092 -18.176 -16.497 1.00 96.12 641 GLY A CA 1
ATOM 4756 C C . GLY A 1 641 ? 30.966 -17.664 -15.590 1.00 96.12 641 GLY A C 1
ATOM 4757 O O . GLY A 1 641 ? 30.987 -17.911 -14.385 1.00 96.12 641 GLY A O 1
ATOM 4758 N N . TRP A 1 642 ? 30.020 -16.904 -16.145 1.00 97.06 642 TRP A N 1
ATOM 4759 C CA . TRP A 1 642 ? 28.883 -16.320 -15.435 1.00 97.06 642 TRP A CA 1
ATOM 4760 C C . TRP A 1 642 ? 27.678 -17.259 -15.422 1.00 97.06 642 TRP A C 1
ATOM 4762 O O . TRP A 1 642 ? 27.208 -17.725 -16.463 1.00 97.06 642 TRP A O 1
ATOM 4772 N N . THR A 1 643 ? 27.094 -17.447 -14.241 1.00 94.81 643 THR A N 1
ATOM 4773 C CA . THR A 1 643 ? 25.819 -18.155 -14.079 1.00 94.81 643 THR A CA 1
ATOM 4774 C C . THR A 1 643 ? 24.666 -17.234 -14.459 1.00 94.81 643 THR A C 1
ATOM 4776 O O . THR A 1 643 ? 24.075 -16.595 -13.603 1.00 94.81 643 THR A O 1
ATOM 4779 N N . CYS A 1 644 ? 24.344 -17.155 -15.750 1.00 93.94 644 CYS A N 1
ATOM 4780 C CA . CYS A 1 644 ? 23.366 -16.198 -16.284 1.00 93.94 644 CYS A CA 1
ATOM 4781 C C . CYS A 1 644 ? 21.895 -16.648 -16.258 1.00 93.94 644 CYS A C 1
ATOM 4783 O O . CYS A 1 644 ? 21.035 -15.936 -16.789 1.00 93.94 644 CYS A O 1
ATOM 4785 N N . ALA A 1 645 ? 21.583 -17.790 -15.648 1.00 90.81 645 ALA A N 1
ATOM 4786 C CA . ALA A 1 645 ? 20.235 -18.349 -15.548 1.00 90.81 645 ALA A CA 1
ATOM 4787 C C . ALA A 1 645 ? 19.849 -18.649 -14.089 1.00 90.81 645 ALA A C 1
ATOM 4789 O O . ALA A 1 645 ? 20.670 -18.544 -13.179 1.00 90.81 645 ALA A O 1
ATOM 4790 N N . GLY A 1 646 ? 18.590 -19.038 -13.883 1.00 89.50 646 GLY A N 1
ATOM 4791 C CA . GLY A 1 646 ? 18.084 -19.503 -12.596 1.00 89.50 646 GLY A CA 1
ATOM 4792 C C . GLY A 1 646 ? 17.791 -18.400 -11.580 1.00 89.50 646 GLY A C 1
ATOM 4793 O O . GLY A 1 646 ? 17.710 -17.207 -11.888 1.00 89.50 646 GLY A O 1
ATOM 4794 N N . ASP A 1 647 ? 17.632 -18.840 -10.336 1.00 87.38 647 ASP A N 1
ATOM 4795 C CA . ASP A 1 647 ? 17.018 -18.088 -9.243 1.00 87.38 647 ASP A CA 1
ATOM 4796 C C . ASP A 1 647 ? 17.696 -16.758 -8.893 1.00 87.38 647 ASP A C 1
ATOM 4798 O O . ASP A 1 647 ? 17.039 -15.830 -8.413 1.00 87.38 647 ASP A O 1
ATOM 4802 N N . MET A 1 648 ? 18.999 -16.641 -9.158 1.00 90.12 648 MET A N 1
ATOM 4803 C CA . MET A 1 648 ? 19.785 -15.430 -8.904 1.00 90.12 648 MET A CA 1
ATOM 4804 C C . MET A 1 648 ? 19.331 -14.237 -9.753 1.00 90.12 648 MET A C 1
ATOM 4806 O O . MET A 1 648 ? 19.495 -13.078 -9.348 1.00 90.12 648 MET A O 1
ATOM 4810 N N . HIS A 1 649 ? 18.743 -14.529 -10.914 1.00 94.31 649 HIS A N 1
ATOM 4811 C CA . HIS A 1 649 ? 18.232 -13.554 -11.863 1.00 94.31 649 HIS A CA 1
ATOM 4812 C C . HIS A 1 649 ? 16.709 -13.584 -11.975 1.00 94.31 649 HIS A C 1
ATOM 4814 O O . HIS A 1 649 ? 16.190 -13.123 -12.985 1.00 94.31 649 HIS A O 1
ATOM 4820 N N . ARG A 1 650 ? 15.984 -14.091 -10.972 1.00 90.25 650 ARG A N 1
ATOM 4821 C CA . ARG A 1 650 ? 14.524 -13.931 -10.924 1.00 90.25 650 ARG A CA 1
ATOM 4822 C C . ARG A 1 650 ? 14.115 -12.466 -11.067 1.00 90.25 650 ARG A C 1
ATOM 4824 O O . ARG A 1 650 ? 14.871 -11.568 -10.680 1.00 90.25 650 ARG A O 1
ATOM 4831 N N . ALA A 1 651 ? 12.925 -12.263 -11.628 1.00 88.75 651 ALA A N 1
ATOM 4832 C CA . ALA A 1 651 ? 12.266 -10.968 -11.618 1.00 88.75 651 ALA A CA 1
ATOM 4833 C C . ALA A 1 651 ? 12.173 -10.426 -10.173 1.00 88.75 651 ALA A C 1
ATOM 4835 O O . ALA A 1 651 ? 12.206 -11.207 -9.213 1.00 88.75 651 ALA A O 1
ATOM 4836 N N . PRO A 1 652 ? 12.123 -9.098 -9.998 1.00 84.56 652 PRO A N 1
ATOM 4837 C CA . PRO A 1 652 ? 12.139 -8.471 -8.689 1.00 84.56 652 PRO A CA 1
ATOM 4838 C C . PRO A 1 652 ? 10.768 -8.605 -8.018 1.00 84.56 652 PRO A C 1
ATOM 4840 O O . PRO A 1 652 ? 9.870 -9.296 -8.505 1.00 84.56 652 PRO A O 1
ATOM 4843 N N . SER A 1 653 ? 10.613 -7.937 -6.876 1.00 87.81 653 SER A N 1
ATOM 4844 C CA . SER A 1 653 ? 9.318 -7.823 -6.217 1.00 87.81 653 SER A CA 1
ATOM 4845 C C . SER A 1 653 ? 8.249 -7.252 -7.149 1.00 87.81 653 SER A C 1
ATOM 4847 O O . SER A 1 653 ? 8.545 -6.364 -7.947 1.00 87.81 653 SER A O 1
ATOM 4849 N N . VAL A 1 654 ? 7.005 -7.706 -6.995 1.00 94.75 654 VAL A N 1
ATOM 4850 C CA . VAL A 1 654 ? 5.874 -7.301 -7.840 1.00 94.75 654 VAL A CA 1
ATOM 4851 C C . VAL A 1 654 ? 5.690 -5.784 -7.817 1.00 94.75 654 VAL A C 1
ATOM 4853 O O . VAL A 1 654 ? 5.476 -5.199 -6.753 1.00 94.75 654 VAL A O 1
ATOM 4856 N N . GLN A 1 655 ? 5.737 -5.152 -8.991 1.00 96.69 655 GLN A N 1
ATOM 4857 C CA . GLN A 1 655 ? 5.279 -3.778 -9.180 1.00 96.69 655 GLN A CA 1
ATOM 4858 C C . GLN A 1 655 ? 3.777 -3.778 -9.471 1.00 96.69 655 GLN A C 1
ATOM 4860 O O . GLN A 1 655 ? 3.340 -4.265 -10.515 1.00 96.69 655 GLN A O 1
ATOM 4865 N N . HIS A 1 656 ? 2.985 -3.203 -8.571 1.00 97.94 656 HIS A N 1
ATOM 4866 C CA . HIS A 1 656 ? 1.566 -2.978 -8.805 1.00 97.94 656 HIS A CA 1
ATOM 4867 C C . HIS A 1 656 ? 1.351 -1.650 -9.542 1.00 97.94 656 HIS A C 1
ATOM 4869 O O . HIS A 1 656 ? 1.993 -0.637 -9.246 1.00 97.94 656 HIS A O 1
ATOM 4875 N N . PHE A 1 657 ? 0.412 -1.635 -10.480 1.00 98.31 657 PHE A N 1
ATOM 4876 C CA . PHE A 1 657 ? -0.050 -0.426 -11.147 1.00 98.31 657 PHE A CA 1
ATOM 4877 C C . PHE A 1 657 ? -1.552 -0.258 -11.008 1.00 98.31 657 PHE A C 1
ATOM 4879 O O . PHE A 1 657 ? -2.302 -1.219 -11.187 1.00 98.31 657 PHE A O 1
ATOM 4886 N N . VAL A 1 658 ? -1.981 0.978 -10.750 1.00 98.19 658 VAL A N 1
ATOM 4887 C CA . VAL A 1 658 ? -3.395 1.336 -10.662 1.00 98.19 658 VAL A CA 1
ATOM 4888 C C . VAL A 1 658 ? -3.771 2.373 -11.717 1.00 98.19 658 VAL A C 1
ATOM 4890 O O . VAL A 1 658 ? -3.317 3.514 -11.673 1.00 98.19 658 VAL A O 1
ATOM 4893 N N . GLY A 1 659 ? -4.641 1.989 -12.650 1.00 97.44 659 GLY A N 1
ATOM 4894 C CA . GLY A 1 659 ? -5.249 2.897 -13.626 1.00 97.44 659 GLY A CA 1
ATOM 4895 C C . GLY A 1 659 ? -6.655 3.307 -13.195 1.00 97.44 659 GLY A C 1
ATOM 4896 O O . GLY A 1 659 ? -7.638 2.671 -13.580 1.00 97.44 659 GLY A O 1
ATOM 4897 N N . TRP A 1 660 ? -6.766 4.347 -12.369 1.00 95.88 660 TRP A N 1
ATOM 4898 C CA . TRP A 1 660 ? -8.051 4.872 -11.896 1.00 95.88 660 TRP A CA 1
ATOM 4899 C C . TRP A 1 660 ? -7.909 6.308 -11.385 1.00 95.88 660 TRP A C 1
ATOM 4901 O O . TRP A 1 660 ? -8.259 7.251 -12.098 1.00 95.88 660 TRP A O 1
ATOM 4911 N N . ILE A 1 661 ? -7.364 6.442 -10.173 1.00 93.56 661 ILE A N 1
ATOM 4912 C CA . ILE A 1 661 ? -7.146 7.676 -9.417 1.00 93.56 661 ILE A CA 1
ATOM 4913 C C . ILE A 1 661 ? -5.715 7.638 -8.901 1.00 93.56 661 ILE A C 1
ATOM 4915 O O . ILE A 1 661 ? -5.300 6.631 -8.324 1.00 93.56 661 ILE A O 1
ATOM 4919 N N . ALA A 1 662 ? -4.984 8.733 -9.088 1.00 94.00 662 ALA A N 1
ATOM 4920 C CA . ALA A 1 662 ? -3.645 8.870 -8.536 1.00 94.00 662 ALA A CA 1
ATOM 4921 C C . ALA A 1 662 ? -3.699 9.411 -7.101 1.00 94.00 662 ALA A C 1
ATOM 4923 O O . ALA A 1 662 ? -4.511 10.281 -6.784 1.00 94.00 662 ALA A O 1
ATOM 4924 N N . ALA A 1 663 ? -2.800 8.947 -6.237 1.00 93.50 663 ALA A N 1
ATOM 4925 C CA . ALA A 1 663 ? -2.621 9.508 -4.899 1.00 93.50 663 ALA A CA 1
ATOM 4926 C C . ALA A 1 663 ? -1.981 10.905 -4.933 1.00 93.50 663 ALA A C 1
ATOM 4928 O O . ALA A 1 663 ? -2.143 11.681 -3.993 1.00 93.50 663 ALA A O 1
ATOM 4929 N N . CYS A 1 664 ? -1.252 11.227 -6.004 1.00 91.25 664 CYS A N 1
ATOM 4930 C CA . CYS A 1 664 ? -0.663 12.538 -6.235 1.00 91.25 664 CYS A CA 1
ATOM 4931 C C . CYS A 1 664 ? -0.524 12.835 -7.734 1.00 91.25 664 CYS A C 1
ATOM 4933 O O . CYS A 1 664 ? -0.269 11.938 -8.534 1.00 91.25 664 CYS A O 1
ATOM 4935 N N . GLY A 1 665 ? -0.661 14.106 -8.122 1.00 90.44 665 GLY A N 1
ATOM 4936 C CA . GLY A 1 665 ? -0.494 14.529 -9.516 1.00 90.44 665 GLY A CA 1
ATOM 4937 C C . GLY A 1 665 ? -1.360 13.739 -10.510 1.00 90.44 665 GLY A C 1
ATOM 4938 O O . GLY A 1 665 ? -2.457 13.293 -10.186 1.00 90.44 665 GLY A O 1
ATOM 4939 N N . PHE A 1 666 ? -0.867 13.587 -11.742 1.00 91.31 666 PHE A N 1
ATOM 4940 C CA . PHE A 1 666 ? -1.526 12.789 -12.786 1.00 91.31 666 PHE A CA 1
ATOM 4941 C C . PHE A 1 666 ? -1.113 11.309 -12.757 1.00 91.31 666 PHE A C 1
ATOM 4943 O O . PHE A 1 666 ? -1.935 10.433 -13.026 1.00 91.31 666 PHE A O 1
ATOM 4950 N N . LEU A 1 667 ? 0.156 11.056 -12.435 1.00 92.75 667 LEU A N 1
ATOM 4951 C CA . LEU A 1 667 ? 0.776 9.750 -12.243 1.00 92.75 667 LEU A CA 1
ATOM 4952 C C . LEU A 1 667 ? 1.672 9.871 -11.004 1.00 92.75 667 LEU A C 1
ATOM 4954 O O . LEU A 1 667 ? 2.521 10.761 -10.964 1.00 92.75 667 LEU A O 1
ATOM 4958 N N . CYS A 1 668 ? 1.449 9.030 -10.000 1.00 94.75 668 CYS A N 1
ATOM 4959 C CA . CYS A 1 668 ? 2.159 9.056 -8.730 1.00 94.75 668 CYS A CA 1
ATOM 4960 C C . CYS A 1 668 ? 2.983 7.784 -8.560 1.00 94.75 668 CYS A C 1
ATOM 4962 O O . CYS A 1 668 ? 2.483 6.667 -8.742 1.00 94.75 668 CYS A O 1
ATOM 4964 N N . SER A 1 669 ? 4.222 7.955 -8.120 1.00 93.75 669 SER A N 1
ATOM 4965 C CA . SER A 1 669 ? 5.130 6.850 -7.859 1.00 93.75 669 SER A CA 1
ATOM 4966 C C . SER A 1 669 ? 4.764 6.049 -6.609 1.00 93.75 669 SER A C 1
ATOM 4968 O O . SER A 1 669 ? 4.076 6.528 -5.697 1.00 93.75 669 SER A O 1
ATOM 4970 N N . GLY A 1 670 ? 5.217 4.794 -6.568 1.00 94.00 670 GLY A N 1
ATOM 4971 C CA . GLY A 1 670 ? 5.203 3.901 -5.409 1.00 94.00 670 GLY A CA 1
ATOM 4972 C C . GLY A 1 670 ? 4.788 2.475 -5.770 1.00 94.00 670 GLY A C 1
ATOM 4973 O O . GLY A 1 670 ? 4.972 2.028 -6.895 1.00 94.00 670 GLY A O 1
ATOM 4974 N N . ASN A 1 671 ? 4.249 1.726 -4.806 1.00 94.94 671 ASN A N 1
ATOM 4975 C CA . ASN A 1 671 ? 3.758 0.373 -5.058 1.00 94.94 671 ASN A CA 1
ATOM 4976 C C . ASN A 1 671 ? 2.414 0.151 -4.339 1.00 94.94 671 ASN A C 1
ATOM 4978 O O . ASN A 1 671 ? 2.414 -0.144 -3.139 1.00 94.94 671 ASN A O 1
ATOM 4982 N N . PRO A 1 672 ? 1.273 0.359 -5.021 1.00 96.56 672 PRO A N 1
ATOM 4983 C CA . PRO A 1 672 ? 1.149 0.625 -6.457 1.00 96.56 672 PRO A CA 1
ATOM 4984 C C . PRO A 1 672 ? 1.673 1.995 -6.914 1.00 96.56 672 PRO A C 1
ATOM 4986 O O . PRO A 1 672 ? 1.609 2.954 -6.143 1.00 96.56 672 PRO A O 1
ATOM 4989 N N . SER A 1 673 ? 2.141 2.093 -8.163 1.00 97.00 673 SER A N 1
ATOM 4990 C CA . SER A 1 673 ? 2.173 3.373 -8.891 1.00 97.00 673 SER A CA 1
ATOM 4991 C C . SER A 1 673 ? 0.789 3.593 -9.490 1.00 97.00 673 SER A C 1
ATOM 4993 O O . SER A 1 673 ? 0.220 2.678 -10.088 1.00 97.00 673 SER A O 1
ATOM 4995 N N . ASP A 1 674 ? 0.214 4.776 -9.309 1.00 96.56 674 ASP A N 1
ATOM 4996 C CA . ASP A 1 674 ? -1.191 5.035 -9.621 1.00 96.56 674 ASP A CA 1
ATOM 4997 C C . ASP A 1 674 ? -1.373 6.267 -10.510 1.00 96.56 674 ASP A C 1
ATOM 4999 O O . ASP A 1 674 ? -0.595 7.213 -10.460 1.00 96.56 674 ASP A O 1
ATOM 5003 N N . GLY A 1 675 ? -2.370 6.237 -11.393 1.00 95.06 675 GLY A N 1
ATOM 5004 C CA . GLY A 1 675 ? -2.574 7.281 -12.392 1.00 95.06 675 GLY A CA 1
ATOM 5005 C C . GLY A 1 675 ? -4.042 7.554 -12.684 1.00 95.06 675 GLY A C 1
ATOM 5006 O O . GLY A 1 675 ? -4.863 6.635 -12.719 1.00 95.06 675 GLY A O 1
ATOM 5007 N N . PHE A 1 676 ? -4.361 8.808 -13.015 1.00 94.56 676 PHE A N 1
ATOM 5008 C CA . PHE A 1 676 ? -5.655 9.208 -13.591 1.00 94.56 676 PHE A CA 1
ATOM 5009 C C . PHE A 1 676 ? -5.800 8.787 -15.071 1.00 94.56 676 PHE A C 1
ATOM 5011 O O . PHE A 1 676 ? -6.529 9.408 -15.853 1.00 94.56 676 PHE A O 1
ATOM 5018 N N . ALA A 1 677 ? -5.135 7.704 -15.470 1.00 94.94 677 ALA A N 1
ATOM 5019 C CA . ALA A 1 677 ? -4.992 7.236 -16.842 1.00 94.94 677 ALA A CA 1
ATOM 5020 C C . ALA A 1 677 ? -5.104 5.709 -16.925 1.00 94.94 677 ALA A C 1
ATOM 5022 O O . ALA A 1 677 ? -4.796 5.005 -15.966 1.00 94.94 677 ALA A O 1
ATOM 5023 N N . GLY A 1 678 ? -5.519 5.204 -18.089 1.00 95.31 678 GLY A N 1
ATOM 5024 C CA . GLY A 1 678 ? -5.345 3.790 -18.418 1.00 95.31 678 GLY A CA 1
ATOM 5025 C C . GLY A 1 678 ? -3.872 3.453 -18.631 1.00 95.31 678 GLY A C 1
ATOM 5026 O O . GLY A 1 678 ? -3.076 4.308 -19.035 1.00 95.31 678 GLY A O 1
ATOM 5027 N N . LEU A 1 679 ? -3.504 2.201 -18.370 1.00 96.50 679 LEU A N 1
ATOM 5028 C CA . LEU A 1 679 ? -2.140 1.742 -18.605 1.00 96.50 679 LEU A CA 1
ATOM 5029 C C . LEU A 1 679 ? -1.889 1.509 -20.094 1.00 96.50 679 LEU A C 1
ATOM 5031 O O . LEU A 1 679 ? -2.598 0.742 -20.737 1.00 96.50 679 LEU A O 1
ATOM 5035 N N . ALA A 1 680 ? -0.848 2.124 -20.642 1.00 94.25 680 ALA A N 1
ATOM 5036 C CA . ALA A 1 680 ? -0.439 1.934 -22.030 1.00 94.25 680 ALA A CA 1
ATOM 5037 C C . ALA A 1 680 ? 1.086 2.033 -22.157 1.00 94.25 680 ALA A C 1
ATOM 5039 O O . ALA A 1 680 ? 1.713 2.700 -21.333 1.00 94.25 680 ALA A O 1
ATOM 5040 N N . PRO A 1 681 ? 1.703 1.408 -23.175 1.00 94.19 681 PRO A N 1
ATOM 5041 C CA . PRO A 1 681 ? 3.119 1.609 -23.473 1.00 94.19 681 PRO A CA 1
ATOM 5042 C C . PRO A 1 681 ? 3.432 3.098 -23.609 1.00 94.19 681 PRO A C 1
ATOM 5044 O O . PRO A 1 681 ? 2.890 3.780 -24.478 1.00 94.19 681 PRO A O 1
ATOM 5047 N N . GLY A 1 682 ? 4.277 3.613 -22.725 1.00 93.62 682 GLY A N 1
ATOM 5048 C CA . GLY A 1 682 ? 4.536 5.039 -22.648 1.00 93.62 682 GLY A CA 1
ATOM 5049 C C . GLY A 1 682 ? 5.498 5.389 -21.527 1.00 93.62 682 GLY A C 1
ATOM 5050 O O . GLY A 1 682 ? 5.683 4.629 -20.575 1.00 93.62 682 GLY A O 1
ATOM 5051 N N . TRP A 1 683 ? 6.095 6.576 -21.643 1.00 94.81 683 TRP A N 1
ATOM 5052 C CA . TRP A 1 683 ? 7.183 7.006 -20.769 1.00 94.81 683 TRP A CA 1
ATOM 5053 C C . TRP A 1 683 ? 6.861 6.904 -19.282 1.00 94.81 683 TRP A C 1
ATOM 5055 O O . TRP A 1 683 ? 7.682 6.382 -18.541 1.00 94.81 683 TRP A O 1
ATOM 5065 N N . GLY A 1 684 ? 5.693 7.394 -18.851 1.00 94.19 684 GLY A N 1
ATOM 5066 C CA . GLY A 1 684 ? 5.318 7.416 -17.435 1.00 94.19 684 GLY A CA 1
ATOM 5067 C C . GLY A 1 684 ? 5.358 6.023 -16.808 1.00 94.19 684 GLY A C 1
ATOM 5068 O O . GLY A 1 684 ? 6.081 5.800 -15.850 1.00 94.19 684 GLY A O 1
ATOM 5069 N N . TRP A 1 685 ? 4.673 5.047 -17.401 1.00 96.19 685 TRP A N 1
ATOM 5070 C CA . TRP A 1 685 ? 4.626 3.688 -16.854 1.00 96.19 685 TRP A CA 1
ATOM 5071 C C . TRP A 1 685 ? 5.988 2.977 -16.884 1.00 96.19 685 TRP A C 1
ATOM 5073 O O . TRP A 1 685 ? 6.325 2.266 -15.939 1.00 96.19 685 TRP A O 1
ATOM 5083 N N . TRP A 1 686 ? 6.809 3.200 -17.918 1.00 97.06 686 TRP A N 1
ATOM 5084 C CA . TRP A 1 686 ? 8.174 2.659 -17.952 1.00 97.06 686 TRP A CA 1
ATOM 5085 C C . TRP A 1 686 ? 9.104 3.318 -16.929 1.00 97.06 686 TRP A C 1
ATOM 5087 O O . TRP A 1 686 ? 9.942 2.637 -16.344 1.00 97.06 686 TRP A O 1
ATOM 5097 N N . HIS A 1 687 ? 8.958 4.626 -16.720 1.00 96.50 687 HIS A N 1
ATOM 5098 C CA . HIS A 1 687 ? 9.685 5.397 -15.715 1.00 96.50 687 HIS A CA 1
ATOM 5099 C C . HIS A 1 687 ? 9.392 4.875 -14.304 1.00 96.50 687 HIS A C 1
ATOM 5101 O O . HIS A 1 687 ? 10.322 4.564 -13.556 1.00 96.50 687 HIS A O 1
ATOM 5107 N N . GLU A 1 688 ? 8.109 4.680 -13.989 1.00 95.88 688 GLU A N 1
ATOM 5108 C CA . GLU A 1 688 ? 7.666 4.136 -12.705 1.00 95.88 688 GLU A CA 1
ATOM 5109 C C . GLU A 1 688 ? 8.150 2.699 -12.482 1.00 95.88 688 GLU A C 1
ATOM 5111 O O . GLU A 1 688 ? 8.700 2.381 -11.427 1.00 95.88 688 GLU A O 1
ATOM 5116 N N . LEU A 1 689 ? 8.044 1.833 -13.500 1.00 96.69 689 LEU A N 1
ATOM 5117 C CA . LEU A 1 689 ? 8.616 0.483 -13.436 1.00 96.69 689 LEU A CA 1
ATOM 5118 C C . LEU A 1 689 ? 10.141 0.522 -13.242 1.00 96.69 689 LEU A C 1
ATOM 5120 O O . LEU A 1 689 ? 10.719 -0.327 -12.561 1.00 96.69 689 LEU A O 1
ATOM 5124 N N . GLY A 1 690 ? 10.808 1.516 -13.828 1.00 96.31 690 GLY A N 1
ATOM 5125 C CA . GLY A 1 690 ? 12.241 1.734 -13.689 1.00 96.31 690 GLY A CA 1
ATOM 5126 C C . GLY A 1 690 ? 12.669 1.957 -12.238 1.00 96.31 690 GLY A C 1
ATOM 5127 O O . GLY A 1 690 ? 13.700 1.423 -11.841 1.00 96.31 690 GLY A O 1
ATOM 5128 N N . HIS A 1 691 ? 11.881 2.667 -11.421 1.00 95.75 691 HIS A N 1
ATOM 5129 C CA . HIS A 1 691 ? 12.222 2.878 -10.006 1.00 95.75 691 HIS A CA 1
ATOM 5130 C C . HIS A 1 691 ? 12.319 1.561 -9.226 1.00 95.75 691 HIS A C 1
ATOM 5132 O O . HIS A 1 691 ? 13.189 1.419 -8.370 1.00 95.75 691 HIS A O 1
ATOM 5138 N N . ASN A 1 692 ? 11.461 0.587 -9.541 1.00 95.31 692 ASN A N 1
ATOM 5139 C CA . ASN A 1 692 ? 11.472 -0.738 -8.916 1.00 95.31 692 ASN A CA 1
ATOM 5140 C C . ASN A 1 692 ? 12.679 -1.585 -9.355 1.00 95.31 692 ASN A C 1
ATOM 5142 O O . ASN A 1 692 ? 13.181 -2.414 -8.597 1.00 95.31 692 ASN A O 1
ATOM 5146 N N . THR A 1 693 ? 13.147 -1.379 -10.587 1.00 96.00 693 THR A N 1
ATOM 5147 C CA . THR A 1 693 ? 13.980 -2.357 -11.298 1.00 96.00 693 THR A CA 1
ATOM 5148 C C . THR A 1 693 ? 15.387 -1.870 -11.648 1.00 96.00 693 THR A C 1
ATOM 5150 O O . THR A 1 693 ? 16.198 -2.672 -12.111 1.00 96.00 693 THR A O 1
ATOM 5153 N N . VAL A 1 694 ? 15.711 -0.590 -11.425 1.00 96.38 694 VAL A N 1
ATOM 5154 C CA . VAL A 1 694 ? 17.008 -0.007 -11.801 1.00 96.38 694 VAL A CA 1
ATOM 5155 C C . VAL A 1 694 ? 18.187 -0.680 -11.072 1.00 96.38 694 VAL A C 1
ATOM 5157 O O . VAL A 1 694 ? 18.222 -0.712 -9.839 1.00 96.38 694 VAL A O 1
ATOM 5160 N N . PRO A 1 695 ? 19.182 -1.224 -11.803 1.00 95.75 695 PRO A N 1
ATOM 5161 C CA . PRO A 1 695 ? 20.360 -1.837 -11.198 1.00 95.75 695 PRO A CA 1
ATOM 5162 C C . PRO A 1 695 ? 21.363 -0.777 -10.724 1.00 95.75 695 PRO A C 1
ATOM 5164 O O . PRO A 1 695 ? 21.408 0.351 -11.226 1.00 95.75 695 PRO A O 1
ATOM 5167 N N . ARG A 1 696 ? 22.251 -1.155 -9.798 1.00 95.12 696 ARG A N 1
ATOM 5168 C CA . ARG A 1 696 ? 23.271 -0.247 -9.247 1.00 95.12 696 ARG A CA 1
ATOM 5169 C C . ARG A 1 696 ? 24.191 0.284 -10.349 1.00 95.12 696 ARG A C 1
ATOM 5171 O O . ARG A 1 696 ? 24.603 1.439 -10.293 1.00 95.12 696 ARG A O 1
ATOM 5178 N N . SER A 1 697 ? 24.498 -0.535 -11.354 1.00 95.50 697 SER A N 1
ATOM 5179 C CA . SER A 1 697 ? 25.356 -0.164 -12.490 1.00 95.50 697 SER A CA 1
ATOM 5180 C C . SER A 1 697 ? 24.808 0.990 -13.345 1.00 95.50 697 SER A C 1
ATOM 5182 O O . SER A 1 697 ? 25.540 1.565 -14.154 1.00 95.50 697 SER A O 1
ATOM 5184 N N . GLN A 1 698 ? 23.530 1.343 -13.178 1.00 96.75 698 GLN A N 1
ATOM 5185 C CA . GLN A 1 698 ? 22.875 2.456 -13.869 1.00 96.75 698 GLN A CA 1
ATOM 5186 C C . GLN A 1 698 ? 22.754 3.722 -13.008 1.00 96.75 698 GLN A C 1
ATOM 5188 O O . GLN A 1 698 ? 22.489 4.797 -13.536 1.00 96.75 698 GLN A O 1
ATOM 5193 N N . LYS A 1 699 ? 23.038 3.628 -11.704 1.00 97.31 699 LYS A N 1
ATOM 5194 C CA . LYS A 1 699 ? 22.971 4.744 -10.758 1.00 97.31 699 LYS A CA 1
ATOM 5195 C C . LYS A 1 699 ? 24.347 5.369 -10.543 1.00 97.31 699 LYS A C 1
ATOM 5197 O O . LYS A 1 699 ? 25.145 4.860 -9.756 1.00 97.31 699 LYS A O 1
ATOM 5202 N N . LEU A 1 700 ? 24.635 6.481 -11.214 1.00 96.88 700 LEU A N 1
ATOM 5203 C CA . LEU A 1 700 ? 25.938 7.152 -11.147 1.00 96.88 700 LEU A CA 1
ATOM 5204 C C . LEU A 1 700 ? 25.891 8.321 -10.161 1.00 96.88 700 LEU A C 1
ATOM 5206 O O . LEU A 1 700 ? 25.417 9.402 -10.502 1.00 96.88 700 LEU A O 1
ATOM 5210 N N . VAL A 1 701 ? 26.379 8.084 -8.940 1.00 94.12 701 VAL A N 1
ATOM 5211 C CA . VAL A 1 701 ? 26.359 9.060 -7.839 1.00 94.12 701 VAL A CA 1
ATOM 5212 C C . VAL A 1 701 ? 27.748 9.659 -7.636 1.00 94.12 701 VAL A C 1
ATOM 5214 O O . VAL A 1 701 ? 28.716 8.922 -7.437 1.00 94.12 701 VAL A O 1
ATOM 5217 N N . PHE A 1 702 ? 27.817 10.986 -7.603 1.00 94.50 702 PHE A N 1
ATOM 5218 C CA . PHE A 1 702 ? 29.018 11.766 -7.314 1.00 94.50 702 PHE A CA 1
ATOM 5219 C C . PHE A 1 702 ? 28.649 12.908 -6.367 1.00 94.50 702 PHE A C 1
ATOM 5221 O O . PHE A 1 702 ? 27.848 13.761 -6.733 1.00 94.50 702 PHE A O 1
ATOM 5228 N N . GLU A 1 703 ? 29.172 12.908 -5.136 1.00 90.31 703 GLU A N 1
ATOM 5229 C CA . GLU A 1 703 ? 28.895 13.964 -4.138 1.00 90.31 703 GLU A CA 1
ATOM 5230 C C . GLU A 1 703 ? 27.385 14.216 -3.907 1.00 90.31 703 GLU A C 1
ATOM 5232 O O . GLU A 1 703 ? 26.928 15.346 -3.758 1.00 90.31 703 GLU A O 1
ATOM 5237 N N . GLY A 1 704 ? 26.576 13.149 -3.931 1.00 88.88 704 GLY A N 1
ATOM 5238 C CA . GLY A 1 704 ? 25.111 13.230 -3.816 1.00 88.88 704 GLY A CA 1
ATOM 5239 C C . GLY A 1 704 ? 24.380 13.697 -5.086 1.00 88.88 704 GLY A C 1
ATOM 5240 O O . GLY A 1 704 ? 23.154 13.744 -5.092 1.00 88.88 704 GLY A O 1
ATOM 5241 N N . LYS A 1 705 ? 25.113 14.001 -6.161 1.00 93.56 705 LYS A N 1
ATOM 5242 C CA . LYS A 1 705 ? 24.617 14.385 -7.490 1.00 93.56 705 LYS A CA 1
ATOM 5243 C C . LYS A 1 705 ? 24.921 13.294 -8.526 1.00 93.56 705 LYS A C 1
ATOM 5245 O O . LYS A 1 705 ? 25.289 12.176 -8.177 1.00 93.56 705 LYS A O 1
ATOM 5250 N N . GLY A 1 706 ? 24.778 13.622 -9.806 1.00 95.19 706 GLY A N 1
ATOM 5251 C CA . GLY A 1 706 ? 24.941 12.719 -10.947 1.00 95.19 706 GLY A CA 1
ATOM 5252 C C . GLY A 1 706 ? 23.612 12.201 -11.498 1.00 95.19 706 GLY A C 1
ATOM 5253 O O . GLY A 1 706 ? 22.598 12.892 -11.430 1.00 95.19 706 GLY A O 1
ATOM 5254 N N . CYS A 1 707 ? 23.626 10.991 -12.058 1.00 96.81 707 CYS A N 1
ATOM 5255 C CA . CYS A 1 707 ? 22.439 10.333 -12.597 1.00 96.81 707 CYS A CA 1
ATOM 5256 C C . CYS A 1 707 ? 21.828 9.418 -11.532 1.00 96.81 707 CYS A C 1
ATOM 5258 O O . CYS A 1 707 ? 22.245 8.271 -11.365 1.00 96.81 707 CYS A O 1
ATOM 5260 N N . VAL A 1 708 ? 20.874 9.965 -10.777 1.00 94.50 708 VAL A N 1
ATOM 5261 C CA . VAL A 1 708 ? 20.237 9.326 -9.616 1.00 94.50 708 VAL A CA 1
ATOM 5262 C C . VAL A 1 708 ? 18.719 9.481 -9.671 1.00 94.50 708 VAL A C 1
ATOM 5264 O O . VAL A 1 708 ? 18.251 10.472 -10.226 1.00 94.50 708 VAL A O 1
ATOM 5267 N N . THR A 1 709 ? 17.985 8.542 -9.065 1.00 92.12 709 THR A N 1
ATOM 5268 C CA . THR A 1 709 ? 16.527 8.520 -8.788 1.00 92.12 709 THR A CA 1
ATOM 5269 C C . THR A 1 709 ? 15.611 8.769 -9.989 1.00 92.12 709 THR A C 1
ATOM 5271 O O . THR A 1 709 ? 14.873 7.874 -10.371 1.00 92.12 709 THR A O 1
ATOM 5274 N N . GLU A 1 710 ? 15.647 9.981 -10.545 1.00 94.44 710 GLU A N 1
ATOM 5275 C CA . GLU A 1 710 ? 14.872 10.468 -11.695 1.00 94.44 710 GLU A CA 1
ATOM 5276 C C . GLU A 1 710 ? 15.687 10.454 -12.999 1.00 94.44 710 GLU A C 1
ATOM 5278 O O . GLU A 1 710 ? 15.210 10.837 -14.069 1.00 94.44 710 GLU A O 1
ATOM 5283 N N . CYS A 1 711 ? 16.964 10.085 -12.929 1.00 96.75 711 CYS A N 1
ATOM 5284 C CA . CYS A 1 711 ? 17.825 9.919 -14.096 1.00 96.75 711 CYS A CA 1
ATOM 5285 C C . CYS A 1 711 ? 18.120 8.443 -14.381 1.00 96.75 711 CYS A C 1
ATOM 5287 O O . CYS A 1 711 ? 18.064 8.034 -15.541 1.00 96.75 711 CYS A O 1
ATOM 5289 N N . ASP A 1 712 ? 18.405 7.651 -13.346 1.00 97.12 712 ASP A N 1
ATOM 5290 C CA . ASP A 1 712 ? 18.854 6.261 -13.471 1.00 97.12 712 ASP A CA 1
ATOM 5291 C C . ASP A 1 712 ? 17.724 5.334 -13.946 1.00 97.12 712 ASP A C 1
ATOM 5293 O O . ASP A 1 712 ? 17.879 4.630 -14.942 1.00 97.12 712 ASP A O 1
ATOM 5297 N N . ASN A 1 713 ? 16.547 5.407 -13.327 1.00 96.56 713 ASN A N 1
ATOM 5298 C CA . ASN A 1 713 ? 15.346 4.679 -13.734 1.00 96.56 713 ASN A CA 1
ATOM 5299 C C . ASN A 1 713 ? 14.955 4.961 -15.194 1.00 96.56 713 ASN A C 1
ATOM 5301 O O . ASN A 1 713 ? 14.489 4.082 -15.922 1.00 96.56 713 ASN A O 1
ATOM 5305 N N . ASN A 1 714 ? 15.207 6.185 -15.652 1.00 97.81 714 ASN A N 1
ATOM 5306 C CA . ASN A 1 714 ? 14.926 6.605 -17.012 1.00 97.81 714 ASN A CA 1
ATOM 5307 C C . ASN A 1 714 ? 15.833 5.952 -18.056 1.00 97.81 714 ASN A C 1
ATOM 5309 O O . ASN A 1 714 ? 15.452 5.917 -19.221 1.00 97.81 714 ASN A O 1
ATOM 5313 N N . ILE A 1 715 ? 16.977 5.377 -17.677 1.00 98.25 715 ILE A N 1
ATOM 5314 C CA . ILE A 1 715 ? 17.780 4.552 -18.590 1.00 98.25 715 ILE A CA 1
ATOM 5315 C C . ILE A 1 715 ? 16.962 3.328 -19.033 1.00 98.25 715 ILE A C 1
ATOM 5317 O O . ILE A 1 715 ? 16.910 3.020 -20.225 1.00 98.25 715 ILE A O 1
ATOM 5321 N N . LEU A 1 716 ? 16.233 2.690 -18.109 1.00 97.75 716 LEU A N 1
ATOM 5322 C CA . LEU A 1 716 ? 15.329 1.576 -18.419 1.00 97.75 716 LEU A CA 1
ATOM 5323 C C . LEU A 1 716 ? 14.092 2.026 -19.213 1.00 97.75 716 LEU A C 1
ATOM 5325 O O . LEU A 1 716 ? 13.635 1.307 -20.108 1.00 97.75 716 LEU A O 1
ATOM 5329 N N . ALA A 1 717 ? 13.575 3.229 -18.945 1.00 97.81 717 ALA A N 1
ATOM 5330 C CA . ALA A 1 717 ? 12.497 3.813 -19.745 1.00 97.81 717 ALA A CA 1
ATOM 5331 C C . ALA A 1 717 ? 12.947 4.097 -21.188 1.00 97.81 717 ALA A C 1
ATOM 5333 O O . ALA A 1 717 ? 12.249 3.744 -22.137 1.00 97.81 717 ALA A O 1
ATOM 5334 N N . ASN A 1 718 ? 14.147 4.654 -21.369 1.00 97.69 718 ASN A N 1
ATOM 5335 C CA . ASN A 1 718 ? 14.755 4.866 -22.678 1.00 97.69 718 ASN A CA 1
ATOM 5336 C C . ASN A 1 718 ? 15.035 3.544 -23.407 1.00 97.69 718 ASN A C 1
ATOM 5338 O O . ASN A 1 718 ? 14.821 3.462 -24.613 1.00 97.69 718 ASN A O 1
ATOM 5342 N N . ALA A 1 719 ? 15.456 2.498 -22.694 1.00 97.56 719 ALA A N 1
ATOM 5343 C CA . ALA A 1 719 ? 15.662 1.175 -23.275 1.00 97.56 719 ALA A CA 1
ATOM 5344 C C . ALA A 1 719 ? 14.335 0.547 -23.746 1.00 97.56 719 ALA A C 1
ATOM 5346 O O . ALA A 1 719 ? 14.272 -0.061 -24.816 1.00 97.56 719 ALA A O 1
ATOM 5347 N N . SER A 1 720 ? 13.252 0.769 -22.995 1.00 97.00 720 SER A N 1
ATOM 5348 C CA . SER A 1 720 ? 11.896 0.364 -23.387 1.00 97.00 720 SER A CA 1
ATOM 5349 C C . SER A 1 720 ? 11.397 1.154 -24.601 1.00 97.00 720 SER A C 1
ATOM 5351 O O . SER A 1 720 ? 10.878 0.556 -25.540 1.00 97.00 720 SER A O 1
ATOM 5353 N N . ALA A 1 721 ? 11.635 2.469 -24.647 1.00 96.56 721 ALA A N 1
ATOM 5354 C CA . ALA A 1 721 ? 11.326 3.313 -25.803 1.00 96.56 721 ALA A CA 1
ATOM 5355 C C . ALA A 1 721 ? 12.117 2.915 -27.063 1.00 96.56 721 ALA A C 1
ATOM 5357 O O . ALA A 1 721 ? 11.574 2.920 -28.168 1.00 96.56 721 ALA A O 1
ATOM 5358 N N . LEU A 1 722 ? 13.385 2.525 -26.904 1.00 96.50 722 LEU A N 1
ATOM 5359 C CA . LEU A 1 722 ? 14.208 1.986 -27.986 1.00 96.50 722 LEU A CA 1
ATOM 5360 C C . LEU A 1 722 ? 13.622 0.675 -28.532 1.00 96.50 722 LEU A C 1
ATOM 5362 O O . LEU A 1 722 ? 13.474 0.520 -29.745 1.00 96.50 722 LEU A O 1
ATOM 5366 N N . ARG A 1 723 ? 13.232 -0.255 -27.649 1.00 96.06 723 ARG A N 1
ATOM 5367 C CA . ARG A 1 723 ? 12.568 -1.502 -28.059 1.00 96.06 723 ARG A CA 1
ATOM 5368 C C . ARG A 1 723 ? 11.220 -1.236 -28.728 1.00 96.06 723 ARG A C 1
ATOM 5370 O O . ARG A 1 723 ? 10.912 -1.872 -29.728 1.00 96.06 723 ARG A O 1
ATOM 5377 N N . GLN A 1 724 ? 10.437 -0.296 -28.203 1.00 95.44 724 GLN A N 1
ATOM 5378 C CA . GLN A 1 724 ? 9.149 0.105 -28.765 1.00 95.44 724 GLN A CA 1
ATOM 5379 C C . GLN A 1 724 ? 9.296 0.558 -30.221 1.00 95.44 724 GLN A C 1
ATOM 5381 O O . GLN A 1 724 ? 8.600 0.036 -31.092 1.00 95.44 724 GLN A O 1
ATOM 5386 N N . TYR A 1 725 ? 10.235 1.468 -30.493 1.00 95.69 725 TYR A N 1
ATOM 5387 C CA . TYR A 1 725 ? 10.500 1.941 -31.850 1.00 95.69 725 TYR A CA 1
ATOM 5388 C C . TYR A 1 725 ? 10.908 0.790 -32.781 1.00 95.69 725 TYR A C 1
ATOM 5390 O O . TYR A 1 725 ? 10.428 0.705 -33.907 1.00 95.69 725 TYR A O 1
ATOM 5398 N N . ALA A 1 726 ? 11.726 -0.150 -32.301 1.00 94.75 726 ALA A N 1
ATOM 5399 C CA . ALA A 1 726 ? 12.118 -1.320 -33.086 1.00 94.75 726 ALA A CA 1
ATOM 5400 C C . ALA A 1 726 ? 10.959 -2.292 -33.374 1.00 94.75 726 ALA A C 1
ATOM 5402 O O . ALA A 1 726 ? 10.953 -2.939 -34.416 1.00 94.75 726 ALA A O 1
ATOM 5403 N N . LEU A 1 727 ? 9.985 -2.405 -32.466 1.00 93.94 727 LEU A N 1
ATOM 5404 C CA . LEU A 1 727 ? 8.849 -3.315 -32.623 1.00 93.94 727 LEU A CA 1
ATOM 5405 C C . LEU A 1 727 ? 7.797 -2.790 -33.602 1.00 93.94 727 LEU A C 1
ATOM 5407 O O . LEU A 1 727 ? 7.179 -3.586 -34.303 1.00 93.94 727 LEU A O 1
ATOM 5411 N N . ASN A 1 728 ? 7.537 -1.480 -33.621 1.00 92.50 728 ASN A N 1
ATOM 5412 C CA . ASN A 1 728 ? 6.423 -0.941 -34.406 1.00 92.50 728 ASN A CA 1
ATOM 5413 C C . ASN A 1 728 ? 6.629 0.476 -34.968 1.00 92.50 728 ASN A C 1
ATOM 5415 O O . ASN A 1 728 ? 5.663 1.100 -35.403 1.00 92.50 728 ASN A O 1
ATOM 5419 N N . GLY A 1 729 ? 7.846 1.018 -34.921 1.00 93.69 729 GLY A N 1
ATOM 5420 C CA . GLY A 1 729 ? 8.173 2.352 -35.433 1.00 93.69 729 GLY A CA 1
ATOM 5421 C C . GLY A 1 729 ? 7.631 3.524 -34.608 1.00 93.69 729 GLY A C 1
ATOM 5422 O O . GLY A 1 729 ? 7.769 4.669 -35.030 1.00 93.69 729 GLY A O 1
ATOM 5423 N N . SER A 1 730 ? 7.009 3.280 -33.447 1.00 91.50 730 SER A N 1
ATOM 5424 C CA . SER A 1 730 ? 6.468 4.359 -32.609 1.00 91.50 730 SER A CA 1
ATOM 5425 C C . SER A 1 730 ? 7.584 5.071 -31.851 1.00 91.50 730 SER A C 1
ATOM 5427 O O . SER A 1 730 ? 8.210 4.489 -30.963 1.00 91.50 730 SER A O 1
ATOM 5429 N N . ASP A 1 731 ? 7.817 6.341 -32.182 1.00 91.75 731 ASP A N 1
ATOM 5430 C CA . ASP A 1 731 ? 8.749 7.191 -31.447 1.00 91.75 731 ASP A CA 1
ATOM 5431 C C . ASP A 1 731 ? 8.086 7.721 -30.172 1.00 91.75 731 ASP A C 1
ATOM 5433 O O . ASP A 1 731 ? 7.178 8.553 -30.213 1.00 91.75 731 ASP A O 1
ATOM 5437 N N . VAL A 1 732 ? 8.539 7.209 -29.029 1.00 92.25 732 VAL A N 1
ATOM 5438 C CA . VAL A 1 732 ? 8.101 7.657 -27.709 1.00 92.25 732 VAL A CA 1
ATOM 5439 C C . VAL A 1 732 ? 9.294 8.271 -26.994 1.00 92.25 732 VAL A C 1
ATOM 5441 O O . VAL A 1 732 ? 10.158 7.559 -26.487 1.00 92.25 732 VAL A O 1
ATOM 5444 N N . ASN A 1 733 ? 9.308 9.601 -26.915 1.00 91.88 733 ASN A N 1
ATOM 5445 C CA . ASN A 1 733 ? 10.299 10.381 -26.176 1.00 91.88 733 ASN A CA 1
ATOM 5446 C C . ASN A 1 733 ? 11.759 10.099 -26.592 1.00 91.88 733 ASN A C 1
ATOM 5448 O O . ASN A 1 733 ? 12.652 10.024 -25.740 1.00 91.88 733 ASN A O 1
ATOM 5452 N N . GLY A 1 734 ? 12.028 9.947 -27.895 1.00 88.75 734 GLY A N 1
ATOM 5453 C CA . GLY A 1 734 ? 13.389 9.829 -28.430 1.00 88.75 734 GLY A CA 1
ATOM 5454 C C . GLY A 1 734 ? 14.306 11.010 -28.074 1.00 88.75 734 GLY A C 1
ATOM 5455 O O . GLY A 1 734 ? 15.524 10.850 -27.988 1.00 88.75 734 GLY A O 1
ATOM 5456 N N . ASP A 1 735 ? 13.741 12.182 -27.773 1.00 90.62 735 ASP A N 1
ATOM 5457 C CA . ASP A 1 735 ? 14.435 13.380 -27.280 1.00 90.62 735 ASP A CA 1
ATOM 5458 C C . ASP A 1 735 ? 15.047 13.213 -25.881 1.00 90.62 735 ASP A C 1
ATOM 5460 O O . ASP A 1 735 ? 15.927 13.978 -25.477 1.00 90.62 735 ASP A O 1
ATOM 5464 N N . ARG A 1 736 ? 14.633 12.180 -25.143 1.00 94.12 736 ARG A N 1
ATOM 5465 C CA . ARG A 1 736 ? 15.114 11.904 -23.788 1.00 94.12 736 ARG A CA 1
ATOM 5466 C C . ARG A 1 736 ? 16.451 11.154 -23.754 1.00 94.12 736 ARG A C 1
ATOM 5468 O O . ARG A 1 736 ? 16.927 10.846 -22.665 1.00 94.12 736 ARG A O 1
ATOM 5475 N N . ILE A 1 737 ? 17.111 10.917 -24.886 1.00 95.38 737 ILE A N 1
ATOM 5476 C CA . ILE A 1 737 ? 18.527 10.509 -24.918 1.00 95.38 737 ILE A CA 1
ATOM 5477 C C . ILE A 1 737 ? 19.323 11.594 -25.643 1.00 95.38 737 ILE A C 1
ATOM 5479 O O . ILE A 1 737 ? 19.361 11.646 -26.872 1.00 95.38 737 ILE A O 1
ATOM 5483 N N . ASP A 1 738 ? 19.959 12.485 -24.882 1.00 96.44 738 ASP A N 1
ATOM 5484 C CA . ASP A 1 738 ? 20.639 13.654 -25.448 1.00 96.44 738 ASP A CA 1
ATOM 5485 C C . ASP A 1 738 ? 22.112 13.355 -25.768 1.00 96.44 738 ASP A C 1
ATOM 5487 O O . ASP A 1 738 ? 23.044 13.740 -25.056 1.00 96.44 738 ASP A O 1
ATOM 5491 N N . HIS A 1 739 ? 22.324 12.644 -26.878 1.00 97.00 739 HIS A N 1
ATOM 5492 C CA . HIS A 1 739 ? 23.661 12.333 -27.389 1.00 97.00 739 HIS A CA 1
ATOM 5493 C C . HIS A 1 739 ? 24.472 13.592 -27.738 1.00 97.00 739 HIS A C 1
ATOM 5495 O O . HIS A 1 739 ? 25.678 13.634 -27.492 1.00 97.00 739 HIS A O 1
ATOM 5501 N N . LYS A 1 740 ? 23.823 14.642 -28.258 1.00 97.00 740 LYS A N 1
ATOM 5502 C CA . LYS A 1 740 ? 24.487 15.909 -28.599 1.00 97.00 740 LYS A CA 1
ATOM 5503 C C . LYS A 1 740 ? 24.964 16.640 -27.344 1.00 97.00 740 LYS A C 1
ATOM 5505 O O . LYS A 1 740 ? 26.073 17.168 -27.336 1.00 97.00 740 LYS A O 1
ATOM 5510 N N . GLY A 1 741 ? 24.172 16.627 -26.274 1.00 96.25 741 GLY A N 1
ATOM 5511 C CA . GLY A 1 741 ? 24.546 17.171 -24.972 1.00 96.25 741 GLY A CA 1
ATOM 5512 C C . GLY A 1 741 ? 25.786 16.495 -24.387 1.00 96.25 741 GLY A C 1
ATOM 5513 O O . GLY A 1 741 ? 26.719 17.192 -23.988 1.00 96.25 741 GLY A O 1
ATOM 5514 N N . LEU A 1 742 ? 25.845 15.156 -24.409 1.00 96.56 742 LEU A N 1
ATOM 5515 C CA . LEU A 1 742 ? 27.028 14.407 -23.959 1.00 96.56 742 LEU A CA 1
ATOM 5516 C C . LEU A 1 742 ? 28.264 14.738 -24.810 1.00 96.56 742 LEU A C 1
ATOM 5518 O O . LEU A 1 742 ? 29.337 15.002 -24.271 1.00 96.56 742 LEU A O 1
ATOM 5522 N N . TYR A 1 743 ? 28.104 14.783 -26.136 1.00 97.44 743 TYR A N 1
ATOM 5523 C CA . TYR A 1 743 ? 29.180 15.150 -27.056 1.00 97.44 743 TYR A CA 1
ATOM 5524 C C . TYR A 1 743 ? 29.733 16.550 -26.765 1.00 97.44 743 TYR A C 1
ATOM 5526 O O . TYR A 1 743 ? 30.942 16.741 -26.634 1.00 97.44 743 TYR A O 1
ATOM 5534 N N . ASN A 1 744 ? 28.845 17.535 -26.619 1.00 96.19 744 ASN A N 1
ATOM 5535 C CA . ASN A 1 744 ? 29.221 18.924 -26.378 1.00 96.19 744 ASN A CA 1
ATOM 5536 C C . ASN A 1 744 ? 29.878 19.125 -25.006 1.00 96.19 744 ASN A C 1
ATOM 5538 O O . ASN A 1 744 ? 30.760 19.975 -24.875 1.00 96.19 744 ASN A O 1
ATOM 5542 N N . ALA A 1 745 ? 29.487 18.341 -23.994 1.00 94.38 745 ALA A N 1
ATOM 5543 C CA . ALA A 1 745 ? 30.092 18.403 -22.667 1.00 94.38 745 ALA A CA 1
ATOM 5544 C C . ALA A 1 745 ? 31.597 18.093 -22.709 1.00 94.38 745 ALA A C 1
ATOM 5546 O O . ALA A 1 745 ? 32.379 18.824 -22.092 1.00 94.38 745 ALA A O 1
ATOM 5547 N N . ALA A 1 746 ? 31.983 17.068 -23.474 1.00 94.88 746 ALA A N 1
ATOM 5548 C CA . ALA A 1 746 ? 33.374 16.701 -23.715 1.00 94.88 746 ALA A CA 1
ATOM 5549 C C . ALA A 1 746 ? 34.069 17.660 -24.694 1.00 94.88 746 ALA A C 1
ATOM 5551 O O . ALA A 1 746 ? 35.177 18.123 -24.417 1.00 94.88 746 ALA A O 1
ATOM 5552 N N . LYS A 1 747 ? 33.398 18.036 -25.795 1.00 96.12 747 LYS A N 1
ATOM 5553 C CA . LYS A 1 747 ? 33.961 18.935 -26.816 1.00 96.12 747 LYS A CA 1
ATOM 5554 C C . LYS A 1 747 ? 34.415 20.268 -26.232 1.00 96.12 747 LYS A C 1
ATOM 5556 O O . LYS A 1 747 ? 35.479 20.744 -26.600 1.00 96.12 747 LYS A O 1
ATOM 5561 N N . LEU A 1 748 ? 33.664 20.836 -25.288 1.00 94.69 748 LEU A N 1
ATOM 5562 C CA . LEU A 1 748 ? 34.050 22.090 -24.640 1.00 94.69 748 LEU A CA 1
ATOM 5563 C C . LEU A 1 748 ? 35.410 21.996 -23.926 1.00 94.69 748 LEU A C 1
ATOM 5565 O O . LEU A 1 748 ? 36.185 22.947 -23.975 1.00 94.69 748 LEU A O 1
ATOM 5569 N N . ALA A 1 749 ? 35.711 20.865 -23.280 1.00 94.69 749 ALA A N 1
ATOM 5570 C CA . ALA A 1 749 ? 37.002 20.654 -22.627 1.00 94.69 749 ALA A CA 1
ATOM 5571 C C . ALA A 1 749 ? 38.124 20.471 -23.663 1.00 94.69 749 ALA A C 1
ATOM 5573 O O . ALA A 1 749 ? 39.191 21.072 -23.533 1.00 94.69 749 ALA A O 1
ATOM 5574 N N . VAL A 1 750 ? 37.859 19.689 -24.716 1.00 94.56 750 VAL A N 1
ATOM 5575 C CA . VAL A 1 750 ? 38.812 19.441 -25.812 1.00 94.56 750 VAL A CA 1
ATOM 5576 C C . VAL A 1 750 ? 39.153 20.729 -26.567 1.00 94.56 750 VAL A C 1
ATOM 5578 O O . VAL A 1 750 ? 40.326 20.999 -26.801 1.00 94.56 750 VAL A O 1
ATOM 5581 N N . ASP A 1 751 ? 38.160 21.560 -26.893 1.00 95.00 751 ASP A N 1
ATOM 5582 C CA . ASP A 1 751 ? 38.351 22.833 -27.606 1.00 95.00 751 ASP A CA 1
ATOM 5583 C C . ASP A 1 751 ? 39.151 23.854 -26.768 1.00 95.00 751 ASP A C 1
ATOM 5585 O O . ASP A 1 751 ? 39.761 24.769 -27.316 1.00 95.00 751 ASP A O 1
ATOM 5589 N N . GLN A 1 752 ? 39.199 23.680 -25.442 1.00 95.44 752 GLN A N 1
ATOM 5590 C CA . GLN A 1 752 ? 40.059 24.443 -24.527 1.00 95.44 752 GLN A CA 1
ATOM 5591 C C . GLN A 1 752 ? 41.478 23.857 -24.394 1.00 95.44 752 GLN A C 1
ATOM 5593 O O . GLN A 1 752 ? 42.255 24.319 -23.560 1.00 95.44 752 GLN A O 1
ATOM 5598 N N . GLY A 1 753 ? 41.820 22.828 -25.173 1.00 94.62 753 GLY A N 1
ATOM 5599 C CA . GLY A 1 753 ? 43.125 22.166 -25.142 1.00 94.62 753 GLY A CA 1
ATOM 5600 C C . GLY A 1 753 ? 43.342 21.242 -23.940 1.00 94.62 753 GLY A C 1
ATOM 5601 O O . GLY A 1 753 ? 44.481 20.868 -23.665 1.00 94.62 753 GLY A O 1
ATOM 5602 N N . LYS A 1 754 ? 42.287 20.872 -23.199 1.00 95.19 754 LYS A N 1
ATOM 5603 C CA . LYS A 1 754 ? 42.403 19.951 -22.057 1.00 95.19 754 LYS A CA 1
ATOM 5604 C C . LYS A 1 754 ? 42.520 18.506 -22.548 1.00 95.19 754 LYS A C 1
ATOM 5606 O O . LYS A 1 754 ? 41.797 18.088 -23.447 1.00 95.19 754 LYS A O 1
ATOM 5611 N N . THR A 1 755 ? 43.380 17.723 -21.899 1.00 92.19 755 THR A N 1
ATOM 5612 C CA . THR A 1 755 ? 43.586 16.284 -22.153 1.00 92.19 755 THR A CA 1
ATOM 5613 C C . THR A 1 755 ? 43.776 15.529 -20.836 1.00 92.19 755 THR A C 1
ATOM 5615 O O . THR A 1 755 ? 44.099 16.148 -19.818 1.00 92.19 755 THR A O 1
ATOM 5618 N N . GLY A 1 756 ? 43.649 14.200 -20.833 1.00 91.06 756 GLY A N 1
ATOM 5619 C CA . GLY A 1 756 ? 43.980 13.398 -19.655 1.00 91.06 756 GLY A CA 1
ATOM 5620 C C . GLY A 1 756 ? 43.093 13.722 -18.447 1.00 91.06 756 GLY A C 1
ATOM 5621 O O . GLY A 1 756 ? 41.923 14.095 -18.571 1.00 91.06 756 GLY A O 1
ATOM 5622 N N . ALA A 1 757 ? 43.701 13.709 -17.259 1.00 94.00 757 ALA A N 1
ATOM 5623 C CA . ALA A 1 757 ? 43.043 14.073 -16.003 1.00 94.00 757 ALA A CA 1
ATOM 5624 C C . ALA A 1 757 ? 42.421 15.486 -16.011 1.00 94.00 757 ALA A C 1
ATOM 5626 O O . ALA A 1 757 ? 41.357 15.685 -15.428 1.00 94.00 757 ALA A O 1
ATOM 5627 N N . ALA A 1 758 ? 43.034 16.460 -16.698 1.00 96.44 758 ALA A N 1
ATOM 5628 C CA . ALA A 1 758 ? 42.506 17.826 -16.766 1.00 96.44 758 ALA A CA 1
ATOM 5629 C C . ALA A 1 758 ? 41.186 17.901 -17.550 1.00 96.44 758 ALA A C 1
ATOM 5631 O O . ALA A 1 758 ? 40.293 18.675 -17.204 1.00 96.44 758 ALA A O 1
ATOM 5632 N N . LEU A 1 759 ? 41.051 17.080 -18.594 1.00 95.38 759 LEU A N 1
ATOM 5633 C CA . LEU A 1 759 ? 39.810 16.945 -19.349 1.00 95.38 759 LEU A CA 1
ATOM 5634 C C . LEU A 1 759 ? 38.735 16.241 -18.513 1.00 95.38 759 LEU A C 1
ATOM 5636 O O . LEU A 1 759 ? 37.628 16.764 -18.391 1.00 95.38 759 LEU A O 1
ATOM 5640 N N . GLN A 1 760 ? 39.075 15.115 -17.879 1.00 97.00 760 GLN A N 1
ATOM 5641 C CA . GLN A 1 760 ? 38.142 14.380 -17.022 1.00 97.00 760 GLN A CA 1
ATOM 5642 C C . GLN A 1 760 ? 37.601 15.254 -15.889 1.00 97.00 760 GLN A C 1
ATOM 5644 O O . GLN A 1 760 ? 36.390 15.289 -15.680 1.00 97.00 760 GLN A O 1
ATOM 5649 N N . GLN A 1 761 ? 38.469 15.989 -15.190 1.00 97.19 761 GLN A N 1
ATOM 5650 C CA . GLN A 1 761 ? 38.074 16.847 -14.075 1.00 97.19 761 GLN A CA 1
ATOM 5651 C C . GLN A 1 761 ? 37.163 18.000 -14.521 1.00 97.19 761 GLN A C 1
ATOM 5653 O O . GLN A 1 761 ? 36.205 18.334 -13.823 1.00 97.19 761 GLN A O 1
ATOM 5658 N N . ASP A 1 762 ? 37.428 18.599 -15.683 1.00 97.19 762 ASP A N 1
ATOM 5659 C CA . ASP A 1 762 ? 36.598 19.679 -16.215 1.00 97.19 762 ASP A CA 1
ATOM 5660 C C . ASP A 1 762 ? 35.194 19.195 -16.595 1.00 97.19 762 ASP A C 1
ATOM 5662 O O . ASP A 1 762 ? 34.192 19.814 -16.222 1.00 97.19 762 ASP A O 1
ATOM 5666 N N . VAL A 1 763 ? 35.112 18.059 -17.296 1.00 97.19 763 VAL A N 1
ATOM 5667 C CA . VAL A 1 763 ? 33.826 17.442 -17.630 1.00 97.19 763 VAL A CA 1
ATOM 5668 C C . VAL A 1 763 ? 33.114 17.007 -16.348 1.00 97.19 763 VAL A C 1
ATOM 5670 O O . VAL A 1 763 ? 31.943 17.329 -16.188 1.00 97.19 763 VAL A O 1
ATOM 5673 N N . TYR A 1 764 ? 33.807 16.383 -15.390 1.00 97.62 764 TYR A N 1
ATOM 5674 C CA . TYR A 1 764 ? 33.262 16.023 -14.076 1.00 97.62 764 TYR A CA 1
ATOM 5675 C C . TYR A 1 764 ? 32.587 17.198 -13.370 1.00 97.62 764 TYR A C 1
ATOM 5677 O O . TYR A 1 764 ? 31.390 17.146 -13.071 1.00 97.62 764 TYR A O 1
ATOM 5685 N N . ALA A 1 765 ? 33.343 18.277 -13.161 1.00 96.00 765 ALA A N 1
ATOM 5686 C CA . ALA A 1 765 ? 32.896 19.433 -12.399 1.00 96.00 765 ALA A CA 1
ATOM 5687 C C . ALA A 1 765 ? 31.679 20.118 -13.038 1.00 96.00 765 ALA A C 1
ATOM 5689 O O . ALA A 1 765 ? 30.773 20.556 -12.331 1.00 96.00 765 ALA A O 1
ATOM 5690 N N . ARG A 1 766 ? 31.632 20.202 -14.374 1.00 94.50 766 ARG A N 1
ATOM 5691 C CA . ARG A 1 766 ? 30.544 20.882 -15.093 1.00 94.50 766 ARG A CA 1
ATOM 5692 C C . ARG A 1 766 ? 29.341 19.984 -15.356 1.00 94.50 766 ARG A C 1
ATOM 5694 O O . ARG A 1 766 ? 28.210 20.425 -15.180 1.00 94.50 766 ARG A O 1
ATOM 5701 N N . PHE A 1 767 ? 29.581 18.765 -15.829 1.00 96.12 767 PHE A N 1
ATOM 5702 C CA . PHE A 1 767 ? 28.547 17.864 -16.329 1.00 96.12 767 PHE A CA 1
ATOM 5703 C C . PHE A 1 767 ? 27.913 17.049 -15.205 1.00 96.12 767 PHE A C 1
ATOM 5705 O O . PHE A 1 767 ? 26.691 17.026 -15.104 1.00 96.12 767 PHE A O 1
ATOM 5712 N N . TRP A 1 768 ? 28.721 16.421 -14.342 1.00 96.38 768 TRP A N 1
ATOM 5713 C CA . TRP A 1 768 ? 28.228 15.479 -13.333 1.00 96.38 768 TRP A CA 1
ATOM 5714 C C . TRP A 1 768 ? 27.791 16.148 -12.034 1.00 96.38 768 TRP A C 1
ATOM 5716 O O . TRP A 1 768 ? 26.715 15.822 -11.536 1.00 96.38 768 TRP A O 1
ATOM 5726 N N . VAL A 1 769 ? 28.587 17.082 -11.502 1.00 95.88 769 VAL A N 1
ATOM 5727 C CA . VAL A 1 769 ? 28.329 17.720 -10.191 1.00 95.88 769 VAL A CA 1
ATOM 5728 C C . VAL A 1 769 ? 27.985 19.212 -10.272 1.00 95.88 769 VAL A C 1
ATOM 5730 O O . VAL A 1 769 ? 27.673 19.842 -9.253 1.00 95.88 769 VAL A O 1
ATOM 5733 N N . GLY A 1 770 ? 27.999 19.777 -11.482 1.00 93.25 770 GLY A N 1
ATOM 5734 C CA . GLY A 1 770 ? 27.687 21.180 -11.743 1.00 93.25 770 GLY A CA 1
ATOM 5735 C C . GLY A 1 770 ? 26.250 21.560 -11.372 1.00 93.25 770 GLY A C 1
ATOM 5736 O O . GLY A 1 770 ? 25.398 20.710 -11.128 1.00 93.25 770 GLY A O 1
ATOM 5737 N N . ALA A 1 771 ? 25.963 22.862 -11.311 1.00 88.56 771 ALA A N 1
ATOM 5738 C CA . ALA A 1 771 ? 24.635 23.358 -10.930 1.00 88.56 771 ALA A CA 1
ATOM 5739 C C . ALA A 1 771 ? 23.554 23.141 -12.011 1.00 88.56 771 ALA A C 1
ATOM 5741 O O . ALA A 1 771 ? 22.370 23.119 -11.692 1.00 88.56 771 ALA A O 1
ATOM 5742 N N . SER A 1 772 ? 23.945 22.967 -13.277 1.00 87.06 772 SER A N 1
ATOM 5743 C CA . SER A 1 772 ? 23.035 22.812 -14.422 1.00 87.06 772 SER A CA 1
ATOM 5744 C C . SER A 1 772 ? 23.190 21.432 -15.065 1.00 87.06 772 SER A C 1
ATOM 5746 O O . SER A 1 772 ? 23.640 21.310 -16.204 1.00 87.06 772 SER A O 1
ATOM 5748 N N . GLN A 1 773 ? 22.855 20.383 -14.313 1.00 91.81 773 GLN A N 1
ATOM 5749 C CA . GLN A 1 773 ? 22.932 19.002 -14.791 1.00 91.81 773 GLN A CA 1
ATOM 5750 C C . GLN A 1 773 ? 21.912 18.743 -15.908 1.00 91.81 773 GLN A C 1
ATOM 5752 O O . GLN A 1 773 ? 20.742 19.105 -15.799 1.00 91.81 773 GLN A O 1
ATOM 5757 N N . ASN A 1 774 ? 22.344 18.058 -16.968 1.00 94.75 774 ASN A N 1
ATOM 5758 C CA . ASN A 1 774 ? 21.463 17.575 -18.028 1.00 94.75 774 ASN A CA 1
ATOM 5759 C C . ASN A 1 774 ? 21.302 16.054 -17.902 1.00 94.75 774 ASN A C 1
ATOM 5761 O O . ASN A 1 774 ? 22.112 15.286 -18.425 1.00 94.75 774 ASN A O 1
ATOM 5765 N N . HIS A 1 775 ? 20.244 15.613 -17.217 1.00 95.56 775 HIS A N 1
ATOM 5766 C CA . HIS A 1 775 ? 19.969 14.186 -17.018 1.00 95.56 775 HIS A CA 1
ATOM 5767 C C . HIS A 1 775 ? 19.772 13.433 -18.343 1.00 95.56 775 HIS A C 1
ATOM 5769 O O . HIS A 1 775 ? 20.223 12.297 -18.463 1.00 95.56 775 HIS A O 1
ATOM 5775 N N . ASN A 1 776 ? 19.177 14.055 -19.370 1.00 96.25 776 ASN A N 1
ATOM 5776 C CA . ASN A 1 776 ? 19.009 13.415 -20.681 1.00 96.25 776 ASN A CA 1
ATOM 5777 C C . ASN A 1 776 ? 20.363 13.069 -21.316 1.00 96.25 776 ASN A C 1
ATOM 5779 O O . ASN A 1 776 ? 20.501 12.012 -21.932 1.00 96.25 776 ASN A O 1
ATOM 5783 N N . ALA A 1 777 ? 21.359 13.941 -21.145 1.00 97.00 777 ALA A N 1
ATOM 5784 C CA . ALA A 1 777 ? 22.708 13.717 -21.648 1.00 97.00 777 ALA A CA 1
ATOM 5785 C C . ALA A 1 777 ? 23.479 12.699 -20.799 1.00 97.00 777 ALA A C 1
ATOM 5787 O O . ALA A 1 777 ? 24.249 11.911 -21.339 1.00 97.00 777 ALA A O 1
ATOM 5788 N N . MET A 1 778 ? 23.258 12.661 -19.482 1.00 97.75 7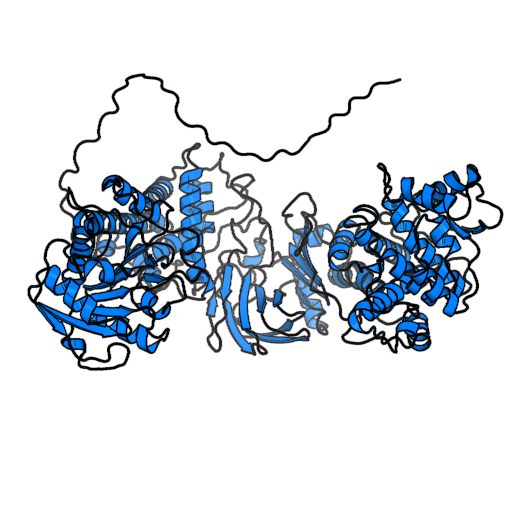78 MET A N 1
ATOM 5789 C CA . MET A 1 778 ? 23.888 11.660 -18.609 1.00 97.75 778 MET A CA 1
ATOM 5790 C C . MET A 1 778 ? 23.472 10.237 -18.980 1.00 97.75 778 MET A C 1
ATOM 5792 O O . MET A 1 778 ? 24.321 9.352 -19.065 1.00 97.75 778 MET A O 1
ATOM 5796 N N . ARG A 1 779 ? 22.183 10.025 -19.278 1.00 97.25 779 ARG A N 1
ATOM 5797 C CA . ARG A 1 779 ? 21.665 8.722 -19.728 1.00 97.25 779 ARG A CA 1
ATOM 5798 C C . ARG A 1 779 ? 22.342 8.233 -21.004 1.00 97.25 779 ARG A C 1
ATOM 5800 O O . ARG A 1 779 ? 22.529 7.032 -21.171 1.00 97.25 779 ARG A O 1
ATOM 5807 N N . ALA A 1 780 ? 22.752 9.149 -21.886 1.00 97.56 780 ALA A N 1
ATOM 5808 C CA . ALA A 1 780 ? 23.405 8.807 -23.145 1.00 97.56 780 ALA A CA 1
ATOM 5809 C C . ALA A 1 780 ? 24.717 8.023 -22.957 1.00 97.56 780 ALA A C 1
ATOM 5811 O O . ALA A 1 780 ? 25.106 7.309 -23.877 1.00 97.56 780 ALA A O 1
ATOM 5812 N N . VAL A 1 781 ? 25.363 8.096 -21.784 1.00 98.12 781 VAL A N 1
ATOM 5813 C CA . VAL A 1 781 ? 26.584 7.333 -21.469 1.00 98.12 781 VAL A CA 1
ATOM 5814 C C . VAL A 1 781 ? 26.352 5.832 -21.632 1.00 98.12 781 VAL A C 1
ATOM 5816 O O . VAL A 1 781 ? 27.080 5.181 -22.380 1.00 98.12 781 VAL A O 1
ATOM 5819 N N . HIS A 1 782 ? 25.309 5.275 -21.009 1.00 98.44 782 HIS A N 1
ATOM 5820 C CA . HIS A 1 782 ? 25.015 3.841 -21.108 1.00 98.44 782 HIS A CA 1
ATOM 5821 C C . HIS A 1 782 ? 24.654 3.413 -22.531 1.00 98.44 782 HIS A C 1
ATOM 5823 O O . HIS A 1 782 ? 25.050 2.334 -22.964 1.00 98.44 782 HIS A O 1
ATOM 5829 N N . PHE A 1 783 ? 23.960 4.266 -23.286 1.00 98.25 783 PHE A N 1
ATOM 5830 C CA . PHE A 1 783 ? 23.617 3.980 -24.680 1.00 98.25 783 PHE A CA 1
ATOM 5831 C C . PHE A 1 783 ? 24.839 4.029 -25.605 1.00 98.25 783 PHE A C 1
ATOM 5833 O O . PHE A 1 783 ? 24.966 3.175 -26.473 1.00 98.25 783 PHE A O 1
ATOM 5840 N N . GLN A 1 784 ? 25.785 4.951 -25.398 1.00 98.12 784 GLN A N 1
ATOM 5841 C CA . GLN A 1 784 ? 27.043 4.951 -26.156 1.00 98.12 784 GLN A CA 1
ATOM 5842 C C . GLN A 1 784 ? 27.867 3.684 -25.895 1.00 98.12 784 GLN A C 1
ATOM 5844 O O . GLN A 1 784 ? 28.419 3.112 -26.835 1.00 98.12 784 GLN A O 1
ATOM 5849 N N . LEU A 1 785 ? 27.891 3.195 -24.649 1.00 98.56 785 LEU A N 1
ATOM 5850 C CA . LEU A 1 785 ? 28.502 1.903 -24.318 1.00 98.56 785 LEU A CA 1
ATOM 5851 C C . LEU A 1 785 ? 27.776 0.736 -25.007 1.00 98.56 785 LEU A C 1
ATOM 5853 O O . LEU A 1 785 ? 28.429 -0.155 -25.544 1.00 98.56 785 LEU A O 1
ATOM 5857 N N . ALA A 1 786 ? 26.443 0.771 -25.063 1.00 98.31 786 ALA A N 1
ATOM 5858 C CA . ALA A 1 786 ? 25.645 -0.226 -25.772 1.00 98.31 786 ALA A CA 1
ATOM 5859 C C . ALA A 1 786 ? 25.915 -0.240 -27.288 1.00 98.31 786 ALA A C 1
ATOM 5861 O O . ALA A 1 786 ? 26.048 -1.306 -27.881 1.00 98.31 786 ALA A O 1
ATOM 5862 N N . TYR A 1 787 ? 26.056 0.924 -27.925 1.00 98.06 787 TYR A N 1
ATOM 5863 C CA . TYR A 1 787 ? 26.396 1.010 -29.351 1.00 98.06 787 TYR A CA 1
ATOM 5864 C C . TYR A 1 787 ? 27.833 0.554 -29.619 1.00 98.06 787 TYR A C 1
ATOM 5866 O O . TYR A 1 787 ? 28.120 -0.104 -30.617 1.00 98.06 787 TYR A O 1
ATOM 5874 N N . LEU A 1 788 ? 28.756 0.853 -28.705 1.00 97.88 788 LEU A N 1
ATOM 5875 C CA . LEU A 1 788 ? 30.120 0.352 -28.807 1.00 97.88 788 LEU A CA 1
ATOM 5876 C C . LEU A 1 788 ? 30.171 -1.175 -28.651 1.00 97.88 788 LEU A C 1
ATOM 5878 O O . LEU A 1 788 ? 30.924 -1.831 -29.369 1.00 97.88 788 LEU A O 1
ATOM 5882 N N . TYR A 1 789 ? 29.354 -1.746 -27.763 1.00 98.25 789 TYR A N 1
ATOM 5883 C CA . TYR A 1 789 ? 29.190 -3.193 -27.638 1.00 98.25 789 TYR A CA 1
ATOM 5884 C C . TYR A 1 789 ? 28.785 -3.827 -28.975 1.00 98.25 789 TYR A C 1
ATOM 5886 O O . TYR A 1 789 ? 29.421 -4.800 -29.386 1.00 98.25 789 TYR A O 1
ATOM 5894 N N . THR A 1 790 ? 27.799 -3.263 -29.688 1.00 97.19 790 THR A N 1
ATOM 5895 C CA . THR A 1 790 ? 27.384 -3.817 -30.989 1.00 97.19 790 THR A CA 1
ATOM 5896 C C . THR A 1 790 ? 28.528 -3.770 -31.995 1.00 97.19 790 THR A C 1
ATOM 5898 O O . THR A 1 790 ? 28.834 -4.772 -32.636 1.00 97.19 790 THR A O 1
ATOM 5901 N N . LEU A 1 791 ? 29.245 -2.646 -32.075 1.00 95.88 791 LEU A N 1
ATOM 5902 C CA . LEU A 1 791 ? 30.394 -2.529 -32.969 1.00 95.88 791 LEU A CA 1
ATOM 5903 C C . LEU A 1 791 ? 31.502 -3.538 -32.622 1.00 95.88 791 LEU A C 1
ATOM 5905 O O . LEU A 1 791 ? 32.042 -4.187 -33.514 1.00 95.88 791 LEU A O 1
ATOM 5909 N N . ALA A 1 792 ? 31.839 -3.693 -31.341 1.00 96.69 792 ALA A N 1
ATOM 5910 C CA . ALA A 1 792 ? 32.945 -4.541 -30.906 1.00 96.69 792 ALA A CA 1
ATOM 5911 C C . ALA A 1 792 ? 32.641 -6.043 -31.013 1.00 96.69 792 ALA A C 1
ATOM 5913 O O . ALA A 1 792 ? 33.535 -6.817 -31.353 1.00 96.69 792 ALA A O 1
ATOM 5914 N N . ARG A 1 793 ? 31.403 -6.464 -30.719 1.00 96.38 793 ARG A N 1
ATOM 5915 C CA . ARG A 1 793 ? 31.016 -7.885 -30.670 1.00 96.38 793 ARG A CA 1
ATOM 5916 C C . ARG A 1 793 ? 30.360 -8.398 -31.952 1.00 96.38 793 ARG A C 1
ATOM 5918 O O . ARG A 1 793 ? 30.427 -9.601 -32.196 1.00 96.38 793 ARG A O 1
ATOM 5925 N N . TYR A 1 794 ? 29.775 -7.516 -32.766 1.00 95.62 794 TYR A N 1
ATOM 5926 C CA . TYR A 1 794 ? 29.129 -7.874 -34.036 1.00 95.62 794 TYR A CA 1
ATOM 5927 C C . TYR A 1 794 ? 29.797 -7.265 -35.275 1.00 95.62 794 TYR A C 1
ATOM 5929 O O . TYR A 1 794 ? 29.506 -7.695 -36.387 1.00 95.62 794 TYR A O 1
ATOM 5937 N N . GLY A 1 795 ? 30.683 -6.273 -35.128 1.00 93.69 795 GLY A N 1
ATOM 5938 C CA . GLY A 1 795 ? 31.300 -5.592 -36.274 1.00 93.69 795 GLY A CA 1
ATOM 5939 C C . GLY A 1 795 ? 30.333 -4.696 -37.058 1.00 93.69 795 GLY A C 1
ATOM 5940 O O . GLY A 1 795 ? 30.650 -4.265 -38.165 1.00 93.69 795 GLY A O 1
ATOM 5941 N N . THR A 1 796 ? 29.149 -4.407 -36.512 1.00 89.00 796 THR A N 1
ATOM 5942 C CA . THR A 1 796 ? 28.099 -3.641 -37.191 1.00 89.00 796 THR A CA 1
ATOM 5943 C C . THR A 1 796 ? 28.299 -2.141 -36.992 1.00 89.00 796 THR A C 1
ATOM 5945 O O . THR A 1 796 ? 28.232 -1.634 -35.870 1.00 89.00 796 THR A O 1
ATOM 5948 N N . LEU A 1 797 ? 28.482 -1.404 -38.092 1.00 89.88 797 LEU A N 1
ATOM 5949 C CA . LEU A 1 797 ? 28.554 0.063 -38.064 1.00 89.88 797 LEU A CA 1
ATOM 5950 C C . LEU A 1 797 ? 27.208 0.720 -37.732 1.00 89.88 797 LEU A C 1
ATOM 5952 O O . LEU A 1 797 ? 27.195 1.845 -37.243 1.00 89.88 797 LEU A O 1
ATOM 5956 N N . GLN A 1 798 ? 26.096 0.030 -37.982 1.00 94.69 798 GLN A N 1
ATOM 5957 C CA . GLN A 1 798 ? 24.760 0.473 -37.595 1.00 94.69 798 GLN A CA 1
ATOM 5958 C C . GLN A 1 798 ? 24.234 -0.431 -36.475 1.00 94.69 798 GLN A C 1
ATOM 5960 O O . GLN A 1 798 ? 23.952 -1.598 -36.743 1.00 94.69 798 GLN A O 1
ATOM 5965 N N . PRO A 1 799 ? 24.146 0.060 -35.225 1.00 93.88 799 PRO A N 1
ATOM 5966 C CA . PRO A 1 799 ? 23.609 -0.708 -34.110 1.00 93.88 799 PRO A CA 1
ATOM 5967 C C . PRO A 1 799 ? 22.133 -1.060 -34.321 1.00 93.88 799 PRO A C 1
ATOM 5969 O O . PRO A 1 799 ? 21.304 -0.186 -34.583 1.00 93.88 799 PRO A O 1
ATOM 5972 N N . GLU A 1 800 ? 21.781 -2.328 -34.132 1.00 93.81 800 GLU A N 1
ATOM 5973 C CA . GLU A 1 800 ? 20.385 -2.750 -34.025 1.00 93.81 800 GLU A CA 1
ATOM 5974 C C . GLU A 1 800 ? 19.898 -2.646 -32.577 1.00 93.81 800 GLU A C 1
ATOM 5976 O O . GLU A 1 800 ? 20.648 -2.898 -31.630 1.00 93.81 800 GLU A O 1
ATOM 5981 N N . ALA A 1 801 ? 18.616 -2.319 -32.389 1.00 93.81 801 ALA A N 1
ATOM 5982 C CA . ALA A 1 801 ? 18.049 -2.103 -31.060 1.00 93.81 801 ALA A CA 1
ATOM 5983 C C . ALA A 1 801 ? 18.223 -3.322 -30.142 1.00 93.81 801 ALA A C 1
ATOM 5985 O O . ALA A 1 801 ? 18.747 -3.177 -29.043 1.00 93.81 801 ALA A O 1
ATOM 5986 N N . LEU A 1 802 ? 17.843 -4.529 -30.586 1.00 93.12 802 LEU A N 1
ATOM 5987 C CA . LEU A 1 802 ? 17.967 -5.734 -29.755 1.00 93.12 802 LEU A CA 1
ATOM 5988 C C . LEU A 1 802 ? 19.421 -6.027 -29.371 1.00 93.12 802 LEU A C 1
ATOM 5990 O O . LEU A 1 802 ? 19.672 -6.317 -28.205 1.00 93.12 802 LEU A O 1
ATOM 5994 N N . GLN A 1 803 ? 20.366 -5.876 -30.303 1.00 95.88 803 GLN A N 1
ATOM 5995 C CA . GLN A 1 803 ? 21.795 -6.064 -30.034 1.00 95.88 803 GLN A CA 1
ATOM 5996 C C . GLN A 1 803 ? 22.308 -5.043 -29.007 1.00 95.88 803 GLN A C 1
ATOM 5998 O O . GLN A 1 803 ? 23.040 -5.400 -28.090 1.00 95.88 803 GLN A O 1
ATOM 6003 N N . ALA A 1 804 ? 21.885 -3.778 -29.095 1.00 96.44 804 ALA A N 1
ATOM 6004 C CA . ALA A 1 804 ? 22.235 -2.770 -28.097 1.00 96.44 804 ALA A CA 1
ATOM 6005 C C . ALA A 1 804 ? 21.651 -3.107 -26.708 1.00 96.44 804 ALA A C 1
ATOM 6007 O O . ALA A 1 804 ? 22.306 -2.903 -25.687 1.00 96.44 804 ALA A O 1
ATOM 6008 N N . LEU A 1 805 ? 20.441 -3.674 -26.640 1.00 97.62 805 LEU A N 1
ATOM 6009 C CA . LEU A 1 805 ? 19.813 -4.066 -25.371 1.00 97.62 805 LEU A CA 1
ATOM 6010 C C . LEU A 1 805 ? 20.486 -5.275 -24.689 1.00 97.62 805 LEU A C 1
ATOM 6012 O O . LEU A 1 805 ? 20.385 -5.424 -23.466 1.00 97.62 805 LEU A O 1
ATOM 6016 N N . GLU A 1 806 ? 21.227 -6.105 -25.427 1.00 98.12 806 GLU A N 1
ATOM 6017 C CA . GLU A 1 806 ? 22.043 -7.184 -24.846 1.00 98.12 806 GLU A CA 1
ATOM 6018 C C . GLU A 1 806 ? 23.125 -6.649 -23.898 1.00 98.12 806 GLU A C 1
ATOM 6020 O O . GLU A 1 806 ? 23.415 -7.277 -22.878 1.00 98.12 806 GLU A O 1
ATOM 6025 N N . PHE A 1 807 ? 23.690 -5.470 -24.182 1.00 98.56 807 PHE A N 1
ATOM 6026 C CA . PHE A 1 807 ? 24.661 -4.832 -23.292 1.00 98.56 807 PHE A CA 1
ATOM 6027 C C . PHE A 1 807 ? 24.061 -4.585 -21.904 1.00 98.56 807 PHE A C 1
ATOM 6029 O O . PHE A 1 807 ? 24.659 -4.954 -20.895 1.00 98.56 807 PHE A O 1
ATOM 6036 N N . PHE A 1 808 ? 22.853 -4.020 -21.843 1.00 98.50 808 PHE A N 1
ATOM 6037 C CA . PHE A 1 808 ? 22.152 -3.785 -20.580 1.00 98.50 808 PHE A CA 1
ATOM 6038 C C . PHE A 1 808 ? 21.803 -5.094 -19.866 1.00 98.50 808 PHE A C 1
ATOM 6040 O O . PHE A 1 808 ? 21.948 -5.185 -18.644 1.00 98.50 808 PHE A O 1
ATOM 6047 N N . THR A 1 809 ? 21.423 -6.119 -20.635 1.00 98.44 809 THR A N 1
ATOM 6048 C CA . THR A 1 809 ? 21.150 -7.473 -20.131 1.00 98.44 809 THR A CA 1
ATOM 6049 C C . THR A 1 809 ? 22.375 -8.033 -19.407 1.00 98.44 809 THR A C 1
ATOM 6051 O O . THR A 1 809 ? 22.283 -8.464 -18.254 1.00 98.44 809 THR A O 1
ATOM 6054 N N . LEU A 1 810 ? 23.540 -7.991 -20.060 1.00 98.62 810 LEU A N 1
ATOM 6055 C CA . LEU A 1 810 ? 24.812 -8.450 -19.501 1.00 98.62 810 LEU A CA 1
ATOM 6056 C C . LEU A 1 810 ? 25.255 -7.587 -18.321 1.00 98.62 810 LEU A C 1
ATOM 6058 O O . LEU A 1 810 ? 25.659 -8.128 -17.296 1.00 98.62 810 LEU A O 1
ATOM 6062 N N . LEU A 1 811 ? 25.132 -6.263 -18.425 1.00 98.62 811 LEU A N 1
ATOM 6063 C CA . LEU A 1 811 ? 25.507 -5.331 -17.365 1.00 98.62 811 LEU A CA 1
ATOM 6064 C C . LEU A 1 811 ? 24.705 -5.592 -16.082 1.00 98.62 811 LEU A C 1
ATOM 6066 O O . LEU A 1 811 ? 25.278 -5.669 -14.997 1.00 98.62 811 LEU A O 1
ATOM 6070 N N . SER A 1 812 ? 23.391 -5.779 -16.206 1.00 97.94 812 SER A N 1
ATOM 6071 C CA . SER A 1 812 ? 22.490 -6.028 -15.075 1.00 97.94 812 SER A CA 1
ATOM 6072 C C . SER A 1 812 ? 22.698 -7.418 -14.465 1.00 97.94 812 SER A C 1
ATOM 6074 O O . SER A 1 812 ? 22.645 -7.578 -13.243 1.00 97.94 812 SER A O 1
ATOM 6076 N N . LYS A 1 813 ? 22.981 -8.440 -15.288 1.00 97.88 813 LYS A N 1
ATOM 6077 C CA . LYS A 1 813 ? 23.372 -9.772 -14.792 1.00 97.88 813 LYS A CA 1
ATOM 6078 C C . LYS A 1 813 ? 24.716 -9.720 -14.064 1.00 97.88 813 LYS A C 1
ATOM 6080 O O . LYS A 1 813 ? 24.806 -10.246 -12.958 1.00 97.88 813 LYS A O 1
ATOM 6085 N N . GLY A 1 814 ? 25.713 -9.046 -14.638 1.00 97.81 814 GLY A N 1
ATOM 6086 C CA . GLY A 1 814 ? 27.027 -8.835 -14.033 1.00 97.81 814 GLY A CA 1
ATOM 6087 C C . GLY A 1 814 ? 26.939 -8.112 -12.690 1.00 97.81 814 GLY A C 1
ATOM 6088 O O . GLY A 1 814 ? 27.541 -8.563 -11.723 1.00 97.81 814 GLY A O 1
ATOM 6089 N N . ASP A 1 815 ? 26.120 -7.059 -12.585 1.00 97.56 815 ASP A N 1
ATOM 6090 C CA . ASP A 1 815 ? 25.859 -6.362 -11.317 1.00 97.56 815 ASP A CA 1
ATOM 6091 C C . ASP A 1 815 ? 25.294 -7.315 -10.247 1.00 97.56 815 ASP A C 1
ATOM 6093 O O . ASP A 1 815 ? 25.839 -7.411 -9.142 1.00 97.56 815 ASP A O 1
ATOM 6097 N N . ARG A 1 816 ? 24.252 -8.091 -10.588 1.00 97.25 816 ARG A N 1
ATOM 6098 C CA . ARG A 1 816 ? 23.665 -9.081 -9.666 1.00 97.25 816 ARG A CA 1
ATOM 6099 C C . ARG A 1 816 ? 24.667 -10.157 -9.250 1.00 97.25 816 ARG A C 1
ATOM 6101 O O . ARG A 1 816 ? 24.668 -10.546 -8.084 1.00 97.25 816 ARG A O 1
ATOM 6108 N N . LEU A 1 817 ? 25.514 -10.615 -10.169 1.00 97.00 817 LEU A N 1
ATOM 6109 C CA . LEU A 1 817 ? 26.560 -11.593 -9.874 1.00 97.00 817 LEU A CA 1
ATOM 6110 C C . LEU A 1 817 ? 27.638 -11.001 -8.964 1.00 97.00 817 LEU A C 1
ATOM 6112 O O . LEU A 1 817 ? 28.008 -11.640 -7.988 1.00 97.00 817 LEU A O 1
ATOM 6116 N N . VAL A 1 818 ? 28.070 -9.756 -9.183 1.00 97.12 818 VAL A N 1
ATOM 6117 C CA . VAL A 1 818 ? 28.997 -9.082 -8.259 1.00 97.12 818 VAL A CA 1
ATOM 6118 C C . VAL A 1 818 ? 28.385 -8.970 -6.857 1.00 97.12 818 VAL A C 1
ATOM 6120 O O . VAL A 1 818 ? 29.062 -9.176 -5.853 1.00 97.12 818 VAL A O 1
ATOM 6123 N N . ALA A 1 819 ? 27.090 -8.669 -6.766 1.00 95.50 819 ALA A N 1
ATOM 6124 C CA . ALA A 1 819 ? 26.413 -8.542 -5.480 1.00 95.50 819 ALA A CA 1
ATOM 6125 C C . ALA A 1 819 ? 26.235 -9.885 -4.742 1.00 95.50 819 ALA A C 1
ATOM 6127 O O . ALA A 1 819 ? 26.315 -9.905 -3.517 1.00 95.50 819 ALA A O 1
ATOM 6128 N N . LYS A 1 820 ? 25.976 -10.989 -5.461 1.00 93.69 820 LYS A N 1
ATOM 6129 C CA . LYS A 1 820 ? 25.500 -12.258 -4.867 1.00 93.69 820 LYS A CA 1
ATOM 6130 C C . LYS A 1 820 ? 26.438 -13.460 -5.029 1.00 93.69 820 LYS A C 1
ATOM 6132 O O . LYS A 1 820 ? 26.260 -14.445 -4.324 1.00 93.69 820 LYS A O 1
ATOM 6137 N N . ALA A 1 821 ? 27.368 -13.408 -5.975 1.00 94.38 821 ALA A N 1
ATOM 6138 C CA . ALA A 1 821 ? 28.208 -14.530 -6.408 1.00 94.38 821 ALA A CA 1
ATOM 6139 C C . ALA A 1 821 ? 29.693 -14.157 -6.535 1.00 94.38 821 ALA A C 1
ATOM 6141 O O . ALA A 1 821 ? 30.480 -14.919 -7.090 1.00 94.38 821 ALA A O 1
ATOM 6142 N N . TRP A 1 822 ? 30.075 -12.957 -6.102 1.00 94.62 822 TRP A N 1
ATOM 6143 C CA . TRP A 1 822 ? 31.474 -12.564 -6.058 1.00 94.62 822 TRP A CA 1
ATOM 6144 C C . TRP A 1 822 ? 32.165 -13.242 -4.880 1.00 94.62 822 TRP A C 1
ATOM 6146 O O . TRP A 1 822 ? 31.681 -13.163 -3.751 1.00 94.62 822 TRP A O 1
ATOM 6156 N N . ASP A 1 823 ? 33.327 -13.830 -5.138 1.00 92.88 823 ASP A N 1
ATOM 6157 C CA . ASP A 1 823 ? 34.259 -14.285 -4.115 1.00 92.88 823 ASP A CA 1
ATOM 6158 C C . ASP A 1 823 ? 35.714 -14.009 -4.539 1.00 92.88 823 ASP A C 1
ATOM 6160 O O . ASP A 1 823 ? 36.001 -13.544 -5.650 1.00 92.88 823 ASP A O 1
ATOM 6164 N N . THR A 1 824 ? 36.653 -14.267 -3.628 1.00 91.88 824 THR A N 1
ATOM 6165 C CA . THR A 1 824 ? 38.079 -13.988 -3.834 1.00 91.88 824 THR A CA 1
ATOM 6166 C C . THR A 1 824 ? 38.735 -14.873 -4.895 1.00 91.88 824 THR A C 1
ATOM 6168 O O . THR A 1 824 ? 39.732 -14.441 -5.482 1.00 91.88 824 THR A O 1
ATOM 6171 N N . ALA A 1 825 ? 38.197 -16.066 -5.162 1.00 91.06 825 ALA A N 1
ATOM 6172 C CA . ALA A 1 825 ? 38.693 -16.983 -6.186 1.00 91.06 825 ALA A CA 1
ATOM 6173 C C . ALA A 1 825 ? 38.205 -16.577 -7.588 1.00 91.06 825 ALA A C 1
ATOM 6175 O O . ALA A 1 825 ? 38.948 -16.674 -8.563 1.00 91.06 825 ALA A O 1
ATOM 6176 N N . ASP A 1 826 ? 36.994 -16.029 -7.672 1.00 89.19 826 ASP A N 1
ATOM 6177 C CA . ASP A 1 826 ? 36.291 -15.734 -8.917 1.00 89.19 826 ASP A CA 1
ATOM 6178 C C . ASP A 1 826 ? 36.292 -14.249 -9.308 1.00 89.19 826 ASP A C 1
ATOM 6180 O O . ASP A 1 826 ? 35.711 -13.864 -10.325 1.00 89.19 826 ASP A O 1
ATOM 6184 N N . LYS A 1 827 ? 36.998 -13.386 -8.571 1.00 92.38 827 LYS A N 1
ATOM 6185 C CA . LYS A 1 827 ? 37.077 -11.935 -8.837 1.00 92.38 827 LYS A CA 1
ATOM 6186 C C . LYS A 1 827 ? 37.459 -11.557 -10.282 1.00 92.38 827 LYS A C 1
ATOM 6188 O O . LYS A 1 827 ? 37.020 -10.523 -10.794 1.00 92.38 827 LYS A O 1
ATOM 6193 N N . GLY A 1 828 ? 38.226 -12.402 -10.980 1.00 92.00 828 GLY A N 1
ATOM 6194 C CA . GLY A 1 828 ? 38.578 -12.222 -12.399 1.00 92.00 828 GLY A CA 1
ATOM 6195 C C . GLY A 1 828 ? 37.390 -12.362 -13.366 1.00 92.00 828 GLY A C 1
ATOM 6196 O O . GLY A 1 828 ? 37.370 -11.734 -14.435 1.00 92.00 828 GLY A O 1
ATOM 6197 N N . LYS A 1 829 ? 36.339 -13.102 -12.980 1.00 95.38 829 LYS A N 1
ATOM 6198 C CA . LYS A 1 829 ? 35.098 -13.232 -13.760 1.00 95.38 829 LYS A CA 1
ATOM 6199 C C . LYS A 1 829 ? 34.403 -11.888 -13.948 1.00 95.38 829 LYS A C 1
ATOM 6201 O O . LYS A 1 829 ? 33.759 -11.689 -14.968 1.00 95.38 829 LYS A O 1
ATOM 6206 N N . TYR A 1 830 ? 34.588 -10.934 -13.039 1.00 97.00 830 TYR A N 1
ATOM 6207 C CA . TYR A 1 830 ? 33.896 -9.639 -13.064 1.00 97.00 830 TYR A CA 1
ATOM 6208 C C . TYR A 1 830 ? 34.810 -8.456 -13.399 1.00 97.00 830 TYR A C 1
ATOM 6210 O O . TYR A 1 830 ? 34.415 -7.315 -13.191 1.00 97.00 830 TYR A O 1
ATOM 6218 N N . ALA A 1 831 ? 36.029 -8.717 -13.897 1.00 96.88 831 ALA A N 1
ATOM 6219 C CA . ALA A 1 831 ? 37.063 -7.693 -14.108 1.00 96.88 831 ALA A CA 1
ATOM 6220 C C . ALA A 1 831 ? 37.462 -6.953 -12.816 1.00 96.88 831 ALA A C 1
ATOM 6222 O O . ALA A 1 831 ? 37.857 -5.792 -12.842 1.00 96.88 831 ALA A O 1
ATOM 6223 N N . MET A 1 832 ? 37.382 -7.647 -11.676 1.00 97.62 832 MET A N 1
ATOM 6224 C CA . MET A 1 832 ? 37.667 -7.112 -10.343 1.00 97.62 832 MET A CA 1
ATOM 6225 C C . MET A 1 832 ? 38.929 -7.745 -9.730 1.00 97.62 832 MET A C 1
ATOM 6227 O O . MET A 1 832 ? 39.017 -7.920 -8.517 1.00 97.62 832 MET A O 1
ATOM 6231 N N . GLY A 1 833 ? 39.922 -8.104 -10.553 1.00 96.31 833 GLY A N 1
ATOM 6232 C CA . GLY A 1 833 ? 41.118 -8.852 -10.135 1.00 96.31 833 GLY A CA 1
ATOM 6233 C C . GLY A 1 833 ? 41.912 -8.227 -8.978 1.00 96.31 833 GLY A C 1
ATOM 6234 O O . GLY A 1 833 ? 42.499 -8.958 -8.174 1.00 96.31 833 GLY A O 1
ATOM 6235 N N . ARG A 1 834 ? 41.884 -6.895 -8.837 1.00 96.50 834 ARG A N 1
ATOM 6236 C CA . ARG A 1 834 ? 42.589 -6.170 -7.766 1.00 96.50 834 ARG A CA 1
ATOM 6237 C C . ARG A 1 834 ? 41.705 -5.769 -6.584 1.00 96.50 834 ARG A C 1
ATOM 6239 O O . ARG A 1 834 ? 42.218 -5.206 -5.622 1.00 96.50 834 ARG A O 1
ATOM 6246 N N . TYR A 1 835 ? 40.407 -6.062 -6.620 1.00 96.75 835 TYR A N 1
ATOM 6247 C CA . TYR A 1 835 ? 39.517 -5.799 -5.489 1.00 96.75 835 TYR A CA 1
ATOM 6248 C C . TYR A 1 835 ? 39.636 -6.916 -4.442 1.00 96.75 835 TYR A C 1
ATOM 6250 O O . TYR A 1 835 ? 39.730 -8.099 -4.776 1.00 96.75 835 TYR A O 1
ATOM 6258 N N . ALA A 1 836 ? 39.629 -6.531 -3.163 1.00 94.25 836 ALA A N 1
ATOM 6259 C CA . ALA A 1 836 ? 39.658 -7.458 -2.027 1.00 94.25 836 ALA A CA 1
ATOM 6260 C C . ALA A 1 836 ? 38.258 -7.951 -1.607 1.00 94.25 836 ALA A C 1
ATOM 6262 O O . ALA A 1 836 ? 38.144 -8.908 -0.848 1.00 94.25 836 ALA A O 1
ATOM 6263 N N . GLY A 1 837 ? 37.203 -7.302 -2.104 1.00 94.94 837 GLY A N 1
ATOM 6264 C CA . GLY A 1 837 ? 35.801 -7.599 -1.822 1.00 94.94 837 GLY A CA 1
ATOM 6265 C C . GLY A 1 837 ? 34.904 -7.170 -2.984 1.00 94.94 837 GLY A C 1
ATOM 6266 O O . GLY A 1 837 ? 35.377 -6.599 -3.967 1.00 94.94 837 GLY A O 1
ATOM 6267 N N . ASN A 1 838 ? 33.593 -7.362 -2.843 1.00 94.06 838 ASN A N 1
ATOM 6268 C CA . ASN A 1 838 ? 32.597 -6.920 -3.827 1.00 94.06 838 ASN A CA 1
ATOM 6269 C C . ASN A 1 838 ? 32.139 -5.455 -3.652 1.00 94.06 838 ASN A C 1
ATOM 6271 O O . ASN A 1 838 ? 31.239 -4.999 -4.364 1.00 94.06 838 ASN A O 1
ATOM 6275 N N . SER A 1 839 ? 32.756 -4.717 -2.721 1.00 94.75 839 SER A N 1
ATOM 6276 C CA . SER A 1 839 ? 32.527 -3.285 -2.520 1.00 94.75 839 SER A CA 1
ATOM 6277 C C . SER A 1 839 ? 33.256 -2.478 -3.594 1.00 94.75 839 SER A C 1
ATOM 6279 O O . SER A 1 839 ? 34.481 -2.524 -3.706 1.00 94.75 839 SER A O 1
ATOM 6281 N N . ILE A 1 840 ? 32.484 -1.762 -4.404 1.00 95.81 840 ILE A N 1
ATOM 6282 C CA . ILE A 1 840 ? 32.950 -0.992 -5.556 1.00 95.81 840 ILE A CA 1
ATOM 6283 C C . ILE A 1 840 ? 31.955 0.140 -5.817 1.00 95.81 840 ILE A C 1
ATOM 6285 O O . ILE A 1 840 ? 30.742 -0.055 -5.686 1.00 95.81 840 ILE A O 1
ATOM 6289 N N . ALA A 1 841 ? 32.451 1.323 -6.182 1.00 96.75 841 ALA A N 1
ATOM 6290 C CA . ALA A 1 841 ? 31.589 2.442 -6.544 1.00 96.75 841 ALA A CA 1
ATOM 6291 C C . ALA A 1 841 ? 30.834 2.147 -7.850 1.00 96.75 841 ALA A C 1
ATOM 6293 O O . ALA A 1 841 ? 31.373 1.527 -8.765 1.00 96.75 841 ALA A O 1
ATOM 6294 N N . ASN A 1 842 ? 29.595 2.623 -7.976 1.00 97.50 842 ASN A N 1
ATOM 6295 C CA . ASN A 1 842 ? 28.732 2.279 -9.114 1.00 97.50 842 ASN A CA 1
ATOM 6296 C C . ASN A 1 842 ? 29.333 2.653 -10.481 1.00 97.50 842 ASN A C 1
ATOM 6298 O O . ASN A 1 842 ? 29.182 1.905 -11.445 1.00 97.50 842 ASN A O 1
ATOM 6302 N N . HIS A 1 843 ? 30.038 3.784 -10.567 1.00 97.69 843 HIS A N 1
ATOM 6303 C CA . HIS A 1 843 ? 30.692 4.216 -11.803 1.00 97.69 843 HIS A CA 1
ATOM 6304 C C . HIS A 1 843 ? 31.895 3.334 -12.174 1.00 97.69 843 HIS A C 1
ATOM 6306 O O . HIS A 1 843 ? 32.118 3.066 -13.354 1.00 97.69 843 HIS A O 1
ATOM 6312 N N . GLU A 1 844 ? 32.629 2.813 -11.187 1.00 98.19 844 GLU A N 1
ATOM 6313 C CA . GLU A 1 844 ? 33.701 1.843 -11.423 1.00 98.19 844 GLU A CA 1
ATOM 6314 C C . GLU A 1 844 ? 33.144 0.463 -11.765 1.00 98.19 844 GLU A C 1
ATOM 6316 O O . GLU A 1 844 ? 33.694 -0.215 -12.627 1.00 98.19 844 GLU A O 1
ATOM 6321 N N . LEU A 1 845 ? 32.026 0.060 -11.153 1.00 98.50 845 LEU A N 1
ATOM 6322 C CA . LEU A 1 845 ? 31.319 -1.162 -11.530 1.00 98.50 845 LEU A CA 1
ATOM 6323 C C . LEU A 1 845 ? 30.891 -1.110 -12.999 1.00 98.50 845 LEU A C 1
ATOM 6325 O O . LEU A 1 845 ? 31.106 -2.072 -13.736 1.00 98.50 845 LEU A O 1
ATOM 6329 N N . LEU A 1 846 ? 30.322 0.022 -13.431 1.00 98.69 846 LEU A N 1
ATOM 6330 C CA . LEU A 1 846 ? 30.004 0.258 -14.834 1.00 98.69 846 LEU A CA 1
ATOM 6331 C C . LEU A 1 846 ? 31.263 0.120 -15.700 1.00 98.69 846 LEU A C 1
ATOM 6333 O O . LEU A 1 846 ? 31.211 -0.569 -16.713 1.00 98.69 846 LEU A O 1
ATOM 6337 N N . TYR A 1 847 ? 32.392 0.708 -15.298 1.00 98.75 847 TYR A N 1
ATOM 6338 C CA . TYR A 1 847 ? 33.655 0.626 -16.037 1.00 98.75 847 TYR A CA 1
ATOM 6339 C C . TYR A 1 847 ? 34.194 -0.804 -16.181 1.00 98.75 847 TYR A C 1
ATOM 6341 O O . TYR A 1 847 ? 34.448 -1.250 -17.305 1.00 98.75 847 TYR A O 1
ATOM 6349 N N . VAL A 1 848 ? 34.362 -1.533 -15.073 1.00 98.62 848 VAL A N 1
ATOM 6350 C CA . VAL A 1 848 ? 34.983 -2.867 -15.090 1.00 98.62 848 VAL A CA 1
ATOM 6351 C C . VAL A 1 848 ? 34.103 -3.875 -15.830 1.00 98.62 848 VAL A C 1
ATOM 6353 O O . VAL A 1 848 ? 34.598 -4.607 -16.692 1.00 98.62 848 VAL A O 1
ATOM 6356 N N . LEU A 1 849 ? 32.785 -3.856 -15.588 1.00 98.75 849 LEU A N 1
ATOM 6357 C CA . LEU A 1 849 ? 31.852 -4.737 -16.287 1.00 98.75 849 LEU A CA 1
ATOM 6358 C C . LEU A 1 849 ? 31.762 -4.381 -17.770 1.00 98.75 849 LEU A C 1
ATOM 6360 O O . LEU A 1 849 ? 31.865 -5.277 -18.603 1.00 98.75 849 LEU A O 1
ATOM 6364 N N . SER A 1 850 ? 31.626 -3.097 -18.120 1.00 98.69 850 SER A N 1
ATOM 6365 C CA . SER A 1 850 ? 31.526 -2.689 -19.529 1.00 98.69 850 SER A CA 1
ATOM 6366 C C . SER A 1 850 ? 32.794 -3.027 -20.301 1.00 98.69 850 SER A C 1
ATOM 6368 O O . SER A 1 850 ? 32.693 -3.512 -21.423 1.00 98.69 850 SER A O 1
ATOM 6370 N N . SER A 1 851 ? 33.978 -2.853 -19.705 1.00 98.75 851 SER A N 1
ATOM 6371 C CA . SER A 1 851 ? 35.245 -3.202 -20.361 1.00 98.75 851 SER A CA 1
ATOM 6372 C C . SER A 1 851 ? 35.299 -4.694 -20.704 1.00 98.75 851 SER A C 1
ATOM 6374 O O . SER A 1 851 ? 35.604 -5.068 -21.837 1.00 98.75 851 SER A O 1
ATOM 6376 N N . LYS A 1 852 ? 34.891 -5.561 -19.765 1.00 98.38 852 LYS A N 1
ATOM 6377 C CA . LYS A 1 852 ? 34.807 -7.011 -19.996 1.00 98.38 852 LYS A CA 1
ATOM 6378 C C . LYS A 1 852 ? 33.739 -7.382 -21.029 1.00 98.38 852 LYS A C 1
ATOM 6380 O O . LYS A 1 852 ? 34.020 -8.128 -21.964 1.00 98.38 852 LYS A O 1
ATOM 6385 N N . ILE A 1 853 ? 32.529 -6.836 -20.891 1.00 98.69 853 ILE A N 1
ATOM 6386 C CA . ILE A 1 853 ? 31.390 -7.110 -21.781 1.00 98.69 853 ILE A CA 1
ATOM 6387 C C . ILE A 1 853 ? 31.723 -6.703 -23.221 1.00 98.69 853 ILE A C 1
ATOM 6389 O O . ILE A 1 853 ? 31.564 -7.500 -24.144 1.00 98.69 853 ILE A O 1
ATOM 6393 N N . ILE A 1 854 ? 32.260 -5.500 -23.417 1.00 98.56 854 ILE A N 1
ATOM 6394 C CA . ILE A 1 854 ? 32.632 -4.974 -24.737 1.00 98.56 854 ILE A CA 1
ATOM 6395 C C . ILE A 1 854 ? 33.901 -5.659 -25.271 1.00 98.56 854 ILE A C 1
ATOM 6397 O O . ILE A 1 854 ? 34.058 -5.790 -26.482 1.00 98.56 854 ILE A O 1
ATOM 6401 N N . GLY A 1 855 ? 34.774 -6.158 -24.391 1.00 98.12 855 GLY A N 1
ATOM 6402 C CA . GLY A 1 855 ? 36.054 -6.765 -24.772 1.00 98.12 855 GLY A CA 1
ATOM 6403 C C . GLY A 1 855 ? 37.113 -5.720 -25.130 1.00 98.12 855 GLY A C 1
ATOM 6404 O O . GLY A 1 855 ? 37.961 -5.952 -25.992 1.00 98.12 855 GLY A O 1
ATOM 6405 N N . ARG A 1 856 ? 37.038 -4.543 -24.503 1.00 98.50 856 ARG A N 1
ATOM 6406 C CA . ARG A 1 856 ? 37.924 -3.401 -24.746 1.00 98.50 856 ARG A CA 1
ATOM 6407 C C . ARG A 1 856 ? 38.269 -2.707 -23.441 1.00 98.50 856 ARG A C 1
ATOM 6409 O O . ARG A 1 856 ? 37.445 -2.651 -22.536 1.00 98.50 856 ARG A O 1
ATOM 6416 N N . ASP A 1 857 ? 39.455 -2.122 -23.368 1.00 98.44 857 ASP A N 1
ATOM 6417 C CA . ASP A 1 857 ? 39.787 -1.198 -22.289 1.00 98.44 857 ASP A CA 1
ATOM 6418 C C . ASP A 1 857 ? 39.174 0.179 -22.582 1.00 98.44 857 ASP A C 1
ATOM 6420 O O . ASP A 1 857 ? 39.503 0.820 -23.583 1.00 98.44 857 ASP A O 1
ATOM 6424 N N . LEU A 1 858 ? 38.252 0.615 -21.719 1.00 98.25 858 LEU A N 1
ATOM 6425 C CA . LEU A 1 858 ? 37.429 1.810 -21.925 1.00 98.25 858 LEU A CA 1
ATOM 6426 C C . LEU A 1 858 ? 37.967 3.058 -21.216 1.00 98.25 858 LEU A C 1
ATOM 6428 O O . LEU A 1 858 ? 37.254 4.062 -21.147 1.00 98.25 858 LEU A O 1
ATOM 6432 N N . ARG A 1 859 ? 39.190 3.025 -20.663 1.00 97.00 859 ARG A N 1
ATOM 6433 C CA . ARG A 1 859 ? 39.682 4.096 -19.775 1.00 97.00 859 ARG A CA 1
ATOM 6434 C C . ARG A 1 859 ? 39.630 5.481 -20.425 1.00 97.00 859 ARG A C 1
ATOM 6436 O O . ARG A 1 859 ? 39.205 6.436 -19.787 1.00 97.00 859 ARG A O 1
ATOM 6443 N N . GLN A 1 860 ? 39.973 5.573 -21.712 1.00 94.69 860 GLN A N 1
ATOM 6444 C CA . GLN A 1 860 ? 39.956 6.834 -22.463 1.00 94.69 860 GLN A CA 1
ATOM 6445 C C . GLN A 1 860 ? 38.534 7.348 -22.722 1.00 94.69 860 GLN A C 1
ATOM 6447 O O . GLN A 1 860 ? 38.317 8.554 -22.788 1.00 94.69 860 GLN A O 1
ATOM 6452 N N . LEU A 1 861 ? 37.548 6.455 -22.838 1.00 95.62 861 LEU A N 1
ATOM 6453 C CA . LEU A 1 861 ? 36.150 6.844 -23.021 1.00 95.62 861 LEU A CA 1
ATOM 6454 C C . LEU A 1 861 ? 35.534 7.354 -21.710 1.00 95.62 861 LEU A C 1
ATOM 6456 O O . LEU A 1 861 ? 34.799 8.337 -21.712 1.00 95.62 861 LEU A O 1
ATOM 6460 N N . PHE A 1 862 ? 35.862 6.720 -20.583 1.00 97.44 862 PHE A N 1
ATOM 6461 C CA . PHE A 1 862 ? 35.419 7.173 -19.260 1.00 97.44 862 PHE A CA 1
ATOM 6462 C C . PHE A 1 862 ? 36.071 8.503 -18.869 1.00 97.44 862 PHE A C 1
ATOM 6464 O O . PHE A 1 862 ? 35.382 9.381 -18.349 1.00 97.44 862 PHE A O 1
ATOM 6471 N N . GLU A 1 863 ? 37.352 8.686 -19.206 1.00 95.56 863 GLU A N 1
ATOM 6472 C CA . GLU A 1 863 ? 38.039 9.978 -19.117 1.00 95.56 863 GLU A CA 1
ATOM 6473 C C . GLU A 1 863 ? 37.293 11.051 -19.927 1.00 95.56 863 GLU A C 1
ATOM 6475 O O . GLU A 1 863 ? 36.961 12.106 -19.384 1.00 95.56 863 GLU A O 1
ATOM 6480 N N . LEU A 1 864 ? 36.935 10.744 -21.184 1.00 95.00 864 LEU A N 1
ATOM 6481 C CA . LEU A 1 864 ? 36.181 11.644 -22.062 1.00 95.00 864 LEU A CA 1
ATOM 6482 C C . LEU A 1 864 ? 34.825 12.057 -21.480 1.00 95.00 864 LEU A C 1
ATOM 6484 O O . LEU A 1 864 ? 34.416 13.210 -21.602 1.00 95.00 864 LEU A O 1
ATOM 6488 N N . TYR A 1 865 ? 34.133 11.125 -20.831 1.00 96.88 865 TYR A N 1
ATOM 6489 C CA . TYR A 1 865 ? 32.848 11.382 -20.185 1.00 96.88 865 TYR A CA 1
ATOM 6490 C C . TYR A 1 865 ? 32.975 12.013 -18.798 1.00 96.88 865 TYR A C 1
ATOM 6492 O O . TYR A 1 865 ? 31.960 12.210 -18.137 1.00 96.88 865 TYR A O 1
ATOM 6500 N N . GLY A 1 866 ? 34.181 12.354 -18.339 1.00 96.88 866 GLY A N 1
ATOM 6501 C CA . GLY A 1 866 ? 34.382 12.984 -17.038 1.00 96.88 866 GLY A CA 1
ATOM 6502 C C . GLY A 1 866 ? 34.135 12.053 -15.854 1.00 96.88 866 GLY A C 1
ATOM 6503 O O . GLY A 1 866 ? 33.878 12.533 -14.753 1.00 96.88 866 GLY A O 1
ATOM 6504 N N . ILE A 1 867 ? 34.186 10.735 -16.049 1.00 97.75 867 ILE A N 1
ATOM 6505 C CA . ILE A 1 867 ? 33.949 9.757 -14.986 1.00 97.75 867 ILE A CA 1
ATOM 6506 C C . ILE A 1 867 ? 35.295 9.406 -14.333 1.00 97.75 867 ILE A C 1
ATOM 6508 O O . ILE A 1 867 ? 36.168 8.865 -15.015 1.00 97.75 867 ILE A O 1
ATOM 6512 N N . PRO A 1 868 ? 35.495 9.703 -13.035 1.00 96.19 868 PRO A N 1
ATOM 6513 C CA . PRO A 1 868 ? 36.741 9.374 -12.351 1.00 96.19 868 PRO A CA 1
ATOM 6514 C C . PRO A 1 868 ? 36.882 7.856 -12.175 1.00 96.19 868 PRO A C 1
ATOM 6516 O O . PRO A 1 868 ? 35.891 7.161 -11.970 1.00 96.19 868 PRO A O 1
ATOM 6519 N N . LEU A 1 869 ? 38.113 7.343 -12.232 1.00 97.38 869 LEU A N 1
ATOM 6520 C CA . LEU A 1 869 ? 38.433 5.930 -12.001 1.00 97.38 869 LEU A CA 1
ATOM 6521 C C . LEU A 1 869 ? 39.624 5.816 -11.046 1.00 97.38 869 LEU A C 1
ATOM 6523 O O . LEU A 1 869 ? 40.623 6.518 -11.212 1.00 97.38 869 LEU A O 1
ATOM 6527 N N . SER A 1 870 ? 39.552 4.914 -10.069 1.00 97.50 870 SER A N 1
ATOM 6528 C CA . SER A 1 870 ? 40.686 4.618 -9.193 1.00 97.50 870 SER A CA 1
ATOM 6529 C C . SER A 1 870 ? 41.764 3.799 -9.906 1.00 97.50 870 SER A C 1
ATOM 6531 O O . SER A 1 870 ? 41.518 3.085 -10.884 1.00 97.50 870 SER A O 1
ATOM 6533 N N . ALA A 1 871 ? 42.974 3.817 -9.341 1.00 97.81 871 ALA A N 1
ATOM 6534 C CA . ALA A 1 871 ? 44.056 2.935 -9.770 1.00 97.81 871 ALA A CA 1
ATOM 6535 C C . ALA A 1 871 ? 43.681 1.443 -9.657 1.00 97.81 871 ALA A C 1
ATOM 6537 O O . ALA A 1 871 ? 44.154 0.631 -10.452 1.00 97.81 871 ALA A O 1
ATOM 6538 N N . THR A 1 872 ? 42.807 1.075 -8.712 1.00 98.31 872 THR A N 1
ATOM 6539 C CA . THR A 1 872 ? 42.310 -0.299 -8.549 1.00 98.31 872 THR A CA 1
ATOM 6540 C C . THR A 1 872 ? 41.432 -0.716 -9.727 1.00 98.31 872 THR A C 1
ATOM 6542 O O . THR A 1 872 ? 41.635 -1.803 -10.275 1.00 98.31 872 THR A O 1
ATOM 6545 N N . ALA A 1 873 ? 40.504 0.144 -10.156 1.00 98.25 873 ALA A N 1
ATOM 6546 C CA . ALA A 1 873 ? 39.640 -0.109 -11.308 1.00 98.25 873 ALA A CA 1
ATOM 6547 C C . ALA A 1 873 ? 40.455 -0.200 -12.605 1.00 98.25 873 ALA A C 1
ATOM 6549 O O . ALA A 1 873 ? 40.374 -1.196 -13.328 1.00 98.25 873 ALA A O 1
ATOM 6550 N N . VAL A 1 874 ? 41.298 0.807 -12.866 1.00 98.19 874 VAL A N 1
ATOM 6551 C CA . VAL A 1 874 ? 42.164 0.853 -14.056 1.00 98.19 874 VAL A CA 1
ATOM 6552 C C . VAL A 1 874 ? 43.110 -0.346 -14.085 1.00 98.19 874 VAL A C 1
ATOM 6554 O O . VAL A 1 874 ? 43.238 -1.002 -15.115 1.00 98.19 874 VAL A O 1
ATOM 6557 N N . GLY A 1 875 ? 43.730 -0.673 -12.950 1.00 98.31 875 GLY A N 1
ATOM 6558 C CA . GLY A 1 875 ? 44.615 -1.824 -12.822 1.00 98.31 875 GLY A CA 1
ATOM 6559 C C . GLY A 1 875 ? 43.901 -3.158 -13.044 1.00 98.31 875 GLY A C 1
ATOM 6560 O O . GLY A 1 875 ? 44.440 -4.017 -13.732 1.00 98.31 875 GLY A O 1
ATOM 6561 N N . SER A 1 876 ? 42.677 -3.320 -12.530 1.00 98.06 876 SER A N 1
ATOM 6562 C CA . SER A 1 876 ? 41.909 -4.561 -12.711 1.00 98.06 876 SER A CA 1
ATOM 6563 C C . SER A 1 876 ? 41.529 -4.811 -14.172 1.00 98.06 876 SER A C 1
ATOM 6565 O O . SER A 1 876 ? 41.528 -5.960 -14.603 1.00 98.06 876 SER A O 1
ATOM 6567 N N . VAL A 1 877 ? 41.228 -3.758 -14.942 1.00 98.56 877 VAL A N 1
ATOM 6568 C CA . VAL A 1 877 ? 40.986 -3.880 -16.391 1.00 98.56 877 VAL A CA 1
ATOM 6569 C C . VAL A 1 877 ? 42.293 -4.081 -17.158 1.00 98.56 877 VAL A C 1
ATOM 6571 O O . VAL A 1 877 ? 42.323 -4.880 -18.089 1.00 98.56 877 VAL A O 1
ATOM 6574 N N . ALA A 1 878 ? 43.385 -3.427 -16.746 1.00 97.81 878 ALA A N 1
ATOM 6575 C CA . ALA A 1 878 ? 44.701 -3.626 -17.354 1.00 97.81 878 ALA A CA 1
ATOM 6576 C C . ALA A 1 878 ? 45.162 -5.092 -17.271 1.00 97.81 878 ALA A C 1
ATOM 6578 O O . ALA A 1 878 ? 45.681 -5.618 -18.252 1.00 97.81 878 ALA A O 1
ATOM 6579 N N . ASP A 1 879 ? 44.897 -5.772 -16.150 1.00 96.75 879 ASP A N 1
ATOM 6580 C CA . ASP A 1 879 ? 45.241 -7.189 -15.949 1.00 96.75 879 ASP A CA 1
ATOM 6581 C C . ASP A 1 879 ? 44.535 -8.136 -16.942 1.00 96.75 879 ASP A C 1
ATOM 6583 O O . ASP A 1 879 ? 44.969 -9.272 -17.131 1.00 96.75 879 ASP A O 1
ATOM 6587 N N . LEU A 1 880 ? 43.461 -7.684 -17.603 1.00 96.81 880 LEU A N 1
ATOM 6588 C CA . LEU A 1 880 ? 42.756 -8.457 -18.630 1.00 96.81 880 LEU A CA 1
ATOM 6589 C C . LEU A 1 880 ? 43.425 -8.401 -20.011 1.00 96.81 880 LEU A C 1
ATOM 6591 O O . LEU A 1 880 ? 43.013 -9.148 -20.896 1.00 96.81 880 LEU A O 1
ATOM 6595 N N . ASN A 1 881 ? 44.417 -7.525 -20.221 1.00 97.06 881 ASN A N 1
ATOM 6596 C CA . ASN A 1 881 ? 45.101 -7.324 -21.507 1.00 97.06 881 ASN A CA 1
ATOM 6597 C C . ASN A 1 881 ? 44.145 -7.057 -22.689 1.00 97.06 881 ASN A C 1
ATOM 6599 O O . ASN A 1 881 ? 44.366 -7.516 -23.811 1.00 97.06 881 ASN A O 1
ATOM 6603 N N . LEU A 1 882 ? 43.060 -6.317 -22.440 1.00 97.62 882 LEU A N 1
ATOM 6604 C CA . LEU A 1 882 ? 42.099 -5.955 -23.480 1.00 97.62 882 LEU A CA 1
ATOM 6605 C C . LEU A 1 882 ? 42.690 -4.896 -24.424 1.00 97.62 882 LEU A C 1
ATOM 6607 O O . LEU A 1 882 ? 43.389 -3.989 -23.964 1.00 97.62 882 LEU A O 1
ATOM 6611 N N . PRO A 1 883 ? 42.367 -4.930 -25.729 1.00 97.75 883 PRO A N 1
ATOM 6612 C CA . PRO A 1 883 ? 42.751 -3.856 -26.634 1.00 97.75 883 PRO A CA 1
ATOM 6613 C C . PRO A 1 883 ? 42.132 -2.527 -26.197 1.00 97.75 883 PRO A C 1
ATOM 6615 O O . PRO A 1 883 ? 40.940 -2.460 -25.877 1.00 97.75 883 PRO A O 1
ATOM 6618 N N . LEU A 1 884 ? 42.937 -1.466 -26.226 1.00 96.75 884 LEU A N 1
ATOM 6619 C CA . LEU A 1 884 ? 42.487 -0.118 -25.901 1.00 96.75 884 LEU A CA 1
ATOM 6620 C C . LEU A 1 884 ? 41.438 0.364 -26.905 1.00 96.75 884 LEU A C 1
ATOM 6622 O O . LEU A 1 884 ? 41.662 0.319 -28.115 1.00 96.75 884 LEU A O 1
ATOM 6626 N N . GLN A 1 885 ? 40.302 0.851 -26.405 1.00 96.25 885 GLN A N 1
ATOM 6627 C CA . GLN A 1 885 ? 39.296 1.477 -27.249 1.00 96.25 885 GLN A CA 1
ATOM 6628 C C . GLN A 1 885 ? 39.702 2.912 -27.582 1.00 96.25 885 GLN A C 1
ATOM 6630 O O . GLN A 1 885 ? 39.691 3.782 -26.712 1.00 96.25 885 GLN A O 1
ATOM 6635 N N . SER A 1 886 ? 39.980 3.183 -28.858 1.00 89.38 886 SER A N 1
ATOM 6636 C CA . SER A 1 886 ? 40.133 4.562 -29.324 1.00 89.38 886 SER A CA 1
ATOM 6637 C C . SER A 1 886 ? 38.825 5.352 -29.136 1.00 89.38 886 SER A C 1
ATOM 6639 O O . SER A 1 886 ? 37.749 4.801 -29.402 1.00 89.38 886 SER A O 1
ATOM 6641 N N . PRO A 1 887 ? 38.883 6.634 -28.728 1.00 88.81 887 PRO A N 1
ATOM 6642 C CA . PRO A 1 887 ? 37.698 7.469 -28.561 1.00 88.81 887 PRO A CA 1
ATOM 6643 C C . PRO A 1 887 ? 36.859 7.558 -29.843 1.00 88.81 887 PRO A C 1
ATOM 6645 O O . PRO A 1 887 ? 37.332 8.011 -30.887 1.00 88.81 887 PRO A O 1
ATOM 6648 N N . MET A 1 888 ? 35.598 7.137 -29.758 1.00 93.69 888 MET A N 1
ATOM 6649 C CA . MET A 1 888 ? 34.615 7.219 -30.838 1.00 93.69 888 MET A CA 1
ATOM 6650 C C . MET A 1 888 ? 33.210 7.425 -30.274 1.00 93.69 888 MET A C 1
ATOM 6652 O O . MET A 1 888 ? 32.954 7.121 -29.110 1.00 93.69 888 MET A O 1
ATOM 6656 N N . PHE A 1 889 ? 32.307 7.960 -31.093 1.00 96.88 889 PHE A N 1
ATOM 6657 C CA . PHE A 1 889 ? 30.971 8.361 -30.661 1.00 96.88 889 PHE A CA 1
ATOM 6658 C C . PHE A 1 889 ? 29.931 8.070 -31.739 1.00 96.88 889 PHE A C 1
ATOM 6660 O O . PHE A 1 889 ? 30.144 8.401 -32.903 1.00 96.88 889 PHE A O 1
ATOM 6667 N N . PHE A 1 890 ? 28.797 7.486 -31.366 1.00 97.50 890 PHE A N 1
ATOM 6668 C CA . PHE A 1 890 ? 27.676 7.270 -32.276 1.00 97.50 890 PHE A CA 1
ATOM 6669 C C . PHE A 1 890 ? 26.707 8.449 -32.176 1.00 97.50 890 PHE A C 1
ATOM 6671 O O . PHE A 1 890 ? 25.979 8.598 -31.193 1.00 97.50 890 PHE A O 1
ATOM 6678 N N . ALA A 1 891 ? 26.735 9.329 -33.172 1.00 97.38 891 ALA A N 1
ATOM 6679 C CA . ALA A 1 891 ? 25.908 10.524 -33.212 1.00 97.38 891 ALA A CA 1
ATOM 6680 C C . ALA A 1 891 ? 24.521 10.215 -33.789 1.00 97.38 891 ALA A C 1
ATOM 6682 O O . ALA A 1 891 ? 24.401 9.517 -34.795 1.00 97.38 891 ALA A O 1
ATOM 6683 N N . LEU A 1 892 ? 23.492 10.813 -33.190 1.00 96.56 892 LEU A N 1
ATOM 6684 C CA . LEU A 1 892 ? 22.102 10.812 -33.655 1.00 96.56 892 LEU A CA 1
ATOM 6685 C C . LEU A 1 892 ? 21.574 12.248 -33.728 1.00 96.56 892 LEU A C 1
ATOM 6687 O O . LEU A 1 892 ? 22.009 13.113 -32.960 1.00 96.56 892 LEU A O 1
ATOM 6691 N N . ALA A 1 893 ? 20.636 12.517 -34.635 1.00 95.44 893 ALA A N 1
ATOM 6692 C CA . ALA A 1 893 ? 19.997 13.829 -34.695 1.00 95.44 893 ALA A CA 1
ATOM 6693 C C . ALA A 1 893 ? 19.258 14.138 -33.373 1.00 95.44 893 ALA A C 1
ATOM 6695 O O . ALA A 1 893 ? 18.693 13.220 -32.766 1.00 95.44 893 ALA A O 1
ATOM 6696 N N . PRO A 1 894 ? 19.229 15.406 -32.916 1.00 93.62 894 PRO A N 1
ATOM 6697 C CA . PRO A 1 894 ? 18.434 15.794 -31.752 1.00 93.62 894 PRO A CA 1
ATOM 6698 C C . PRO A 1 894 ? 16.981 15.317 -31.878 1.00 93.62 894 PRO A C 1
ATOM 6700 O O . PRO A 1 894 ? 16.386 15.415 -32.951 1.00 93.62 894 PRO A O 1
ATOM 6703 N N . GLY A 1 895 ? 16.420 14.773 -30.797 1.00 92.38 895 GLY A N 1
ATOM 6704 C CA . GLY A 1 895 ? 15.068 14.203 -30.802 1.00 92.38 895 GLY A CA 1
ATOM 6705 C C . GLY A 1 895 ? 14.972 12.742 -31.253 1.00 92.38 895 GLY A C 1
ATOM 6706 O O . GLY A 1 895 ? 13.925 12.140 -31.068 1.00 92.38 895 GLY A O 1
ATOM 6707 N N . ARG A 1 896 ? 16.038 12.149 -31.811 1.00 94.56 896 ARG A N 1
ATOM 6708 C CA . ARG A 1 896 ? 16.011 10.807 -32.428 1.00 94.56 896 ARG A CA 1
ATOM 6709 C C . ARG A 1 896 ? 16.839 9.758 -31.682 1.00 94.56 896 ARG A C 1
ATOM 6711 O O . ARG A 1 896 ? 17.410 8.863 -32.301 1.00 94.56 896 ARG A O 1
ATOM 6718 N N . GLY A 1 897 ? 16.933 9.857 -30.356 1.00 92.94 897 GLY A N 1
ATOM 6719 C CA . GLY A 1 897 ? 17.786 8.996 -29.527 1.00 92.94 897 GLY A CA 1
ATOM 6720 C C . GLY A 1 897 ? 17.476 7.493 -29.605 1.00 92.94 897 GLY A C 1
ATOM 6721 O O . GLY A 1 897 ? 18.352 6.673 -29.360 1.00 92.94 897 GLY A O 1
ATOM 6722 N N . ASN A 1 898 ? 16.255 7.124 -29.989 1.00 93.19 898 ASN A N 1
ATOM 6723 C CA . ASN A 1 898 ? 15.791 5.747 -30.196 1.00 93.19 898 ASN A CA 1
ATOM 6724 C C . ASN A 1 898 ? 15.824 5.285 -31.671 1.00 93.19 898 ASN A C 1
ATOM 6726 O O . ASN A 1 898 ? 15.523 4.125 -31.947 1.00 93.19 898 ASN A O 1
ATOM 6730 N N . GLN A 1 899 ? 16.200 6.144 -32.627 1.00 95.00 899 GLN A N 1
ATOM 6731 C CA . GLN A 1 899 ? 16.157 5.840 -34.065 1.00 95.00 899 GLN A CA 1
ATOM 6732 C C . GLN A 1 899 ? 17.546 5.462 -34.604 1.00 95.00 899 GLN A C 1
ATOM 6734 O O . GLN A 1 899 ? 18.128 6.177 -35.428 1.00 95.00 899 GLN A O 1
ATOM 6739 N N . LEU A 1 900 ? 18.090 4.333 -34.136 1.00 94.94 900 LEU A N 1
ATOM 6740 C CA . LEU A 1 900 ? 19.499 3.957 -34.352 1.00 94.94 900 LEU A CA 1
ATOM 6741 C C . LEU A 1 900 ? 19.921 3.934 -35.826 1.00 94.94 900 LEU A C 1
ATOM 6743 O O . LEU A 1 900 ? 21.014 4.387 -36.144 1.00 94.94 900 LEU A O 1
ATOM 6747 N N . ALA A 1 901 ? 19.031 3.520 -36.732 1.00 93.56 901 ALA A N 1
ATOM 6748 C CA . ALA A 1 901 ? 19.297 3.465 -38.173 1.00 93.56 901 ALA A CA 1
ATOM 6749 C C . ALA A 1 901 ? 19.649 4.827 -38.810 1.00 93.56 901 ALA A C 1
ATOM 6751 O O . ALA A 1 901 ? 20.175 4.870 -39.919 1.00 93.56 901 ALA A O 1
ATOM 6752 N N . SER A 1 902 ? 19.347 5.944 -38.136 1.00 93.31 902 SER A N 1
ATOM 6753 C CA . SER A 1 902 ? 19.678 7.294 -38.610 1.00 93.31 902 SER A CA 1
ATOM 6754 C C . SER A 1 902 ? 21.047 7.798 -38.143 1.00 93.31 902 SER A C 1
ATOM 6756 O O . SER A 1 902 ? 21.449 8.899 -38.521 1.00 93.31 902 SER A O 1
ATOM 6758 N N . GLY A 1 903 ? 21.751 7.032 -37.305 1.00 95.69 903 GLY A N 1
ATOM 6759 C CA . GLY A 1 903 ? 22.987 7.463 -36.667 1.00 95.69 903 GLY A CA 1
ATOM 6760 C C . GLY A 1 903 ? 24.246 7.251 -37.504 1.00 95.69 903 GLY A C 1
ATOM 6761 O O . GLY A 1 903 ? 24.251 6.589 -38.545 1.00 95.69 903 GLY A O 1
ATOM 6762 N N . LYS A 1 904 ? 25.346 7.851 -37.042 1.00 95.75 904 LYS A N 1
ATOM 6763 C CA . LYS A 1 904 ? 26.675 7.719 -37.655 1.00 95.75 904 LYS A CA 1
ATOM 6764 C C . LYS A 1 904 ? 27.790 7.770 -36.621 1.00 95.75 904 LYS A C 1
ATOM 6766 O O . LYS A 1 904 ? 27.763 8.586 -35.701 1.00 95.75 904 LYS A O 1
ATOM 6771 N N . TRP A 1 905 ? 28.798 6.924 -36.812 1.00 96.44 905 TRP A N 1
ATOM 6772 C CA . TRP A 1 905 ? 30.015 6.943 -36.008 1.00 96.44 905 TRP A CA 1
ATOM 6773 C C . TRP A 1 905 ? 30.902 8.136 -36.354 1.00 96.44 905 TRP A C 1
ATOM 6775 O O . TRP A 1 905 ? 31.091 8.486 -37.517 1.00 96.44 905 TRP A O 1
ATOM 6785 N N . VAL A 1 906 ? 31.483 8.725 -35.316 1.00 95.38 906 VAL A N 1
ATOM 6786 C CA . VAL A 1 906 ? 32.453 9.812 -35.382 1.00 95.38 906 VAL A CA 1
ATOM 6787 C C . VAL A 1 906 ? 33.698 9.362 -34.627 1.00 95.38 906 VAL A C 1
ATOM 6789 O O . VAL A 1 906 ? 33.617 9.018 -33.447 1.00 95.38 906 VAL A O 1
ATOM 6792 N N . SER A 1 907 ? 34.848 9.352 -35.302 1.00 92.25 907 SER A N 1
ATOM 6793 C CA . SER A 1 907 ? 36.136 9.166 -34.628 1.00 92.25 907 SER A CA 1
ATOM 6794 C C . SER A 1 907 ? 36.508 10.436 -33.870 1.00 92.25 907 SER A C 1
ATOM 6796 O O . SER A 1 907 ? 36.361 11.533 -34.409 1.00 92.25 907 SER A O 1
ATOM 6798 N N . LEU A 1 908 ? 37.005 10.285 -32.642 1.00 93.06 908 LEU A N 1
ATOM 6799 C CA . LEU A 1 908 ? 37.456 11.393 -31.795 1.00 93.06 908 LEU A CA 1
ATOM 6800 C C . LEU A 1 908 ? 38.972 11.356 -31.539 1.00 93.06 908 LEU A C 1
ATOM 6802 O O . LEU A 1 908 ? 39.484 12.113 -30.718 1.00 93.06 908 LEU A O 1
ATOM 6806 N N . SER A 1 909 ? 39.705 10.478 -32.233 1.00 82.25 909 SER A N 1
ATOM 6807 C CA . SER A 1 909 ? 41.139 10.248 -32.004 1.00 82.25 909 SER A CA 1
ATOM 6808 C C . SER A 1 909 ? 42.041 11.428 -32.387 1.00 82.25 909 SER A C 1
ATOM 6810 O O . SER A 1 909 ? 43.116 11.571 -31.813 1.00 82.25 909 SER A O 1
ATOM 6812 N N . ALA A 1 910 ? 41.614 12.277 -33.327 1.00 82.62 910 ALA A N 1
ATOM 6813 C CA . ALA A 1 910 ? 42.348 13.463 -33.789 1.00 82.62 910 ALA A CA 1
ATOM 6814 C C . ALA A 1 910 ? 41.733 14.788 -33.284 1.00 82.62 910 ALA A C 1
ATOM 6816 O O . ALA A 1 910 ? 42.006 15.851 -33.837 1.00 82.62 910 ALA A O 1
ATOM 6817 N N . GLY A 1 911 ? 40.873 14.720 -32.261 1.00 87.19 911 GLY A N 1
ATOM 6818 C CA . GLY A 1 911 ? 40.063 15.836 -31.765 1.00 87.19 911 GLY A CA 1
ATOM 6819 C C . GLY A 1 911 ? 38.563 15.607 -31.969 1.00 87.19 911 GLY A C 1
ATOM 6820 O O . GLY A 1 911 ? 38.143 14.608 -32.552 1.00 87.19 911 GLY A O 1
ATOM 6821 N N . MET A 1 912 ? 37.739 16.536 -31.474 1.00 94.06 912 MET A N 1
ATOM 6822 C CA . MET A 1 912 ? 36.276 16.451 -31.574 1.00 94.06 912 MET A CA 1
ATOM 6823 C C . MET A 1 912 ? 35.747 17.360 -32.700 1.00 94.06 912 MET A C 1
ATOM 6825 O O . MET A 1 912 ? 35.703 18.581 -32.508 1.00 94.06 912 MET A O 1
ATOM 6829 N N . PRO A 1 913 ? 35.352 16.811 -33.872 1.00 94.31 913 PRO A N 1
ATOM 6830 C CA . PRO A 1 913 ? 34.804 17.602 -34.979 1.00 94.31 913 PRO A CA 1
ATOM 6831 C C . PRO A 1 913 ? 33.459 18.275 -34.634 1.00 94.31 913 PRO A C 1
ATOM 6833 O O . PRO A 1 913 ? 32.948 18.197 -33.518 1.00 94.31 913 PRO A O 1
ATOM 6836 N N . ALA A 1 914 ? 32.865 18.990 -35.592 1.00 94.12 914 ALA A N 1
ATOM 6837 C CA . ALA A 1 914 ? 31.494 19.469 -35.431 1.00 94.12 914 ALA A CA 1
ATOM 6838 C C . ALA A 1 914 ? 30.527 18.279 -35.279 1.00 94.12 914 ALA A C 1
ATOM 6840 O O . ALA A 1 914 ? 30.679 17.261 -35.962 1.00 94.12 914 ALA A O 1
ATOM 6841 N N . TYR A 1 915 ? 29.523 18.409 -34.402 1.00 96.62 915 TYR A N 1
ATOM 6842 C CA . TYR A 1 915 ? 28.484 17.386 -34.274 1.00 96.62 915 TYR A CA 1
ATOM 6843 C C . TYR A 1 915 ? 27.773 17.232 -35.625 1.00 96.62 915 TYR A C 1
ATOM 6845 O O . TYR A 1 915 ? 27.373 18.238 -36.210 1.00 96.62 915 TYR A O 1
ATOM 6853 N N . PRO A 1 916 ? 27.605 16.013 -36.154 1.00 94.81 916 PRO A N 1
ATOM 6854 C CA . PRO A 1 916 ? 27.300 15.840 -37.568 1.00 94.81 916 PRO A CA 1
ATOM 6855 C C . PRO A 1 916 ? 25.793 15.962 -37.893 1.00 94.81 916 PRO A C 1
ATOM 6857 O O . PRO A 1 916 ? 25.363 15.457 -38.933 1.00 94.81 916 PRO A O 1
ATOM 6860 N N . PHE A 1 917 ? 25.005 16.601 -37.014 1.00 94.75 917 PHE A N 1
ATOM 6861 C CA . PHE A 1 917 ? 23.566 16.871 -37.148 1.00 94.75 917 PHE A CA 1
ATOM 6862 C C . PHE A 1 917 ? 23.155 18.240 -36.589 1.00 94.75 917 PHE A C 1
ATOM 6864 O O . PHE A 1 917 ? 23.652 18.654 -35.501 1.00 94.75 917 PHE A O 1
#

Foldseek 3Di:
DDDDDDDDDDDDDDDDDDDDDDDDDDDDDDDDDDDDDDDDPPDPLVRVLCPQDVPVVLVVCLFAVALPPPALVCLLSLLVNLLVLLVVLLCVQLVLLCQLDDPPQFPWDFQFLFFFAKFFLFSSFKFQNDQFPLRGRQKMKGADAQQAIEIEGRAAVLQQQLDPPHPDVSNNSSVLLVVCCLQPVGSPDQDQEFEEEEDPDDVSSVCSNSVVSNHRYHYQPDPQQADDDSCVPHQEYEYEQPRALDPRSLVSLLVQSNNNHGYYYHYHGQDHGNQSNQVSRSMGTDPDHSGCNPVRGTHHRPDDSVNRSVSRCVVNVSVLSSVLSVCLSVLDDDLPPPPSNLVVLLVLLVSLQVCLQALHDLRPDPNNSSLSSQQSSLQSLQQAQDFQPDACPPRVSSVSSLSNSLSNHHWQHQWGAAHPAAFLQAHPLLVVDFWFPDKDKFKDFDAAQWDKDFRQWKARAGWKKKKAFPFLLPFPWKKKWFDDDDDDDDSVVDGRRHRPCQGSGIYTHDHPDITITHGNNMHTMMMTTHRDHGGGITMMIMTRIDGALEAEPVDDDDPVNLVRNLVRLVVQSTQWHWYHDFQEIEIEGSVQQVVACPPPRPNCCVVVWVPVLAPVLLLLLLLAQVHDQDPVLVVLCVVLVHPSHPDLRGHFHYAYEYAPDAPDDQWAADRPTYGVHRRGRALRSQLNVLLRRFFLLQAADDPNWFQDDNQSSVLSSVLSQLVVCLVPNDRHQLLLQCQVVLLVLLQVCVVVVDDDQRSLQSSCDPATVNPDHDSSPSSNLLQQLLQLLCCQVVVDQQDDSSSSSSLSSQLSSLRSCLVPPDDQVSCLSQLQVQDPHSDDRSLLSNQSNSCSSSQERCVRVCSSSSHDDDPSSNVSSVVVVGHHDQDKGWADDNRRNSVRRRIGMDGQNVHRDPRPD

InterPro domains:
  IPR031161 Peptidase family M60 domain [PS51723] (450-772)
  IPR031161 Peptidase family M60 domain [SM01276] (450-779)
  IPR040711 Immunomodulating metalloprotease, N-terminal domain [PF18650] (106-293)
  IPR042279 Peptidase M60, enhancin-like domain 3 [G3DSA:1.10.390.30] (705-893)
  IPR061490 Immunomodulating metalloprotease [NF038322] (61-915)

Sequence (917 aa):
MNKLWLLAMPALLAGCLGGGGSGQDSAQRQVPQQLAQAEAPAVAETQAVEAIYPYEPIGAALQSGDASELPAEAAPALLAGARQLAEAARFRQLTQLTALLPAGVSQGYDFGSNSRQVWPASFESGAPLVIADNGAVLAAAAEADGGGRAQAWGGNVLWNMANASRAQQGYFPFFKNSIGWLLGGSGSAFPATVRYATHAYPGADVSGFLTRAGAQAKAVSCAIEQENSCWQGVDLFVFGQGSSNSEATAAQVRRYLAAGKAVLYLQSNWNYGPERLVSAMGLTLSGAYGGQYWSKGSVAPERTVDASLQKADEWGALAGRIALADALANDALAQWNTGGLTAAVDRIAQEKSVSEAQGQPLFGAEGSNYLRYLVLWADVARRSVDYGPVSRTGNAAGFLRALASDSWSYAVRGSTTTPQTFGDWMPPAVRNLAPSAAPEEVVVTIAQGGGRTAIGRGALPGAPVEVEVVDDAGASSLALRIGHIRARGNPLADNYDRPRYPDGHQVTLPKGRALTLVYPWGGPLFLDYQGLAAGRKVTLRLKGVTRYAHFDFTQPMSADEMAQAVGALSRGDYGWQTAKFEGGEVQQTIAKAKSVIGSQSPEQYVLDGLKVRIFDSNHLVNGYANMPLQPKVAELCREFGWTCAGDMHRAPSVQHFVGWIAACGFLCSGNPSDGFAGLAPGWGWWHELGHNTVPRSQKLVFEGKGCVTECDNNILANASALRQYALNGSDVNGDRIDHKGLYNAAKLAVDQGKTGAALQQDVYARFWVGASQNHNAMRAVHFQLAYLYTLARYGTLQPEALQALEFFTLLSKGDRLVAKAWDTADKGKYAMGRYAGNSIANHELLYVLSSKIIGRDLRQLFELYGIPLSATAVGSVADLNLPLQSPMFFALAPGRGNQLASGKWVSLSAGMPAYPF

Organism: NCBI:txid2705474

pLDDT: mean 89.64, std 16.34, range [21.7, 98.75]

Secondary structure (DSSP, 8-state):
-------------------------------------PPP----TTHHHHTT---HHHHHHHHH---TT--TTHHHHHHHHHHHHHHHHHHHHHHHHHHHS-TT----EE--SS---EEES-TTTEEEEEE-TTS-EEEEEEEETTTEEEEEESS-HHHHHH-TTSS-GGGHHHHHHHHHHHHHS-SS---SEEEEEEESS-HHHHHHHHHHHT-EEEE----TTSS-SGGGG-SEEEEETTS---HHHHHHHHHHHHTT-EEEEE--SSS---HHHHHHTTEEE--STTTTTTT--EE-TT--HHHHHHHHHHHHTHHHHHHHHHHHHTT---TT-HHHHHHHHHHHHHHHHHHHHTT--STT-TT-HHHHHHHHHHHHHHTT--TTT--TTT-HHHHHHHHHHHHT---SSS-----S--TTTS-GGGGGPPPPSS-EEEEEE--SSEEEEEEEEEEPTT-EEEEEEEE-TT-SEEEEEE---S----TTTS---S-S-TT--EEE--BT--EEEE-TT-EEEEEEEES--TT-EEEEEEESEE--EEEE-SSPPPHHHHHHHHHHHHHT-SSEEEEEETTEEEEEEHHHHHHHHTTS-HHHIIIIIIIIIIIIHHHHHHT-TTSPPPHHHHHHHHHHT---SSGGG---S-EEEEES--SSSSEE-SSSEEESS---SSHHHHHHHHHHH--GGG-EEETTEEE-TTSSHHHHHHHHHHHHHHHH----SGGGS-HHHHHHHHHHHHHTT--HHHHHHHHIIIIISSSS--HHHHHHHHHHHHHHHHHHHH--SS--HHHHHHHHHHHHHHHHHHHHS--TTTGGGGT-TT-SSS---HHHHHHHHHHHHHTSB-HHHHHHTT----HHHHHHHHTTTPPB---EEEE--TT-TT-GGG-EEEE-TT-------